Protein AF-0000000074319508 (afdb_homodimer)

InterPro domains:
  IPR001375 Peptidase S9, prolyl oligopeptidase, catalytic domain [PF00326] (443-646)
  IPR011042 Six-bladed beta-propeller, TolB-like [G3DSA:2.120.10.30] (11-171)
  IPR011042 Six-bladed beta-propeller, TolB-like [G3DSA:2.120.10.30] (172-341)
  IPR029058 Alpha/Beta hydrolase fold [G3DSA:3.40.50.1820] (372-657)
  IPR029058 Alpha/Beta hydrolase fold [SSF53474] (371-654)

Organism: NCBI:txid2715131

Structure (mmCIF, N/CA/C/O backbone):
data_AF-0000000074319508-model_v1
#
loop_
_entity.id
_entity.type
_entity.pdbx_description
1 polymer 'S9 family peptidase'
#
loop_
_atom_site.group_PDB
_atom_site.id
_atom_site.type_symbol
_atom_site.label_atom_id
_atom_site.label_alt_id
_atom_site.label_comp_id
_atom_site.label_asym_id
_atom_site.label_entity_id
_atom_site.label_seq_id
_atom_site.pdbx_PDB_ins_code
_atom_site.Cartn_x
_atom_site.Cartn_y
_atom_site.Cartn_z
_atom_site.occupancy
_atom_site.B_iso_or_equiv
_atom_site.auth_seq_id
_atom_site.auth_comp_id
_atom_site.auth_asym_id
_atom_site.auth_atom_id
_atom_site.pdbx_PDB_model_num
ATOM 1 N N . MET A 1 1 ? -81.562 -43.375 14.266 1 24.86 1 MET A N 1
ATOM 2 C CA . MET A 1 1 ? -80.25 -43.719 14.812 1 24.86 1 MET A CA 1
ATOM 3 C C . MET A 1 1 ? -79.25 -43.906 13.695 1 24.86 1 MET A C 1
ATOM 5 O O . MET A 1 1 ? -78.375 -44.75 13.789 1 24.86 1 MET A O 1
ATOM 9 N N . LYS A 1 2 ? -79.562 -43.312 12.508 1 29.33 2 LYS A N 1
ATOM 10 C CA . LYS A 1 2 ? -78.75 -43.344 11.289 1 29.33 2 LYS A CA 1
ATOM 11 C C . LYS A 1 2 ? -77.312 -42.906 11.547 1 29.33 2 LYS A C 1
ATOM 13 O O . LYS A 1 2 ? -77.062 -41.719 11.797 1 29.33 2 LYS A O 1
ATOM 18 N N . ARG A 1 3 ? -76.5 -43.781 12.211 1 30.91 3 ARG A N 1
ATOM 19 C CA . ARG A 1 3 ? -75.125 -43.531 12.555 1 30.91 3 ARG A CA 1
ATOM 20 C C . ARG A 1 3 ? -74.25 -43.344 11.305 1 30.91 3 ARG A C 1
ATOM 22 O O . ARG A 1 3 ? -74.188 -44.281 10.492 1 30.91 3 ARG A O 1
ATOM 29 N N . THR A 1 4 ? -74.25 -42.188 10.711 1 33.28 4 THR A N 1
ATOM 30 C CA . THR A 1 4 ? -73.375 -41.781 9.586 1 33.28 4 THR A CA 1
ATOM 31 C C . THR A 1 4 ? -71.938 -42.031 9.922 1 33.28 4 THR A C 1
ATOM 33 O O . THR A 1 4 ? -71.438 -41.562 10.961 1 33.28 4 THR A O 1
ATOM 36 N N . ILE A 1 5 ? -71.375 -43.125 9.5 1 36.78 5 ILE A N 1
ATOM 37 C CA . ILE A 1 5 ? -69.938 -43.469 9.523 1 36.78 5 ILE A CA 1
ATOM 38 C C . ILE A 1 5 ? -69.125 -42.375 8.828 1 36.78 5 ILE A C 1
ATOM 40 O O . ILE A 1 5 ? -69.375 -42.094 7.648 1 36.78 5 ILE A O 1
ATOM 44 N N . LEU A 1 6 ? -68.75 -41.375 9.562 1 38.81 6 LEU A N 1
ATOM 45 C CA . LEU A 1 6 ? -67.75 -40.344 9.141 1 38.81 6 LEU A CA 1
ATOM 46 C C . LEU A 1 6 ? -66.438 -41 8.703 1 38.81 6 LEU A C 1
ATOM 48 O O . LEU A 1 6 ? -65.812 -41.656 9.5 1 38.81 6 LEU A O 1
ATOM 52 N N . LEU A 1 7 ? -66.312 -41.438 7.496 1 38.47 7 LEU A N 1
ATOM 53 C CA . LEU A 1 7 ? -65.062 -41.844 6.875 1 38.47 7 LEU A CA 1
ATOM 54 C C . LEU A 1 7 ? -64.062 -40.719 7.031 1 38.47 7 LEU A C 1
ATOM 56 O O . LEU A 1 7 ? -64.25 -39.594 6.531 1 38.47 7 LEU A O 1
ATOM 60 N N . SER A 1 8 ? -63.312 -40.75 8.133 1 38.72 8 SER A N 1
ATOM 61 C CA . SER A 1 8 ? -62.156 -39.875 8.312 1 38.72 8 SER A CA 1
ATOM 62 C C . SER A 1 8 ? -61.094 -40.125 7.227 1 38.72 8 SER A C 1
ATOM 64 O O . SER A 1 8 ? -60.594 -41.25 7.082 1 38.72 8 SER A O 1
ATOM 66 N N . LEU A 1 9 ? -61.188 -39.5 6.145 1 40.69 9 LEU A N 1
ATOM 67 C CA . LEU A 1 9 ? -60.094 -39.438 5.18 1 40.69 9 LEU A CA 1
ATOM 68 C C . LEU A 1 9 ? -58.812 -38.969 5.848 1 40.69 9 LEU A C 1
ATOM 70 O O . LEU A 1 9 ? -58.719 -37.844 6.328 1 40.69 9 LEU A O 1
ATOM 74 N N . LEU A 1 10 ? -58.031 -39.906 6.391 1 40.28 10 LEU A N 1
ATOM 75 C CA . LEU A 1 10 ? -56.656 -39.625 6.789 1 40.28 10 LEU A CA 1
ATOM 76 C C . LEU A 1 10 ? -55.844 -39.156 5.602 1 40.28 10 LEU A C 1
ATOM 78 O O . LEU A 1 10 ? -55.625 -39.906 4.645 1 40.28 10 LEU A O 1
ATOM 82 N N . ILE A 1 11 ? -55.812 -37.875 5.312 1 41.25 11 ILE A N 1
ATOM 83 C CA . ILE A 1 11 ? -54.844 -37.281 4.402 1 41.25 11 ILE A CA 1
ATOM 84 C C . ILE A 1 11 ? -53.438 -37.531 4.914 1 41.25 11 ILE A C 1
ATOM 86 O O . ILE A 1 11 ? -53.031 -37.062 5.992 1 41.25 11 ILE A O 1
ATOM 90 N N . ILE A 1 12 ? -52.844 -38.625 4.543 1 40.22 12 ILE A N 1
ATOM 91 C CA . ILE A 1 12 ? -51.406 -38.844 4.715 1 40.22 12 ILE A CA 1
ATOM 92 C C . ILE A 1 12 ? -50.625 -37.719 4.031 1 40.22 12 ILE A C 1
ATOM 94 O O . ILE A 1 12 ? -50.656 -37.562 2.807 1 40.22 12 ILE A O 1
ATOM 98 N N . TYR A 1 13 ? -50.406 -36.625 4.73 1 40.94 13 TYR A N 1
ATOM 99 C CA . TYR A 1 13 ? -49.375 -35.656 4.309 1 40.94 13 TYR A CA 1
ATOM 100 C C . TYR A 1 13 ? -48.031 -36.344 4.16 1 40.94 13 TYR A C 1
ATOM 102 O O . TYR A 1 13 ? -47.406 -36.75 5.152 1 40.94 13 TYR A O 1
ATOM 110 N N . SER A 1 14 ? -47.781 -36.938 3.076 1 38.03 14 SER A N 1
ATOM 111 C CA . SER A 1 14 ? -46.406 -37.281 2.76 1 38.03 14 SER A CA 1
ATOM 112 C C . SER A 1 14 ? -45.5 -36.031 2.848 1 38.03 14 SER A C 1
ATOM 114 O O . SER A 1 14 ? -45.594 -35.125 2.021 1 38.03 14 SER A O 1
ATOM 116 N N . THR A 1 15 ? -45.156 -35.719 4.023 1 38.28 15 THR A N 1
ATOM 117 C CA . THR A 1 15 ? -44.031 -34.781 4.102 1 38.28 15 THR A CA 1
ATOM 118 C C . THR A 1 15 ? -42.875 -35.281 3.271 1 38.28 15 THR A C 1
ATOM 120 O O . THR A 1 15 ? -42.281 -36.312 3.594 1 38.28 15 THR A O 1
ATOM 123 N N . PHE A 1 16 ? -42.875 -35.062 2.025 1 37.5 16 PHE A N 1
ATOM 124 C CA . PHE A 1 16 ? -41.594 -35.156 1.332 1 37.5 16 PHE A CA 1
ATOM 125 C C . PHE A 1 16 ? -40.5 -34.406 2.117 1 37.5 16 PHE A C 1
ATOM 127 O O . PHE A 1 16 ? -40.531 -33.188 2.199 1 37.5 16 PHE A O 1
ATOM 134 N N . SER A 1 17 ? -40.094 -35.031 3.125 1 38.38 17 SER A N 1
ATOM 135 C CA . SER A 1 17 ? -38.812 -34.5 3.635 1 38.38 17 SER A CA 1
ATOM 136 C C . SER A 1 17 ? -37.812 -34.281 2.506 1 38.38 17 SER A C 1
ATOM 138 O O . SER A 1 17 ? -37.344 -35.25 1.886 1 38.38 17 SER A O 1
ATOM 140 N N . VAL A 1 18 ? -37.875 -33.25 1.829 1 40.84 18 VAL A N 1
ATOM 141 C CA . VAL A 1 18 ? -36.719 -32.906 1.007 1 40.84 18 VAL A CA 1
ATOM 142 C C . VAL A 1 18 ? -35.438 -33.156 1.787 1 40.84 18 VAL A C 1
ATOM 144 O O . VAL A 1 18 ? -35.156 -32.5 2.795 1 40.84 18 VAL A O 1
ATOM 147 N N . VAL A 1 19 ? -35.062 -34.281 1.985 1 43.19 19 VAL A N 1
ATOM 148 C CA . VAL A 1 19 ? -33.75 -34.562 2.521 1 43.19 19 VAL A CA 1
ATOM 149 C C . VAL A 1 19 ? -32.75 -33.562 1.938 1 43.19 19 VAL A C 1
ATOM 151 O O . VAL A 1 19 ? -32.562 -33.5 0.72 1 43.19 19 VAL A O 1
ATOM 154 N N . ALA A 1 20 ? -32.531 -32.594 2.619 1 55.59 20 ALA A N 1
ATOM 155 C CA . ALA A 1 20 ? -31.469 -31.672 2.213 1 55.59 20 ALA A CA 1
ATOM 156 C C . ALA A 1 20 ? -30.25 -32.406 1.702 1 55.59 20 ALA A C 1
ATOM 158 O O . ALA A 1 20 ? -29.656 -33.219 2.42 1 55.59 20 ALA A O 1
ATOM 159 N N . GLN A 1 21 ? -30 -32.562 0.349 1 75 21 GLN A N 1
ATOM 160 C CA . GLN A 1 21 ? -28.828 -33.219 -0.229 1 75 21 GLN A CA 1
ATOM 161 C C . GLN A 1 21 ? -27.547 -32.781 0.459 1 75 21 GLN A C 1
ATOM 163 O O . GLN A 1 21 ? -27.406 -31.594 0.794 1 75 21 GLN A O 1
ATOM 168 N N . ASN A 1 22 ? -26.797 -33.781 0.958 1 92.94 22 ASN A N 1
ATOM 169 C CA . ASN A 1 22 ? -25.484 -33.5 1.536 1 92.94 22 ASN A CA 1
ATOM 170 C C . ASN A 1 22 ? -24.5 -33 0.485 1 92.94 22 ASN A C 1
ATOM 172 O O . ASN A 1 22 ? -23.922 -33.781 -0.267 1 92.94 22 ASN A O 1
ATOM 176 N N . THR A 1 23 ? -24.438 -31.656 0.333 1 97.38 23 THR A N 1
ATOM 177 C CA . THR A 1 23 ? -23.594 -31.031 -0.681 1 97.38 23 THR A CA 1
ATOM 178 C C . THR A 1 23 ? -22.359 -30.422 -0.048 1 97.38 23 THR A C 1
ATOM 180 O O . THR A 1 23 ? -22.25 -30.344 1.178 1 97.38 23 THR A O 1
ATOM 183 N N . MET A 1 24 ? -21.422 -30.078 -0.838 1 97.25 24 MET A N 1
ATOM 184 C CA . MET A 1 24 ? -20.156 -29.516 -0.365 1 97.25 24 MET A CA 1
ATOM 185 C C . MET A 1 24 ? -20.375 -28.109 0.192 1 97.25 24 MET A C 1
ATOM 187 O O . MET A 1 24 ? -21.125 -27.312 -0.378 1 97.25 24 MET A O 1
ATOM 191 N N . THR A 1 25 ? -19.688 -27.734 1.295 1 96.56 25 THR A N 1
ATOM 192 C CA . THR A 1 25 ? -19.797 -26.438 1.957 1 96.56 25 THR A CA 1
ATOM 193 C C . THR A 1 25 ? -18.438 -25.734 1.993 1 96.56 25 THR A C 1
ATOM 195 O O . THR A 1 25 ? -17.422 -26.344 1.699 1 96.56 25 THR A O 1
ATOM 198 N N . PRO A 1 26 ? -18.438 -24.406 2.305 1 96.19 26 PRO A N 1
ATOM 199 C CA . PRO A 1 26 ? -17.172 -23.719 2.473 1 96.19 26 PRO A CA 1
ATOM 200 C C . PRO A 1 26 ? -16.281 -24.359 3.535 1 96.19 26 PRO A C 1
ATOM 202 O O . PRO A 1 26 ? -15.055 -24.359 3.396 1 96.19 26 PRO A O 1
ATOM 205 N N . GLU A 1 27 ? -16.828 -24.844 4.578 1 95.62 27 GLU A N 1
ATOM 206 C CA . GLU A 1 27 ? -16.078 -25.531 5.613 1 95.62 27 GLU A CA 1
ATOM 207 C C . GLU A 1 27 ? -15.375 -26.781 5.051 1 95.62 27 GLU A C 1
ATOM 209 O O . GLU A 1 27 ? -14.242 -27.078 5.426 1 95.62 27 GLU A O 1
ATOM 214 N N . ASP A 1 28 ? -16.125 -27.516 4.211 1 97.38 28 ASP A N 1
ATOM 215 C CA . ASP A 1 28 ? -15.539 -28.688 3.555 1 97.38 28 ASP A CA 1
ATOM 216 C C . ASP A 1 28 ? -14.305 -28.297 2.742 1 97.38 28 ASP A C 1
ATOM 218 O O . ASP A 1 28 ? -13.297 -29 2.764 1 97.38 28 ASP A O 1
ATOM 222 N N . VAL A 1 29 ? -14.367 -27.156 2.018 1 97.81 29 VAL A N 1
ATOM 223 C CA . VAL A 1 29 ? -13.242 -26.672 1.229 1 97.81 29 VAL A CA 1
ATOM 224 C C . VAL A 1 29 ? -12.047 -26.391 2.145 1 97.81 29 VAL A C 1
ATOM 226 O O . VAL A 1 29 ? -10.922 -26.781 1.838 1 97.81 29 VAL A O 1
ATOM 229 N N . ALA A 1 30 ? -12.289 -25.781 3.283 1 96.81 30 ALA A N 1
ATOM 230 C CA . ALA A 1 30 ? -11.242 -25.422 4.234 1 96.81 30 ALA A CA 1
ATOM 231 C C . ALA A 1 30 ? -10.555 -26.672 4.793 1 96.81 30 ALA A C 1
ATOM 233 O O . ALA A 1 30 ? -9.383 -26.625 5.164 1 96.81 30 ALA A O 1
ATOM 234 N N . ASN A 1 31 ? -11.266 -27.812 4.77 1 95.69 31 ASN A N 1
ATOM 235 C CA . ASN A 1 31 ? -10.766 -29.031 5.391 1 95.69 31 ASN A CA 1
ATOM 236 C C . ASN A 1 31 ? -10.188 -30 4.355 1 95.69 31 ASN A C 1
ATOM 238 O O . ASN A 1 31 ? -9.68 -31.062 4.703 1 95.69 31 ASN A O 1
ATOM 242 N N . THR A 1 32 ? -10.25 -29.672 3.152 1 97.94 32 THR A N 1
ATOM 243 C CA . THR A 1 32 ? -9.828 -30.547 2.074 1 97.94 32 THR A CA 1
ATOM 244 C C . THR A 1 32 ? -8.32 -30.766 2.104 1 97.94 32 THR A C 1
ATOM 246 O O . THR A 1 32 ? -7.562 -29.812 2.314 1 97.94 32 THR A O 1
ATOM 249 N N . ARG A 1 33 ? -7.883 -32.031 1.883 1 98.25 33 ARG A N 1
ATOM 250 C CA . ARG A 1 33 ? -6.48 -32.406 1.773 1 98.25 33 ARG A CA 1
ATOM 251 C C . ARG A 1 33 ? -6.105 -32.719 0.327 1 98.25 33 ARG A C 1
ATOM 253 O O . ARG A 1 33 ? -6.953 -33.156 -0.456 1 98.25 33 ARG A O 1
ATOM 260 N N . TYR A 1 34 ? -4.84 -32.531 -0.02 1 98.5 34 TYR A N 1
ATOM 261 C CA . TYR A 1 34 ? -4.359 -32.75 -1.379 1 98.5 34 TYR A CA 1
ATOM 262 C C . TYR A 1 34 ? -3.051 -33.531 -1.375 1 98.5 34 TYR A C 1
ATOM 264 O O . TYR A 1 34 ? -2.15 -33.219 -0.583 1 98.5 34 TYR A O 1
ATOM 272 N N . VAL A 1 35 ? -2.971 -34.5 -2.219 1 98.62 35 VAL A N 1
ATOM 273 C CA . VAL A 1 35 ? -1.689 -35.156 -2.457 1 98.62 35 VAL A CA 1
ATOM 274 C C . VAL A 1 35 ? -0.845 -34.312 -3.41 1 98.62 35 VAL A C 1
ATOM 276 O O . VAL A 1 35 ? -1.361 -33.75 -4.387 1 98.62 35 VAL A O 1
ATOM 279 N N . SER A 1 36 ? 0.411 -34.219 -3.086 1 97.88 36 SER A N 1
ATOM 280 C CA . SER A 1 36 ? 1.312 -33.406 -3.895 1 97.88 36 SER A CA 1
ATOM 281 C C . SER A 1 36 ? 2.656 -34.094 -4.09 1 97.88 36 SER A C 1
ATOM 283 O O . SER A 1 36 ? 3.199 -34.688 -3.156 1 97.88 36 SER A O 1
ATOM 285 N N . GLY A 1 37 ? 3.131 -34 -5.34 1 96.88 37 GLY A N 1
ATOM 286 C CA . GLY A 1 37 ? 4.441 -34.562 -5.66 1 96.88 37 GLY A CA 1
ATOM 287 C C . GLY A 1 37 ? 4.496 -36.062 -5.559 1 96.88 37 GLY A C 1
ATOM 288 O O . GLY A 1 37 ? 3.723 -36.688 -4.82 1 96.88 37 GLY A O 1
ATOM 289 N N . VAL A 1 38 ? 5.398 -36.656 -6.32 1 98.06 38 VAL A N 1
ATOM 290 C CA . VAL A 1 38 ? 5.645 -38.094 -6.234 1 98.06 38 VAL A CA 1
ATOM 291 C C . VAL A 1 38 ? 7.059 -38.406 -6.715 1 98.06 38 VAL A C 1
ATOM 293 O O . VAL A 1 38 ? 7.52 -37.844 -7.715 1 98.06 38 VAL A O 1
ATOM 296 N N . GLU A 1 39 ? 7.766 -39.219 -5.941 1 97.44 39 GLU A N 1
ATOM 297 C CA . GLU A 1 39 ? 9.094 -39.719 -6.281 1 97.44 39 GLU A CA 1
ATOM 298 C C . GLU A 1 39 ? 9.188 -41.219 -6.062 1 97.44 39 GLU A C 1
ATOM 300 O O . GLU A 1 39 ? 8.922 -41.719 -4.961 1 97.44 39 GLU A O 1
ATOM 305 N N . MET A 1 40 ? 9.539 -41.906 -7.117 1 97.19 40 MET A N 1
ATOM 306 C CA . MET A 1 40 ? 9.734 -43.375 -7.012 1 97.19 40 MET A CA 1
ATOM 307 C C . MET A 1 40 ? 11.156 -43.688 -6.562 1 97.19 40 MET A C 1
ATOM 309 O O . MET A 1 40 ? 12.117 -43.062 -7.02 1 97.19 40 MET A O 1
ATOM 313 N N . SER A 1 41 ? 11.234 -44.688 -5.617 1 96.75 41 SER A N 1
ATOM 314 C CA . SER A 1 41 ? 12.555 -45.125 -5.168 1 96.75 41 SER A CA 1
ATOM 315 C C . SER A 1 41 ? 13.336 -45.781 -6.297 1 96.75 41 SER A C 1
ATOM 317 O O . SER A 1 41 ? 12.742 -46.375 -7.207 1 96.75 41 SER A O 1
ATOM 319 N N . PRO A 1 42 ? 14.672 -45.719 -6.199 1 93.81 42 PRO A N 1
ATOM 320 C CA . PRO A 1 42 ? 15.484 -46.281 -7.266 1 93.81 42 PRO A CA 1
ATOM 321 C C . PRO A 1 42 ? 15.195 -47.781 -7.492 1 93.81 42 PRO A C 1
ATOM 323 O O . PRO A 1 42 ? 15.32 -48.281 -8.617 1 93.81 42 PRO A O 1
ATOM 326 N N . ASP A 1 43 ? 14.781 -48.5 -6.5 1 94.31 43 ASP A N 1
ATOM 327 C CA . ASP A 1 43 ? 14.516 -49.938 -6.629 1 94.31 43 ASP A CA 1
ATOM 328 C C . ASP A 1 43 ? 13.055 -50.188 -6.992 1 94.31 43 ASP A C 1
ATOM 330 O O . ASP A 1 43 ? 12.633 -51.344 -7.121 1 94.31 43 ASP A O 1
ATOM 334 N N . GLY A 1 44 ? 12.266 -49.125 -7.102 1 94.88 44 GLY A N 1
ATOM 335 C CA . GLY A 1 44 ? 10.883 -49.219 -7.547 1 94.88 44 GLY A CA 1
ATOM 336 C C . GLY A 1 44 ? 9.945 -49.719 -6.469 1 94.88 44 GLY A C 1
ATOM 337 O O . GLY A 1 44 ? 8.789 -50.062 -6.746 1 94.88 44 GLY A O 1
ATOM 338 N N . LYS A 1 45 ? 10.375 -49.719 -5.215 1 95.75 45 LYS A N 1
ATOM 339 C CA . LYS A 1 45 ? 9.602 -50.344 -4.156 1 95.75 45 LYS A CA 1
ATOM 340 C C . LYS A 1 45 ? 8.727 -49.344 -3.424 1 95.75 45 LYS A C 1
ATOM 342 O O . LYS A 1 45 ? 7.73 -49.719 -2.795 1 95.75 45 LYS A O 1
ATOM 347 N N . PHE A 1 46 ? 9.18 -48.094 -3.484 1 96.94 46 PHE A N 1
ATOM 348 C CA . PHE A 1 46 ? 8.484 -47.094 -2.691 1 96.94 46 PHE A CA 1
ATOM 349 C C . PHE A 1 46 ? 8.133 -45.875 -3.545 1 96.94 46 PHE A C 1
ATOM 351 O O . PHE A 1 46 ? 8.859 -45.531 -4.484 1 96.94 46 PHE A O 1
ATOM 358 N N . LEU A 1 47 ? 7.039 -45.25 -3.248 1 98.25 47 LEU A N 1
ATOM 359 C CA . LEU A 1 47 ? 6.668 -43.906 -3.736 1 98.25 47 LEU A CA 1
ATOM 360 C C . LEU A 1 47 ? 6.625 -42.906 -2.594 1 98.25 47 LEU A C 1
ATOM 362 O O . LEU A 1 47 ? 5.863 -43.062 -1.639 1 98.25 47 LEU A O 1
ATOM 366 N N . ALA A 1 48 ? 7.488 -41.875 -2.611 1 98.44 48 ALA A N 1
ATOM 367 C CA . ALA A 1 48 ? 7.406 -40.781 -1.668 1 98.44 48 ALA A CA 1
ATOM 368 C C . ALA A 1 48 ? 6.457 -39.688 -2.176 1 98.44 48 ALA A C 1
ATOM 370 O O . ALA A 1 48 ? 6.523 -39.312 -3.342 1 98.44 48 ALA A O 1
ATOM 371 N N . TYR A 1 49 ? 5.512 -39.219 -1.417 1 98.44 49 TYR A N 1
ATOM 372 C CA . TYR A 1 49 ? 4.562 -38.156 -1.758 1 98.44 49 TYR A CA 1
ATOM 373 C C . TYR A 1 49 ? 4.227 -37.312 -0.537 1 98.44 49 TYR A C 1
ATOM 375 O O . TYR A 1 49 ? 4.602 -37.656 0.587 1 98.44 49 TYR A O 1
ATOM 383 N N . ARG A 1 50 ? 3.664 -36.188 -0.732 1 98.62 50 ARG A N 1
ATOM 384 C CA . ARG A 1 50 ? 3.283 -35.312 0.362 1 98.62 50 ARG A CA 1
ATOM 385 C C . ARG A 1 50 ? 1.771 -35.125 0.414 1 98.62 50 ARG A C 1
ATOM 387 O O . ARG A 1 50 ? 1.086 -35.281 -0.6 1 98.62 50 ARG A O 1
ATOM 394 N N . ILE A 1 51 ? 1.26 -34.812 1.545 1 98.5 51 ILE A N 1
ATOM 395 C CA . ILE A 1 51 ? -0.126 -34.406 1.735 1 98.5 51 ILE A CA 1
ATOM 396 C C . ILE A 1 51 ? -0.171 -32.969 2.25 1 98.5 51 ILE A C 1
ATOM 398 O O . ILE A 1 51 ? 0.464 -32.656 3.256 1 98.5 51 ILE A O 1
ATOM 402 N N . ILE A 1 52 ? -0.906 -32.156 1.569 1 98.38 52 ILE A N 1
ATOM 403 C CA . ILE A 1 52 ? -1.089 -30.734 1.907 1 98.38 52 ILE A CA 1
ATOM 404 C C . ILE A 1 52 ? -2.438 -30.547 2.594 1 98.38 52 ILE A C 1
ATOM 406 O O . ILE A 1 52 ? -3.459 -31.047 2.129 1 98.38 52 ILE A O 1
ATOM 410 N N . SER A 1 53 ? -2.436 -29.812 3.67 1 97.31 53 SER A N 1
ATOM 411 C CA . SER A 1 53 ? -3.666 -29.469 4.375 1 97.31 53 SER A CA 1
ATOM 412 C C . SER A 1 53 ? -3.549 -28.109 5.062 1 97.31 53 SER A C 1
ATOM 414 O O . SER A 1 53 ? -2.443 -27.625 5.312 1 97.31 53 SER A O 1
ATOM 416 N N . TYR A 1 54 ? -4.66 -27.5 5.312 1 96.56 54 TYR A N 1
ATOM 417 C CA . TYR A 1 54 ? -4.684 -26.203 5.988 1 96.56 54 TYR A CA 1
ATOM 418 C C . TYR A 1 54 ? -5.145 -26.359 7.434 1 96.56 54 TYR A C 1
ATOM 420 O O . TYR A 1 54 ? -5.988 -27.203 7.738 1 96.56 54 TYR A O 1
ATOM 428 N N . PRO A 1 55 ? -4.652 -25.469 8.352 1 96.75 55 PRO A N 1
ATOM 429 C CA . PRO A 1 55 ? -5.203 -25.453 9.711 1 96.75 55 PRO A CA 1
ATOM 430 C C . PRO A 1 55 ? -6.664 -25 9.75 1 96.75 55 PRO A C 1
ATOM 432 O O . PRO A 1 55 ? -7.145 -24.359 8.812 1 96.75 55 PRO A O 1
ATOM 435 N N . ASP A 1 56 ? -7.32 -25.375 10.844 1 96.62 56 ASP A N 1
ATOM 436 C CA . ASP A 1 56 ? -8.695 -24.938 11.062 1 96.62 56 ASP A CA 1
ATOM 437 C C . ASP A 1 56 ? -8.797 -23.422 11.023 1 96.62 56 ASP A C 1
ATOM 439 O O . ASP A 1 56 ? -8.234 -22.734 11.875 1 96.62 56 ASP A O 1
ATOM 443 N N . PRO A 1 57 ? -9.508 -22.953 10.023 1 96.56 57 PRO A N 1
ATOM 444 C CA . PRO A 1 57 ? -9.555 -21.5 9.844 1 96.56 57 PRO A CA 1
ATOM 445 C C . PRO A 1 57 ? -10.227 -20.781 11.023 1 96.56 57 PRO A C 1
ATOM 447 O O . PRO A 1 57 ? -10.133 -19.562 11.141 1 96.56 57 PRO A O 1
ATOM 450 N N . THR A 1 58 ? -11.008 -21.453 11.883 1 94.94 58 THR A N 1
ATOM 451 C CA . THR A 1 58 ? -11.68 -20.844 13.023 1 94.94 58 THR A CA 1
ATOM 452 C C . THR A 1 58 ? -10.75 -20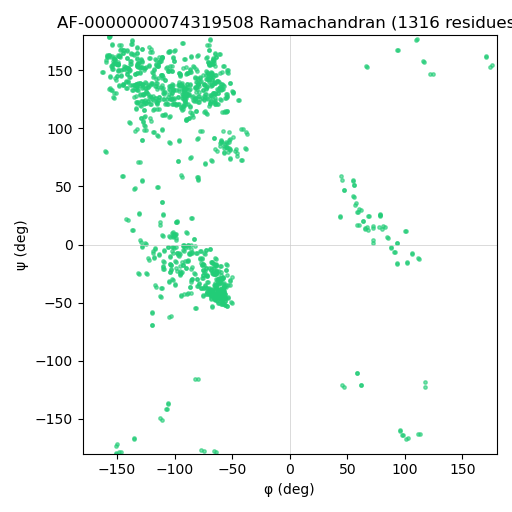.781 14.234 1 94.94 58 THR A C 1
ATOM 454 O O . THR A 1 58 ? -11.078 -20.141 15.234 1 94.94 58 THR A O 1
ATOM 457 N N . ILE A 1 59 ? -9.57 -21.391 14.109 1 95.69 59 ILE A N 1
ATOM 458 C CA . ILE A 1 59 ? -8.672 -21.469 15.25 1 95.69 59 ILE A CA 1
ATOM 459 C C . ILE A 1 59 ? -7.426 -20.625 14.984 1 95.69 59 ILE A C 1
ATOM 461 O O . ILE A 1 59 ? -6.969 -19.875 15.852 1 95.69 59 ILE A O 1
ATOM 465 N N . GLU A 1 60 ? -6.855 -20.703 13.812 1 96.19 60 GLU A N 1
ATOM 466 C CA . GLU A 1 60 ? -5.625 -19.984 13.508 1 96.19 60 GLU A CA 1
ATOM 467 C C . GLU A 1 60 ? -5.574 -19.578 12.039 1 96.19 60 GLU A C 1
ATOM 469 O O . GLU A 1 60 ? -6.156 -20.234 11.188 1 96.19 60 GLU A O 1
ATOM 474 N N . ASN A 1 61 ? -4.902 -18.453 11.734 1 97.69 61 ASN A N 1
ATOM 475 C CA . ASN A 1 61 ? -4.652 -17.938 10.391 1 97.69 61 ASN A CA 1
ATOM 476 C C . ASN A 1 61 ? -3.211 -18.188 9.953 1 97.69 61 ASN A C 1
ATOM 478 O O . ASN A 1 61 ? -2.363 -17.297 10.055 1 97.69 61 ASN A O 1
ATOM 482 N N . ARG A 1 62 ? -2.961 -19.406 9.344 1 97.25 62 ARG A N 1
ATOM 483 C CA . ARG A 1 62 ? -1.611 -19.812 8.969 1 97.25 62 ARG A CA 1
ATOM 484 C C . ARG A 1 62 ? -1.6 -20.469 7.59 1 97.25 62 ARG A C 1
ATOM 486 O O . ARG A 1 62 ? -2.646 -20.859 7.074 1 97.25 62 ARG A O 1
ATOM 493 N N . PRO A 1 63 ? -0.385 -20.594 7 1 97.31 63 PRO A N 1
ATOM 494 C CA . PRO A 1 63 ? -0.274 -21.312 5.73 1 97.31 63 PRO A CA 1
ATOM 495 C C . PRO A 1 63 ? -0.517 -22.812 5.875 1 97.31 63 PRO A C 1
ATOM 497 O O . PRO A 1 63 ? -0.666 -23.312 6.992 1 97.31 63 PRO A O 1
ATOM 500 N N . ALA A 1 64 ? -0.5 -23.5 4.746 1 97.69 64 ALA A N 1
ATOM 501 C CA . ALA A 1 64 ? -0.768 -24.938 4.703 1 97.69 64 ALA A CA 1
ATOM 502 C C . ALA A 1 64 ? 0.375 -25.719 5.332 1 97.69 64 ALA A C 1
ATOM 504 O O . ALA A 1 64 ? 1.521 -25.266 5.348 1 97.69 64 ALA A O 1
ATOM 505 N N . HIS A 1 65 ? 0.058 -26.938 5.805 1 97.31 65 HIS A N 1
ATOM 506 C CA . HIS A 1 65 ? 1.03 -27.938 6.195 1 97.31 65 HIS A CA 1
ATOM 507 C C . HIS A 1 65 ? 1.417 -28.828 5.012 1 97.31 65 HIS A C 1
ATOM 509 O O . HIS A 1 65 ? 0.596 -29.078 4.125 1 97.31 65 HIS A O 1
ATOM 515 N N . SER A 1 66 ? 2.613 -29.281 4.98 1 98.06 66 SER A N 1
ATOM 516 C CA . SER A 1 66 ? 3.129 -30.234 4.004 1 98.06 66 SER A CA 1
ATOM 517 C C . SER A 1 66 ? 3.824 -31.406 4.691 1 98.06 66 SER A C 1
ATOM 519 O O . SER A 1 66 ? 4.957 -31.281 5.16 1 98.06 66 SER A O 1
ATOM 521 N N . HIS A 1 67 ? 3.223 -32.594 4.66 1 98.06 67 HIS A N 1
ATOM 522 C CA . HIS A 1 67 ? 3.729 -33.75 5.387 1 98.06 67 HIS A CA 1
ATOM 523 C C . HIS A 1 67 ? 4.16 -34.875 4.43 1 98.06 67 HIS A C 1
ATOM 525 O O . HIS A 1 67 ? 3.531 -35.062 3.389 1 98.06 67 HIS A O 1
ATOM 531 N N . LEU A 1 68 ? 5.207 -35.531 4.773 1 98.25 68 LEU A N 1
ATOM 532 C CA . LEU A 1 68 ? 5.809 -36.562 3.932 1 98.25 68 LEU A CA 1
ATOM 533 C C . LEU A 1 68 ? 5.242 -37.938 4.262 1 98.25 68 LEU A C 1
ATOM 535 O O . LEU A 1 68 ? 5.188 -38.344 5.43 1 98.25 68 LEU A O 1
ATOM 539 N N . TYR A 1 69 ? 4.863 -38.688 3.227 1 98.12 69 TYR A N 1
ATOM 540 C CA . TYR A 1 69 ? 4.402 -40.062 3.316 1 98.12 69 TYR A CA 1
ATOM 541 C C . TYR A 1 69 ? 5.172 -40.969 2.348 1 98.12 69 TYR A C 1
ATOM 543 O O . TYR A 1 69 ? 5.75 -40.469 1.374 1 98.12 69 TYR A O 1
ATOM 551 N N . LEU A 1 70 ? 5.188 -42.281 2.65 1 97.25 70 LEU A N 1
ATOM 552 C CA . LEU A 1 70 ? 5.746 -43.312 1.778 1 97.25 70 LEU A CA 1
ATOM 553 C C . LEU A 1 70 ? 4.703 -44.375 1.467 1 97.25 70 LEU A C 1
ATOM 555 O O . LEU A 1 70 ? 3.965 -44.812 2.355 1 97.25 70 LEU A O 1
ATOM 559 N N . TYR A 1 71 ? 4.547 -44.688 0.225 1 97.81 71 TYR A N 1
ATOM 560 C CA . TYR A 1 71 ? 3.738 -45.844 -0.17 1 97.81 71 TYR A CA 1
ATOM 561 C C . TYR A 1 71 ? 4.621 -47.031 -0.522 1 97.81 71 TYR A C 1
ATOM 563 O O . TYR A 1 71 ? 5.469 -46.969 -1.413 1 97.81 71 TYR A O 1
ATOM 571 N N . ASP A 1 72 ? 4.43 -48.156 0.196 1 96.62 72 ASP A N 1
ATOM 572 C CA . ASP A 1 72 ? 5.102 -49.406 -0.093 1 96.62 72 ASP A CA 1
ATOM 573 C C . ASP A 1 72 ? 4.348 -50.188 -1.161 1 96.62 72 ASP A C 1
ATOM 575 O O . ASP A 1 72 ? 3.295 -50.781 -0.887 1 96.62 72 ASP A O 1
ATOM 579 N N . ILE A 1 73 ? 4.902 -50.312 -2.318 1 95.94 73 ILE A N 1
ATOM 580 C CA . ILE A 1 73 ? 4.215 -50.875 -3.471 1 95.94 73 ILE A CA 1
ATOM 581 C C . ILE A 1 73 ? 3.941 -52.344 -3.227 1 95.94 73 ILE A C 1
ATOM 583 O O . ILE A 1 73 ? 2.832 -52.844 -3.463 1 95.94 73 ILE A O 1
ATOM 587 N N . ASP A 1 74 ? 4.887 -53.062 -2.723 1 93.75 74 ASP A N 1
ATOM 588 C CA . ASP A 1 74 ? 4.773 -54.531 -2.533 1 93.75 74 ASP A CA 1
ATOM 589 C C . ASP A 1 74 ? 3.74 -54.844 -1.457 1 93.75 74 ASP A C 1
ATOM 591 O O . ASP A 1 74 ? 2.957 -55.781 -1.61 1 93.75 74 ASP A O 1
ATOM 595 N N . ASN A 1 75 ? 3.76 -54.062 -0.465 1 94.94 75 ASN A N 1
ATOM 596 C CA . ASN A 1 75 ? 2.879 -54.344 0.664 1 94.94 75 ASN A CA 1
ATOM 597 C C . ASN A 1 75 ? 1.592 -53.531 0.589 1 94.94 75 ASN A C 1
ATOM 599 O O . ASN A 1 75 ? 0.686 -53.719 1.404 1 94.94 75 ASN A O 1
ATOM 603 N N . GLN A 1 76 ? 1.583 -52.625 -0.316 1 95.31 76 GLN A N 1
ATOM 604 C CA . GLN A 1 76 ? 0.414 -51.781 -0.539 1 95.31 76 GLN A CA 1
ATOM 605 C C . GLN A 1 76 ? 0.007 -51.062 0.74 1 95.31 76 GLN A C 1
ATOM 607 O O . GLN A 1 76 ? -1.155 -51.125 1.148 1 95.31 76 GLN A O 1
ATOM 612 N N . LYS A 1 77 ? 0.989 -50.406 1.369 1 95 77 LYS A N 1
ATOM 613 C CA . LYS A 1 77 ? 0.771 -49.719 2.637 1 95 77 LYS A CA 1
ATOM 614 C C . LYS A 1 77 ? 1.263 -48.281 2.566 1 95 77 LYS A C 1
ATOM 616 O O . LYS A 1 77 ? 2.328 -48 2.01 1 95 77 LYS A O 1
ATOM 621 N N . HIS A 1 78 ? 0.436 -47.438 3.129 1 96.12 78 HIS A N 1
ATOM 622 C CA . HIS A 1 78 ? 0.836 -46.062 3.328 1 96.12 78 HIS A CA 1
ATOM 623 C C . HIS A 1 78 ? 1.527 -45.875 4.676 1 96.12 78 HIS A C 1
ATOM 625 O O . HIS A 1 78 ? 1.035 -46.344 5.699 1 96.12 78 HIS A O 1
ATOM 631 N N . ILE A 1 79 ? 2.623 -45.156 4.738 1 95.94 79 ILE A N 1
ATOM 632 C CA . ILE A 1 79 ? 3.389 -44.938 5.961 1 95.94 79 ILE A CA 1
ATOM 633 C C . ILE A 1 79 ? 3.598 -43.438 6.184 1 95.94 79 ILE A C 1
ATOM 635 O O . ILE A 1 79 ? 4.25 -42.781 5.379 1 95.94 79 ILE A O 1
ATOM 639 N N . PRO A 1 80 ? 3.027 -42.906 7.289 1 95.62 80 PRO A N 1
ATOM 640 C CA . PRO A 1 80 ? 3.443 -41.562 7.633 1 95.62 80 PRO A CA 1
ATOM 641 C C . PRO A 1 80 ? 4.922 -41.469 8.008 1 95.62 80 PRO A C 1
ATOM 643 O O . PRO A 1 80 ? 5.391 -42.219 8.867 1 95.62 80 PRO A O 1
ATOM 646 N N . PHE A 1 81 ? 5.625 -40.625 7.336 1 95.56 81 PHE A N 1
ATOM 647 C CA . PHE A 1 81 ? 7.062 -40.531 7.559 1 95.56 81 PHE A CA 1
ATOM 648 C C . PHE A 1 81 ? 7.414 -39.312 8.391 1 95.56 81 PHE A C 1
ATOM 650 O O . PHE A 1 81 ? 7.992 -39.438 9.469 1 95.56 81 PHE A O 1
ATOM 657 N N . VAL A 1 82 ? 7.133 -38.094 7.93 1 96.25 82 VAL A N 1
ATOM 658 C CA . VAL A 1 82 ? 7.344 -36.844 8.648 1 96.25 82 VAL A CA 1
ATOM 659 C C . VAL A 1 82 ? 6.051 -36.031 8.68 1 96.25 82 VAL A C 1
ATOM 661 O O . VAL A 1 82 ? 5.652 -35.438 7.668 1 96.25 82 VAL A O 1
ATOM 664 N N . THR A 1 83 ? 5.406 -35.906 9.891 1 95.19 83 THR A N 1
ATOM 665 C CA . THR A 1 83 ? 4.094 -35.281 9.961 1 95.19 83 THR A CA 1
ATOM 666 C C . THR A 1 83 ? 4.07 -34.188 11.047 1 95.19 83 THR A C 1
ATOM 668 O O . THR A 1 83 ? 3.031 -33.562 11.289 1 95.19 83 THR A O 1
ATOM 671 N N . GLN A 1 84 ? 5.254 -33.969 11.695 1 93.88 84 GLN A N 1
ATOM 672 C CA . GLN A 1 84 ? 5.297 -33.031 12.812 1 93.88 84 GLN A CA 1
ATOM 673 C C . GLN A 1 84 ? 5.703 -31.625 12.344 1 93.88 84 GLN A C 1
ATOM 675 O O . GLN A 1 84 ? 5.52 -30.641 13.07 1 93.88 84 GLN A O 1
ATOM 680 N N . TYR A 1 85 ? 6.348 -31.516 11.289 1 95.38 85 TYR A N 1
ATOM 681 C CA . TYR A 1 85 ? 6.746 -30.25 10.68 1 95.38 85 TYR A CA 1
ATOM 682 C C . TYR A 1 85 ? 6.695 -30.328 9.164 1 95.38 85 TYR A C 1
ATOM 684 O O . TYR A 1 85 ? 6.492 -31.406 8.594 1 95.38 85 TYR A O 1
ATOM 692 N N . ASP A 1 86 ? 6.777 -29.219 8.547 1 96.56 86 ASP A N 1
ATOM 693 C CA . ASP A 1 86 ? 6.641 -29.141 7.094 1 96.56 86 ASP A CA 1
ATOM 694 C C . ASP A 1 86 ? 7.926 -29.578 6.398 1 96.56 86 ASP A C 1
ATOM 696 O O . ASP A 1 86 ? 9.023 -29.312 6.883 1 96.56 86 ASP A O 1
ATOM 700 N N . VAL A 1 87 ? 7.777 -30.25 5.238 1 97.56 87 VAL A N 1
ATOM 701 C CA . VAL A 1 87 ? 8.93 -30.703 4.469 1 97.56 87 VAL A CA 1
ATOM 702 C C . VAL A 1 87 ? 8.82 -30.203 3.027 1 97.56 87 VAL A C 1
ATOM 704 O O . VAL A 1 87 ? 7.715 -29.984 2.525 1 97.56 87 VAL A O 1
ATOM 707 N N . SER A 1 88 ? 9.914 -30.031 2.414 1 97.06 88 SER A N 1
ATOM 708 C CA . SER A 1 88 ? 9.984 -29.688 0.996 1 97.06 88 SER A CA 1
ATOM 709 C C . SER A 1 88 ? 11.227 -30.297 0.349 1 97.06 88 SER A C 1
ATOM 711 O O . SER A 1 88 ? 12.086 -30.859 1.038 1 97.06 88 SER A O 1
ATOM 713 N N . ASN A 1 89 ? 11.273 -30.281 -0.959 1 97 89 ASN A N 1
ATOM 714 C CA . ASN A 1 89 ? 12.406 -30.766 -1.738 1 97 89 ASN A CA 1
ATOM 715 C C . ASN A 1 89 ? 12.758 -32.219 -1.369 1 97 89 ASN A C 1
ATOM 717 O O . ASN A 1 89 ? 13.906 -32.5 -1.038 1 97 89 ASN A O 1
ATOM 721 N N . VAL A 1 90 ? 11.836 -33.125 -1.437 1 97.56 90 VAL A N 1
ATOM 722 C CA . VAL A 1 90 ? 11.969 -34.531 -1.067 1 97.56 90 VAL A CA 1
ATOM 723 C C . VAL A 1 90 ? 12.68 -35.281 -2.182 1 97.56 90 VAL A C 1
ATOM 725 O O . VAL A 1 90 ? 12.266 -35.25 -3.342 1 97.56 90 VAL A O 1
ATOM 728 N N . THR A 1 91 ? 13.727 -36 -1.851 1 97.06 91 THR A N 1
ATOM 729 C CA . THR A 1 91 ? 14.43 -36.812 -2.836 1 97.06 91 THR A CA 1
ATOM 730 C C . THR A 1 91 ? 15.102 -38.031 -2.168 1 97.06 91 THR A C 1
ATOM 732 O O . THR A 1 91 ? 15.328 -38 -0.957 1 97.06 91 THR A O 1
ATOM 735 N N . TYR A 1 92 ? 15.367 -39.094 -2.908 1 97.75 92 TYR A N 1
ATOM 736 C CA . TYR A 1 92 ? 16.141 -40.219 -2.412 1 97.75 92 TYR A CA 1
ATOM 737 C C . TYR A 1 92 ? 17.641 -39.938 -2.49 1 97.75 92 TYR A C 1
ATOM 739 O O . TYR A 1 92 ? 18.109 -39.375 -3.471 1 97.75 92 TYR A O 1
ATOM 747 N N . ARG A 1 93 ? 18.375 -40.344 -1.467 1 98 93 ARG A N 1
ATOM 748 C CA . ARG A 1 93 ? 19.828 -40.188 -1.489 1 98 93 ARG A CA 1
ATOM 749 C C . ARG A 1 93 ? 20.484 -41.344 -2.275 1 98 93 ARG A C 1
ATOM 751 O O . ARG A 1 93 ? 20.297 -42.5 -1.95 1 98 93 ARG A O 1
ATOM 758 N N . PRO A 1 94 ? 21.328 -41.031 -3.328 1 97.06 94 PRO A N 1
ATOM 759 C CA . PRO A 1 94 ? 21.969 -42.094 -4.102 1 97.06 94 PRO A CA 1
ATOM 760 C C . PRO A 1 94 ? 22.844 -43 -3.236 1 97.06 94 PRO A C 1
ATOM 762 O O . PRO A 1 94 ? 23.562 -42.5 -2.359 1 97.06 94 PRO A O 1
ATOM 765 N N . ASN A 1 95 ? 22.688 -44.281 -3.436 1 95.12 95 ASN A N 1
ATOM 766 C CA . ASN A 1 95 ? 23.484 -45.344 -2.805 1 95.12 95 ASN A CA 1
ATOM 767 C C . ASN A 1 95 ? 23.219 -45.406 -1.304 1 95.12 95 ASN A C 1
ATOM 769 O O . ASN A 1 95 ? 24.047 -45.938 -0.552 1 95.12 95 ASN A O 1
ATOM 773 N N . HIS A 1 96 ? 22.219 -44.812 -0.886 1 95.75 96 HIS A N 1
ATOM 774 C CA . HIS A 1 96 ? 21.75 -44.906 0.49 1 95.75 96 HIS A CA 1
ATOM 775 C C . HIS A 1 96 ? 20.281 -45.344 0.538 1 95.75 96 HIS A C 1
ATOM 777 O O . HIS A 1 96 ? 19.531 -45.094 -0.413 1 95.75 96 HIS A O 1
ATOM 783 N N . SER A 1 97 ? 19.891 -45.969 1.543 1 95.94 97 SER A N 1
ATOM 784 C CA . SER A 1 97 ? 18.5 -46.344 1.729 1 95.94 97 SER A CA 1
ATOM 785 C C . SER A 1 97 ? 17.75 -45.312 2.564 1 95.94 97 SER A C 1
ATOM 787 O O . SER A 1 97 ? 17.188 -45.656 3.607 1 95.94 97 SER A O 1
ATOM 789 N N . SER A 1 98 ? 17.734 -44.094 2.051 1 97.25 98 SER A N 1
ATOM 790 C CA . SER A 1 98 ? 17.141 -43.031 2.824 1 97.25 98 SER A CA 1
ATOM 791 C C . SER A 1 98 ? 16.516 -41.969 1.911 1 97.25 98 SER A C 1
ATOM 793 O O . SER A 1 98 ? 16.75 -41.969 0.701 1 97.25 98 SER A O 1
ATOM 795 N N . ILE A 1 99 ? 15.648 -41.125 2.463 1 97.56 99 ILE A N 1
ATOM 796 C CA . ILE A 1 99 ? 15.047 -39.969 1.862 1 97.56 99 ILE A CA 1
ATOM 797 C C . ILE A 1 99 ? 15.578 -38.688 2.551 1 97.56 99 ILE A C 1
ATOM 799 O O . ILE A 1 99 ? 15.758 -38.688 3.771 1 97.56 99 ILE A O 1
ATOM 803 N N . THR A 1 100 ? 15.906 -37.719 1.796 1 98.31 100 THR A N 1
ATOM 804 C CA . THR A 1 100 ? 16.297 -36.406 2.342 1 98.31 100 THR A CA 1
ATOM 805 C C . THR A 1 100 ? 15.281 -35.344 1.947 1 98.31 100 THR A C 1
ATOM 807 O O . THR A 1 100 ? 14.555 -35.5 0.963 1 98.31 100 THR A O 1
ATOM 810 N N . PHE A 1 101 ? 15.18 -34.312 2.744 1 98.44 101 PHE A N 1
ATOM 811 C CA . PHE A 1 101 ? 14.234 -33.219 2.531 1 98.44 101 PHE A CA 1
ATOM 812 C C . PHE A 1 101 ? 14.703 -31.953 3.242 1 98.44 101 PHE A C 1
ATOM 814 O O . PHE A 1 101 ? 15.641 -31.984 4.047 1 98.44 101 PHE A O 1
ATOM 821 N N . ILE A 1 102 ? 14.18 -30.844 2.891 1 98.38 102 ILE A N 1
ATOM 822 C CA . ILE A 1 102 ? 14.406 -29.578 3.572 1 98.38 102 ILE A CA 1
ATOM 823 C C . ILE A 1 102 ? 13.336 -29.359 4.637 1 98.38 102 ILE A C 1
ATOM 825 O O . ILE A 1 102 ? 12.156 -29.609 4.395 1 98.38 102 ILE A O 1
ATOM 829 N N . ALA A 1 103 ? 13.703 -28.938 5.797 1 98.12 103 ALA A N 1
ATOM 830 C CA . ALA A 1 103 ? 12.789 -28.625 6.887 1 98.12 103 ALA A CA 1
ATOM 831 C C . ALA A 1 103 ? 13.398 -27.594 7.832 1 98.12 103 ALA A C 1
ATOM 833 O O . ALA A 1 103 ? 14.609 -27.344 7.805 1 98.12 103 ALA A O 1
ATOM 834 N N . LYS A 1 104 ? 12.617 -26.922 8.555 1 97.19 104 LYS A N 1
ATOM 835 C CA . LYS A 1 104 ? 13.008 -26.047 9.664 1 97.19 104 LYS A CA 1
ATOM 836 C C . LYS A 1 104 ? 12.273 -26.422 10.945 1 97.19 104 LYS A C 1
ATOM 838 O O . LYS A 1 104 ? 11.102 -26.062 11.117 1 97.19 104 LYS A O 1
ATOM 843 N N . ARG A 1 105 ? 12.883 -27.078 11.805 1 95.06 105 ARG A N 1
ATOM 844 C CA . ARG A 1 105 ? 12.312 -27.422 13.102 1 95.06 105 ARG A CA 1
ATOM 845 C C . ARG A 1 105 ? 12.391 -26.25 14.07 1 95.06 105 ARG A C 1
ATOM 847 O O . ARG A 1 105 ? 13.07 -25.25 13.789 1 95.06 105 ARG A O 1
ATOM 854 N N . GLU A 1 106 ? 11.68 -26.25 15.117 1 90.38 106 GLU A N 1
ATOM 855 C CA . GLU A 1 106 ? 11.57 -25.156 16.078 1 90.38 106 GLU A CA 1
ATOM 856 C C . GLU A 1 106 ? 12.953 -24.719 16.578 1 90.38 106 GLU A C 1
ATOM 858 O O . GLU A 1 106 ? 13.203 -23.531 16.766 1 90.38 106 GLU A O 1
ATOM 863 N N . GLU A 1 107 ? 13.875 -25.625 16.719 1 90.06 107 GLU A N 1
ATOM 864 C CA . GLU A 1 107 ? 15.195 -25.328 17.266 1 90.06 107 GLU A CA 1
ATOM 865 C C . GLU A 1 107 ? 16.156 -24.859 16.172 1 90.06 107 GLU A C 1
ATOM 867 O O . GLU A 1 107 ? 17.281 -24.438 16.469 1 90.06 107 GLU A O 1
ATOM 872 N N . ASP A 1 108 ? 15.742 -24.938 14.945 1 93.06 108 ASP A N 1
ATOM 873 C CA . ASP A 1 108 ? 16.625 -24.578 13.828 1 93.06 108 ASP A CA 1
ATOM 874 C C . ASP A 1 108 ? 16.672 -23.062 13.625 1 93.06 108 ASP A C 1
ATOM 876 O O . ASP A 1 108 ? 15.641 -22.391 13.734 1 93.06 108 ASP A O 1
ATOM 880 N N . LYS A 1 109 ? 17.844 -22.562 13.438 1 92.94 109 LYS A N 1
ATOM 881 C CA . LYS A 1 109 ? 17.969 -21.172 13.039 1 92.94 109 LYS A CA 1
ATOM 882 C C . LYS A 1 109 ? 17.484 -20.953 11.602 1 92.94 109 LYS A C 1
ATOM 884 O O . LYS A 1 109 ? 16.828 -19.969 11.305 1 92.94 109 LYS A O 1
ATOM 889 N N . ASN A 1 110 ? 17.844 -21.922 10.711 1 94.56 110 ASN A N 1
ATOM 890 C CA . ASN A 1 110 ? 17.516 -21.875 9.289 1 94.56 110 ASN A CA 1
ATOM 891 C C . ASN A 1 110 ? 17.016 -23.219 8.781 1 94.56 110 ASN A C 1
ATOM 893 O O . ASN A 1 110 ? 17.203 -24.25 9.43 1 94.56 110 ASN A O 1
ATOM 897 N N . SER A 1 111 ? 16.344 -23.188 7.559 1 97 111 SER A N 1
ATOM 898 C CA . SER A 1 111 ? 16 -24.422 6.871 1 97 111 SER A CA 1
ATOM 899 C C . SER A 1 111 ? 17.25 -25.234 6.543 1 97 111 SER A C 1
ATOM 901 O O . SER A 1 111 ? 18.25 -24.688 6.066 1 97 111 SER A O 1
ATOM 903 N N . SER A 1 112 ? 17.172 -26.469 6.824 1 97.62 112 SER A N 1
ATOM 904 C CA . SER A 1 112 ? 18.312 -27.375 6.695 1 97.62 112 SER A CA 1
ATOM 905 C C . SER A 1 112 ? 17.906 -28.656 5.969 1 97.62 112 SER A C 1
ATOM 907 O O . SER A 1 112 ? 16.734 -28.859 5.664 1 97.62 112 SER A O 1
ATOM 909 N N . ILE A 1 113 ? 18.891 -29.438 5.609 1 98.31 113 ILE A N 1
ATOM 910 C CA . ILE A 1 113 ? 18.641 -30.719 4.953 1 98.31 113 ILE A CA 1
ATOM 911 C C . ILE A 1 113 ? 18.578 -31.828 5.996 1 98.31 113 ILE A C 1
ATOM 913 O O . ILE A 1 113 ? 19.5 -31.984 6.805 1 98.31 113 ILE A O 1
ATOM 917 N N . TYR A 1 114 ? 17.547 -32.594 6.02 1 98.44 114 TYR A N 1
ATOM 918 C CA . TYR A 1 114 ? 17.344 -33.719 6.922 1 98.44 114 TYR A CA 1
ATOM 919 C C . TYR A 1 114 ? 17.328 -35.031 6.152 1 98.44 114 TYR A C 1
ATOM 921 O O . TYR A 1 114 ? 17.141 -35.031 4.934 1 98.44 114 TYR A O 1
ATOM 929 N N . GLU A 1 115 ? 17.609 -36.094 6.809 1 98.12 115 GLU A N 1
ATOM 930 C CA . GLU A 1 115 ? 17.609 -37.469 6.266 1 98.12 115 GLU A CA 1
ATOM 931 C C . GLU A 1 115 ? 16.828 -38.406 7.16 1 98.12 115 GLU A C 1
ATOM 933 O O . GLU A 1 115 ? 16.938 -38.344 8.383 1 98.12 115 GLU A O 1
ATOM 938 N N . ILE A 1 116 ? 16.047 -39.219 6.562 1 97.62 116 ILE A N 1
ATOM 939 C CA . ILE A 1 116 ? 15.344 -40.281 7.273 1 97.62 116 ILE A CA 1
ATOM 940 C C . ILE A 1 116 ? 15.516 -41.625 6.531 1 97.62 116 ILE A C 1
ATOM 942 O O . ILE A 1 116 ? 15.438 -41.656 5.301 1 97.62 116 ILE A O 1
ATOM 946 N N . SER A 1 117 ? 15.727 -42.656 7.27 1 96.31 117 SER A N 1
ATOM 947 C CA . SER A 1 117 ? 15.891 -44 6.699 1 96.31 117 SER A CA 1
ATOM 948 C C . SER A 1 117 ? 14.594 -44.5 6.078 1 96.31 117 SER A C 1
ATOM 950 O O . SER A 1 117 ? 13.508 -44.219 6.598 1 96.31 117 SER A O 1
ATOM 952 N N . LEU A 1 118 ? 14.695 -45.312 4.977 1 95.19 118 LEU A N 1
ATOM 953 C CA . LEU A 1 118 ? 13.516 -45.906 4.352 1 95.19 118 LEU A CA 1
ATOM 954 C C . LEU A 1 118 ? 12.875 -46.938 5.273 1 95.19 118 LEU A C 1
ATOM 956 O O . LEU A 1 118 ? 11.727 -47.344 5.066 1 95.19 118 LEU A O 1
ATOM 960 N N . SER A 1 119 ? 13.586 -47.344 6.277 1 90.19 119 SER A N 1
ATOM 961 C CA . SER A 1 119 ? 13.055 -48.281 7.273 1 90.19 119 SER A CA 1
ATOM 962 C C . SER A 1 119 ? 12.359 -47.531 8.406 1 90.19 119 SER A C 1
ATOM 964 O O . SER A 1 119 ? 11.836 -48.156 9.336 1 90.19 119 SER A O 1
ATOM 966 N N . GLY A 1 120 ? 12.367 -46.281 8.297 1 87.88 120 GLY A N 1
ATOM 967 C CA . GLY A 1 120 ? 11.688 -45.469 9.281 1 87.88 120 GLY A CA 1
ATOM 968 C C . GLY A 1 120 ? 12.625 -44.906 10.336 1 87.88 120 GLY A C 1
ATOM 969 O O . GLY A 1 120 ? 13.797 -44.656 10.062 1 87.88 120 GLY A O 1
ATOM 970 N N . GLY A 1 121 ? 12.023 -44.438 11.461 1 90.38 121 GLY A N 1
ATOM 971 C CA . GLY A 1 121 ? 12.773 -43.781 12.539 1 90.38 121 GLY A CA 1
ATOM 972 C C . GLY A 1 121 ? 12.672 -42.281 12.523 1 90.38 121 GLY A C 1
ATOM 973 O O . GLY A 1 121 ? 11.797 -41.719 11.875 1 90.38 121 GLY A O 1
ATOM 974 N N . GLU A 1 122 ? 13.555 -41.688 13.312 1 93.19 122 GLU A N 1
ATOM 975 C CA . GLU A 1 122 ? 13.562 -40.219 13.414 1 93.19 122 GLU A CA 1
ATOM 976 C C . GLU A 1 122 ? 14.484 -39.594 12.375 1 93.19 122 GLU A C 1
ATOM 978 O O . GLU A 1 122 ? 15.578 -40.125 12.109 1 93.19 122 GLU A O 1
ATOM 983 N N . ALA A 1 123 ? 14 -38.562 11.711 1 96 123 ALA A N 1
ATOM 984 C CA . ALA A 1 123 ? 14.852 -37.844 10.773 1 96 123 ALA A CA 1
ATOM 985 C C . ALA A 1 123 ? 16 -37.156 11.492 1 96 123 ALA A C 1
ATOM 987 O O . ALA A 1 123 ? 15.82 -36.625 12.578 1 96 123 ALA A O 1
ATOM 988 N N . LEU A 1 124 ? 17.141 -37.188 10.953 1 96.06 124 LEU A N 1
ATOM 989 C CA . LEU A 1 124 ? 18.312 -36.5 11.484 1 96.06 124 LEU A CA 1
ATOM 990 C C . LEU A 1 124 ? 18.734 -35.344 10.586 1 96.06 124 LEU A C 1
ATOM 992 O O . LEU A 1 124 ? 18.656 -35.469 9.359 1 96.06 124 LEU A O 1
ATOM 996 N N . LYS A 1 125 ? 19.266 -34.219 11.242 1 96.06 125 LYS A N 1
ATOM 997 C CA . LYS A 1 125 ? 19.828 -33.125 10.461 1 96.06 125 LYS A CA 1
ATOM 998 C C . LYS A 1 125 ? 21.125 -33.562 9.773 1 96.06 125 LYS A C 1
ATOM 1000 O O . LYS A 1 125 ? 22.078 -33.938 10.438 1 96.06 125 LYS A O 1
ATOM 1005 N N . LEU A 1 126 ? 21.094 -33.469 8.531 1 96.94 126 LEU A N 1
ATOM 1006 C CA . LEU A 1 126 ? 22.234 -33.938 7.734 1 96.94 126 LEU A CA 1
ATOM 1007 C C . LEU A 1 126 ? 23.219 -32.781 7.496 1 96.94 126 LEU A C 1
ATOM 1009 O O . LEU A 1 126 ? 24.438 -32.969 7.535 1 96.94 126 LEU A O 1
ATOM 1013 N N . PHE A 1 127 ? 22.672 -31.594 7.184 1 97.25 127 PHE A N 1
ATOM 1014 C CA . PHE A 1 127 ? 23.516 -30.453 6.852 1 97.25 127 PHE A CA 1
ATOM 1015 C C . PHE A 1 127 ? 22.766 -29.141 7.105 1 97.25 127 PHE A C 1
ATOM 1017 O O . PHE A 1 127 ? 21.594 -29.016 6.785 1 97.25 127 PHE A O 1
ATOM 1024 N N . GLU A 1 128 ? 23.391 -28.234 7.707 1 95.94 128 GLU A N 1
ATOM 1025 C CA . GLU A 1 128 ? 22.922 -26.875 7.93 1 95.94 128 GLU A CA 1
ATOM 1026 C C . GLU A 1 128 ? 23.922 -25.859 7.395 1 95.94 128 GLU A C 1
ATOM 1028 O O . GLU A 1 128 ? 25.141 -26.047 7.508 1 95.94 128 GLU A O 1
ATOM 1033 N N . HIS A 1 129 ? 23.469 -24.844 6.785 1 95.69 129 HIS A N 1
ATOM 1034 C CA . HIS A 1 129 ? 24.281 -23.75 6.262 1 95.69 129 HIS A CA 1
ATOM 1035 C C . HIS A 1 129 ? 24 -22.453 7.016 1 95.69 129 HIS A C 1
ATOM 1037 O O . HIS A 1 129 ? 23.031 -22.375 7.766 1 95.69 129 HIS A O 1
ATOM 1043 N N . GLU A 1 130 ? 24.922 -21.531 6.895 1 93.19 130 GLU A N 1
ATOM 1044 C CA . GLU A 1 130 ? 24.781 -20.234 7.562 1 93.19 130 GLU A CA 1
ATOM 1045 C C . GLU A 1 130 ? 23.484 -19.531 7.156 1 93.19 130 GLU A C 1
ATOM 1047 O O . GLU A 1 130 ? 22.891 -18.812 7.953 1 93.19 130 GLU A O 1
ATOM 1052 N N . GLU A 1 131 ? 23.125 -19.719 5.934 1 95 131 GLU A N 1
ATOM 1053 C CA . GLU A 1 131 ? 21.844 -19.219 5.43 1 95 131 GLU A CA 1
ATOM 1054 C C . GLU A 1 131 ? 20.891 -20.375 5.121 1 95 131 GLU A C 1
ATOM 1056 O O . GLU A 1 131 ? 21.312 -21.516 4.973 1 95 131 GLU A O 1
ATOM 1061 N N . ALA A 1 132 ? 19.656 -20 5.07 1 96.31 132 ALA A N 1
ATOM 1062 C CA . ALA A 1 132 ? 18.625 -21.016 4.805 1 96.31 132 ALA A CA 1
ATOM 1063 C C . ALA A 1 132 ? 18.844 -21.656 3.439 1 96.31 132 ALA A C 1
ATOM 1065 O O . ALA A 1 132 ? 19.062 -20.969 2.443 1 96.31 132 ALA A O 1
ATOM 1066 N N . ILE A 1 133 ? 18.75 -22.922 3.379 1 97.56 133 ILE A N 1
ATOM 1067 C CA . ILE A 1 133 ? 18.828 -23.688 2.133 1 97.56 133 ILE A CA 1
ATOM 1068 C C . ILE A 1 133 ? 17.453 -23.734 1.471 1 97.56 133 ILE A C 1
ATOM 1070 O O . ILE A 1 133 ? 16.469 -24.125 2.098 1 97.56 133 ILE A O 1
ATOM 1074 N N . SER A 1 134 ? 17.438 -23.359 0.261 1 96.81 134 SER A N 1
ATOM 1075 C CA . SER A 1 134 ? 16.156 -23.266 -0.403 1 96.81 134 SER A CA 1
ATOM 1076 C C . SER A 1 134 ? 15.914 -24.469 -1.313 1 96.81 134 SER A C 1
ATOM 1078 O O . SER A 1 134 ? 14.766 -24.844 -1.583 1 96.81 134 SER A O 1
ATOM 1080 N N . SER A 1 135 ? 16.891 -25.062 -1.88 1 97.5 135 SER A N 1
ATOM 1081 C CA . SER A 1 135 ? 16.828 -26.234 -2.746 1 97.5 135 SER A CA 1
ATOM 1082 C C . SER A 1 135 ? 18.172 -26.953 -2.797 1 97.5 135 SER A C 1
ATOM 1084 O O . SER A 1 135 ? 19.203 -26.391 -2.418 1 97.5 135 SER A O 1
ATOM 1086 N N . TYR A 1 136 ? 18.141 -28.188 -3.209 1 98.31 136 TYR A N 1
ATOM 1087 C CA . TYR A 1 136 ? 19.391 -28.922 -3.314 1 98.31 136 TYR A CA 1
ATOM 1088 C C . TYR A 1 136 ? 19.25 -30.109 -4.273 1 98.31 136 TYR A C 1
ATOM 1090 O O . TYR A 1 136 ? 18.125 -30.469 -4.668 1 98.31 136 TYR A O 1
ATOM 1098 N N . ASP A 1 137 ? 20.344 -30.625 -4.719 1 98.19 137 ASP A N 1
ATOM 1099 C CA . ASP A 1 137 ? 20.469 -31.828 -5.527 1 98.19 137 ASP A CA 1
ATOM 1100 C C . ASP A 1 137 ? 21.672 -32.688 -5.09 1 98.19 137 ASP A C 1
ATOM 1102 O O . ASP A 1 137 ? 22.656 -32.125 -4.594 1 98.19 137 ASP A O 1
ATOM 1106 N N . TRP A 1 138 ? 21.625 -34 -5.273 1 98.06 138 TRP A N 1
ATOM 1107 C CA . TRP A 1 138 ? 22.672 -34.906 -4.816 1 98.06 138 TRP A CA 1
ATOM 1108 C C . TRP A 1 138 ? 23.656 -35.219 -5.941 1 98.06 138 TRP A C 1
ATOM 1110 O O . TRP A 1 138 ? 23.25 -35.469 -7.078 1 98.06 138 TRP A O 1
ATOM 1120 N N . HIS A 1 139 ? 24.906 -35.25 -5.547 1 98.12 139 HIS A N 1
ATOM 1121 C CA . HIS A 1 139 ? 25.891 -35.906 -6.398 1 98.12 139 HIS A CA 1
ATOM 1122 C C . HIS A 1 139 ? 25.547 -37.375 -6.598 1 98.12 139 HIS A C 1
ATOM 1124 O O . HIS A 1 139 ? 25.047 -38.031 -5.68 1 98.12 139 HIS A O 1
ATOM 1130 N N . PRO A 1 140 ? 25.891 -37.938 -7.797 1 96.31 140 PRO A N 1
ATOM 1131 C CA . PRO A 1 140 ? 25.516 -39.312 -8.07 1 96.31 140 PRO A CA 1
ATOM 1132 C C . PRO A 1 140 ? 26.109 -40.312 -7.062 1 96.31 140 PRO A C 1
ATOM 1134 O O . PRO A 1 140 ? 25.578 -41.406 -6.887 1 96.31 140 PRO A O 1
ATOM 1137 N N . ASP A 1 141 ? 27.109 -39.969 -6.34 1 95.62 141 ASP A N 1
ATOM 1138 C CA . ASP A 1 141 ? 27.734 -40.875 -5.398 1 95.62 141 ASP A CA 1
ATOM 1139 C C . ASP A 1 141 ? 27.062 -40.812 -4.031 1 95.62 141 ASP A C 1
ATOM 1141 O O . ASP A 1 141 ? 27.359 -41.625 -3.148 1 95.62 141 ASP A O 1
ATOM 1145 N N . GLY A 1 142 ? 26.219 -39.781 -3.816 1 97.38 142 GLY A N 1
ATOM 1146 C CA . GLY A 1 142 ? 25.469 -39.656 -2.58 1 97.38 142 GLY A CA 1
ATOM 1147 C C . GLY A 1 142 ? 26.266 -39.062 -1.445 1 97.38 142 GLY A C 1
ATOM 1148 O O . GLY A 1 142 ? 25.844 -39.094 -0.289 1 97.38 142 GLY A O 1
ATOM 1149 N N . ASN A 1 143 ? 27.391 -38.438 -1.777 1 96.62 143 ASN A N 1
ATOM 1150 C CA . ASN A 1 143 ? 28.266 -37.938 -0.716 1 96.62 143 ASN A CA 1
ATOM 1151 C C . ASN A 1 143 ? 28.406 -36.438 -0.769 1 96.62 143 ASN A C 1
ATOM 1153 O O . ASN A 1 143 ? 28.938 -35.812 0.159 1 96.62 143 ASN A O 1
ATOM 1157 N N . SER A 1 144 ? 27.938 -35.844 -1.828 1 97.62 144 SER A N 1
ATOM 1158 C CA . SER A 1 144 ? 27.969 -34.406 -1.973 1 97.62 144 SER A CA 1
ATOM 1159 C C . SER A 1 144 ? 26.609 -33.844 -2.359 1 97.62 144 SER A C 1
ATOM 1161 O O . SER A 1 144 ? 25.812 -34.531 -2.986 1 97.62 144 SER A O 1
ATOM 1163 N N . ILE A 1 145 ? 26.438 -32.594 -1.954 1 98.19 145 ILE A N 1
ATOM 1164 C CA . ILE A 1 145 ? 25.188 -31.891 -2.225 1 98.19 145 ILE A CA 1
ATOM 1165 C C . ILE A 1 145 ? 25.469 -30.562 -2.924 1 98.19 145 ILE A C 1
ATOM 1167 O O . ILE A 1 145 ? 26.375 -29.828 -2.523 1 98.19 145 ILE A O 1
ATOM 1171 N N . ALA A 1 146 ? 24.812 -30.297 -4.02 1 98.5 146 ALA A N 1
ATOM 1172 C CA . ALA A 1 146 ? 24.688 -28.938 -4.547 1 98.5 146 ALA A CA 1
ATOM 1173 C C . ALA A 1 146 ? 23.438 -28.25 -4.016 1 98.5 146 ALA A C 1
ATOM 1175 O O . ALA A 1 146 ? 22.344 -28.844 -4.016 1 98.5 146 ALA A O 1
ATOM 1176 N N . PHE A 1 147 ? 23.578 -27.047 -3.447 1 98.38 147 PHE A N 1
ATOM 1177 C CA . PHE A 1 147 ? 22.406 -26.422 -2.84 1 98.38 147 PHE A CA 1
ATOM 1178 C C . PHE A 1 147 ? 22.406 -24.922 -3.105 1 98.38 147 PHE A C 1
ATOM 1180 O O . PHE A 1 147 ? 23.406 -24.359 -3.527 1 98.38 147 PHE A O 1
ATOM 1187 N N . ILE A 1 148 ? 21.297 -24.344 -2.979 1 98.25 148 ILE A N 1
ATOM 1188 C CA . ILE A 1 148 ? 21.062 -22.906 -3.154 1 98.25 148 ILE A CA 1
ATOM 1189 C C . ILE A 1 148 ? 20.781 -22.266 -1.801 1 98.25 148 ILE A C 1
ATOM 1191 O O . ILE A 1 148 ? 19.984 -22.766 -1.016 1 98.25 148 ILE A O 1
ATOM 1195 N N . ALA A 1 149 ? 21.391 -21.203 -1.46 1 97.5 149 ALA A N 1
ATOM 1196 C CA . ALA A 1 149 ? 21.172 -20.406 -0.257 1 97.5 149 ALA A CA 1
ATOM 1197 C C . ALA A 1 149 ? 21.453 -18.938 -0.523 1 97.5 149 ALA A C 1
ATOM 1199 O O . ALA A 1 149 ? 22.078 -18.578 -1.526 1 97.5 149 ALA A O 1
ATOM 1200 N N . LYS A 1 150 ? 20.938 -18.156 0.38 1 94.88 150 LYS A N 1
ATOM 1201 C CA . LYS A 1 150 ? 21.156 -16.719 0.262 1 94.88 150 LYS A CA 1
ATOM 1202 C C . LYS A 1 150 ? 22.641 -16.391 0.275 1 94.88 150 LYS A C 1
ATOM 1204 O O . LYS A 1 150 ? 23.406 -16.984 1.044 1 94.88 150 LYS A O 1
ATOM 1209 N N . THR A 1 151 ? 23 -15.461 -0.613 1 91.81 151 THR A N 1
ATOM 1210 C CA . THR A 1 151 ? 24.375 -14.977 -0.618 1 91.81 151 THR A CA 1
ATOM 1211 C C . THR A 1 151 ? 24.656 -14.156 0.636 1 91.81 151 THR A C 1
ATOM 1213 O O . THR A 1 151 ? 23.938 -13.211 0.948 1 91.81 151 THR A O 1
ATOM 1216 N N . PRO A 1 152 ? 25.625 -14.602 1.356 1 81.56 152 PRO A N 1
ATOM 1217 C CA . PRO A 1 152 ? 25.953 -13.805 2.541 1 81.56 152 PRO A CA 1
ATOM 1218 C C . PRO A 1 152 ? 26.328 -12.367 2.201 1 81.56 152 PRO A C 1
ATOM 1220 O O . PRO A 1 152 ? 27.047 -12.117 1.232 1 81.56 152 PRO A O 1
ATOM 1223 N N . GLN A 1 153 ? 25.484 -11.43 2.65 1 73.88 153 GLN A N 1
ATOM 1224 C CA . GLN A 1 153 ? 25.812 -10.023 2.42 1 73.88 153 GLN A CA 1
ATOM 1225 C C . GLN A 1 153 ? 26.578 -9.43 3.605 1 73.88 153 GLN A C 1
ATOM 1227 O O . GLN A 1 153 ? 26.344 -9.82 4.754 1 73.88 153 GLN A O 1
ATOM 1232 N N . GLU A 1 154 ? 27.703 -8.789 3.34 1 63.28 154 GLU A N 1
ATOM 1233 C CA . GLU A 1 154 ? 28.344 -8.047 4.422 1 63.28 154 GLU A CA 1
ATOM 1234 C C . GLU A 1 154 ? 27.406 -7.008 5.016 1 63.28 154 GLU A C 1
ATOM 1236 O O . GLU A 1 154 ? 26.797 -6.223 4.281 1 63.28 154 GLU A O 1
ATOM 1241 N N . SER A 1 155 ? 26.547 -7.34 5.801 1 57.19 155 SER A N 1
ATOM 1242 C CA . SER A 1 155 ? 25.547 -6.465 6.383 1 57.19 155 SER A CA 1
ATOM 1243 C C . SER A 1 155 ? 26.109 -5.09 6.703 1 57.19 155 SER A C 1
ATOM 1245 O O . SER A 1 155 ? 27.078 -4.977 7.457 1 57.19 155 SER A O 1
ATOM 1247 N N . GLU A 1 156 ? 26.203 -4.215 5.824 1 59.5 156 GLU A N 1
ATOM 1248 C CA . GLU A 1 156 ? 26.422 -2.902 6.418 1 59.5 156 GLU A CA 1
ATOM 1249 C C . GLU A 1 156 ? 25.203 -2.432 7.195 1 59.5 156 GLU A C 1
ATOM 1251 O O . GLU A 1 156 ? 24.219 -1.984 6.605 1 59.5 156 GLU A O 1
ATOM 1256 N N . ASP A 1 157 ? 24.969 -3.082 8.375 1 61.12 157 ASP A N 1
ATOM 1257 C CA . ASP A 1 157 ? 23.844 -2.756 9.242 1 61.12 157 ASP A CA 1
ATOM 1258 C C . ASP A 1 157 ? 23.828 -1.272 9.602 1 61.12 157 ASP A C 1
ATOM 1260 O O . ASP A 1 157 ? 24.859 -0.715 9.977 1 61.12 157 ASP A O 1
ATOM 1264 N N . SER A 1 158 ? 22.828 -0.654 9.148 1 71.38 158 SER A N 1
ATOM 1265 C CA . SER A 1 158 ? 22.656 0.695 9.672 1 71.38 158 SER A CA 1
ATOM 1266 C C . SER A 1 158 ? 22.734 0.706 11.195 1 71.38 158 SER A C 1
ATOM 1268 O O . SER A 1 158 ? 22.25 -0.224 11.852 1 71.38 158 SER A O 1
ATOM 1270 N N . GLU A 1 159 ? 23.516 1.621 11.719 1 81 159 GLU A N 1
ATOM 1271 C CA . GLU A 1 159 ? 23.641 1.81 13.164 1 81 159 GLU A CA 1
ATOM 1272 C C . GLU A 1 159 ? 22.391 2.469 13.742 1 81 159 GLU A C 1
ATOM 1274 O O . GLU A 1 159 ? 22.219 2.529 14.961 1 81 159 GLU A O 1
ATOM 1279 N N . LEU A 1 160 ? 21.469 2.834 12.844 1 90.19 160 LEU A N 1
ATOM 1280 C CA . LEU A 1 160 ? 20.281 3.518 13.328 1 90.19 160 LEU A CA 1
ATOM 1281 C C . LEU A 1 160 ? 19.219 2.516 13.75 1 90.19 160 LEU A C 1
ATOM 1283 O O . LEU A 1 160 ? 19.156 1.407 13.211 1 90.19 160 LEU A O 1
ATOM 1287 N N . PRO A 1 161 ? 18.391 2.795 14.727 1 93.5 161 PRO A N 1
ATOM 1288 C CA . PRO A 1 161 ? 17.359 1.898 15.258 1 93.5 161 PRO A CA 1
ATOM 1289 C C . PRO A 1 161 ? 16.219 1.668 14.266 1 93.5 161 PRO A C 1
ATOM 1291 O O . PRO A 1 161 ? 15.305 0.896 14.547 1 93.5 161 PRO A O 1
ATOM 1294 N N . TYR A 1 162 ? 16.172 2.244 13.195 1 93.38 162 TYR A N 1
ATOM 1295 C CA . TYR A 1 162 ? 15.203 2.146 12.117 1 93.38 162 TYR A CA 1
ATOM 1296 C C . TYR A 1 162 ? 15.875 2.291 10.758 1 93.38 162 TYR A C 1
ATOM 1298 O O . TYR A 1 162 ? 16.781 3.107 10.594 1 93.38 162 TYR A O 1
ATOM 1306 N N . THR A 1 163 ? 15.453 1.461 9.852 1 91.31 163 THR A N 1
ATOM 1307 C CA . THR A 1 163 ? 15.992 1.532 8.5 1 91.31 163 THR A CA 1
ATOM 1308 C C . THR A 1 163 ? 14.867 1.615 7.469 1 91.31 163 THR A C 1
ATOM 1310 O O . THR A 1 163 ? 13.938 0.807 7.492 1 91.31 163 THR A O 1
ATOM 1313 N N . PRO A 1 164 ? 14.953 2.57 6.586 1 95.19 164 PRO A N 1
ATOM 1314 C CA . PRO A 1 164 ? 13.992 2.631 5.484 1 95.19 164 PRO A CA 1
ATOM 1315 C C . PRO A 1 164 ? 14.188 1.51 4.465 1 95.19 164 PRO A C 1
ATOM 1317 O O . PRO A 1 164 ? 15.148 0.744 4.562 1 95.19 164 PRO A O 1
ATOM 1320 N N . GLU A 1 165 ? 13.266 1.304 3.594 1 94.94 165 GLU A N 1
ATOM 1321 C CA . GLU A 1 165 ? 13.359 0.376 2.471 1 94.94 165 GLU A CA 1
ATOM 1322 C C . GLU A 1 165 ? 13.836 1.086 1.206 1 94.94 165 GLU A C 1
ATOM 1324 O O . GLU A 1 165 ? 13.188 2.027 0.738 1 94.94 165 GLU A O 1
ATOM 1329 N N . ILE A 1 166 ? 14.945 0.683 0.69 1 96.25 166 ILE A N 1
ATOM 1330 C CA . ILE A 1 166 ? 15.414 1.193 -0.592 1 96.25 166 ILE A CA 1
ATOM 1331 C C . ILE A 1 166 ? 14.891 0.314 -1.724 1 96.25 166 ILE A C 1
ATOM 1333 O O . ILE A 1 166 ? 15.336 -0.823 -1.893 1 96.25 166 ILE A O 1
ATOM 1337 N N . TYR A 1 167 ? 13.938 0.831 -2.453 1 96.31 167 TYR A N 1
ATOM 1338 C CA . TYR A 1 167 ? 13.164 0.073 -3.428 1 96.31 167 TYR A CA 1
ATOM 1339 C C . TYR A 1 167 ? 14.047 -0.409 -4.574 1 96.31 167 TYR A C 1
ATOM 1341 O O . TYR A 1 167 ? 14.711 0.393 -5.23 1 96.31 167 TYR A O 1
ATOM 1349 N N . GLU A 1 168 ? 14.133 -1.689 -4.844 1 94.75 168 GLU A N 1
ATOM 1350 C CA . GLU A 1 168 ? 14.758 -2.416 -5.945 1 94.75 168 GLU A CA 1
ATOM 1351 C C . GLU A 1 168 ? 16.266 -2.252 -5.922 1 94.75 168 GLU A C 1
ATOM 1353 O O . GLU A 1 168 ? 16.938 -2.432 -6.945 1 94.75 168 GLU A O 1
ATOM 1358 N N . GLU A 1 169 ? 16.75 -1.717 -4.699 1 90.06 169 GLU A N 1
ATOM 1359 C CA . GLU A 1 169 ? 18.188 -1.653 -4.52 1 90.06 169 GLU A CA 1
ATOM 1360 C C . GLU A 1 169 ? 18.641 -2.531 -3.355 1 90.06 169 GLU A C 1
ATOM 1362 O O . GLU A 1 169 ? 17.812 -2.973 -2.549 1 90.06 169 GLU A O 1
ATOM 1367 N N . ASN A 1 170 ? 19.953 -2.986 -3.223 1 81.31 170 ASN A N 1
ATOM 1368 C CA . ASN A 1 170 ? 20.531 -3.875 -2.219 1 81.31 170 ASN A CA 1
ATOM 1369 C C . ASN A 1 170 ? 19.766 -5.195 -2.141 1 81.31 170 ASN A C 1
ATOM 1371 O O . ASN A 1 170 ? 19.406 -5.645 -1.052 1 81.31 170 ASN A O 1
ATOM 1375 N N . LEU A 1 171 ? 19.438 -5.656 -3.227 1 88.44 171 LEU A N 1
ATOM 1376 C CA . LEU A 1 171 ? 18.672 -6.898 -3.363 1 88.44 171 LEU A CA 1
ATOM 1377 C C . LEU A 1 171 ? 19.469 -8.078 -2.811 1 88.44 171 LEU A C 1
ATOM 1379 O O . LEU A 1 171 ? 20.688 -8.141 -2.977 1 88.44 171 LEU A O 1
ATOM 1383 N N . ASN A 1 172 ? 18.688 -8.914 -2.154 1 88.69 172 ASN A N 1
ATOM 1384 C CA . ASN A 1 172 ? 19.281 -10.195 -1.767 1 88.69 172 ASN A CA 1
ATOM 1385 C C . ASN A 1 172 ? 19.312 -11.172 -2.939 1 88.69 172 ASN A C 1
ATOM 1387 O O . ASN A 1 172 ? 18.391 -11.203 -3.756 1 88.69 172 ASN A O 1
ATOM 1391 N N . SER A 1 173 ? 20.438 -11.852 -3.023 1 93.88 173 SER A N 1
ATOM 1392 C CA . SER A 1 173 ? 20.562 -12.859 -4.074 1 93.88 173 SER A CA 1
ATOM 1393 C C . SER A 1 173 ? 20.859 -14.234 -3.488 1 93.88 173 SER A C 1
ATOM 1395 O O . SER A 1 173 ? 21.375 -14.344 -2.371 1 93.88 173 SER A O 1
ATOM 1397 N N . ASN A 1 174 ? 20.469 -15.219 -4.25 1 97.12 174 ASN A N 1
ATOM 1398 C CA . ASN A 1 174 ? 20.844 -16.594 -3.953 1 97.12 174 ASN A CA 1
ATOM 1399 C C . ASN A 1 174 ? 22.094 -17.016 -4.742 1 97.12 174 ASN A C 1
ATOM 1401 O O . ASN A 1 174 ? 22.266 -16.578 -5.883 1 97.12 174 ASN A O 1
ATOM 1405 N N . SER A 1 175 ? 22.859 -17.812 -4.102 1 97.19 175 SER A N 1
ATOM 1406 C CA . SER A 1 175 ? 24.031 -18.406 -4.75 1 97.19 175 SER A CA 1
ATOM 1407 C C . SER A 1 175 ? 23.969 -19.922 -4.73 1 97.19 175 SER A C 1
ATOM 1409 O O . SER A 1 175 ? 23.188 -20.516 -3.975 1 97.19 175 SER A O 1
ATOM 1411 N N . ALA A 1 176 ? 24.734 -20.516 -5.617 1 98.06 176 ALA A N 1
ATOM 1412 C CA . ALA A 1 176 ? 24.875 -21.969 -5.668 1 98.06 176 ALA A CA 1
ATOM 1413 C C . ALA A 1 176 ? 26.109 -22.422 -4.891 1 98.06 176 ALA A C 1
ATOM 1415 O O . ALA A 1 176 ? 27.188 -21.828 -5.004 1 98.06 176 ALA A O 1
ATOM 1416 N N . TYR A 1 177 ? 25.938 -23.484 -4.145 1 98 177 TYR A N 1
ATOM 1417 C CA . TYR A 1 177 ? 27.016 -24.047 -3.326 1 98 177 TYR A CA 1
ATOM 1418 C C . TYR A 1 177 ? 27.109 -25.547 -3.523 1 98 177 TYR A C 1
ATOM 1420 O O . TYR A 1 177 ? 26.141 -26.203 -3.926 1 98 177 TYR A O 1
ATOM 1428 N N . VAL A 1 178 ? 28.312 -26.062 -3.287 1 98.12 178 VAL A N 1
ATOM 1429 C CA . VAL A 1 178 ? 28.531 -27.5 -3.195 1 98.12 178 VAL A CA 1
ATOM 1430 C C . VAL A 1 178 ? 29.203 -27.828 -1.867 1 98.12 178 VAL A C 1
ATOM 1432 O O . VAL A 1 178 ? 30.109 -27.125 -1.424 1 98.12 178 VAL A O 1
ATOM 1435 N N . VAL A 1 179 ? 28.703 -28.844 -1.231 1 98 179 VAL A N 1
ATOM 1436 C CA . VAL A 1 179 ? 29.344 -29.297 0.003 1 98 179 VAL A CA 1
ATOM 1437 C C . VAL A 1 179 ? 29.625 -30.797 -0.084 1 98 179 VAL A C 1
ATOM 1439 O O . VAL A 1 179 ? 28.812 -31.547 -0.613 1 98 179 VAL A O 1
ATOM 1442 N N . ASN A 1 180 ? 30.781 -31.125 0.324 1 96.44 180 ASN A N 1
ATOM 1443 C CA . ASN A 1 180 ? 31.109 -32.531 0.568 1 96.44 180 ASN A CA 1
ATOM 1444 C C . ASN A 1 180 ? 30.812 -32.938 2.01 1 96.44 180 ASN A C 1
ATOM 1446 O O . ASN A 1 180 ? 31.375 -32.344 2.945 1 96.44 180 ASN A O 1
ATOM 1450 N N . LEU A 1 181 ? 30.016 -33.906 2.23 1 96.88 181 LEU A N 1
ATOM 1451 C CA . LEU A 1 181 ? 29.516 -34.25 3.564 1 96.88 181 LEU A CA 1
ATOM 1452 C C . LEU A 1 181 ? 30.609 -34.938 4.387 1 96.88 181 LEU A C 1
ATOM 1454 O O . LEU A 1 181 ? 30.5 -35.031 5.613 1 96.88 181 LEU A O 1
ATOM 1458 N N . GLY A 1 182 ? 31.625 -35.438 3.783 1 95.19 182 GLY A N 1
ATOM 1459 C CA . GLY A 1 182 ? 32.75 -35.969 4.5 1 95.19 182 GLY A CA 1
ATOM 1460 C C . GLY A 1 182 ? 33.656 -34.938 5.082 1 95.19 182 GLY A C 1
ATOM 1461 O O . GLY A 1 182 ? 34.031 -34.969 6.262 1 95.19 182 GLY A O 1
ATOM 1462 N N . THR A 1 183 ? 33.969 -33.906 4.312 1 95.19 183 THR A N 1
ATOM 1463 C CA . THR A 1 183 ? 34.875 -32.875 4.727 1 95.19 183 THR A CA 1
ATOM 1464 C C . THR A 1 183 ? 34.125 -31.641 5.242 1 95.19 183 THR A C 1
ATOM 1466 O O . THR A 1 183 ? 34.688 -30.797 5.934 1 95.19 183 THR A O 1
ATOM 1469 N N . MET A 1 184 ? 32.906 -31.562 4.844 1 94.88 184 MET A N 1
ATOM 1470 C CA . MET A 1 184 ? 32.031 -30.438 5.164 1 94.88 184 MET A CA 1
ATOM 1471 C C . MET A 1 184 ? 32.562 -29.141 4.547 1 94.88 184 MET A C 1
ATOM 1473 O O . MET A 1 184 ? 32.25 -28.047 5.012 1 94.88 184 MET A O 1
ATOM 1477 N N . ALA A 1 185 ? 33.406 -29.297 3.549 1 94.19 185 ALA A N 1
ATOM 1478 C CA . ALA A 1 185 ? 33.906 -28.141 2.801 1 94.19 185 ALA A CA 1
ATOM 1479 C C . ALA A 1 185 ? 32.812 -27.594 1.862 1 94.19 185 ALA A C 1
ATOM 1481 O O . ALA A 1 185 ? 32.219 -28.359 1.084 1 94.19 185 ALA A O 1
ATOM 1482 N N . VAL A 1 186 ? 32.5 -26.344 1.997 1 96.31 186 VAL A N 1
ATOM 1483 C CA . VAL A 1 186 ? 31.5 -25.703 1.164 1 96.31 186 VAL A CA 1
ATOM 1484 C C . VAL A 1 186 ? 32.188 -24.781 0.144 1 96.31 186 VAL A C 1
ATOM 1486 O O . VAL A 1 186 ? 33.031 -23.969 0.499 1 96.31 186 VAL A O 1
ATOM 1489 N N . GLU A 1 187 ? 31.875 -24.969 -1.089 1 96.69 187 GLU A N 1
ATOM 1490 C CA . GLU A 1 187 ? 32.344 -24.109 -2.17 1 96.69 187 GLU A CA 1
ATOM 1491 C C . GLU A 1 187 ? 31.203 -23.391 -2.855 1 96.69 187 GLU A C 1
ATOM 1493 O O . GLU A 1 187 ? 30.141 -23.984 -3.072 1 96.69 187 GLU A O 1
ATOM 1498 N N . ARG A 1 188 ? 31.391 -22.172 -3.166 1 96 188 ARG A N 1
ATOM 1499 C CA . ARG A 1 188 ? 30.391 -21.359 -3.848 1 96 188 ARG A CA 1
ATOM 1500 C C . ARG A 1 188 ? 30.719 -21.203 -5.328 1 96 188 ARG A C 1
ATOM 1502 O O . ARG A 1 188 ? 31.891 -21 -5.695 1 96 188 ARG A O 1
ATOM 1509 N N . ALA A 1 189 ? 29.688 -21.344 -6.148 1 95.81 189 ALA A N 1
ATOM 1510 C CA . ALA A 1 189 ? 29.891 -21.125 -7.578 1 95.81 189 ALA A CA 1
ATOM 1511 C C . ALA A 1 189 ? 30.141 -19.656 -7.875 1 95.81 189 ALA A C 1
ATOM 1513 O O . ALA A 1 189 ? 29.531 -18.781 -7.27 1 95.81 189 ALA A O 1
ATOM 1514 N N . ASP A 1 190 ? 31.031 -19.391 -8.812 1 90.88 190 ASP A N 1
ATOM 1515 C CA . ASP A 1 190 ? 31.281 -18.031 -9.297 1 90.88 190 ASP A CA 1
ATOM 1516 C C . ASP A 1 190 ? 30.312 -17.672 -10.43 1 90.88 190 ASP A C 1
ATOM 1518 O O . ASP A 1 190 ? 30.656 -17.797 -11.609 1 90.88 190 ASP A O 1
ATOM 1522 N N . LEU A 1 191 ? 29.156 -17.422 -10.156 1 91.75 191 LEU A N 1
ATOM 1523 C CA . LEU A 1 191 ? 28.078 -17.109 -11.078 1 91.75 191 LEU A CA 1
ATOM 1524 C C . LEU A 1 191 ? 27.406 -15.789 -10.688 1 91.75 191 LEU A C 1
ATOM 1526 O O . LEU A 1 191 ? 27.109 -15.57 -9.516 1 91.75 191 LEU A O 1
ATOM 1530 N N . PRO A 1 192 ? 27.375 -14.859 -11.633 1 88.56 192 PRO A N 1
ATOM 1531 C CA . PRO A 1 192 ? 26.656 -13.625 -11.328 1 88.56 192 PRO A CA 1
ATOM 1532 C C . PRO A 1 192 ? 25.141 -13.828 -11.258 1 88.56 192 PRO A C 1
ATOM 1534 O O . PRO A 1 192 ? 24.609 -14.781 -11.844 1 88.56 192 PRO A O 1
ATOM 1537 N N . GLY A 1 193 ? 24.484 -12.977 -10.531 1 94.44 193 GLY A N 1
ATOM 1538 C CA . GLY A 1 193 ? 23.031 -12.93 -10.531 1 94.44 193 GLY A CA 1
ATOM 1539 C C . GLY A 1 193 ? 22.406 -13.727 -9.398 1 94.44 193 GLY A C 1
ATOM 1540 O O . GLY A 1 193 ? 23.031 -13.922 -8.352 1 94.44 193 GLY A O 1
ATOM 1541 N N . HIS A 1 194 ? 21.094 -14.102 -9.539 1 97.38 194 HIS A N 1
ATOM 1542 C CA . HIS A 1 194 ? 20.266 -14.805 -8.562 1 97.38 194 HIS A CA 1
ATOM 1543 C C . HIS A 1 194 ? 20 -16.234 -9.008 1 97.38 194 HIS A C 1
ATOM 1545 O O . HIS A 1 194 ? 19.234 -16.469 -9.953 1 97.38 194 HIS A O 1
ATOM 1551 N N . VAL A 1 195 ? 20.562 -17.172 -8.273 1 98 195 VAL A N 1
ATOM 1552 C CA . VAL A 1 195 ? 20.422 -18.578 -8.625 1 98 195 VAL A CA 1
ATOM 1553 C C . VAL A 1 195 ? 19.016 -19.062 -8.289 1 98 195 VAL A C 1
ATOM 1555 O O . VAL A 1 195 ? 18.484 -18.766 -7.207 1 98 195 VAL A O 1
ATOM 1558 N N . THR A 1 196 ? 18.453 -19.891 -9.258 1 96.69 196 THR A N 1
ATOM 1559 C CA . THR A 1 196 ? 17.047 -20.266 -9.078 1 96.69 196 THR A CA 1
ATOM 1560 C C . THR A 1 196 ? 16.906 -21.797 -9.086 1 96.69 196 THR A C 1
ATOM 1562 O O . THR A 1 196 ? 15.914 -22.328 -8.594 1 96.69 196 THR A O 1
ATOM 1565 N N . HIS A 1 197 ? 17.797 -22.5 -9.695 1 97.12 197 HIS A N 1
ATOM 1566 C CA . HIS A 1 197 ? 17.734 -23.953 -9.773 1 97.12 197 HIS A CA 1
ATOM 1567 C C . HIS A 1 197 ? 19.141 -24.562 -9.953 1 97.12 197 HIS A C 1
ATOM 1569 O O . HIS A 1 197 ? 20.031 -23.906 -10.5 1 97.12 197 HIS A O 1
ATOM 1575 N N . ILE A 1 198 ? 19.359 -25.797 -9.461 1 97.88 198 ILE A N 1
ATOM 1576 C CA . ILE A 1 198 ? 20.656 -26.438 -9.531 1 97.88 198 ILE A CA 1
ATOM 1577 C C . ILE A 1 198 ? 20.469 -27.953 -9.664 1 97.88 198 ILE A C 1
ATOM 1579 O O . ILE A 1 198 ? 19.625 -28.547 -8.992 1 97.88 198 ILE A O 1
ATOM 1583 N N . GLU A 1 199 ? 21.266 -28.594 -10.57 1 97.62 199 GLU A N 1
ATOM 1584 C CA . GLU A 1 199 ? 21.234 -30.031 -10.75 1 97.62 199 GLU A CA 1
ATOM 1585 C C . GLU A 1 199 ? 22.625 -30.578 -11.07 1 97.62 199 GLU A C 1
ATOM 1587 O O . GLU A 1 199 ? 23.359 -30 -11.875 1 97.62 199 GLU A O 1
ATOM 1592 N N . TRP A 1 200 ? 23.016 -31.719 -10.469 1 98 200 TRP A N 1
ATOM 1593 C CA . TRP A 1 200 ? 24.219 -32.438 -10.836 1 98 200 TRP A CA 1
ATOM 1594 C C . TRP A 1 200 ? 24.031 -33.188 -12.164 1 98 200 TRP A C 1
ATOM 1596 O O . TRP A 1 200 ? 22.969 -33.75 -12.414 1 98 200 TRP A O 1
ATOM 1606 N N . GLY A 1 201 ? 25.062 -33.125 -12.984 1 97 201 GLY A N 1
ATOM 1607 C CA . GLY A 1 201 ? 25.094 -34 -14.141 1 97 201 GLY A CA 1
ATOM 1608 C C . GLY A 1 201 ? 25.375 -35.438 -13.773 1 97 201 GLY A C 1
ATOM 1609 O O . GLY A 1 201 ? 25.828 -35.719 -12.672 1 97 201 GLY A O 1
ATOM 1610 N N . PRO A 1 202 ? 25.047 -36.438 -14.656 1 95.25 202 PRO A N 1
ATOM 1611 C CA . PRO A 1 202 ? 25.172 -37.844 -14.344 1 95.25 202 PRO A CA 1
ATOM 1612 C C . PRO A 1 202 ? 26.594 -38.25 -13.984 1 95.25 202 PRO A C 1
ATOM 1614 O O . PRO A 1 202 ? 26.797 -39.219 -13.211 1 95.25 202 PRO A O 1
ATOM 1617 N N . GLY A 1 203 ? 27.656 -37.656 -14.453 1 92.81 203 GLY A N 1
ATOM 1618 C CA . GLY A 1 203 ? 29.031 -38 -14.117 1 92.81 203 GLY A CA 1
ATOM 1619 C C . GLY A 1 203 ? 29.547 -37.281 -12.883 1 92.81 203 GLY A C 1
ATOM 1620 O O . GLY A 1 203 ? 30.609 -37.625 -12.359 1 92.81 203 GLY A O 1
ATOM 1621 N N . GLY A 1 204 ? 28.812 -36.406 -12.414 1 96.56 204 GLY A N 1
ATOM 1622 C CA . GLY A 1 204 ? 29.156 -35.656 -11.211 1 96.56 204 GLY A CA 1
ATOM 1623 C C . GLY A 1 204 ? 30.266 -34.656 -11.438 1 96.56 204 GLY A C 1
ATOM 1624 O O . GLY A 1 204 ? 30.859 -34.156 -10.477 1 96.56 204 GLY A O 1
ATOM 1625 N N . THR A 1 205 ? 30.5 -34.406 -12.656 1 96.19 205 THR A N 1
ATOM 1626 C CA . THR A 1 205 ? 31.625 -33.531 -12.953 1 96.19 205 THR A CA 1
ATOM 1627 C C . THR A 1 205 ? 31.125 -32.125 -13.328 1 96.19 205 THR A C 1
ATOM 1629 O O . THR A 1 205 ? 31.906 -31.172 -13.375 1 96.19 205 THR A O 1
ATOM 1632 N N . HIS A 1 206 ? 29.875 -32.031 -13.664 1 97.06 206 HIS A N 1
ATOM 1633 C CA . HIS A 1 206 ? 29.281 -30.75 -14.047 1 97.06 206 HIS A CA 1
ATOM 1634 C C . HIS A 1 206 ? 27.969 -30.5 -13.32 1 97.06 206 HIS A C 1
ATOM 1636 O O . HIS A 1 206 ? 27.328 -31.453 -12.844 1 97.06 206 HIS A O 1
ATOM 1642 N N . LEU A 1 207 ? 27.625 -29.234 -13.211 1 97.88 207 LEU A N 1
ATOM 1643 C CA . LEU A 1 207 ? 26.344 -28.781 -12.703 1 97.88 207 LEU A CA 1
ATOM 1644 C C . LEU A 1 207 ? 25.609 -27.953 -13.742 1 97.88 207 LEU A C 1
ATOM 1646 O O . LEU A 1 207 ? 26.234 -27.188 -14.492 1 97.88 207 LEU A O 1
ATOM 1650 N N . ALA A 1 208 ? 24.328 -28.125 -13.875 1 97.31 208 ALA A N 1
ATOM 1651 C CA . ALA A 1 208 ? 23.469 -27.156 -14.539 1 97.31 208 ALA A CA 1
ATOM 1652 C C . ALA A 1 208 ? 22.812 -26.219 -13.516 1 97.31 208 ALA A C 1
ATOM 1654 O O . ALA A 1 208 ? 22.156 -26.688 -12.586 1 97.31 208 ALA A O 1
ATOM 1655 N N . ILE A 1 209 ? 23.047 -24.938 -13.633 1 97.75 209 ILE A N 1
ATOM 1656 C CA . ILE A 1 209 ? 22.547 -23.922 -12.703 1 97.75 209 ILE A CA 1
ATOM 1657 C C . ILE A 1 209 ? 21.797 -22.844 -13.469 1 97.75 209 ILE A C 1
ATOM 1659 O O . ILE A 1 209 ? 22.344 -22.25 -14.406 1 97.75 209 ILE A O 1
ATOM 1663 N N . SER A 1 210 ? 20.547 -22.656 -13.133 1 97 210 SER A N 1
ATOM 1664 C CA . SER A 1 210 ? 19.859 -21.5 -13.703 1 97 210 SER A CA 1
ATOM 1665 C C . SER A 1 210 ? 20.016 -20.266 -12.82 1 97 210 SER A C 1
ATOM 1667 O O . SER A 1 210 ? 20.094 -20.375 -11.594 1 97 210 SER A O 1
ATOM 1669 N N . SER A 1 211 ? 20.078 -19.141 -13.414 1 96.5 211 SER A N 1
ATOM 1670 C CA . SER A 1 211 ? 20.203 -17.875 -12.703 1 96.5 211 SER A CA 1
ATOM 1671 C C . SER A 1 211 ? 19.547 -16.734 -13.477 1 96.5 211 SER A C 1
ATOM 1673 O O . SER A 1 211 ? 19.453 -16.781 -14.703 1 96.5 211 SER A O 1
ATOM 1675 N N . ALA A 1 212 ? 18.938 -15.766 -12.797 1 96.69 212 ALA A N 1
ATOM 1676 C CA . ALA A 1 212 ? 18.453 -14.492 -13.312 1 96.69 212 ALA A CA 1
ATOM 1677 C C . ALA A 1 212 ? 19.406 -13.359 -12.969 1 96.69 212 ALA A C 1
ATOM 1679 O O . ALA A 1 212 ? 20.219 -13.477 -12.047 1 96.69 212 ALA A O 1
ATOM 1680 N N . PRO A 1 213 ? 19.312 -12.211 -13.688 1 96 213 PRO A N 1
ATOM 1681 C CA . PRO A 1 213 ? 20.219 -11.102 -13.398 1 96 213 PRO A CA 1
ATOM 1682 C C . PRO A 1 213 ? 20.094 -10.586 -11.961 1 96 213 PRO A C 1
ATOM 1684 O O . PRO A 1 213 ? 21.094 -10.211 -11.344 1 96 213 PRO A O 1
ATOM 1687 N N . THR A 1 214 ? 18.953 -10.492 -11.469 1 96.56 214 THR A N 1
ATOM 1688 C CA . THR A 1 214 ? 18.656 -10.086 -10.102 1 96.56 214 THR A CA 1
ATOM 1689 C C . THR A 1 214 ? 17.578 -10.969 -9.492 1 96.56 214 THR A C 1
ATOM 1691 O O . THR A 1 214 ? 17.031 -11.844 -10.172 1 96.56 214 THR A O 1
ATOM 1694 N N . SER A 1 215 ? 17.312 -10.719 -8.195 1 96.5 215 SER A N 1
ATOM 1695 C CA . SER A 1 215 ? 16.266 -11.469 -7.504 1 96.5 215 SER A CA 1
ATOM 1696 C C . SER A 1 215 ? 14.883 -10.859 -7.758 1 96.5 215 SER A C 1
ATOM 1698 O O . SER A 1 215 ? 13.883 -11.336 -7.219 1 96.5 215 SER A O 1
ATOM 1700 N N . LEU A 1 216 ? 14.773 -9.82 -8.617 1 96.69 216 LEU A N 1
ATOM 1701 C CA . LEU A 1 216 ? 13.484 -9.227 -8.938 1 96.69 216 LEU A CA 1
ATOM 1702 C C . LEU A 1 216 ? 12.617 -10.203 -9.727 1 96.69 216 LEU A C 1
ATOM 1704 O O . LEU A 1 216 ? 13.109 -10.93 -10.586 1 96.69 216 LEU A O 1
ATOM 1708 N N . ILE A 1 217 ? 11.352 -10.18 -9.5 1 96 217 ILE A N 1
ATOM 1709 C CA . ILE A 1 217 ? 10.406 -11.156 -10.039 1 96 217 ILE A CA 1
ATOM 1710 C C . ILE A 1 217 ? 10.398 -11.078 -11.562 1 96 217 ILE A C 1
ATOM 1712 O O . ILE A 1 217 ? 10.383 -12.109 -12.234 1 96 217 ILE A O 1
ATOM 1716 N N . ASP A 1 218 ? 10.422 -9.914 -12.016 1 96.06 218 ASP A N 1
ATOM 1717 C CA . ASP A 1 218 ? 10.359 -9.758 -13.461 1 96.06 218 ASP A CA 1
ATOM 1718 C C . ASP A 1 218 ? 11.586 -10.375 -14.133 1 96.06 218 ASP A C 1
ATOM 1720 O O . ASP A 1 218 ? 11.469 -10.969 -15.211 1 96.06 218 ASP A O 1
ATOM 1724 N N . ASN A 1 219 ? 12.75 -10.242 -13.547 1 96.25 219 ASN A N 1
ATOM 1725 C CA . ASN A 1 219 ? 13.953 -10.891 -14.055 1 96.25 219 ASN A CA 1
ATOM 1726 C C . ASN A 1 219 ? 13.844 -12.414 -13.992 1 96.25 219 ASN A C 1
ATOM 1728 O O . ASN A 1 219 ? 14.32 -13.109 -14.891 1 96.25 219 ASN A O 1
ATOM 1732 N N . TYR A 1 220 ? 13.25 -12.883 -13.008 1 95.31 220 TYR A N 1
ATOM 1733 C CA . TYR A 1 220 ? 12.992 -14.32 -12.891 1 95.31 220 TYR A CA 1
ATOM 1734 C C . TYR A 1 220 ? 12.133 -14.812 -14.047 1 95.31 220 TYR A C 1
ATOM 1736 O O . TYR A 1 220 ? 12.43 -15.844 -14.648 1 95.31 220 TYR A O 1
ATOM 1744 N N . TYR A 1 221 ? 11.18 -14.07 -14.414 1 94.94 221 TYR A N 1
ATOM 1745 C CA . TYR A 1 221 ? 10.234 -14.516 -15.438 1 94.94 221 TYR A CA 1
ATOM 1746 C C . TYR A 1 221 ? 10.844 -14.414 -16.828 1 94.94 221 TYR A C 1
ATOM 1748 O O . TYR A 1 221 ? 10.633 -15.289 -17.672 1 94.94 221 TYR A O 1
ATOM 1756 N N . THR A 1 222 ? 11.617 -13.375 -17.047 1 95.25 222 THR A N 1
ATOM 1757 C CA . THR A 1 222 ? 11.867 -13.047 -18.453 1 95.25 222 THR A CA 1
ATOM 1758 C C . THR A 1 222 ? 13.352 -13.195 -18.781 1 95.25 222 THR A C 1
ATOM 1760 O O . THR A 1 222 ? 13.734 -13.125 -19.953 1 95.25 222 THR A O 1
ATOM 1763 N N . SER A 1 223 ? 14.227 -13.523 -17.75 1 95.44 223 SER A N 1
ATOM 1764 C CA . SER A 1 223 ? 15.641 -13.359 -18.062 1 95.44 223 SER A CA 1
ATOM 1765 C C . SER A 1 223 ? 16.469 -14.484 -17.469 1 95.44 223 SER A C 1
ATOM 1767 O O . SER A 1 223 ? 17.688 -14.344 -17.281 1 95.44 223 SER A O 1
ATOM 1769 N N . GLN A 1 224 ? 15.945 -15.578 -17.156 1 95.56 224 GLN A N 1
ATOM 1770 C CA . GLN A 1 224 ? 16.719 -16.688 -16.625 1 95.56 224 GLN A CA 1
ATOM 1771 C C . GLN A 1 224 ? 17.594 -17.312 -17.719 1 95.56 224 GLN A C 1
ATOM 1773 O O . GLN A 1 224 ? 17.203 -17.328 -18.891 1 95.56 224 GLN A O 1
ATOM 1778 N N . LYS A 1 225 ? 18.734 -17.828 -17.328 1 94 225 LYS A N 1
ATOM 1779 C CA . LYS A 1 225 ? 19.625 -18.625 -18.172 1 94 225 LYS A CA 1
ATOM 1780 C C . LYS A 1 225 ? 20.094 -19.891 -17.469 1 94 225 LYS A C 1
ATOM 1782 O O . LYS A 1 225 ? 20 -20 -16.25 1 94 225 LYS A O 1
ATOM 1787 N N . VAL A 1 226 ? 20.531 -20.828 -18.297 1 96 226 VAL A N 1
ATOM 1788 C CA . VAL A 1 226 ? 21.094 -22.062 -17.75 1 96 226 VAL A CA 1
ATOM 1789 C C . VAL A 1 226 ? 22.609 -22.078 -17.953 1 96 226 VAL A C 1
ATOM 1791 O O . VAL A 1 226 ? 23.094 -21.984 -19.078 1 96 226 VAL A O 1
ATOM 1794 N N . ASN A 1 227 ? 23.375 -22.188 -16.891 1 96.62 227 ASN A N 1
ATOM 1795 C CA . ASN A 1 227 ? 24.828 -22.266 -16.891 1 96.62 227 ASN A CA 1
ATOM 1796 C C . ASN A 1 227 ? 25.297 -23.688 -16.625 1 96.62 227 ASN A C 1
ATOM 1798 O O . ASN A 1 227 ? 24.859 -24.328 -15.664 1 96.62 227 ASN A O 1
ATOM 1802 N N . ILE A 1 228 ? 26.156 -24.094 -17.484 1 96.75 228 ILE A N 1
ATOM 1803 C CA . ILE A 1 228 ? 26.844 -25.359 -17.203 1 96.75 228 ILE A CA 1
ATOM 1804 C C . ILE A 1 228 ? 28.156 -25.062 -16.469 1 96.75 228 ILE A C 1
ATOM 1806 O O . ILE A 1 228 ? 29.031 -24.406 -17.016 1 96.75 228 ILE A O 1
ATOM 1810 N N . VAL A 1 229 ? 28.25 -25.578 -15.289 1 97.44 229 VAL A N 1
ATOM 1811 C CA . VAL A 1 229 ? 29.344 -25.234 -14.391 1 97.44 229 VAL A CA 1
ATOM 1812 C C . VAL A 1 229 ? 30.219 -26.469 -14.141 1 97.44 229 VAL A C 1
ATOM 1814 O O . VAL A 1 229 ? 29.719 -27.562 -13.906 1 97.44 229 VAL A O 1
ATOM 1817 N N . ASP A 1 230 ? 31.516 -26.25 -14.203 1 96.44 230 ASP A N 1
ATOM 1818 C CA . ASP A 1 230 ? 32.438 -27.297 -13.805 1 96.44 230 ASP A CA 1
ATOM 1819 C C . ASP A 1 230 ? 32.438 -27.5 -12.289 1 96.44 230 ASP A C 1
ATOM 1821 O O . ASP A 1 230 ? 32.688 -26.562 -11.531 1 96.44 230 ASP A O 1
ATOM 1825 N N . ALA A 1 231 ? 32.219 -28.688 -11.867 1 95.81 231 ALA A N 1
ATOM 1826 C CA . ALA A 1 231 ? 32.031 -28.953 -10.445 1 95.81 231 ALA A CA 1
ATOM 1827 C C . ALA A 1 231 ? 33.344 -28.828 -9.68 1 95.81 231 ALA A C 1
ATOM 1829 O O . ALA A 1 231 ? 33.344 -28.578 -8.477 1 95.81 231 ALA A O 1
ATOM 1830 N N . SER A 1 232 ? 34.438 -29.031 -10.312 1 93.69 232 SER A N 1
ATOM 1831 C CA . SER A 1 232 ? 35.75 -29 -9.648 1 93.69 232 SER A CA 1
ATOM 1832 C C . SER A 1 232 ? 36.219 -27.562 -9.461 1 93.69 232 SER A C 1
ATOM 1834 O O . SER A 1 232 ? 36.812 -27.234 -8.43 1 93.69 232 SER A O 1
ATOM 1836 N N . THR A 1 233 ? 35.906 -26.719 -10.438 1 95.19 233 THR A N 1
ATOM 1837 C CA . THR A 1 233 ? 36.406 -25.359 -10.375 1 95.19 233 THR A CA 1
ATOM 1838 C C . THR A 1 233 ? 35.312 -24.391 -9.961 1 95.19 233 THR A C 1
ATOM 1840 O O . THR A 1 233 ? 35.594 -23.25 -9.594 1 95.19 233 THR A O 1
ATOM 1843 N N . MET A 1 234 ? 34.125 -24.891 -10.086 1 96.38 234 MET A N 1
ATOM 1844 C CA . MET A 1 234 ? 32.938 -24.094 -9.773 1 96.38 234 MET A CA 1
ATOM 1845 C C . MET A 1 234 ? 32.875 -22.844 -10.664 1 96.38 234 MET A C 1
ATOM 1847 O O . MET A 1 234 ? 32.438 -21.781 -10.227 1 96.38 234 MET A O 1
ATOM 1851 N N . THR A 1 235 ? 33.406 -22.953 -11.883 1 96.12 235 THR A N 1
ATOM 1852 C CA . THR A 1 235 ? 33.344 -21.906 -12.883 1 96.12 235 THR A CA 1
ATOM 1853 C C . THR A 1 235 ? 32.438 -22.312 -14.055 1 96.12 235 THR A C 1
ATOM 1855 O O . THR A 1 235 ? 32.281 -23.5 -14.328 1 96.12 235 THR A O 1
ATOM 1858 N N . VAL A 1 236 ? 31.938 -21.344 -14.773 1 95.5 236 VAL A N 1
ATOM 1859 C CA . VAL A 1 236 ? 31.047 -21.578 -15.891 1 95.5 236 VAL A CA 1
ATOM 1860 C C . VAL A 1 236 ? 31.828 -22.109 -17.094 1 95.5 236 VAL A C 1
ATOM 1862 O O . VAL A 1 236 ? 32.812 -21.5 -17.5 1 95.5 236 VAL A O 1
ATOM 1865 N N . ASN A 1 237 ? 31.391 -23.172 -17.609 1 94.38 237 ASN A N 1
ATOM 1866 C CA . ASN A 1 237 ? 31.984 -23.766 -18.797 1 94.38 237 ASN A CA 1
ATOM 1867 C C . ASN A 1 237 ? 31.266 -23.328 -20.062 1 94.38 237 ASN A C 1
ATOM 1869 O O . ASN A 1 237 ? 31.891 -23.094 -21.094 1 94.38 237 ASN A O 1
ATOM 1873 N N . SER A 1 238 ? 29.969 -23.359 -19.969 1 94 238 SER A N 1
ATOM 1874 C CA . SER A 1 238 ? 29.156 -22.969 -21.109 1 94 238 SER A CA 1
ATOM 1875 C C . SER A 1 238 ? 27.812 -22.422 -20.672 1 94 238 SER A C 1
ATOM 1877 O O . SER A 1 238 ? 27.406 -22.594 -19.516 1 94 238 SER A O 1
ATOM 1879 N N . LEU A 1 239 ? 27.219 -21.656 -21.594 1 93.69 239 LEU A N 1
ATOM 1880 C CA . LEU A 1 239 ? 25.938 -21.016 -21.375 1 93.69 239 LEU A CA 1
ATOM 1881 C C . LEU A 1 239 ? 24.922 -21.453 -22.422 1 93.69 239 LEU A C 1
ATOM 1883 O O . LEU A 1 239 ? 25.219 -21.438 -23.609 1 93.69 239 LEU A O 1
ATOM 1887 N N . ILE A 1 240 ? 23.781 -21.906 -21.922 1 92.56 240 ILE A N 1
ATOM 1888 C CA . ILE A 1 240 ? 22.656 -22.141 -22.812 1 92.56 240 ILE A CA 1
ATOM 1889 C C . ILE A 1 240 ? 21.812 -20.875 -22.922 1 92.56 240 ILE A C 1
ATOM 1891 O O . ILE A 1 240 ? 21.125 -20.5 -21.984 1 92.56 240 ILE A O 1
ATOM 1895 N N . ASP A 1 241 ? 21.875 -20.25 -24.031 1 86.75 241 ASP A N 1
ATOM 1896 C CA . ASP A 1 241 ? 21.234 -18.953 -24.234 1 86.75 241 ASP A CA 1
ATOM 1897 C C . ASP A 1 241 ? 19.859 -19.109 -24.891 1 86.75 241 ASP A C 1
ATOM 1899 O O . ASP A 1 241 ? 19.766 -19.094 -26.125 1 86.75 241 ASP A O 1
ATOM 1903 N N . HIS A 1 242 ? 18.875 -19.266 -24.047 1 88.81 242 HIS A N 1
ATOM 1904 C CA . HIS A 1 242 ? 17.5 -19.266 -24.516 1 88.81 242 HIS A CA 1
ATOM 1905 C C . HIS A 1 242 ? 16.812 -17.938 -24.234 1 88.81 242 HIS A C 1
ATOM 1907 O O . HIS A 1 242 ? 17.203 -17.203 -23.328 1 88.81 242 HIS A O 1
ATOM 1913 N N . THR A 1 243 ? 16 -17.266 -25.062 1 86.44 243 THR A N 1
ATOM 1914 C CA . THR A 1 243 ? 15.398 -15.945 -24.891 1 86.44 243 THR A CA 1
ATOM 1915 C C . THR A 1 243 ? 13.953 -16.062 -24.406 1 86.44 243 THR A C 1
ATOM 1917 O O . THR A 1 243 ? 13.219 -15.078 -24.391 1 86.44 243 THR A O 1
ATOM 1920 N N . ALA A 1 244 ? 13.625 -17.219 -23.844 1 93.38 244 ALA A N 1
ATOM 1921 C CA . ALA A 1 244 ? 12.242 -17.484 -23.438 1 93.38 244 ALA A CA 1
ATOM 1922 C C . ALA A 1 244 ? 12.148 -17.766 -21.938 1 93.38 244 ALA A C 1
ATOM 1924 O O . ALA A 1 244 ? 13.164 -17.797 -21.25 1 93.38 244 ALA A O 1
ATOM 1925 N N . LYS A 1 245 ? 10.914 -17.781 -21.453 1 96.75 245 LYS A N 1
ATOM 1926 C CA . LYS A 1 245 ? 10.695 -18.234 -20.078 1 96.75 245 LYS A CA 1
ATOM 1927 C C . LYS A 1 245 ? 11.289 -19.625 -19.859 1 96.75 245 LYS A C 1
ATOM 1929 O O . LYS A 1 245 ? 11.359 -20.438 -20.797 1 96.75 245 LYS A O 1
ATOM 1934 N N . LEU A 1 246 ? 11.695 -19.859 -18.656 1 97.19 246 LEU A N 1
ATOM 1935 C CA . LEU A 1 246 ? 12.367 -21.109 -18.344 1 97.19 246 LEU A CA 1
ATOM 1936 C C . LEU A 1 246 ? 11.594 -21.906 -17.297 1 97.19 246 LEU A C 1
ATOM 1938 O O . LEU A 1 246 ? 11.156 -21.359 -16.281 1 97.19 246 LEU A O 1
ATOM 1942 N N . GLY A 1 247 ? 11.305 -23.203 -17.609 1 96.19 247 GLY A N 1
ATOM 1943 C CA . GLY A 1 247 ? 10.742 -24.141 -16.656 1 96.19 247 GLY A CA 1
ATOM 1944 C C . GLY A 1 247 ? 11.742 -25.188 -16.188 1 96.19 247 GLY A C 1
ATOM 1945 O O . GLY A 1 247 ? 12.914 -24.875 -16 1 96.19 247 GLY A O 1
ATOM 1946 N N . ASP A 1 248 ? 11.336 -26.344 -16.031 1 94.5 248 ASP A N 1
ATOM 1947 C CA . ASP A 1 248 ? 12.164 -27.438 -15.523 1 94.5 248 ASP A CA 1
ATOM 1948 C C . ASP A 1 248 ? 13.203 -27.859 -16.562 1 94.5 248 ASP A C 1
ATOM 1950 O O . ASP A 1 248 ? 12.953 -27.797 -17.766 1 94.5 248 ASP A O 1
ATOM 1954 N N . PHE A 1 249 ? 14.352 -28.297 -16.062 1 96.12 249 PHE A N 1
ATOM 1955 C CA . PHE A 1 249 ? 15.344 -28.875 -16.953 1 96.12 249 PHE A CA 1
ATOM 1956 C C . PHE A 1 249 ? 15.992 -30.094 -16.328 1 96.12 249 PHE A C 1
ATOM 1958 O O . PHE A 1 249 ? 15.992 -30.234 -15.102 1 96.12 249 PHE A O 1
ATOM 1965 N N . THR A 1 250 ? 16.5 -30.984 -17.125 1 96 250 THR A N 1
ATOM 1966 C CA . THR A 1 250 ? 17.156 -32.188 -16.641 1 96 250 THR A CA 1
ATOM 1967 C C . THR A 1 250 ? 18.234 -32.625 -17.641 1 96 250 THR A C 1
ATOM 1969 O O . THR A 1 250 ? 18.141 -32.375 -18.828 1 96 250 THR A O 1
ATOM 1972 N N . TRP A 1 251 ? 19.234 -33.375 -17.109 1 97 251 TRP A N 1
ATOM 1973 C CA . TRP A 1 251 ? 20.344 -33.906 -17.906 1 97 251 TRP A CA 1
ATOM 1974 C C . TRP A 1 251 ? 19.938 -35.188 -18.609 1 97 251 TRP A C 1
ATOM 1976 O O . TRP A 1 251 ? 19.234 -36.031 -18.016 1 97 251 TRP A O 1
ATOM 1986 N N . SER A 1 252 ? 20.5 -35.312 -19.844 1 96.94 252 SER A N 1
ATOM 1987 C CA . SER A 1 252 ? 20.453 -36.656 -20.422 1 96.94 252 SER A CA 1
ATOM 1988 C C . SER A 1 252 ? 21.312 -37.625 -19.641 1 96.94 252 SER A C 1
ATOM 1990 O O . SER A 1 252 ? 22.25 -37.219 -18.953 1 96.94 252 SER A O 1
ATOM 1992 N N . PRO A 1 253 ? 20.984 -38.906 -19.734 1 95.75 253 PRO A N 1
ATOM 1993 C CA . PRO A 1 253 ? 21.75 -39.906 -18.969 1 95.75 253 PRO A CA 1
ATOM 1994 C C . PRO A 1 253 ? 23.234 -39.875 -19.312 1 95.75 253 PRO A C 1
ATOM 1996 O O . PRO A 1 253 ? 24.078 -40.188 -18.453 1 95.75 253 PRO A O 1
ATOM 1999 N N . GLU A 1 254 ? 23.609 -39.5 -20.484 1 95.19 254 GLU A N 1
ATOM 2000 C CA . GLU A 1 254 ? 25.016 -39.469 -20.906 1 95.19 254 GLU A CA 1
ATOM 2001 C C . GLU A 1 254 ? 25.656 -38.125 -20.578 1 95.19 254 GLU A C 1
ATOM 2003 O O . GLU A 1 254 ? 26.875 -37.969 -20.656 1 95.19 254 GLU A O 1
ATOM 2008 N N . GLY A 1 255 ? 24.859 -37.188 -20.281 1 95.75 255 GLY A N 1
ATOM 2009 C CA . GLY A 1 255 ? 25.359 -35.906 -19.828 1 95.75 255 GLY A CA 1
ATOM 2010 C C . GLY A 1 255 ? 25.703 -34.969 -20.984 1 95.75 255 GLY A C 1
ATOM 2011 O O . GLY A 1 255 ? 26.188 -33.844 -20.766 1 95.75 255 GLY A O 1
ATOM 2012 N N . ASP A 1 256 ? 25.422 -35.344 -22.188 1 94.62 256 ASP A N 1
ATOM 2013 C CA . ASP A 1 256 ? 25.828 -34.562 -23.344 1 94.62 256 ASP A CA 1
ATOM 2014 C C . ASP A 1 256 ? 24.719 -33.594 -23.766 1 94.62 256 ASP A C 1
ATOM 2016 O O . ASP A 1 256 ? 24.953 -32.656 -24.547 1 94.62 256 ASP A O 1
ATOM 2020 N N . GLN A 1 257 ? 23.5 -33.844 -23.297 1 95.5 257 GLN A N 1
ATOM 2021 C CA . GLN A 1 257 ? 22.375 -32.969 -23.609 1 95.5 257 GLN A CA 1
ATOM 2022 C C . GLN A 1 257 ? 21.594 -32.594 -22.359 1 95.5 257 GLN A C 1
ATOM 2024 O O . GLN A 1 257 ? 21.672 -33.281 -21.344 1 95.5 257 GLN A O 1
ATOM 2029 N N . ILE A 1 258 ? 20.906 -31.469 -22.453 1 96 258 ILE A N 1
ATOM 2030 C CA . ILE A 1 258 ? 19.938 -31.016 -21.453 1 96 258 ILE A CA 1
ATOM 2031 C C . ILE A 1 258 ? 18.578 -30.812 -22.125 1 96 258 ILE A C 1
ATOM 2033 O O . ILE A 1 258 ? 18.484 -30.156 -23.156 1 96 258 ILE A O 1
ATOM 2037 N N . ALA A 1 259 ? 17.578 -31.469 -21.625 1 97.19 259 ALA A N 1
ATOM 2038 C CA . ALA A 1 259 ? 16.203 -31.156 -22 1 97.19 259 ALA A CA 1
ATOM 2039 C C . ALA A 1 259 ? 15.547 -30.234 -20.984 1 97.19 259 ALA A C 1
ATOM 2041 O O . ALA A 1 259 ? 15.766 -30.375 -19.766 1 97.19 259 ALA A O 1
ATOM 2042 N N . PHE A 1 260 ? 14.836 -29.281 -21.469 1 96.62 260 PHE A N 1
ATOM 2043 C CA . PHE A 1 260 ? 14.133 -28.391 -20.562 1 96.62 260 PHE A CA 1
ATOM 2044 C C . PHE A 1 260 ? 12.844 -27.875 -21.188 1 96.62 260 PHE A C 1
ATOM 2046 O O . PHE A 1 260 ? 12.656 -27.969 -22.406 1 96.62 260 PHE A O 1
ATOM 2053 N N . ILE A 1 261 ? 11.945 -27.516 -20.359 1 97.56 261 ILE A N 1
ATOM 2054 C CA . ILE A 1 261 ? 10.711 -26.844 -20.75 1 97.56 261 ILE A CA 1
ATOM 2055 C C . ILE A 1 261 ? 10.93 -25.328 -20.75 1 97.56 261 ILE A C 1
ATOM 2057 O O . ILE A 1 261 ? 11.461 -24.766 -19.797 1 97.56 261 ILE A O 1
ATOM 2061 N N . ALA A 1 262 ? 10.555 -24.656 -21.844 1 97.31 262 ALA A N 1
ATOM 2062 C CA . ALA A 1 262 ? 10.758 -23.219 -21.984 1 97.31 262 ALA A CA 1
ATOM 2063 C C . ALA A 1 262 ? 9.742 -22.625 -22.953 1 97.31 262 ALA A C 1
ATOM 2065 O O . ALA A 1 262 ? 8.891 -23.328 -23.484 1 97.31 262 ALA A O 1
ATOM 2066 N N . GLY A 1 263 ? 9.758 -21.375 -23.016 1 96.81 263 GLY A N 1
ATOM 2067 C CA . GLY A 1 263 ? 9.016 -20.734 -24.094 1 96.81 263 GLY A CA 1
ATOM 2068 C C . GLY A 1 263 ? 9.633 -20.969 -25.453 1 96.81 263 GLY A C 1
ATOM 2069 O O . GLY A 1 263 ? 10.844 -21.188 -25.562 1 96.81 263 GLY A O 1
ATOM 2070 N N . GLY A 1 264 ? 8.797 -20.891 -26.438 1 96 264 GLY A N 1
ATOM 2071 C CA . GLY A 1 264 ? 9.289 -21.031 -27.797 1 96 264 GLY A CA 1
ATOM 2072 C C . GLY A 1 264 ? 10.016 -19.812 -28.312 1 96 264 GLY A C 1
ATOM 2073 O O . GLY A 1 264 ? 10.844 -19.906 -29.219 1 96 264 GLY A O 1
ATOM 2074 N N . ASN A 1 265 ? 9.656 -18.672 -27.812 1 95.12 265 ASN A N 1
ATOM 2075 C CA . ASN A 1 265 ? 10.297 -17.391 -28.047 1 95.12 265 ASN A CA 1
ATOM 2076 C C . ASN A 1 265 ? 10.008 -16.391 -26.922 1 95.12 265 ASN A C 1
ATOM 2078 O O . ASN A 1 265 ? 9.305 -16.734 -25.969 1 95.12 265 ASN A O 1
ATOM 2082 N N . LYS A 1 266 ? 10.547 -15.211 -27.031 1 95.75 266 LYS A N 1
ATOM 2083 C CA . LYS A 1 266 ? 10.484 -14.258 -25.922 1 95.75 266 LYS A CA 1
ATOM 2084 C C . LYS A 1 266 ? 9.039 -13.828 -25.656 1 95.75 266 LYS A C 1
ATOM 2086 O O . LYS A 1 266 ? 8.75 -13.266 -24.594 1 95.75 266 LYS A O 1
ATOM 2091 N N . HIS A 1 267 ? 8.133 -14.07 -26.609 1 97.31 267 HIS A N 1
ATOM 2092 C CA . HIS A 1 267 ? 6.754 -13.625 -26.469 1 97.31 267 HIS A CA 1
ATOM 2093 C C . HIS A 1 267 ? 5.84 -14.773 -26.062 1 97.31 267 HIS A C 1
ATOM 2095 O O . HIS A 1 267 ? 4.645 -14.57 -25.828 1 97.31 267 HIS A O 1
ATOM 2101 N N . ASP A 1 268 ? 6.418 -16.031 -26.016 1 96.94 268 ASP A N 1
ATOM 2102 C CA . ASP A 1 268 ? 5.641 -17.125 -25.453 1 96.94 268 ASP A CA 1
ATOM 2103 C C . ASP A 1 268 ? 5.34 -16.875 -23.984 1 96.94 268 ASP A C 1
ATOM 2105 O O . ASP A 1 268 ? 6.254 -16.688 -23.172 1 96.94 268 ASP A O 1
ATOM 2109 N N . PRO A 1 269 ? 4.031 -16.828 -23.625 1 96.44 269 PRO A N 1
ATOM 2110 C CA . PRO A 1 269 ? 3.678 -16.422 -22.266 1 96.44 269 PRO A CA 1
ATOM 2111 C C . PRO A 1 269 ? 3.969 -17.484 -21.219 1 96.44 269 PRO A C 1
ATOM 2113 O O . PRO A 1 269 ? 3.896 -17.219 -20.016 1 96.44 269 PRO A O 1
ATOM 2116 N N . ILE A 1 270 ? 4.352 -18.719 -21.625 1 96.06 270 ILE A N 1
ATOM 2117 C CA . ILE A 1 270 ? 4.633 -19.781 -20.656 1 96.06 270 ILE A CA 1
ATOM 2118 C C . ILE A 1 270 ? 5.883 -20.547 -21.078 1 96.06 270 ILE A C 1
ATOM 2120 O O . ILE A 1 270 ? 6.281 -20.516 -22.234 1 96.06 270 ILE A O 1
ATOM 2124 N N . ALA A 1 271 ? 6.469 -21.172 -20.094 1 96.75 271 ALA A N 1
ATOM 2125 C CA . ALA A 1 271 ? 7.363 -22.297 -20.375 1 96.75 271 ALA A CA 1
ATOM 2126 C C . ALA A 1 271 ? 6.57 -23.578 -20.625 1 96.75 271 ALA A C 1
ATOM 2128 O O . ALA A 1 271 ? 6.266 -24.312 -19.688 1 96.75 271 ALA A O 1
ATOM 2129 N N . GLY A 1 272 ? 6.242 -23.812 -21.891 1 97.38 272 GLY A N 1
ATOM 2130 C CA . GLY A 1 272 ? 5.391 -24.938 -22.219 1 97.38 272 GLY A CA 1
ATOM 2131 C C . GLY A 1 272 ? 5.867 -25.719 -23.438 1 97.38 272 GLY A C 1
ATOM 2132 O O . GLY A 1 272 ? 5.125 -26.531 -24 1 97.38 272 GLY A O 1
ATOM 2133 N N . ARG A 1 273 ? 7.125 -25.406 -23.859 1 97.75 273 ARG A N 1
ATOM 2134 C CA . ARG A 1 273 ? 7.703 -26.094 -25 1 97.75 273 ARG A CA 1
ATOM 2135 C C . ARG A 1 273 ? 8.859 -27 -24.578 1 97.75 273 ARG A C 1
ATOM 2137 O O . ARG A 1 273 ? 9.594 -26.672 -23.641 1 97.75 273 ARG A O 1
ATOM 2144 N N . MET A 1 274 ? 8.969 -28.094 -25.281 1 97.81 274 MET A N 1
ATOM 2145 C CA . MET A 1 274 ? 10.125 -28.953 -25.062 1 97.81 274 MET A CA 1
ATOM 2146 C C . MET A 1 274 ? 11.344 -28.438 -25.812 1 97.81 274 MET A C 1
ATOM 2148 O O . MET A 1 274 ? 11.273 -28.219 -27.031 1 97.81 274 MET A O 1
ATOM 2152 N N . VAL A 1 275 ? 12.391 -28.266 -25.094 1 97.5 275 VAL A N 1
ATOM 2153 C CA . VAL A 1 275 ? 13.602 -27.719 -25.703 1 97.5 275 VAL A CA 1
ATOM 2154 C C . VAL A 1 275 ? 14.789 -28.641 -25.406 1 97.5 275 VAL A C 1
ATOM 2156 O O . VAL A 1 275 ? 14.891 -29.188 -24.312 1 97.5 275 VAL A O 1
ATOM 2159 N N . LEU A 1 276 ? 15.602 -28.844 -26.375 1 96.56 276 LEU A N 1
ATOM 2160 C CA . LEU A 1 276 ? 16.812 -29.641 -26.25 1 96.56 276 LEU A CA 1
ATOM 2161 C C . LEU A 1 276 ? 18.047 -28.797 -26.562 1 96.56 276 LEU A C 1
ATOM 2163 O O . LEU A 1 276 ? 18.047 -28.016 -27.516 1 96.56 276 LEU A O 1
ATOM 2167 N N . SER A 1 277 ? 19.078 -28.984 -25.766 1 96 277 SER A N 1
ATOM 2168 C CA . SER A 1 277 ? 20.344 -28.297 -26.016 1 96 277 SER A CA 1
ATOM 2169 C C . SER A 1 277 ? 21.531 -29.188 -25.703 1 96 277 SER A C 1
ATOM 2171 O O . SER A 1 277 ? 21.453 -30.047 -24.828 1 96 277 SER A O 1
ATOM 2173 N N . ASP A 1 278 ? 22.594 -28.891 -26.406 1 94.88 278 ASP A N 1
ATOM 2174 C CA . ASP A 1 278 ? 23.875 -29.5 -26.047 1 94.88 278 ASP A CA 1
ATOM 2175 C C . ASP A 1 278 ? 24.453 -28.844 -24.797 1 94.88 278 ASP A C 1
ATOM 2177 O O . ASP A 1 278 ? 24.297 -27.641 -24.578 1 94.88 278 ASP A O 1
ATOM 2181 N N . THR A 1 279 ? 25.141 -29.688 -23.984 1 94.56 279 THR A N 1
ATOM 2182 C CA . THR A 1 279 ? 25.688 -29.172 -22.734 1 94.56 279 THR A CA 1
ATOM 2183 C C . THR A 1 279 ? 26.938 -28.328 -22.984 1 94.56 279 THR A C 1
ATOM 2185 O O . THR A 1 279 ? 27.391 -27.609 -22.094 1 94.56 279 THR A O 1
ATOM 2188 N N . GLU A 1 280 ? 27.5 -28.453 -24.109 1 90.81 280 GLU A N 1
ATOM 2189 C CA . GLU A 1 280 ? 28.688 -27.656 -24.453 1 90.81 280 GLU A CA 1
ATOM 2190 C C . GLU A 1 280 ? 28.312 -26.234 -24.828 1 90.81 280 GLU A C 1
ATOM 2192 O O . GLU A 1 280 ? 29.172 -25.375 -25.031 1 90.81 280 GLU A O 1
ATOM 2197 N N . GLY A 1 281 ? 27.047 -26 -24.891 1 83.19 281 GLY A N 1
ATOM 2198 C CA . GLY A 1 281 ? 26.594 -24.641 -25.141 1 83.19 281 GLY A CA 1
ATOM 2199 C C . GLY A 1 281 ? 25.984 -24.469 -26.516 1 83.19 281 GLY A C 1
ATOM 2200 O O . GLY A 1 281 ? 25.781 -25.438 -27.25 1 83.19 281 GLY A O 1
ATOM 2201 N N . GLY A 1 282 ? 25.469 -23.266 -26.781 1 79.69 282 GLY A N 1
ATOM 2202 C CA . GLY A 1 282 ? 24.891 -22.906 -28.062 1 79.69 282 GLY A CA 1
ATOM 2203 C C . GLY A 1 282 ? 23.391 -22.656 -28 1 79.69 282 GLY A C 1
ATOM 2204 O O . GLY A 1 282 ? 22.859 -22.359 -26.922 1 79.69 282 GLY A O 1
ATOM 2205 N N . THR A 1 283 ? 22.75 -22.672 -29.219 1 85.25 283 THR A N 1
ATOM 2206 C CA . THR A 1 283 ? 21.328 -22.328 -29.328 1 85.25 283 THR A CA 1
ATOM 2207 C C . THR A 1 283 ? 20.469 -23.594 -29.203 1 85.25 283 THR A C 1
ATOM 2209 O O . THR A 1 283 ? 20.594 -24.516 -30 1 85.25 283 THR A O 1
ATOM 2212 N N . PRO A 1 284 ? 19.625 -23.594 -28.234 1 94.25 284 PRO A N 1
ATOM 2213 C CA . PRO A 1 284 ? 18.75 -24.75 -28.047 1 94.25 284 PRO A CA 1
ATOM 2214 C C . PRO A 1 284 ? 17.734 -24.906 -29.172 1 94.25 284 PRO A C 1
ATOM 2216 O O . PRO A 1 284 ? 17.5 -23.953 -29.938 1 94.25 284 PRO A O 1
ATOM 2219 N N . THR A 1 285 ? 17.25 -26.016 -29.344 1 94.88 285 THR A N 1
ATOM 2220 C CA . THR A 1 285 ? 16.234 -26.312 -30.359 1 94.88 285 THR A CA 1
ATOM 2221 C C . THR A 1 285 ? 14.891 -26.609 -29.719 1 94.88 285 THR A C 1
ATOM 2223 O O . THR A 1 285 ? 14.797 -27.453 -28.812 1 94.88 285 THR A O 1
ATOM 2226 N N . VAL A 1 286 ? 13.852 -25.953 -30.219 1 96.19 286 VAL A N 1
ATOM 2227 C CA . VAL A 1 286 ? 12.484 -26.25 -29.781 1 96.19 286 VAL A CA 1
ATOM 2228 C C . VAL A 1 286 ? 11.977 -27.5 -30.5 1 96.19 286 VAL A C 1
ATOM 2230 O O . VAL A 1 286 ? 11.922 -27.531 -31.734 1 96.19 286 VAL A O 1
ATOM 2233 N N . MET A 1 287 ? 11.609 -28.438 -29.703 1 96.75 287 MET A N 1
ATOM 2234 C CA . MET A 1 287 ? 11.109 -29.688 -30.266 1 96.75 287 MET A CA 1
ATOM 2235 C C . MET A 1 287 ? 9.609 -29.609 -30.547 1 96.75 287 MET A C 1
ATOM 2237 O O . MET A 1 287 ? 8.891 -28.875 -29.859 1 96.75 287 MET A O 1
ATOM 2241 N N . LEU A 1 288 ? 9.156 -30.375 -31.578 1 95.88 288 LEU A N 1
ATOM 2242 C CA . LEU A 1 288 ? 7.742 -30.453 -31.906 1 95.88 288 LEU A CA 1
ATOM 2243 C C . LEU A 1 288 ? 7.098 -29.078 -31.922 1 95.88 288 LEU A C 1
ATOM 2245 O O . LEU A 1 288 ? 6.098 -28.844 -31.234 1 95.88 288 LEU A O 1
ATOM 2249 N N . LYS A 1 289 ? 7.543 -28.203 -32.625 1 93.06 289 LYS A N 1
ATOM 2250 C CA . LYS A 1 289 ? 7.141 -26.797 -32.688 1 93.06 289 LYS A CA 1
ATOM 2251 C C . LYS A 1 289 ? 5.629 -26.656 -32.844 1 93.06 289 LYS A C 1
ATOM 2253 O O . LYS A 1 289 ? 5.027 -25.703 -32.344 1 93.06 289 LYS A O 1
ATOM 2258 N N . GLU A 1 290 ? 5.012 -27.641 -33.438 1 93.38 290 GLU A N 1
ATOM 2259 C CA . GLU A 1 290 ? 3.588 -27.531 -33.75 1 93.38 290 GLU A CA 1
ATOM 2260 C C . GLU A 1 290 ? 2.752 -28.328 -32.75 1 93.38 290 GLU A C 1
ATOM 2262 O O . GLU A 1 290 ? 1.563 -28.562 -32.969 1 93.38 290 GLU A O 1
ATOM 2267 N N . PHE A 1 291 ? 3.377 -28.781 -31.703 1 96.06 291 PHE A N 1
ATOM 2268 C CA . PHE A 1 291 ? 2.637 -29.516 -30.688 1 96.06 291 PHE A CA 1
ATOM 2269 C C . PHE A 1 291 ? 1.45 -28.703 -30.188 1 96.06 291 PHE A C 1
ATOM 2271 O O . PHE A 1 291 ? 1.608 -27.547 -29.781 1 96.06 291 PHE A O 1
ATOM 2278 N N . GLY A 1 292 ? 0.231 -29.266 -30.203 1 96.38 292 GLY A N 1
ATOM 2279 C CA . GLY A 1 292 ? -1.005 -28.578 -29.844 1 96.38 292 GLY A CA 1
ATOM 2280 C C . GLY A 1 292 ? -1.296 -28.594 -28.359 1 96.38 292 GLY A C 1
ATOM 2281 O O . GLY A 1 292 ? -2.455 -28.5 -27.953 1 96.38 292 GLY A O 1
ATOM 2282 N N . GLY A 1 293 ? -0.312 -28.766 -27.562 1 97.38 293 GLY A N 1
ATOM 2283 C CA . GLY A 1 293 ? -0.436 -28.766 -26.109 1 97.38 293 GLY A CA 1
ATOM 2284 C C . GLY A 1 293 ? 0.641 -27.969 -25.406 1 97.38 293 GLY A C 1
ATOM 2285 O O . GLY A 1 293 ? 1.233 -27.062 -26 1 97.38 293 GLY A O 1
ATOM 2286 N N . ALA A 1 294 ? 0.776 -28.125 -24.156 1 97.75 294 ALA A N 1
ATOM 2287 C CA . ALA A 1 294 ? 1.808 -27.516 -23.312 1 97.75 294 ALA A CA 1
ATOM 2288 C C . ALA A 1 294 ? 2.504 -28.578 -22.469 1 97.75 294 ALA A C 1
ATOM 2290 O O . ALA A 1 294 ? 1.854 -29.297 -21.703 1 97.75 294 ALA A O 1
ATOM 2291 N N . PHE A 1 295 ? 3.838 -28.672 -22.594 1 98.12 295 PHE A N 1
ATOM 2292 C CA . PHE A 1 295 ? 4.598 -29.562 -21.75 1 98.12 295 PHE A CA 1
ATOM 2293 C C . PHE A 1 295 ? 4.672 -29.031 -20.312 1 98.12 295 PHE A C 1
ATOM 2295 O O . PHE A 1 295 ? 4.859 -27.828 -20.109 1 98.12 295 PHE A O 1
ATOM 2302 N N . GLU A 1 296 ? 4.469 -29.906 -19.375 1 97.31 296 GLU A N 1
ATOM 2303 C CA . GLU A 1 296 ? 4.402 -29.484 -17.984 1 97.31 296 GLU A CA 1
ATOM 2304 C C . GLU A 1 296 ? 5.602 -29.984 -17.188 1 97.31 296 GLU A C 1
ATOM 2306 O O . GLU A 1 296 ? 6.047 -29.328 -16.25 1 97.31 296 GLU A O 1
ATOM 2311 N N . SER A 1 297 ? 6.047 -31.109 -17.438 1 97.44 297 SER A N 1
ATOM 2312 C CA . SER A 1 297 ? 7.184 -31.734 -16.766 1 97.44 297 SER A CA 1
ATOM 2313 C C . SER A 1 297 ? 7.852 -32.781 -17.641 1 97.44 297 SER A C 1
ATOM 2315 O O . SER A 1 297 ? 7.289 -33.188 -18.656 1 97.44 297 SER A O 1
ATOM 2317 N N . LEU A 1 298 ? 9.086 -33.125 -17.297 1 97.94 298 LEU A N 1
ATOM 2318 C CA . LEU A 1 298 ? 9.836 -34.094 -18.109 1 97.94 298 LEU A CA 1
ATOM 2319 C C . LEU A 1 298 ? 10.797 -34.906 -17.266 1 97.94 298 LEU A C 1
ATOM 2321 O O . LEU A 1 298 ? 11.188 -34.469 -16.172 1 97.94 298 LEU A O 1
ATOM 2325 N N . LYS A 1 299 ? 11.109 -36.094 -17.766 1 96.81 299 LYS A N 1
ATOM 2326 C CA . LYS A 1 299 ? 12.125 -36.969 -17.188 1 96.81 299 LYS A CA 1
ATOM 2327 C C . LYS A 1 299 ? 12.75 -37.844 -18.266 1 96.81 299 LYS A C 1
ATOM 2329 O O . LYS A 1 299 ? 12.031 -38.5 -19.047 1 96.81 299 LYS A O 1
ATOM 2334 N N . TRP A 1 300 ? 14.102 -37.906 -18.328 1 96.75 300 TRP A N 1
ATOM 2335 C CA . TRP A 1 300 ? 14.766 -38.844 -19.25 1 96.75 300 TRP A CA 1
ATOM 2336 C C . TRP A 1 300 ? 14.562 -40.281 -18.828 1 96.75 300 TRP A C 1
ATOM 2338 O O . TRP A 1 300 ? 14.742 -40.625 -17.656 1 96.75 300 TRP A O 1
ATOM 2348 N N . THR A 1 301 ? 14.125 -41.094 -19.719 1 94.38 301 THR A N 1
ATOM 2349 C CA . THR A 1 301 ? 13.961 -42.5 -19.438 1 94.38 301 THR A CA 1
ATOM 2350 C C . THR A 1 301 ? 15.141 -43.312 -19.984 1 94.38 301 THR A C 1
ATOM 2352 O O . THR A 1 301 ? 15.508 -44.344 -19.438 1 94.38 301 THR A O 1
ATOM 2355 N N . ASP A 1 302 ? 15.672 -42.906 -21.078 1 94.19 302 ASP A N 1
ATOM 2356 C CA . ASP A 1 302 ? 16.938 -43.406 -21.609 1 94.19 302 ASP A CA 1
ATOM 2357 C C . ASP A 1 302 ? 17.641 -42.312 -22.422 1 94.19 302 ASP A C 1
ATOM 2359 O O . ASP A 1 302 ? 17.25 -41.125 -22.375 1 94.19 302 ASP A O 1
ATOM 2363 N N . ASP A 1 303 ? 18.703 -42.656 -23.094 1 93.62 303 ASP A N 1
ATOM 2364 C CA . ASP A 1 303 ? 19.562 -41.656 -23.719 1 93.62 303 ASP A CA 1
ATOM 2365 C C . ASP A 1 303 ? 18.844 -40.938 -24.875 1 93.62 303 ASP A C 1
ATOM 2367 O O . ASP A 1 303 ? 19.25 -39.875 -25.297 1 93.62 303 ASP A O 1
ATOM 2371 N N . ASN A 1 304 ? 17.797 -41.531 -25.297 1 95.81 304 ASN A N 1
ATOM 2372 C CA . ASN A 1 304 ? 17.156 -40.969 -26.5 1 95.81 304 ASN A CA 1
ATOM 2373 C C . ASN A 1 304 ? 15.68 -40.656 -26.266 1 95.81 304 ASN A C 1
ATOM 2375 O O . ASN A 1 304 ? 14.984 -40.219 -27.172 1 95.81 304 ASN A O 1
ATOM 2379 N N . THR A 1 305 ? 15.289 -40.906 -25.078 1 97.25 305 THR A N 1
ATOM 2380 C CA . THR A 1 305 ? 13.852 -40.812 -24.844 1 97.25 305 THR A CA 1
ATOM 2381 C C . THR A 1 305 ? 13.555 -40 -23.594 1 97.25 305 THR A C 1
ATOM 2383 O O . THR A 1 305 ? 14.156 -40.25 -22.531 1 97.25 305 THR A O 1
ATOM 2386 N N . ILE A 1 306 ? 12.625 -39.094 -23.719 1 97.88 306 ILE A N 1
ATOM 2387 C CA . ILE A 1 306 ? 12.117 -38.281 -22.625 1 97.88 306 ILE A CA 1
ATOM 2388 C C . ILE A 1 306 ? 10.648 -38.594 -22.359 1 97.88 306 ILE A C 1
ATOM 2390 O O . ILE A 1 306 ? 9.828 -38.594 -23.281 1 97.88 306 ILE A O 1
ATOM 2394 N N . THR A 1 307 ? 10.32 -39.031 -21.156 1 97.88 307 THR A N 1
ATOM 2395 C CA . THR A 1 307 ? 8.922 -39.094 -20.75 1 97.88 307 THR A CA 1
ATOM 2396 C C . THR A 1 307 ? 8.43 -37.719 -20.281 1 97.88 307 THR A C 1
ATOM 2398 O O . THR A 1 307 ? 9.148 -37 -19.609 1 97.88 307 THR A O 1
ATOM 2401 N N . PHE A 1 308 ? 7.246 -37.344 -20.734 1 98.19 308 PHE A N 1
ATOM 2402 C CA . PHE A 1 308 ? 6.746 -36 -20.422 1 98.19 308 PHE A CA 1
ATOM 2403 C C . PHE A 1 308 ? 5.309 -36.062 -19.906 1 98.19 308 PHE A C 1
ATOM 2405 O O . PHE A 1 308 ? 4.617 -37.062 -20.125 1 98.19 308 PHE A O 1
ATOM 2412 N N . LEU A 1 309 ? 4.938 -35.125 -19.125 1 98.19 309 LEU A N 1
ATOM 2413 C CA . LEU A 1 309 ? 3.557 -34.75 -18.844 1 98.19 309 LEU A CA 1
ATOM 2414 C C . LEU A 1 309 ? 3.164 -33.5 -19.656 1 98.19 309 LEU A C 1
ATOM 2416 O O . LEU A 1 309 ? 3.932 -32.531 -19.75 1 98.19 309 LEU A O 1
ATOM 2420 N N . ALA A 1 310 ? 2.021 -33.5 -20.297 1 98.25 310 ALA A N 1
ATOM 2421 C CA . ALA A 1 310 ? 1.543 -32.375 -21.078 1 98.25 310 ALA A CA 1
ATOM 2422 C C . ALA A 1 310 ? 0.041 -32.188 -20.891 1 98.25 310 ALA A C 1
ATOM 2424 O O . ALA A 1 310 ? -0.676 -33.125 -20.531 1 98.25 310 ALA A O 1
ATOM 2425 N N . SER A 1 311 ? -0.345 -30.953 -21.047 1 97.81 311 SER A N 1
ATOM 2426 C CA . SER A 1 311 ? -1.757 -30.625 -21.203 1 97.81 311 SER A CA 1
ATOM 2427 C C . SER A 1 311 ? -2.133 -30.484 -22.672 1 97.81 311 SER A C 1
ATOM 2429 O O . SER A 1 311 ? -1.4 -29.859 -23.453 1 97.81 311 SER A O 1
ATOM 2431 N N . GLU A 1 312 ? -3.166 -31.047 -23.062 1 97.38 312 GLU A N 1
ATOM 2432 C CA . GLU A 1 312 ? -3.775 -30.906 -24.391 1 97.38 312 GLU A CA 1
ATOM 2433 C C . GLU A 1 312 ? -5.246 -30.516 -24.281 1 97.38 312 GLU A C 1
ATOM 2435 O O . GLU A 1 312 ? -6.125 -31.391 -24.234 1 97.38 312 GLU A O 1
ATOM 2440 N N . GLY A 1 313 ? -5.473 -29.219 -24.438 1 96.5 313 GLY A N 1
ATOM 2441 C CA . GLY A 1 313 ? -6.781 -28.734 -24.047 1 96.5 313 GLY A CA 1
ATOM 2442 C C . GLY A 1 313 ? -7.078 -28.938 -22.578 1 96.5 313 GLY A C 1
ATOM 2443 O O . GLY A 1 313 ? -6.297 -28.516 -21.719 1 96.5 313 GLY A O 1
ATOM 2444 N N . VAL A 1 314 ? -8.148 -29.672 -22.312 1 96.88 314 VAL A N 1
ATOM 2445 C CA . VAL A 1 314 ? -8.539 -29.891 -20.922 1 96.88 314 VAL A CA 1
ATOM 2446 C C . VAL A 1 314 ? -8.039 -31.266 -20.469 1 96.88 314 VAL A C 1
ATOM 2448 O O . VAL A 1 314 ? -8.328 -31.703 -19.344 1 96.88 314 VAL A O 1
ATOM 2451 N N . ALA A 1 315 ? -7.266 -31.969 -21.328 1 95.94 315 ALA A N 1
ATOM 2452 C CA . ALA A 1 315 ? -6.793 -33.312 -21.062 1 95.94 315 ALA A CA 1
ATOM 2453 C C . ALA A 1 315 ? -5.336 -33.312 -20.594 1 95.94 315 ALA A C 1
ATOM 2455 O O . ALA A 1 315 ? -4.605 -32.344 -20.859 1 95.94 315 ALA A O 1
ATOM 2456 N N . SER A 1 316 ? -4.973 -34.375 -19.906 1 97.19 316 SER A N 1
ATOM 2457 C CA . SER A 1 316 ? -3.582 -34.625 -19.531 1 97.19 316 SER A CA 1
ATOM 2458 C C . SER A 1 316 ? -3.02 -35.812 -20.312 1 97.19 316 SER A C 1
ATOM 2460 O O . SER A 1 316 ? -3.729 -36.781 -20.547 1 97.19 316 SER A O 1
ATOM 2462 N N . THR A 1 317 ? -1.779 -35.656 -20.625 1 97 317 THR A N 1
ATOM 2463 C CA . THR A 1 317 ? -1.115 -36.719 -21.375 1 97 317 THR A CA 1
ATOM 2464 C C . THR A 1 317 ? 0.261 -37 -20.781 1 97 317 THR A C 1
ATOM 2466 O O . THR A 1 317 ? 1.047 -36.094 -20.547 1 97 317 THR A O 1
ATOM 2469 N N . ILE A 1 318 ? 0.48 -38.25 -20.484 1 97.5 318 ILE A N 1
ATOM 2470 C CA . ILE A 1 318 ? 1.832 -38.75 -20.266 1 97.5 318 ILE A CA 1
ATOM 2471 C C . ILE A 1 318 ? 2.324 -39.469 -21.516 1 97.5 318 ILE A C 1
ATOM 2473 O O . ILE A 1 318 ? 1.614 -40.312 -22.078 1 97.5 318 ILE A O 1
ATOM 2477 N N . GLY A 1 319 ? 3.439 -39.062 -22.016 1 97.25 319 GLY A N 1
ATOM 2478 C CA . GLY A 1 319 ? 3.99 -39.656 -23.219 1 97.25 319 GLY A CA 1
ATOM 2479 C C . GLY A 1 319 ? 5.508 -39.688 -23.234 1 97.25 319 GLY A C 1
ATOM 2480 O O . GLY A 1 319 ? 6.148 -39.312 -22.25 1 97.25 319 GLY A O 1
ATOM 2481 N N . THR A 1 320 ? 6.023 -40.188 -24.312 1 97.62 320 THR A N 1
ATOM 2482 C CA . THR A 1 320 ? 7.461 -40.156 -24.562 1 97.62 320 THR A CA 1
ATOM 2483 C C . THR A 1 320 ? 7.777 -39.375 -25.828 1 97.62 320 THR A C 1
ATOM 2485 O O . THR A 1 320 ? 6.945 -39.312 -26.734 1 97.62 320 THR A O 1
ATOM 2488 N N . LEU A 1 321 ? 8.859 -38.781 -25.797 1 98.06 321 LEU A N 1
ATOM 2489 C CA . LEU A 1 321 ? 9.414 -38.031 -26.922 1 98.06 321 LEU A CA 1
ATOM 2490 C C . LEU A 1 321 ? 10.883 -38.375 -27.125 1 98.06 321 LEU A C 1
ATOM 2492 O O . LEU A 1 321 ? 11.695 -38.219 -26.219 1 98.06 321 LEU A O 1
ATOM 2496 N N . THR A 1 322 ? 11.195 -38.844 -28.328 1 97.81 322 THR A N 1
ATOM 2497 C CA . THR A 1 322 ? 12.594 -39.156 -28.609 1 97.81 322 THR A CA 1
ATOM 2498 C C . THR A 1 322 ? 13.336 -37.906 -29.078 1 97.81 322 THR A C 1
ATOM 2500 O O . THR A 1 322 ? 12.719 -36.938 -29.531 1 97.81 322 THR A O 1
ATOM 2503 N N . THR A 1 323 ? 14.641 -37.906 -29.031 1 95.94 323 THR A N 1
ATOM 2504 C CA . THR A 1 323 ? 15.461 -36.781 -29.484 1 95.94 323 THR A CA 1
ATOM 2505 C C . THR A 1 323 ? 15.297 -36.562 -30.984 1 95.94 323 THR A C 1
ATOM 2507 O O . THR A 1 323 ? 15.688 -35.531 -31.516 1 95.94 323 THR A O 1
ATOM 2510 N N . LYS A 1 324 ? 14.68 -37.5 -31.719 1 95 324 LYS A N 1
ATOM 2511 C CA . LYS A 1 324 ? 14.383 -37.375 -33.125 1 95 324 LYS A CA 1
ATOM 2512 C C . LYS A 1 324 ? 12.922 -36.969 -33.375 1 95 324 LYS A C 1
ATOM 2514 O O . LYS A 1 324 ? 12.367 -37.219 -34.438 1 95 324 LYS A O 1
ATOM 2519 N N . GLU A 1 325 ? 12.258 -36.625 -32.281 1 95.69 325 GLU A N 1
ATOM 2520 C CA . GLU A 1 325 ? 10.953 -35.969 -32.281 1 95.69 325 GLU A CA 1
ATOM 2521 C C . GLU A 1 325 ? 9.836 -36.969 -32.562 1 95.69 325 GLU A C 1
ATOM 2523 O O . GLU A 1 325 ? 8.828 -36.625 -33.188 1 95.69 325 GLU A O 1
ATOM 2528 N N . LYS A 1 326 ? 10.125 -38.156 -32.25 1 96.94 326 LYS A N 1
ATOM 2529 C CA . LYS A 1 326 ? 9.031 -39.125 -32.25 1 96.94 326 LYS A CA 1
ATOM 2530 C C . LYS A 1 326 ? 8.289 -39.156 -30.922 1 96.94 326 LYS A C 1
ATOM 2532 O O . LYS A 1 326 ? 8.883 -39.469 -29.891 1 96.94 326 LYS A O 1
ATOM 2537 N N . MET A 1 327 ? 7.078 -38.844 -31 1 97.12 327 MET A N 1
ATOM 2538 C CA . MET A 1 327 ? 6.254 -38.781 -29.797 1 97.12 327 MET A CA 1
ATOM 2539 C C . MET A 1 327 ? 5.336 -40 -29.719 1 97.12 327 MET A C 1
ATOM 2541 O O . MET A 1 327 ? 4.793 -40.438 -30.734 1 97.12 327 MET A O 1
ATOM 2545 N N . LYS A 1 328 ? 5.203 -40.594 -28.609 1 96.38 328 LYS A N 1
ATOM 2546 C CA . LYS A 1 328 ? 4.262 -41.656 -28.297 1 96.38 328 LYS A CA 1
ATOM 2547 C C . LYS A 1 328 ? 3.49 -41.344 -27.016 1 96.38 328 LYS A C 1
ATOM 2549 O O . LYS A 1 328 ? 4.086 -41.031 -25.984 1 96.38 328 LYS A O 1
ATOM 2554 N N . LYS A 1 329 ? 2.16 -41.438 -27.078 1 95.44 329 LYS A N 1
ATOM 2555 C CA . LYS A 1 329 ? 1.341 -41.281 -25.875 1 95.44 329 LYS A CA 1
ATOM 2556 C C . LYS A 1 329 ? 1.245 -42.562 -25.094 1 95.44 329 LYS A C 1
ATOM 2558 O O . LYS A 1 329 ? 0.865 -43.625 -25.641 1 95.44 329 LYS A O 1
ATOM 2563 N N . LEU A 1 330 ? 1.623 -42.531 -23.859 1 95 330 LEU A N 1
ATOM 2564 C CA . LEU A 1 330 ? 1.501 -43.656 -22.969 1 95 330 LEU A CA 1
ATOM 2565 C C . LEU A 1 330 ? 0.126 -43.719 -22.312 1 95 330 LEU A C 1
ATOM 2567 O O . LEU A 1 330 ? -0.444 -44.781 -22.125 1 95 330 LEU A O 1
ATOM 2571 N N . PHE A 1 331 ? -0.346 -42.594 -21.922 1 95.88 331 PHE A N 1
ATOM 2572 C CA . PHE A 1 331 ? -1.633 -42.438 -21.25 1 95.88 331 PHE A CA 1
ATOM 2573 C C . PHE A 1 331 ? -2.188 -41.031 -21.5 1 95.88 331 PHE A C 1
ATOM 2575 O O . PHE A 1 331 ? -1.47 -40.031 -21.344 1 95.88 331 PHE A O 1
ATOM 2582 N N . SER A 1 332 ? -3.34 -40.969 -21.953 1 95.12 332 SER A N 1
ATOM 2583 C CA . SER A 1 332 ? -4.027 -39.688 -22.188 1 95.12 332 SER A CA 1
ATOM 2584 C C . SER A 1 332 ? -5.477 -39.75 -21.719 1 95.12 332 SER A C 1
ATOM 2586 O O . SER A 1 332 ? -6.176 -40.75 -21.984 1 95.12 332 SER A O 1
ATOM 2588 N N . THR A 1 333 ? -5.883 -38.75 -21 1 94.25 333 THR A N 1
ATOM 2589 C CA . THR A 1 333 ? -7.242 -38.781 -20.469 1 94.25 333 THR A CA 1
ATOM 2590 C C . THR A 1 333 ? -7.777 -37.344 -20.297 1 94.25 333 THR A C 1
ATOM 2592 O O . THR A 1 333 ? -7.035 -36.438 -19.922 1 94.25 333 THR A O 1
ATOM 2595 N N . ALA A 1 334 ? -9.062 -37.188 -20.578 1 92.19 334 ALA A N 1
ATOM 2596 C CA . ALA A 1 334 ? -9.758 -35.906 -20.344 1 92.19 334 ALA A CA 1
ATOM 2597 C C . ALA A 1 334 ? -10.562 -35.969 -19.047 1 92.19 334 ALA A C 1
ATOM 2599 O O . ALA A 1 334 ? -11.297 -35.031 -18.719 1 92.19 334 ALA A O 1
ATOM 2600 N N . GLU A 1 335 ? -10.344 -37.062 -18.312 1 92.75 335 GLU A N 1
ATOM 2601 C CA . GLU A 1 335 ? -11.164 -37.25 -17.125 1 92.75 335 GLU A CA 1
ATOM 2602 C C . GLU A 1 335 ? -10.359 -37.062 -15.852 1 92.75 335 GLU A C 1
ATOM 2604 O O . GLU A 1 335 ? -10.891 -37.188 -14.742 1 92.75 335 GLU A O 1
ATOM 2609 N N . MET A 1 336 ? -9.109 -36.875 -16.031 1 95 336 MET A N 1
ATOM 2610 C CA . MET A 1 336 ? -8.234 -36.562 -14.898 1 95 336 MET A CA 1
ATOM 2611 C C . MET A 1 336 ? -7.305 -35.406 -15.234 1 95 336 MET A C 1
ATOM 2613 O O . MET A 1 336 ? -6.992 -35.156 -16.406 1 95 336 MET A O 1
ATOM 2617 N N . SER A 1 337 ? -7.008 -34.656 -14.289 1 97.69 337 SER A N 1
ATOM 2618 C CA . SER A 1 337 ? -5.945 -33.656 -14.383 1 97.69 337 SER A CA 1
ATOM 2619 C C . SER A 1 337 ? -4.691 -34.125 -13.641 1 97.69 337 SER A C 1
ATOM 2621 O O . SER A 1 337 ? -4.672 -34.156 -12.414 1 97.69 337 SER A O 1
ATOM 2623 N N . ILE A 1 338 ? -3.633 -34.438 -14.352 1 98.19 338 ILE A N 1
ATOM 2624 C CA . ILE A 1 338 ? -2.387 -34.938 -13.773 1 98.19 338 ILE A CA 1
ATOM 2625 C C . ILE A 1 338 ? -1.456 -33.75 -13.477 1 98.19 338 ILE A C 1
ATOM 2627 O O . ILE A 1 338 ? -1.209 -32.938 -14.344 1 98.19 338 ILE A O 1
ATOM 2631 N N . SER A 1 339 ? -1.014 -33.719 -12.234 1 97.5 339 SER A N 1
ATOM 2632 C CA . SER A 1 339 ? -0.211 -32.562 -11.844 1 97.5 339 SER A CA 1
ATOM 2633 C C . SER A 1 339 ? 1.248 -32.969 -11.625 1 97.5 339 SER A C 1
ATOM 2635 O O . SER A 1 339 ? 2.125 -32.094 -11.578 1 97.5 339 SER A O 1
ATOM 2637 N N . ALA A 1 340 ? 1.56 -34.156 -11.43 1 98 340 ALA A N 1
ATOM 2638 C CA . ALA A 1 340 ? 2.922 -34.656 -11.234 1 98 340 ALA A CA 1
ATOM 2639 C C . ALA A 1 340 ? 3.047 -36.125 -11.648 1 98 340 ALA A C 1
ATOM 2641 O O . ALA A 1 340 ? 2.062 -36.844 -11.633 1 98 340 ALA A O 1
ATOM 2642 N N . PHE A 1 341 ? 4.23 -36.5 -12.008 1 97.94 341 PHE A N 1
ATOM 2643 C CA . PHE A 1 341 ? 4.457 -37.906 -12.312 1 97.94 341 PHE A CA 1
ATOM 2644 C C . PHE A 1 341 ? 5.902 -38.312 -12.031 1 97.94 341 PHE A C 1
ATOM 2646 O O . PHE A 1 341 ? 6.762 -37.438 -11.867 1 97.94 341 PHE A O 1
ATOM 2653 N N . ASP A 1 342 ? 6.141 -39.531 -11.898 1 97.75 342 ASP A N 1
ATOM 2654 C CA . ASP A 1 342 ? 7.445 -40.188 -11.922 1 97.75 342 ASP A CA 1
ATOM 2655 C C . ASP A 1 342 ? 7.375 -41.5 -12.672 1 97.75 342 ASP A C 1
ATOM 2657 O O . ASP A 1 342 ? 6.312 -42.125 -12.758 1 97.75 342 ASP A O 1
ATOM 2661 N N . VAL A 1 343 ? 8.484 -41.875 -13.297 1 97 343 VAL A N 1
ATOM 2662 C CA . VAL A 1 343 ? 8.469 -43.062 -14.141 1 97 343 VAL A CA 1
ATOM 2663 C C . VAL A 1 343 ? 9.703 -43.906 -13.852 1 97 343 VAL A C 1
ATOM 2665 O O . VAL A 1 343 ? 10.789 -43.375 -13.602 1 97 343 VAL A O 1
ATOM 2668 N N . GLY A 1 344 ? 9.508 -45.25 -13.758 1 95.25 344 GLY A N 1
ATOM 2669 C CA . GLY A 1 344 ? 10.555 -46.219 -13.531 1 95.25 344 GLY A CA 1
ATOM 2670 C C . GLY A 1 344 ? 10.023 -47.625 -13.359 1 95.25 344 GLY A C 1
ATOM 2671 O O . GLY A 1 344 ? 8.867 -47.812 -13 1 95.25 344 GLY A O 1
ATOM 2672 N N . HIS A 1 345 ? 10.891 -48.594 -13.68 1 95.5 345 HIS A N 1
ATOM 2673 C CA . HIS A 1 345 ? 10.57 -50 -13.461 1 95.5 345 HIS A CA 1
ATOM 2674 C C . HIS A 1 345 ? 9.281 -50.406 -14.172 1 95.5 345 HIS A C 1
ATOM 2676 O O . HIS A 1 345 ? 8.414 -51.031 -13.586 1 95.5 345 HIS A O 1
ATOM 2682 N N . ASP A 1 346 ? 9.078 -49.812 -15.297 1 94.31 346 ASP A N 1
ATOM 2683 C CA . ASP A 1 346 ? 7.961 -50.094 -16.188 1 94.31 346 ASP A CA 1
ATOM 2684 C C . ASP A 1 346 ? 6.641 -49.625 -15.578 1 94.31 346 ASP A C 1
ATOM 2686 O O . ASP A 1 346 ? 5.594 -50.25 -15.82 1 94.31 346 ASP A O 1
ATOM 2690 N N . LYS A 1 347 ? 6.738 -48.656 -14.688 1 96.31 347 LYS A N 1
ATOM 2691 C CA . LYS A 1 347 ? 5.559 -48.062 -14.062 1 96.31 347 LYS A CA 1
ATOM 2692 C C . LYS A 1 347 ? 5.594 -46.531 -14.141 1 96.31 347 LYS A C 1
ATOM 2694 O O . LYS A 1 347 ? 6.668 -45.938 -14.281 1 96.31 347 LYS A O 1
ATOM 2699 N N . VAL A 1 348 ? 4.457 -45.969 -14.148 1 97.12 348 VAL A N 1
ATOM 2700 C CA . VAL A 1 348 ? 4.285 -44.531 -14.008 1 97.12 348 VAL A CA 1
ATOM 2701 C C . VAL A 1 348 ? 3.477 -44.25 -12.742 1 97.12 348 VAL A C 1
ATOM 2703 O O . VAL A 1 348 ? 2.359 -44.75 -12.586 1 97.12 348 VAL A O 1
ATOM 2706 N N . ALA A 1 349 ? 4.07 -43.594 -11.812 1 98.12 349 ALA A N 1
ATOM 2707 C CA . ALA A 1 349 ? 3.346 -43 -10.688 1 98.12 349 ALA A CA 1
ATOM 2708 C C . ALA A 1 349 ? 2.891 -41.562 -11.016 1 98.12 349 ALA A C 1
ATOM 2710 O O . ALA A 1 349 ? 3.619 -40.812 -11.656 1 98.12 349 ALA A O 1
ATOM 2711 N N . MET A 1 350 ? 1.699 -41.188 -10.656 1 98 350 MET A N 1
ATOM 2712 C CA . MET A 1 350 ? 1.21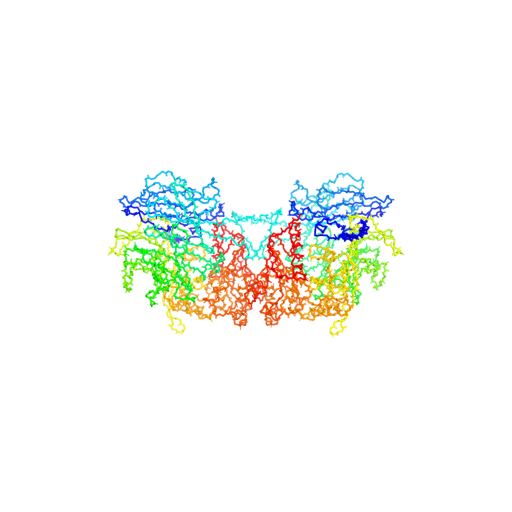7 -39.844 -10.977 1 98 350 MET A CA 1
ATOM 2713 C C . MET A 1 350 ? 0.331 -39.312 -9.859 1 98 350 MET A C 1
ATOM 2715 O O . MET A 1 350 ? -0.214 -40.094 -9.07 1 98 350 MET A O 1
ATOM 2719 N N . VAL A 1 351 ? 0.274 -38.062 -9.656 1 98.62 351 VAL A N 1
ATOM 2720 C CA . VAL A 1 351 ? -0.684 -37.344 -8.828 1 98.62 351 VAL A CA 1
ATOM 2721 C C . VAL A 1 351 ? -1.739 -36.688 -9.719 1 98.62 351 VAL A C 1
ATOM 2723 O O . VAL A 1 351 ? -1.405 -35.938 -10.641 1 98.62 351 VAL A O 1
ATOM 2726 N N . ALA A 1 352 ? -3.002 -36.969 -9.469 1 98.5 352 ALA A N 1
ATOM 2727 C CA . ALA A 1 352 ? -4.055 -36.469 -10.359 1 98.5 352 ALA A CA 1
ATOM 2728 C C . ALA A 1 352 ? -5.348 -36.219 -9.586 1 98.5 352 ALA A C 1
ATOM 2730 O O . ALA A 1 352 ? -5.609 -36.875 -8.57 1 98.5 352 ALA A O 1
ATOM 2731 N N . SER A 1 353 ? -6.078 -35.312 -10.031 1 98.38 353 SER A N 1
ATOM 2732 C CA . SER A 1 353 ? -7.438 -35.062 -9.562 1 98.38 353 SER A CA 1
ATOM 2733 C C . SER A 1 353 ? -8.469 -35.406 -10.633 1 98.38 353 SER A C 1
ATOM 2735 O O . SER A 1 353 ? -8.109 -35.594 -11.797 1 98.38 353 SER A O 1
ATOM 2737 N N . THR A 1 354 ? -9.703 -35.594 -10.289 1 97.69 354 THR A N 1
ATOM 2738 C CA . THR A 1 354 ? -10.836 -35.812 -11.172 1 97.69 354 THR A CA 1
ATOM 2739 C C . THR A 1 354 ? -11.977 -34.844 -10.852 1 97.69 354 THR A C 1
ATOM 2741 O O . THR A 1 354 ? -11.922 -34.125 -9.859 1 97.69 354 THR A O 1
ATOM 2744 N N . PRO A 1 355 ? -12.953 -34.781 -11.727 1 97.38 355 PRO A N 1
ATOM 2745 C CA . PRO A 1 355 ? -14.125 -33.938 -11.406 1 97.38 355 PRO A CA 1
ATOM 2746 C C . PRO A 1 355 ? -14.758 -34.312 -10.062 1 97.38 355 PRO A C 1
ATOM 2748 O O . PRO A 1 355 ? -15.461 -33.5 -9.469 1 97.38 355 PRO A O 1
ATOM 2751 N N . SER A 1 356 ? -14.438 -35.5 -9.531 1 96.38 356 SER A N 1
ATOM 2752 C CA . SER A 1 356 ? -15.164 -36 -8.367 1 96.38 356 SER A CA 1
ATOM 2753 C C . SER A 1 356 ? -14.289 -35.969 -7.121 1 96.38 356 SER A C 1
ATOM 2755 O O . SER A 1 356 ? -14.781 -36.188 -6.008 1 96.38 356 SER A O 1
ATOM 2757 N N . HIS A 1 357 ? -13.008 -35.812 -7.227 1 96.56 357 HIS A N 1
ATOM 2758 C CA . HIS A 1 357 ? -12.188 -35.781 -6.027 1 96.56 357 HIS A CA 1
ATOM 2759 C C . HIS A 1 357 ? -10.898 -35 -6.262 1 96.56 357 HIS A C 1
ATOM 2761 O O . HIS A 1 357 ? -10.406 -34.938 -7.391 1 96.56 357 HIS A O 1
ATOM 2767 N N . PRO A 1 358 ? -10.273 -34.375 -5.18 1 98.06 358 PRO A N 1
ATOM 2768 C CA . PRO A 1 358 ? -8.984 -33.688 -5.273 1 98.06 358 PRO A CA 1
ATOM 2769 C C . PRO A 1 358 ? -7.832 -34.625 -5.621 1 98.06 358 PRO A C 1
ATOM 2771 O O . PRO A 1 358 ? -8.055 -35.844 -5.816 1 98.06 358 PRO A O 1
ATOM 2774 N N . SER A 1 359 ? -6.633 -34.062 -5.684 1 98.5 359 SER A N 1
ATOM 2775 C CA . SER A 1 359 ? -5.477 -34.844 -6.152 1 98.5 359 SER A CA 1
ATOM 2776 C C . SER A 1 359 ? -5.18 -36 -5.234 1 98.5 359 SER A C 1
ATOM 2778 O O . SER A 1 359 ? -5.18 -35.875 -4.012 1 98.5 359 SER A O 1
ATOM 2780 N N . GLU A 1 360 ? -4.969 -37.125 -5.781 1 98.62 360 GLU A N 1
ATOM 2781 C CA . GLU A 1 360 ? -4.609 -38.406 -5.148 1 98.62 360 GLU A CA 1
ATOM 2782 C C . GLU A 1 360 ? -3.447 -39.062 -5.871 1 98.62 360 GLU A C 1
ATOM 2784 O O . GLU A 1 360 ? -3.094 -38.688 -6.988 1 98.62 360 GLU A O 1
ATOM 2789 N N . LEU A 1 361 ? -2.877 -40 -5.215 1 98.75 361 LEU A N 1
ATOM 2790 C CA . LEU A 1 361 ? -1.755 -40.75 -5.766 1 98.75 361 LEU A CA 1
ATOM 2791 C C . LEU A 1 361 ? -2.248 -41.938 -6.605 1 98.75 361 LEU A C 1
ATOM 2793 O O . LEU A 1 361 ? -3.166 -42.656 -6.195 1 98.75 361 LEU A O 1
ATOM 2797 N N . TYR A 1 362 ? -1.672 -42.125 -7.816 1 98.19 362 TYR A N 1
ATOM 2798 C CA . TYR A 1 362 ? -1.977 -43.25 -8.719 1 98.19 362 TYR A CA 1
ATOM 2799 C C . TYR A 1 362 ? -0.7 -43.938 -9.188 1 98.19 362 TYR A C 1
ATOM 2801 O O . TYR A 1 362 ? 0.381 -43.344 -9.156 1 98.19 362 TYR A O 1
ATOM 2809 N N . ILE A 1 363 ? -0.867 -45.156 -9.633 1 97.88 363 ILE A N 1
ATOM 2810 C CA . ILE A 1 363 ? 0.22 -45.906 -10.273 1 97.88 363 ILE A CA 1
ATOM 2811 C C . ILE A 1 363 ? -0.331 -46.719 -11.43 1 97.88 363 ILE A C 1
ATOM 2813 O O . ILE A 1 363 ? -1.497 -47.125 -11.414 1 97.88 363 ILE A O 1
ATOM 2817 N N . MET A 1 364 ? 0.45 -46.875 -12.453 1 96.62 364 MET A N 1
ATOM 2818 C CA . MET A 1 364 ? 0.06 -47.688 -13.602 1 96.62 364 MET A CA 1
ATOM 2819 C C . MET A 1 364 ? 1.274 -48.375 -14.219 1 96.62 364 MET A C 1
ATOM 2821 O O . MET A 1 364 ? 2.377 -47.812 -14.211 1 96.62 364 MET A O 1
ATOM 2825 N N . ASP A 1 365 ? 1.044 -49.562 -14.711 1 95.69 365 ASP A N 1
ATOM 2826 C CA . ASP A 1 365 ? 2.072 -50.188 -15.523 1 95.69 365 ASP A CA 1
ATOM 2827 C C . ASP A 1 365 ? 2.115 -49.594 -16.922 1 95.69 365 ASP A C 1
ATOM 2829 O O . ASP A 1 365 ? 1.072 -49.312 -17.516 1 95.69 365 ASP A O 1
ATOM 2833 N N . ILE A 1 366 ? 3.258 -49.438 -17.391 1 93.56 366 ILE A N 1
ATOM 2834 C CA . ILE A 1 366 ? 3.383 -48.969 -18.766 1 93.56 366 ILE A CA 1
ATOM 2835 C C . ILE A 1 366 ? 2.75 -50 -19.719 1 93.56 366 ILE A C 1
ATOM 2837 O O . ILE A 1 366 ? 3.059 -51.188 -19.672 1 93.56 366 ILE A O 1
ATOM 2841 N N . GLY A 1 367 ? 1.941 -49.531 -20.562 1 86.38 367 GLY A N 1
ATOM 2842 C CA . GLY A 1 367 ? 1.2 -50.406 -21.469 1 86.38 367 GLY A CA 1
ATOM 2843 C C . GLY A 1 367 ? -0.238 -50.625 -21.031 1 86.38 367 GLY A C 1
ATOM 2844 O O . GLY A 1 367 ? -1.086 -51 -21.844 1 86.38 367 GLY A O 1
ATOM 2845 N N . ASP A 1 368 ? -0.473 -50.281 -19.75 1 84.62 368 ASP A N 1
ATOM 2846 C CA . ASP A 1 368 ? -1.838 -50.344 -19.234 1 84.62 368 ASP A CA 1
ATOM 2847 C C . ASP A 1 368 ? -2.562 -49 -19.438 1 84.62 368 ASP A C 1
ATOM 2849 O O . ASP A 1 368 ? -1.925 -47.969 -19.656 1 84.62 368 ASP A O 1
ATOM 2853 N N . ASP A 1 369 ? -3.879 -49.188 -19.531 1 84.38 369 ASP A N 1
ATOM 2854 C CA . ASP A 1 369 ? -4.645 -47.969 -19.734 1 84.38 369 ASP A CA 1
ATOM 2855 C C . ASP A 1 369 ? -5.516 -47.656 -18.516 1 84.38 369 ASP A C 1
ATOM 2857 O O . ASP A 1 369 ? -6.395 -46.781 -18.578 1 84.38 369 ASP A O 1
ATOM 2861 N N . ASP A 1 370 ? -5.195 -48.281 -17.453 1 90.19 370 ASP A N 1
ATOM 2862 C CA . ASP A 1 370 ? -6.035 -48.062 -16.281 1 90.19 370 ASP A CA 1
ATOM 2863 C C . ASP A 1 370 ? -5.184 -47.781 -15.047 1 90.19 370 ASP A C 1
ATOM 2865 O O . ASP A 1 370 ? -4.754 -48.719 -14.352 1 90.19 370 ASP A O 1
ATOM 2869 N N . PRO A 1 371 ? -5.02 -46.531 -14.672 1 95.75 371 PRO A N 1
ATOM 2870 C CA . PRO A 1 371 ? -4.262 -46.219 -13.453 1 95.75 371 PRO A CA 1
ATOM 2871 C C . PRO A 1 371 ? -4.969 -46.656 -12.18 1 95.75 371 PRO A C 1
ATOM 2873 O O . PRO A 1 371 ? -6.195 -46.562 -12.086 1 95.75 371 PRO A O 1
ATOM 2876 N N . LEU A 1 372 ? -4.246 -47.25 -11.242 1 96.81 372 LEU A N 1
ATOM 2877 C CA . LEU A 1 372 ? -4.746 -47.656 -9.93 1 96.81 372 LEU A CA 1
ATOM 2878 C C . LEU A 1 372 ? -4.621 -46.531 -8.922 1 96.81 372 LEU A C 1
ATOM 2880 O O . LEU A 1 372 ? -3.52 -46 -8.688 1 96.81 372 LEU A O 1
ATOM 2884 N N . ARG A 1 373 ? -5.746 -46.125 -8.344 1 97.62 373 ARG A N 1
ATOM 2885 C CA . ARG A 1 373 ? -5.711 -45.125 -7.289 1 97.62 373 ARG A CA 1
ATOM 2886 C C . ARG A 1 373 ? -5.16 -45.719 -5.992 1 97.62 373 ARG A C 1
ATOM 2888 O O . ARG A 1 373 ? -5.652 -46.719 -5.504 1 97.62 373 ARG A O 1
ATOM 2895 N N . LEU A 1 374 ? -4.18 -45.062 -5.363 1 98.25 374 LEU A N 1
ATOM 2896 C CA . LEU A 1 374 ? -3.49 -45.625 -4.199 1 98.25 374 LEU A CA 1
ATOM 2897 C C . LEU A 1 374 ? -3.951 -44.938 -2.918 1 98.25 374 LEU A C 1
ATOM 2899 O O . LEU A 1 374 ? -3.875 -45.5 -1.834 1 98.25 374 LEU A O 1
ATOM 2903 N N . THR A 1 375 ? -4.312 -43.656 -2.996 1 98 375 THR A N 1
ATOM 2904 C CA . THR A 1 375 ? -4.68 -42.938 -1.79 1 98 375 THR A CA 1
ATOM 2905 C C . THR A 1 375 ? -6.129 -42.469 -1.861 1 98 375 THR A C 1
ATOM 2907 O O . THR A 1 375 ? -6.664 -42.25 -2.951 1 98 375 THR A O 1
ATOM 2910 N N . ILE A 1 376 ? -6.797 -42.344 -0.716 1 97.25 376 ILE A N 1
ATOM 2911 C CA . ILE A 1 376 ? -8.086 -41.688 -0.477 1 97.25 376 ILE A CA 1
ATOM 2912 C C . ILE A 1 376 ? -7.961 -40.688 0.675 1 97.25 376 ILE A C 1
ATOM 2914 O O . ILE A 1 376 ? -8.18 -41.062 1.836 1 97.25 376 ILE A O 1
ATOM 2918 N N . SER A 1 377 ? -7.637 -39.5 0.35 1 97.38 377 SER A N 1
ATOM 2919 C CA . SER A 1 377 ? -7.281 -38.531 1.363 1 97.38 377 SER A CA 1
ATOM 2920 C C . SER A 1 377 ? -8.523 -37.844 1.925 1 97.38 377 SER A C 1
ATOM 2922 O O . SER A 1 377 ? -8.469 -37.219 2.996 1 97.38 377 SER A O 1
ATOM 2924 N N . ASN A 1 378 ? -9.617 -37.875 1.188 1 98.25 378 ASN A N 1
ATOM 2925 C CA . ASN A 1 378 ? -10.875 -37.25 1.583 1 98.25 378 ASN A CA 1
ATOM 2926 C C . ASN A 1 378 ? -12.055 -38.188 1.454 1 98.25 378 ASN A C 1
ATOM 2928 O O . ASN A 1 378 ? -12.961 -37.969 0.654 1 98.25 378 ASN A O 1
ATOM 2932 N N . PRO A 1 379 ? -12.188 -39.188 2.281 1 97.5 379 PRO A N 1
ATOM 2933 C CA . PRO A 1 379 ? -13.25 -40.188 2.133 1 97.5 379 PRO A CA 1
ATOM 2934 C C . PRO A 1 379 ? -14.648 -39.594 2.309 1 97.5 379 PRO A C 1
ATOM 2936 O O . PRO A 1 379 ? -15.617 -40.125 1.769 1 97.5 379 PRO A O 1
ATOM 2939 N N . TRP A 1 380 ? -14.734 -38.531 3.018 1 96.81 380 TRP A N 1
ATOM 2940 C CA . TRP A 1 380 ? -16.016 -37.875 3.303 1 96.81 380 TRP A CA 1
ATOM 2941 C C . TRP A 1 380 ? -16.656 -37.344 2.021 1 96.81 380 TRP A C 1
ATOM 2943 O O . TRP A 1 380 ? -17.859 -37.125 1.978 1 96.81 380 TRP A O 1
ATOM 2953 N N . ILE A 1 381 ? -15.938 -37.188 0.929 1 97.62 381 ILE A N 1
ATOM 2954 C CA . ILE A 1 381 ? -16.469 -36.625 -0.312 1 97.62 381 ILE A CA 1
ATOM 2955 C C . ILE A 1 381 ? -17.406 -37.625 -0.977 1 97.62 381 ILE A C 1
ATOM 2957 O O . ILE A 1 381 ? -18.344 -37.25 -1.674 1 97.62 381 ILE A O 1
ATOM 2961 N N . ASP A 1 382 ? -17.219 -38.906 -0.744 1 95.75 382 ASP A N 1
ATOM 2962 C CA . ASP A 1 382 ? -18.047 -39.969 -1.323 1 95.75 382 ASP A CA 1
ATOM 2963 C C . ASP A 1 382 ? -19.5 -39.844 -0.826 1 95.75 382 ASP A C 1
ATOM 2965 O O . ASP A 1 382 ? -20.422 -40.344 -1.461 1 95.75 382 ASP A O 1
ATOM 2969 N N . ASP A 1 383 ? -19.688 -39.219 0.271 1 95.94 383 ASP A N 1
ATOM 2970 C CA . ASP A 1 383 ? -21 -39.094 0.866 1 95.94 383 ASP A CA 1
ATOM 2971 C C . ASP A 1 383 ? -21.719 -37.844 0.32 1 95.94 383 ASP A C 1
ATOM 2973 O O . ASP A 1 383 ? -22.906 -37.656 0.602 1 95.94 383 ASP A O 1
ATOM 2977 N N . LEU A 1 384 ? -21.031 -37.094 -0.53 1 97.31 384 LEU A N 1
ATOM 2978 C CA . LEU A 1 384 ? -21.609 -35.844 -1.037 1 97.31 384 LEU A CA 1
ATOM 2979 C C . LEU A 1 384 ? -22.297 -36.062 -2.377 1 97.31 384 LEU A C 1
ATOM 2981 O O . LEU A 1 384 ? -21.922 -36.969 -3.135 1 97.31 384 LEU A O 1
ATOM 2985 N N . THR A 1 385 ? -23.359 -35.344 -2.602 1 97.56 385 THR A N 1
ATOM 2986 C CA . THR A 1 385 ? -23.906 -35.188 -3.945 1 97.56 385 THR A CA 1
ATOM 2987 C C . THR A 1 385 ? -23.203 -34.062 -4.699 1 97.56 385 THR A C 1
ATOM 2989 O O . THR A 1 385 ? -23.328 -32.906 -4.324 1 97.56 385 THR A O 1
ATOM 2992 N N . LEU A 1 386 ? -22.469 -34.438 -5.746 1 98.06 386 LEU A N 1
ATOM 2993 C CA . LEU A 1 386 ? -21.719 -33.469 -6.535 1 98.06 386 LEU A CA 1
ATOM 2994 C C . LEU A 1 386 ? -22.453 -33.156 -7.844 1 98.06 386 LEU A C 1
ATOM 2996 O O . LEU A 1 386 ? -23.203 -34 -8.352 1 98.06 386 LEU A O 1
ATOM 3000 N N . GLY A 1 387 ? -22.297 -31.938 -8.336 1 98.19 387 GLY A N 1
ATOM 3001 C CA . GLY A 1 387 ? -22.766 -31.609 -9.672 1 98.19 387 GLY A CA 1
ATOM 3002 C C . GLY A 1 387 ? -22 -32.312 -10.766 1 98.19 387 GLY A C 1
ATOM 3003 O O . GLY A 1 387 ? -20.781 -32.531 -10.656 1 98.19 387 GLY A O 1
ATOM 3004 N N . LYS A 1 388 ? -22.734 -32.594 -11.805 1 97.88 388 LYS A N 1
ATOM 3005 C CA . LYS A 1 388 ? -22.078 -33.219 -12.961 1 97.88 388 LYS A CA 1
ATOM 3006 C C . LYS A 1 388 ? -21.125 -32.219 -13.633 1 97.88 388 LYS A C 1
ATOM 3008 O O . LYS A 1 388 ? -21.5 -31.078 -13.906 1 97.88 388 LYS A O 1
ATOM 3013 N N . GLN A 1 389 ? -19.922 -32.625 -13.812 1 98.12 389 GLN A N 1
ATOM 3014 C CA . GLN A 1 389 ? -18.922 -31.828 -14.508 1 98.12 389 GLN A CA 1
ATOM 3015 C C . GLN A 1 389 ? -18.703 -32.312 -15.938 1 98.12 389 GLN A C 1
ATOM 3017 O O . GLN A 1 389 ? -18.547 -33.531 -16.156 1 98.12 389 GLN A O 1
ATOM 3022 N N . GLU A 1 390 ? -18.734 -31.453 -16.938 1 97.25 390 GLU A N 1
ATOM 3023 C CA . GLU A 1 390 ? -18.531 -31.875 -18.312 1 97.25 390 GLU A CA 1
ATOM 3024 C C . GLU A 1 390 ? -17.734 -30.828 -19.094 1 97.25 390 GLU A C 1
ATOM 3026 O O . GLU A 1 390 ? -17.766 -29.641 -18.75 1 97.25 390 GLU A O 1
ATOM 3031 N N . VAL A 1 391 ? -17.016 -31.266 -20.125 1 97.81 391 VAL A N 1
ATOM 3032 C CA . VAL A 1 391 ? -16.312 -30.391 -21.047 1 97.81 391 VAL A CA 1
ATOM 3033 C C . VAL A 1 391 ? -17.281 -29.844 -22.094 1 97.81 391 VAL A C 1
ATOM 3035 O O . VAL A 1 391 ? -18.094 -30.578 -22.641 1 97.81 391 VAL A O 1
ATOM 3038 N N . VAL A 1 392 ? -17.25 -28.562 -22.312 1 97.94 392 VAL A N 1
ATOM 3039 C CA . VAL A 1 392 ? -18.078 -27.938 -23.344 1 97.94 392 VAL A CA 1
ATOM 3040 C C . VAL A 1 392 ? -17.188 -27.281 -24.391 1 97.94 392 VAL A C 1
ATOM 3042 O O . VAL A 1 392 ? -16.094 -26.797 -24.062 1 97.94 392 VAL A O 1
ATOM 3045 N N . THR A 1 393 ? -17.562 -27.297 -25.609 1 98.12 393 THR A N 1
ATOM 3046 C CA . THR A 1 393 ? -16.891 -26.641 -26.719 1 98.12 393 THR A CA 1
ATOM 3047 C C . THR A 1 393 ? -17.859 -25.703 -27.453 1 98.12 393 THR A C 1
ATOM 3049 O O . THR A 1 393 ? -19 -26.078 -27.734 1 98.12 393 THR A O 1
ATOM 3052 N N . TYR A 1 394 ? -17.453 -24.516 -27.703 1 98.44 394 TYR A N 1
ATOM 3053 C CA . TYR A 1 394 ? -18.25 -23.531 -28.422 1 98.44 394 TYR A CA 1
ATOM 3054 C C . TYR A 1 394 ? -17.391 -22.703 -29.359 1 98.44 394 TYR A C 1
ATOM 3056 O O . TYR A 1 394 ? -16.172 -22.781 -29.328 1 98.44 394 TYR A O 1
ATOM 3064 N N . LYS A 1 395 ? -18 -21.984 -30.25 1 98.12 395 LYS A N 1
ATOM 3065 C CA . LYS A 1 395 ? -17.297 -21.141 -31.219 1 98.12 395 LYS A CA 1
ATOM 3066 C C . LYS A 1 395 ? -17.406 -19.656 -30.828 1 98.12 395 LYS A C 1
ATOM 3068 O O . LYS A 1 395 ? -18.469 -19.188 -30.453 1 98.12 395 LYS A O 1
ATOM 3073 N N . ALA A 1 396 ? -16.281 -19.031 -30.906 1 98 396 ALA A N 1
ATOM 3074 C CA . ALA A 1 396 ? -16.281 -17.578 -30.766 1 98 396 ALA A CA 1
ATOM 3075 C C . ALA A 1 396 ? -16.891 -16.906 -32 1 98 396 ALA A C 1
ATOM 3077 O O . ALA A 1 396 ? -17.141 -17.578 -33 1 98 396 ALA A O 1
ATOM 3078 N N . ASP A 1 397 ? -17.109 -15.594 -31.922 1 96.56 397 ASP A N 1
ATOM 3079 C CA . ASP A 1 397 ? -17.734 -14.852 -33 1 96.56 397 ASP A CA 1
ATOM 3080 C C . ASP A 1 397 ? -16.922 -14.961 -34.312 1 96.56 397 ASP A C 1
ATOM 3082 O O . ASP A 1 397 ? -17.484 -14.953 -35.406 1 96.56 397 ASP A O 1
ATOM 3086 N N . ASP A 1 398 ? -15.633 -15.094 -34.156 1 97.06 398 ASP A N 1
ATOM 3087 C CA . ASP A 1 398 ? -14.766 -15.125 -35.312 1 97.06 398 ASP A CA 1
ATOM 3088 C C . ASP A 1 398 ? -14.523 -16.562 -35.781 1 97.06 398 ASP A C 1
ATOM 3090 O O . ASP A 1 398 ? -13.68 -16.812 -36.656 1 97.06 398 AS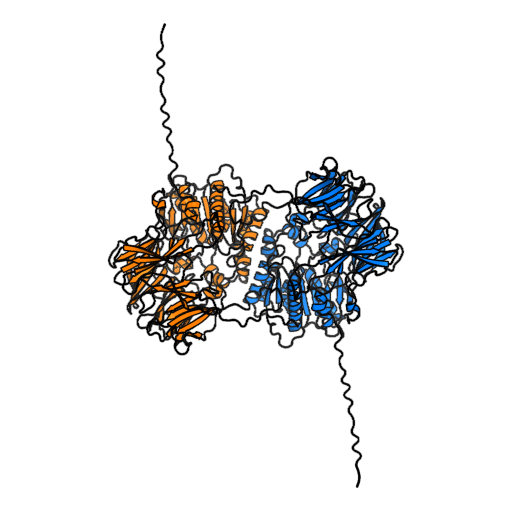P A O 1
ATOM 3094 N N . GLY A 1 399 ? -15.07 -17.484 -35.094 1 97.62 399 GLY A N 1
ATOM 3095 C CA . GLY A 1 399 ? -15 -18.859 -35.531 1 97.62 399 GLY A CA 1
ATOM 3096 C C . GLY A 1 399 ? -14.039 -19.703 -34.719 1 97.62 399 GLY A C 1
ATOM 3097 O O . GLY A 1 399 ? -14.031 -20.938 -34.812 1 97.62 399 GLY A O 1
ATOM 3098 N N . MET A 1 400 ? -13.305 -19.156 -33.875 1 97.38 400 MET A N 1
ATOM 3099 C CA . MET A 1 400 ? -12.352 -19.906 -33.062 1 97.38 400 MET A CA 1
ATOM 3100 C C . MET A 1 400 ? -13.078 -20.844 -32.094 1 97.38 400 MET A C 1
ATOM 3102 O O . MET A 1 400 ? -14.039 -20.438 -31.438 1 97.38 400 MET A O 1
ATOM 3106 N N . GLU A 1 401 ? -12.648 -22.062 -32.094 1 97.75 401 GLU A N 1
ATOM 3107 C CA . GLU A 1 401 ? -13.211 -23.031 -31.141 1 97.75 401 GLU A CA 1
ATOM 3108 C C . GLU A 1 401 ? -12.625 -22.828 -29.75 1 97.75 401 GLU A C 1
ATOM 3110 O O . GLU A 1 401 ? -11.406 -22.781 -29.578 1 97.75 401 GLU A O 1
ATOM 3115 N N . ILE A 1 402 ? -13.484 -22.641 -28.781 1 98.19 402 ILE A N 1
ATOM 3116 C CA . ILE A 1 402 ? -13.094 -22.453 -27.391 1 98.19 402 ILE A CA 1
ATOM 3117 C C . ILE A 1 402 ? -13.617 -23.594 -26.547 1 98.19 402 ILE A C 1
ATOM 3119 O O . ILE A 1 402 ? -14.742 -24.062 -26.75 1 98.19 402 ILE A O 1
ATOM 3123 N N . GLN A 1 403 ? -12.797 -24.094 -25.672 1 97.12 403 GLN A N 1
ATOM 3124 C CA . GLN A 1 403 ? -13.211 -25.109 -24.719 1 97.12 403 GLN A CA 1
ATOM 3125 C C . GLN A 1 403 ? -13.445 -24.531 -23.328 1 97.12 403 GLN A C 1
ATOM 3127 O O . GLN A 1 403 ? -12.945 -23.438 -23.016 1 97.12 403 GLN A O 1
ATOM 3132 N N . GLY A 1 404 ? -14.273 -25.156 -22.562 1 97.56 404 GLY A N 1
ATOM 3133 C CA . GLY A 1 404 ? -14.492 -24.844 -21.156 1 97.56 404 GLY A CA 1
ATOM 3134 C C . GLY A 1 404 ? -15.062 -26.016 -20.375 1 97.56 404 GLY A C 1
ATOM 3135 O O . GLY A 1 404 ? -15.188 -27.125 -20.906 1 97.56 404 GLY A O 1
ATOM 3136 N N . ILE A 1 405 ? -15.234 -25.781 -19.172 1 98.56 405 ILE A N 1
ATOM 3137 C CA . ILE A 1 405 ? -15.812 -26.797 -18.297 1 98.56 405 ILE A CA 1
ATOM 3138 C C . ILE A 1 405 ? -17.062 -26.234 -17.609 1 98.56 405 ILE A C 1
ATOM 3140 O O . ILE A 1 405 ? -17.078 -25.094 -17.172 1 98.56 405 ILE A O 1
ATOM 3144 N N . LEU A 1 406 ? -18.078 -27 -17.578 1 98.75 406 LEU A N 1
ATOM 3145 C CA . LEU A 1 406 ? -19.344 -26.656 -16.938 1 98.75 406 LEU A CA 1
ATOM 3146 C C . LEU A 1 406 ? -19.672 -27.641 -15.82 1 98.75 406 LEU A C 1
ATOM 3148 O O . LEU A 1 406 ? -19.641 -28.859 -16.031 1 98.75 406 LEU A O 1
ATOM 3152 N N . ILE A 1 407 ? -19.906 -27.172 -14.641 1 98.75 407 ILE A N 1
ATOM 3153 C CA . ILE A 1 407 ? -20.453 -27.969 -13.555 1 98.75 407 ILE A CA 1
ATOM 3154 C C . ILE A 1 407 ? -21.938 -27.703 -13.414 1 98.75 407 ILE A C 1
ATOM 3156 O O . ILE A 1 407 ? -22.359 -26.562 -13.203 1 98.75 407 ILE A O 1
ATOM 3160 N N . HIS A 1 408 ? -22.719 -28.719 -13.531 1 98.44 408 HIS A N 1
ATOM 3161 C CA . HIS A 1 408 ? -24.172 -28.609 -13.383 1 98.44 408 HIS A CA 1
ATOM 3162 C C . HIS A 1 408 ? -24.562 -28.391 -11.93 1 98.44 408 HIS A C 1
ATOM 3164 O O . HIS A 1 408 ? -23.938 -28.953 -11.023 1 98.44 408 HIS A O 1
ATOM 3170 N N . PRO A 1 409 ? -25.609 -27.531 -11.734 1 97.94 409 PRO A N 1
ATOM 3171 C CA . PRO A 1 409 ? -26.109 -27.453 -10.359 1 97.94 409 PRO A CA 1
ATOM 3172 C C . PRO A 1 409 ? -26.719 -28.781 -9.891 1 97.94 409 PRO A C 1
ATOM 3174 O O . PRO A 1 409 ? -27.312 -29.5 -10.688 1 97.94 409 PRO A O 1
ATOM 3177 N N . VAL A 1 410 ? -26.484 -28.953 -8.547 1 96.25 410 VAL A N 1
ATOM 3178 C CA . VAL A 1 410 ? -27.234 -30.047 -7.957 1 96.25 410 VAL A CA 1
ATOM 3179 C C . VAL A 1 410 ? -28.734 -29.75 -8.016 1 96.25 410 VAL A C 1
ATOM 3181 O O . VAL A 1 410 ? -29.156 -28.656 -7.625 1 96.25 410 VAL A O 1
ATOM 3184 N N . GLY A 1 411 ? -29.547 -30.547 -8.641 1 92.12 411 GLY A N 1
ATOM 3185 C CA . GLY A 1 411 ? -30.984 -30.328 -8.742 1 92.12 411 GLY A CA 1
ATOM 3186 C C . GLY A 1 411 ? -31.438 -30 -10.156 1 92.12 411 GLY A C 1
ATOM 3187 O O . GLY A 1 411 ? -32.625 -29.828 -10.406 1 92.12 411 GLY A O 1
ATOM 3188 N N . GLY A 1 412 ? -30.516 -29.734 -11.023 1 93.69 412 GLY A N 1
ATOM 3189 C CA . GLY A 1 412 ? -30.875 -29.531 -12.422 1 93.69 412 GLY A CA 1
ATOM 3190 C C . GLY A 1 412 ? -30.453 -28.172 -12.961 1 93.69 412 GLY A C 1
ATOM 3191 O O . GLY A 1 412 ? -30.469 -27.172 -12.242 1 93.69 412 GLY A O 1
ATOM 3192 N N . ILE A 1 413 ? -30.094 -28.141 -14.242 1 95.5 413 ILE A N 1
ATOM 3193 C CA . ILE A 1 413 ? -29.453 -26.984 -14.844 1 95.5 413 ILE A CA 1
ATOM 3194 C C . ILE A 1 413 ? -30.5 -26.062 -15.469 1 95.5 413 ILE A C 1
ATOM 3196 O O . ILE A 1 413 ? -30.234 -24.891 -15.734 1 95.5 413 ILE A O 1
ATOM 3200 N N . GLU A 1 414 ? -31.766 -26.5 -15.75 1 93.62 414 GLU A N 1
ATOM 3201 C CA . GLU A 1 414 ? -32.781 -25.688 -16.438 1 93.62 414 GLU A CA 1
ATOM 3202 C C . GLU A 1 414 ? -33.094 -24.422 -15.641 1 93.62 414 GLU A C 1
ATOM 3204 O O . GLU A 1 414 ? -33.469 -24.5 -14.461 1 93.62 414 GLU A O 1
ATOM 3209 N N . ASN A 1 415 ? -32.969 -23.281 -16.25 1 95.69 415 ASN A N 1
ATOM 3210 C CA . ASN A 1 415 ? -33.219 -21.938 -15.695 1 95.69 415 ASN A CA 1
ATOM 3211 C C . ASN A 1 415 ? -32.344 -21.672 -14.477 1 95.69 415 ASN A C 1
ATOM 3213 O O . ASN A 1 415 ? -32.75 -20.938 -13.57 1 95.69 415 ASN A O 1
ATOM 3217 N N . ALA A 1 416 ? -31.203 -22.297 -14.43 1 97.12 416 ALA A N 1
ATOM 3218 C CA . ALA A 1 416 ? -30.312 -22.141 -13.273 1 97.12 416 ALA A CA 1
ATOM 3219 C C . ALA A 1 416 ? -29.516 -20.844 -13.359 1 97.12 416 ALA A C 1
ATOM 3221 O O . ALA A 1 416 ? -29.156 -20.391 -14.453 1 97.12 416 ALA A O 1
ATOM 3222 N N . PRO A 1 417 ? -29.312 -20.172 -12.172 1 98 417 PRO A N 1
ATOM 3223 C CA . PRO A 1 417 ? -28.266 -19.156 -12.156 1 98 417 PRO A CA 1
ATOM 3224 C C . PRO A 1 417 ? -26.875 -19.734 -12.391 1 98 417 PRO A C 1
ATOM 3226 O O . PRO A 1 417 ? -26.672 -20.938 -12.227 1 98 417 PRO A O 1
ATOM 3229 N N . MET A 1 418 ? -25.922 -18.891 -12.773 1 98.62 418 MET A N 1
ATOM 3230 C CA . MET A 1 418 ? -24.594 -19.406 -13.109 1 98.62 418 MET A CA 1
ATOM 3231 C C . MET A 1 418 ? -23.5 -18.453 -12.625 1 98.62 418 MET A C 1
ATOM 3233 O O . MET A 1 418 ? -23.688 -17.234 -12.625 1 98.62 418 MET A O 1
ATOM 3237 N N . ILE A 1 419 ? -22.5 -19 -12.133 1 98.88 419 ILE A N 1
ATOM 3238 C CA . ILE A 1 419 ? -21.281 -18.266 -11.828 1 98.88 419 ILE A CA 1
ATOM 3239 C C . ILE A 1 419 ? -20.203 -18.594 -12.859 1 98.88 419 ILE A C 1
ATOM 3241 O O . ILE A 1 419 ? -19.875 -19.766 -13.078 1 98.88 419 ILE A O 1
ATOM 3245 N N . THR A 1 420 ? -19.719 -17.609 -13.539 1 98.88 420 THR A N 1
ATOM 3246 C CA . THR A 1 420 ? -18.609 -17.75 -14.477 1 98.88 420 THR A CA 1
ATOM 3247 C C . THR A 1 420 ? -17.266 -17.5 -13.773 1 98.88 420 THR A C 1
ATOM 3249 O O . THR A 1 420 ? -17.078 -16.438 -13.172 1 98.88 420 THR A O 1
ATOM 3252 N N . VAL A 1 421 ? -16.375 -18.453 -13.852 1 98.88 421 VAL A N 1
ATOM 3253 C CA . VAL A 1 421 ? -15.078 -18.359 -13.195 1 98.88 421 VAL A CA 1
ATOM 3254 C C . VAL A 1 421 ? -13.977 -18.188 -14.242 1 98.88 421 VAL A C 1
ATOM 3256 O O . VAL A 1 421 ? -13.633 -19.156 -14.938 1 98.88 421 VAL A O 1
ATOM 3259 N N . VAL A 1 422 ? -13.375 -17.016 -14.266 1 98.75 422 VAL A N 1
ATOM 3260 C CA . VAL A 1 422 ? -12.367 -16.703 -15.273 1 98.75 422 VAL A CA 1
ATOM 3261 C C . VAL A 1 422 ? -10.969 -16.875 -14.68 1 98.75 422 VAL A C 1
ATOM 3263 O O . VAL A 1 422 ? -10.648 -16.266 -13.664 1 98.75 422 VAL A O 1
ATOM 3266 N N . HIS A 1 423 ? -10.188 -17.75 -15.273 1 97.94 423 HIS A N 1
ATOM 3267 C CA . HIS A 1 423 ? -8.852 -17.984 -14.742 1 97.94 423 HIS A CA 1
ATOM 3268 C C . HIS A 1 423 ? -7.941 -16.781 -15.016 1 97.94 423 HIS A C 1
ATOM 3270 O O . HIS A 1 423 ? -8.227 -15.969 -15.898 1 97.94 423 HIS A O 1
ATOM 3276 N N . GLY A 1 424 ? -6.898 -16.703 -14.18 1 95.12 424 GLY A N 1
ATOM 3277 C CA . GLY A 1 424 ? -5.898 -15.664 -14.391 1 95.12 424 GLY A CA 1
ATOM 3278 C C . GLY A 1 424 ? -4.953 -15.977 -15.531 1 95.12 424 GLY A C 1
ATOM 3279 O O . GLY A 1 424 ? -5.027 -17.047 -16.141 1 95.12 424 GLY A O 1
ATOM 3280 N N . GLY A 1 425 ? -3.959 -15.102 -15.742 1 82.75 425 GLY A N 1
ATOM 3281 C CA . GLY A 1 425 ? -3.016 -15.266 -16.844 1 82.75 425 GLY A CA 1
ATOM 3282 C C . GLY A 1 425 ? -3.061 -14.125 -17.844 1 82.75 425 GLY A C 1
ATOM 3283 O O . GLY A 1 425 ? -2.871 -12.969 -17.484 1 82.75 425 GLY A O 1
ATOM 3284 N N . PRO A 1 426 ? -3.391 -14.398 -19.031 1 84.25 426 PRO A N 1
ATOM 3285 C CA . PRO A 1 426 ? -4.262 -15.422 -19.625 1 84.25 426 PRO A CA 1
ATOM 3286 C C . PRO A 1 426 ? -3.566 -16.766 -19.797 1 84.25 426 PRO A C 1
ATOM 3288 O O . PRO A 1 426 ? -4.191 -17.734 -20.219 1 84.25 426 PRO A O 1
ATOM 3291 N N . GLU A 1 427 ? -2.232 -16.75 -19.375 1 89.62 427 GLU A N 1
ATOM 3292 C CA . GLU A 1 427 ? -1.422 -17.938 -19.672 1 89.62 427 GLU A CA 1
ATOM 3293 C C . GLU A 1 427 ? -1.687 -19.047 -18.672 1 89.62 427 GLU A C 1
ATOM 3295 O O . GLU A 1 427 ? -0.759 -19.547 -18.031 1 89.62 427 GLU A O 1
ATOM 3300 N N . ALA A 1 428 ? -2.908 -19.469 -18.562 1 94.88 428 ALA A N 1
ATOM 3301 C CA . ALA A 1 428 ? -3.412 -20.562 -17.734 1 94.88 428 ALA A CA 1
ATOM 3302 C C . ALA A 1 428 ? -4.59 -21.266 -18.422 1 94.88 428 ALA A C 1
ATOM 3304 O O . ALA A 1 428 ? -4.977 -20.891 -19.531 1 94.88 428 ALA A O 1
ATOM 3305 N N . HIS A 1 429 ? -5.023 -22.312 -17.922 1 96.94 429 HIS A N 1
ATOM 3306 C CA . HIS A 1 429 ? -6.266 -22.938 -18.344 1 96.94 429 HIS A CA 1
ATOM 3307 C C . HIS A 1 429 ? -6.793 -23.891 -17.266 1 96.94 429 HIS A C 1
ATOM 3309 O O . HIS A 1 429 ? -6.051 -24.281 -16.359 1 96.94 429 HIS A O 1
ATOM 3315 N N . TYR A 1 430 ? -8.062 -24.188 -17.312 1 97.12 430 TYR A N 1
ATOM 3316 C CA . TYR A 1 430 ? -8.68 -25.203 -16.453 1 97.12 430 TYR A CA 1
ATOM 3317 C C . TYR A 1 430 ? -8.641 -26.578 -17.125 1 97.12 430 TYR A C 1
ATOM 3319 O O . TYR A 1 430 ? -9.023 -26.719 -18.281 1 97.12 430 TYR A O 1
ATOM 3327 N N . ASP A 1 431 ? -8.125 -27.531 -16.391 1 96.62 431 ASP A N 1
ATOM 3328 C CA . ASP A 1 431 ? -8.258 -28.922 -16.781 1 96.62 431 ASP A CA 1
ATOM 3329 C C . ASP A 1 431 ? -9.516 -29.547 -16.172 1 96.62 431 ASP A C 1
ATOM 3331 O O . ASP A 1 431 ? -10.086 -29.016 -15.227 1 96.62 431 ASP A O 1
ATOM 3335 N N . ASN A 1 432 ? -9.93 -30.641 -16.812 1 97.62 432 ASN A N 1
ATOM 3336 C CA . ASN A 1 432 ? -11.133 -31.312 -16.328 1 97.62 432 ASN A CA 1
ATOM 3337 C C . ASN A 1 432 ? -10.844 -32.188 -15.102 1 97.62 432 ASN A C 1
ATOM 3339 O O . ASN A 1 432 ? -11.156 -33.375 -15.086 1 97.62 432 ASN A O 1
ATOM 3343 N N . GLY A 1 433 ? -10.297 -31.594 -14.086 1 98.06 433 GLY A N 1
ATOM 3344 C CA . GLY A 1 433 ? -10.078 -32.188 -12.773 1 98.06 433 GLY A CA 1
ATOM 3345 C C . GLY A 1 433 ? -10.93 -31.547 -11.688 1 98.06 433 GLY A C 1
ATOM 3346 O O . GLY A 1 433 ? -12.086 -31.203 -11.922 1 98.06 433 GLY A O 1
ATOM 3347 N N . TRP A 1 434 ? -10.414 -31.531 -10.477 1 98.19 434 TRP A N 1
ATOM 3348 C CA . TRP A 1 434 ? -11.102 -30.938 -9.336 1 98.19 434 TRP A CA 1
ATOM 3349 C C . TRP A 1 434 ? -11.086 -29.422 -9.422 1 98.19 434 TRP A C 1
ATOM 3351 O O . TRP A 1 434 ? -10.023 -28.797 -9.359 1 98.19 434 TRP A O 1
ATOM 3361 N N . LEU A 1 435 ? -12.195 -28.797 -9.609 1 98.06 435 LEU A N 1
ATOM 3362 C CA . LEU A 1 435 ? -12.305 -27.359 -9.805 1 98.06 435 LEU A CA 1
ATOM 3363 C C . LEU A 1 435 ? -13.07 -26.703 -8.656 1 98.06 435 LEU A C 1
ATOM 3365 O O . LEU A 1 435 ? -14.016 -25.953 -8.891 1 98.06 435 LEU A O 1
ATOM 3369 N N . THR A 1 436 ? -12.68 -27.016 -7.406 1 98.19 436 THR A N 1
ATOM 3370 C CA . THR A 1 436 ? -13.25 -26.422 -6.203 1 98.19 436 THR A CA 1
ATOM 3371 C C . THR A 1 436 ? -12.156 -26 -5.23 1 98.19 436 THR A C 1
ATOM 3373 O O . THR A 1 436 ? -11.344 -26.828 -4.809 1 98.19 436 THR A O 1
ATOM 3376 N N . ALA A 1 437 ? -12.062 -24.75 -4.953 1 97.5 437 ALA A N 1
ATOM 3377 C CA . ALA A 1 437 ? -11.109 -24.141 -4.02 1 97.5 437 ALA A CA 1
ATOM 3378 C C . ALA A 1 437 ? -11.672 -22.875 -3.396 1 97.5 437 ALA A C 1
ATOM 3380 O O . ALA A 1 437 ? -12.828 -22.516 -3.643 1 97.5 437 ALA A O 1
ATOM 3381 N N . TYR A 1 438 ? -10.906 -22.188 -2.504 1 97.06 438 TYR A N 1
ATOM 3382 C CA . TYR A 1 438 ? -11.438 -21.047 -1.778 1 97.06 438 TYR A CA 1
ATOM 3383 C C . TYR A 1 438 ? -11.867 -19.938 -2.74 1 97.06 438 TYR A C 1
ATOM 3385 O O . TYR A 1 438 ? -12.836 -19.219 -2.48 1 97.06 438 TYR A O 1
ATOM 3393 N N . SER A 1 439 ? -11.133 -19.828 -3.895 1 97.44 439 SER A N 1
ATOM 3394 C CA . SER A 1 439 ? -11.43 -18.734 -4.82 1 97.44 439 SER A CA 1
ATOM 3395 C C . SER A 1 439 ? -12.172 -19.234 -6.051 1 97.44 439 SER A C 1
ATOM 3397 O O . SER A 1 439 ? -12.516 -18.453 -6.938 1 97.44 439 SER A O 1
ATOM 3399 N N . ILE A 1 440 ? -12.398 -20.516 -6.145 1 96.81 440 ILE A N 1
ATOM 3400 C CA . ILE A 1 440 ? -13.156 -21.125 -7.227 1 96.81 440 ILE A CA 1
ATOM 3401 C C . ILE A 1 440 ? -14.352 -21.891 -6.652 1 96.81 440 ILE A C 1
ATOM 3403 O O . ILE A 1 440 ? -14.188 -22.969 -6.082 1 96.81 440 ILE A O 1
ATOM 3407 N N . PRO A 1 441 ? -15.531 -21.406 -6.832 1 97.81 441 PRO A N 1
ATOM 3408 C CA . PRO A 1 441 ? -16.688 -21.891 -6.078 1 97.81 441 PRO A CA 1
ATOM 3409 C C . PRO A 1 441 ? -17.016 -23.344 -6.375 1 97.81 441 PRO A C 1
ATOM 3411 O O . PRO A 1 441 ? -17.5 -24.078 -5.492 1 97.81 441 PRO A O 1
ATOM 3414 N N . GLY A 1 442 ? -16.859 -23.828 -7.68 1 98.25 442 GLY A N 1
ATOM 3415 C CA . GLY A 1 442 ? -16.938 -25.234 -8.094 1 98.25 442 GLY A CA 1
ATOM 3416 C C . GLY A 1 442 ? -18.141 -25.953 -7.512 1 98.25 442 GLY A C 1
ATOM 3417 O O . GLY A 1 442 ? -19.281 -25.484 -7.656 1 98.25 442 GLY A O 1
ATOM 3418 N N . GLN A 1 443 ? -17.875 -27.031 -6.781 1 98.5 443 GLN A N 1
ATOM 3419 C CA . GLN A 1 443 ? -18.891 -27.938 -6.273 1 98.5 443 GLN A CA 1
ATOM 3420 C C . GLN A 1 443 ? -19.656 -27.312 -5.113 1 98.5 443 GLN A C 1
ATOM 3422 O O . GLN A 1 443 ? -20.781 -27.719 -4.82 1 98.5 443 GLN A O 1
ATOM 3427 N N . VAL A 1 444 ? -19.062 -26.328 -4.43 1 98.38 444 VAL A N 1
ATOM 3428 C CA . VAL A 1 444 ? -19.797 -25.625 -3.377 1 98.38 444 VAL A CA 1
ATOM 3429 C C . VAL A 1 444 ? -20.969 -24.859 -3.988 1 98.38 444 VAL A C 1
ATOM 3431 O O . VAL A 1 444 ? -22.094 -24.953 -3.518 1 98.38 444 VAL A O 1
ATOM 3434 N N . ALA A 1 445 ? -20.656 -24.141 -5.039 1 98.5 445 ALA A N 1
ATOM 3435 C CA . ALA A 1 445 ? -21.703 -23.391 -5.73 1 98.5 445 ALA A CA 1
ATOM 3436 C C . ALA A 1 445 ? -22.719 -24.328 -6.379 1 98.5 445 ALA A C 1
ATOM 3438 O O . ALA A 1 445 ? -23.922 -24.062 -6.336 1 98.5 445 ALA A O 1
ATOM 3439 N N . ALA A 1 446 ? -22.188 -25.391 -7.004 1 98.38 446 ALA A N 1
ATOM 3440 C CA . ALA A 1 446 ? -23.094 -26.359 -7.602 1 98.38 446 ALA A CA 1
ATOM 3441 C C . ALA A 1 446 ? -24.062 -26.922 -6.566 1 98.38 446 ALA A C 1
ATOM 3443 O O . ALA A 1 446 ? -25.234 -27.109 -6.852 1 98.38 446 ALA A O 1
ATOM 3444 N N . GLY A 1 447 ? -23.531 -27.172 -5.387 1 97.62 447 GLY A N 1
ATOM 3445 C CA . GLY A 1 447 ? -24.359 -27.672 -4.293 1 97.62 447 GLY A CA 1
ATOM 3446 C C . GLY A 1 447 ? -25.422 -26.688 -3.869 1 97.62 447 GLY A C 1
ATOM 3447 O O . GLY A 1 447 ? -26.469 -27.078 -3.346 1 97.62 447 GLY A O 1
ATOM 3448 N N . LYS A 1 448 ? -25.234 -25.422 -4.121 1 95.94 448 LYS A N 1
ATOM 3449 C CA . LYS A 1 448 ? -26.188 -24.375 -3.773 1 95.94 448 LYS A CA 1
ATOM 3450 C C . LYS A 1 448 ? -27.141 -24.094 -4.926 1 95.94 448 LYS A C 1
ATOM 3452 O O . LYS A 1 448 ? -27.969 -23.188 -4.84 1 95.94 448 LYS A O 1
ATOM 3457 N N . GLY A 1 449 ? -26.953 -24.812 -6.031 1 96.69 449 GLY A N 1
ATOM 3458 C CA . GLY A 1 449 ? -27.906 -24.703 -7.133 1 96.69 449 GLY A CA 1
ATOM 3459 C C . GLY A 1 449 ? -27.422 -23.812 -8.258 1 96.69 449 GLY A C 1
ATOM 3460 O O . GLY A 1 449 ? -28.188 -23.438 -9.141 1 96.69 449 GLY A O 1
ATOM 3461 N N . PHE A 1 450 ? -26.156 -23.438 -8.25 1 98.38 450 PHE A N 1
ATOM 3462 C CA . PHE A 1 450 ? -25.578 -22.641 -9.328 1 98.38 450 PHE A CA 1
ATOM 3463 C C . PHE A 1 450 ? -24.922 -23.531 -10.367 1 98.38 450 PHE A C 1
ATOM 3465 O O . PHE A 1 450 ? -24.266 -24.516 -10.016 1 98.38 450 PHE A O 1
ATOM 3472 N N . ALA A 1 451 ? -25.109 -23.281 -11.633 1 98.62 451 ALA A N 1
ATOM 3473 C CA . ALA A 1 451 ? -24.141 -23.75 -12.617 1 98.62 451 ALA A CA 1
ATOM 3474 C C . ALA A 1 451 ? -22.812 -23 -12.492 1 98.62 451 ALA A C 1
ATOM 3476 O O . ALA A 1 451 ? -22.797 -21.828 -12.094 1 98.62 451 ALA A O 1
ATOM 3477 N N . VAL A 1 452 ? -21.766 -23.656 -12.711 1 98.88 452 VAL A N 1
ATOM 3478 C CA . VAL A 1 452 ? -20.453 -23.016 -12.664 1 98.88 452 VAL A CA 1
ATOM 3479 C C . VAL A 1 452 ? -19.719 -23.25 -13.977 1 98.88 452 VAL A C 1
ATOM 3481 O O . VAL A 1 452 ? -19.5 -24.391 -14.383 1 98.88 452 VAL A O 1
ATOM 3484 N N . PHE A 1 453 ? -19.344 -22.172 -14.656 1 98.81 453 PHE A N 1
ATOM 3485 C CA . PHE A 1 453 ? -18.719 -22.234 -15.969 1 98.81 453 PHE A CA 1
ATOM 3486 C C . PHE A 1 453 ? -17.266 -21.734 -15.914 1 98.81 453 PHE A C 1
ATOM 3488 O O . PHE A 1 453 ? -17 -20.656 -15.383 1 98.81 453 PHE A O 1
ATOM 3495 N N . TYR A 1 454 ? -16.328 -22.547 -16.406 1 98.81 454 TYR A N 1
ATOM 3496 C CA . TYR A 1 454 ? -14.906 -22.25 -16.484 1 98.81 454 TYR A CA 1
ATOM 3497 C C . TYR A 1 454 ? -14.445 -22.141 -17.938 1 98.81 454 TYR A C 1
ATOM 3499 O O . TYR A 1 454 ? -14.031 -23.141 -18.547 1 98.81 454 TYR A O 1
ATOM 3507 N N . PRO A 1 455 ? -14.438 -20.938 -18.484 1 98.56 455 PRO A N 1
ATOM 3508 C CA . PRO A 1 455 ? -14.016 -20.781 -19.875 1 98.56 455 PRO A CA 1
ATOM 3509 C C . PRO A 1 455 ? -12.492 -20.766 -20.031 1 98.56 455 PRO A C 1
ATOM 3511 O O . PRO A 1 455 ? -11.797 -20.125 -19.25 1 98.56 455 PRO A O 1
ATOM 3514 N N . ASN A 1 456 ? -11.906 -21.484 -20.969 1 98.25 456 ASN A N 1
ATOM 3515 C CA . ASN A 1 456 ? -10.523 -21.359 -21.422 1 98.25 456 ASN A CA 1
ATOM 3516 C C . ASN A 1 456 ? -10.414 -20.5 -22.672 1 98.25 456 ASN A C 1
ATOM 3518 O O . ASN A 1 456 ? -10.117 -21 -23.75 1 98.25 456 ASN A O 1
ATOM 3522 N N . TYR A 1 457 ? -10.625 -19.219 -22.453 1 98.19 457 TYR A N 1
ATOM 3523 C CA . TYR A 1 457 ? -10.68 -18.234 -23.516 1 98.19 457 TYR A CA 1
ATOM 3524 C C . TYR A 1 457 ? -9.352 -18.156 -24.266 1 98.19 457 TYR A C 1
ATOM 3526 O O . TYR A 1 457 ? -8.367 -18.781 -23.844 1 98.19 457 TYR A O 1
ATOM 3534 N N . ARG A 1 458 ? -9.367 -17.531 -25.469 1 98.06 458 ARG A N 1
ATOM 3535 C CA . ARG A 1 458 ? -8.133 -17.453 -26.25 1 98.06 458 ARG A CA 1
ATOM 3536 C C . ARG A 1 458 ? -7 -16.859 -25.422 1 98.06 458 ARG A C 1
ATOM 3538 O O . ARG A 1 458 ? -7.223 -15.945 -24.609 1 98.06 458 ARG A O 1
ATOM 3545 N N . GLY A 1 459 ? -5.781 -17.297 -25.672 1 97.25 459 GLY A N 1
ATOM 3546 C CA . GLY A 1 459 ? -4.641 -16.922 -24.859 1 97.25 459 GLY A CA 1
ATOM 3547 C C . GLY A 1 459 ? -4.348 -17.906 -23.75 1 97.25 459 GLY A C 1
ATOM 3548 O O . GLY A 1 459 ? -3.266 -17.891 -23.156 1 97.25 459 GLY A O 1
ATOM 3549 N N . SER A 1 460 ? -5.344 -18.781 -23.453 1 97.94 460 SER A N 1
ATOM 3550 C CA . SER A 1 460 ? -5.129 -19.844 -22.469 1 97.94 460 SER A CA 1
ATOM 3551 C C . SER A 1 460 ? -4.082 -20.844 -22.938 1 97.94 460 SER A C 1
ATOM 3553 O O . SER A 1 460 ? -3.762 -20.891 -24.125 1 97.94 460 SER A O 1
ATOM 3555 N N . THR A 1 461 ? -3.598 -21.625 -22.047 1 96.88 461 THR A N 1
ATOM 3556 C CA . THR A 1 461 ? -2.562 -22.594 -22.344 1 96.88 461 THR A CA 1
ATOM 3557 C C . THR A 1 461 ? -3.182 -23.953 -22.688 1 96.88 461 THR A C 1
ATOM 3559 O O . THR A 1 461 ? -4.402 -24.109 -22.656 1 96.88 461 THR A O 1
ATOM 3562 N N . GLY A 1 462 ? -2.396 -24.906 -23.109 1 96.88 462 GLY A N 1
ATOM 3563 C CA . GLY A 1 462 ? -2.818 -26.266 -23.359 1 96.88 462 GLY A CA 1
ATOM 3564 C C . GLY A 1 462 ? -3.232 -26.516 -24.797 1 96.88 462 GLY A C 1
ATOM 3565 O O . GLY A 1 462 ? -3.598 -27.625 -25.172 1 96.88 462 GLY A O 1
ATOM 3566 N N . ARG A 1 463 ? -3.137 -25.5 -25.609 1 97.19 463 ARG A N 1
ATOM 3567 C CA . ARG A 1 463 ? -3.564 -25.672 -26.984 1 97.19 463 ARG A CA 1
ATOM 3568 C C . ARG A 1 463 ? -2.502 -25.156 -27.953 1 97.19 463 ARG A C 1
ATOM 3570 O O . ARG A 1 463 ? -2.826 -24.656 -29.031 1 97.19 463 ARG A O 1
ATOM 3577 N N . GLY A 1 464 ? -1.257 -25.188 -27.5 1 96.69 464 GLY A N 1
ATOM 3578 C CA . GLY A 1 464 ? -0.141 -24.828 -28.359 1 96.69 464 GLY A CA 1
ATOM 3579 C C . GLY A 1 464 ? 0.25 -23.359 -28.25 1 96.69 464 GLY A C 1
ATOM 3580 O O . GLY A 1 464 ? -0.475 -22.562 -27.641 1 96.69 464 GLY A O 1
ATOM 3581 N N . MET A 1 465 ? 1.395 -23.047 -28.797 1 96.44 465 MET A N 1
ATOM 3582 C CA . MET A 1 465 ? 2.006 -21.734 -28.672 1 96.44 465 MET A CA 1
ATOM 3583 C C . MET A 1 465 ? 1.17 -20.672 -29.391 1 96.44 465 MET A C 1
ATOM 3585 O O . MET A 1 465 ? 0.948 -19.594 -28.844 1 96.44 465 MET A O 1
ATOM 3589 N N . GLU A 1 466 ? 0.684 -20.984 -30.578 1 96.31 466 GLU A N 1
ATOM 3590 C CA . GLU A 1 466 ? -0.099 -20.031 -31.344 1 96.31 466 GLU A CA 1
ATOM 3591 C C . GLU A 1 466 ? -1.369 -19.625 -30.609 1 96.31 466 GLU A C 1
ATOM 3593 O O . GLU A 1 466 ? -1.723 -18.438 -30.562 1 96.31 466 GLU A O 1
ATOM 3598 N N . TYR A 1 467 ? -2.045 -20.609 -30.062 1 96.88 467 TYR A N 1
ATOM 3599 C CA . TYR A 1 467 ? -3.246 -20.328 -29.281 1 96.88 467 TYR A CA 1
ATOM 3600 C C . TYR A 1 467 ? -2.916 -19.5 -28.047 1 96.88 467 TYR A C 1
ATOM 3602 O O . TYR A 1 467 ? -3.611 -18.531 -27.734 1 96.88 467 TYR A O 1
ATOM 3610 N N . ALA A 1 468 ? -1.817 -19.844 -27.406 1 96.81 468 ALA A N 1
ATOM 3611 C CA . ALA A 1 468 ? -1.412 -19.172 -26.172 1 96.81 468 ALA A CA 1
ATOM 3612 C C . ALA A 1 468 ? -1.064 -17.719 -26.438 1 96.81 468 ALA A C 1
ATOM 3614 O O . ALA A 1 468 ? -1.198 -16.875 -25.547 1 96.81 468 ALA A O 1
ATOM 3615 N N . MET A 1 469 ? -0.667 -17.344 -27.625 1 97.19 469 MET A N 1
ATOM 3616 C CA . MET A 1 469 ? -0.251 -15.984 -27.953 1 97.19 469 MET A CA 1
ATOM 3617 C C . MET A 1 469 ? -1.367 -15.234 -28.672 1 97.19 469 MET A C 1
ATOM 3619 O O . MET A 1 469 ? -1.186 -14.078 -29.078 1 97.19 469 MET A O 1
ATOM 3623 N N . SER A 1 470 ? -2.502 -15.852 -28.734 1 96.69 470 SER A N 1
ATOM 3624 C CA . SER A 1 470 ? -3.537 -15.375 -29.656 1 96.69 470 SER A CA 1
ATOM 3625 C C . SER A 1 470 ? -4.227 -14.133 -29.109 1 96.69 470 SER A C 1
ATOM 3627 O O . SER A 1 470 ? -4.93 -13.438 -29.844 1 96.69 470 SER A O 1
ATOM 3629 N N . SER A 1 471 ? -4.109 -13.812 -27.875 1 96.69 471 SER A N 1
ATOM 3630 C CA . SER A 1 471 ? -4.766 -12.641 -27.297 1 96.69 471 SER A CA 1
ATOM 3631 C C . SER A 1 471 ? -3.811 -11.453 -27.219 1 96.69 471 SER A C 1
ATOM 3633 O O . SER A 1 471 ? -4.215 -10.352 -26.844 1 96.69 471 SER A O 1
ATOM 3635 N N . GLN A 1 472 ? -2.52 -11.602 -27.516 1 97.44 472 GLN A N 1
ATOM 3636 C CA . GLN A 1 472 ? -1.503 -10.586 -27.281 1 97.44 472 GLN A CA 1
ATOM 3637 C C . GLN A 1 472 ? -1.728 -9.375 -28.188 1 97.44 472 GLN A C 1
ATOM 3639 O O . GLN A 1 472 ? -2.174 -9.523 -29.328 1 97.44 472 GLN A O 1
ATOM 3644 N N . GLY A 1 473 ? -1.479 -8.164 -27.641 1 96.88 473 GLY A N 1
ATOM 3645 C CA . GLY A 1 473 ? -1.607 -6.922 -28.375 1 96.88 473 GLY A CA 1
ATOM 3646 C C . GLY A 1 473 ? -3.004 -6.332 -28.328 1 96.88 473 GLY A C 1
ATOM 3647 O O . GLY A 1 473 ? -3.24 -5.23 -28.828 1 96.88 473 GLY A O 1
ATOM 3648 N N . ASP A 1 474 ? -3.896 -7.078 -27.656 1 95.44 474 ASP A N 1
ATOM 3649 C CA . ASP A 1 474 ? -5.281 -6.629 -27.578 1 95.44 474 ASP A CA 1
ATOM 3650 C C . ASP A 1 474 ? -5.906 -7.02 -26.234 1 95.44 474 ASP A C 1
ATOM 3652 O O . ASP A 1 474 ? -6.953 -7.672 -26.203 1 95.44 474 ASP A O 1
ATOM 3656 N N . PRO A 1 475 ? -5.273 -6.531 -25.172 1 95.38 475 PRO A N 1
ATOM 3657 C CA . PRO A 1 475 ? -5.844 -6.891 -23.875 1 95.38 475 PRO A CA 1
ATOM 3658 C C . PRO A 1 475 ? -7.297 -6.453 -23.719 1 95.38 475 PRO A C 1
ATOM 3660 O O . PRO A 1 475 ? -7.66 -5.352 -24.141 1 95.38 475 PRO A O 1
ATOM 3663 N N . ALA A 1 476 ? -8.156 -7.383 -23.125 1 96.75 476 ALA A N 1
ATOM 3664 C CA . ALA A 1 476 ? -9.578 -7.191 -22.828 1 96.75 476 ALA A CA 1
ATOM 3665 C C . ALA A 1 476 ? -10.406 -7.203 -24.109 1 96.75 476 ALA A C 1
ATOM 3667 O O . ALA A 1 476 ? -11.625 -7.043 -24.078 1 96.75 476 ALA A O 1
ATOM 3668 N N . GLY A 1 477 ? -9.773 -7.414 -25.297 1 96.94 477 GLY A N 1
ATOM 3669 C CA . GLY A 1 477 ? -10.484 -7.461 -26.562 1 96.94 477 GLY A CA 1
ATOM 3670 C C . GLY A 1 477 ? -11.172 -8.789 -26.812 1 96.94 477 GLY A C 1
ATOM 3671 O O . GLY A 1 477 ? -12 -9.227 -26.016 1 96.94 477 GLY A O 1
ATOM 3672 N N . LYS A 1 478 ? -10.734 -9.461 -27.812 1 97.12 478 LYS A N 1
ATOM 3673 C CA . LYS A 1 478 ? -11.383 -10.703 -28.234 1 97.12 478 LYS A CA 1
ATOM 3674 C C . LYS A 1 478 ? -11.289 -11.766 -27.141 1 97.12 478 LYS A C 1
ATOM 3676 O O . LYS A 1 478 ? -12.156 -12.641 -27.047 1 97.12 478 LYS A O 1
ATOM 3681 N N . GLU A 1 479 ? -10.242 -11.711 -26.375 1 97.69 479 GLU A N 1
ATOM 3682 C CA . GLU A 1 479 ? -10.094 -12.703 -25.312 1 97.69 479 GLU A CA 1
ATOM 3683 C C . GLU A 1 479 ? -11.273 -12.664 -24.344 1 97.69 479 GLU A C 1
ATOM 3685 O O . GLU A 1 479 ? -11.812 -13.711 -23.969 1 97.69 479 GLU A O 1
ATOM 3690 N N . PHE A 1 480 ? -11.742 -11.469 -23.984 1 98.12 480 PHE A N 1
ATOM 3691 C CA . PHE A 1 480 ? -12.867 -11.383 -23.062 1 98.12 480 PHE A CA 1
ATOM 3692 C C . PHE A 1 480 ? -14.188 -11.539 -23.797 1 98.12 480 PHE A C 1
ATOM 3694 O O . PHE A 1 480 ? -15.18 -11.992 -23.219 1 98.12 480 PHE A O 1
ATOM 3701 N N . ASP A 1 481 ? -14.227 -11.219 -25.141 1 98.38 481 ASP A N 1
ATOM 3702 C CA . ASP A 1 481 ? -15.406 -11.516 -25.953 1 98.38 481 ASP A CA 1
ATOM 3703 C C . ASP A 1 481 ? -15.664 -13.016 -26.016 1 98.38 481 ASP A C 1
ATOM 3705 O O . ASP A 1 481 ? -16.812 -13.445 -26.094 1 98.38 481 ASP A O 1
ATOM 3709 N N . ASP A 1 482 ? -14.547 -13.805 -25.984 1 98.56 482 ASP A N 1
ATOM 3710 C CA . ASP A 1 482 ? -14.68 -15.258 -25.984 1 98.56 482 ASP A CA 1
ATOM 3711 C C . ASP A 1 482 ? -15.539 -15.719 -24.812 1 98.56 482 ASP A C 1
ATOM 3713 O O . ASP A 1 482 ? -16.266 -16.703 -24.922 1 98.56 482 ASP A O 1
ATOM 3717 N N . ILE A 1 483 ? -15.43 -15.078 -23.672 1 98.69 483 ILE A N 1
ATOM 3718 C CA . ILE A 1 483 ? -16.188 -15.43 -22.484 1 98.69 483 ILE A CA 1
ATOM 3719 C C . ILE A 1 483 ? -17.672 -15.148 -22.703 1 98.69 483 ILE A C 1
ATOM 3721 O O . ILE A 1 483 ? -18.516 -15.977 -22.375 1 98.69 483 ILE A O 1
ATOM 3725 N N . ILE A 1 484 ? -18.016 -14 -23.297 1 98.69 484 ILE A N 1
ATOM 3726 C CA . ILE A 1 484 ? -19.391 -13.617 -23.609 1 98.69 484 ILE A CA 1
ATOM 3727 C C . ILE A 1 484 ? -20 -14.617 -24.578 1 98.69 484 ILE A C 1
ATOM 3729 O O . ILE A 1 484 ? -21.141 -15.039 -24.422 1 98.69 484 ILE A O 1
ATOM 3733 N N . ASP A 1 485 ? -19.203 -15 -25.594 1 98.69 485 ASP A N 1
ATOM 3734 C CA . ASP A 1 485 ? -19.672 -16.016 -26.531 1 98.69 485 ASP A CA 1
ATOM 3735 C C . ASP A 1 485 ? -20.016 -17.312 -25.812 1 98.69 485 ASP A C 1
ATOM 3737 O O . ASP A 1 485 ? -20.984 -18 -26.172 1 98.69 485 ASP A O 1
ATOM 3741 N N . GLY A 1 486 ? -19.203 -17.672 -24.844 1 98.75 486 GLY A N 1
ATOM 3742 C CA . GLY A 1 486 ? -19.469 -18.859 -24.031 1 98.75 486 GLY A CA 1
ATOM 3743 C C . GLY A 1 486 ? -20.766 -18.75 -23.25 1 98.75 486 GLY A C 1
ATOM 3744 O O . GLY A 1 486 ? -21.531 -19.719 -23.156 1 98.75 486 GLY A O 1
ATOM 3745 N N . LEU A 1 487 ? -21.062 -17.594 -22.688 1 98.56 487 LEU A N 1
ATOM 3746 C CA . LEU A 1 487 ? -22.328 -17.359 -21.984 1 98.56 487 LEU A CA 1
ATOM 3747 C C . LEU A 1 487 ? -23.516 -17.578 -22.906 1 98.56 487 LEU A C 1
ATOM 3749 O O . LEU A 1 487 ? -24.469 -18.281 -22.547 1 98.56 487 LEU A O 1
ATOM 3753 N N . ASP A 1 488 ? -23.453 -16.969 -24.094 1 98.5 488 ASP A N 1
ATOM 3754 C CA . ASP A 1 488 ? -24.547 -17.078 -25.047 1 98.5 488 ASP A CA 1
ATOM 3755 C C . ASP A 1 488 ? -24.781 -18.531 -25.453 1 98.5 488 ASP A C 1
ATOM 3757 O O . ASP A 1 488 ? -25.922 -18.984 -25.562 1 98.5 488 ASP A O 1
ATOM 3761 N N . TYR A 1 489 ? -23.703 -19.25 -25.656 1 98.56 489 TYR A N 1
ATOM 3762 C CA . TYR A 1 489 ? -23.797 -20.656 -25.984 1 98.56 489 TYR A CA 1
ATOM 3763 C C . TYR A 1 489 ? -24.531 -21.422 -24.891 1 98.56 489 TYR A C 1
ATOM 3765 O O . TYR A 1 489 ? -25.406 -22.25 -25.172 1 98.56 489 TYR A O 1
ATOM 3773 N N . LEU A 1 490 ? -24.188 -21.188 -23.625 1 98.56 490 LEU A N 1
ATOM 3774 C CA . LEU A 1 490 ? -24.781 -21.906 -22.5 1 98.56 490 LEU A CA 1
ATOM 3775 C C . LEU A 1 490 ? -26.234 -21.5 -22.297 1 98.56 490 LEU A C 1
ATOM 3777 O O . LEU A 1 490 ? -27.078 -22.328 -21.922 1 98.56 490 LEU A O 1
ATOM 3781 N N . ILE A 1 491 ? -26.562 -20.203 -22.484 1 98.31 491 ILE A N 1
ATOM 3782 C CA . ILE A 1 491 ? -27.938 -19.734 -22.406 1 98.31 491 ILE A CA 1
ATOM 3783 C C . ILE A 1 491 ? -28.781 -20.453 -23.453 1 98.31 491 ILE A C 1
ATOM 3785 O O . ILE A 1 491 ? -29.859 -20.984 -23.141 1 98.31 491 ILE A O 1
ATOM 3789 N N . ASP A 1 492 ? -28.281 -20.641 -24.656 1 98 492 ASP A N 1
ATOM 3790 C CA . ASP A 1 492 ? -29.031 -21.188 -25.781 1 98 492 ASP A CA 1
ATOM 3791 C C . ASP A 1 492 ? -29.141 -22.703 -25.688 1 98 492 ASP A C 1
ATOM 3793 O O . ASP A 1 492 ? -30.172 -23.281 -26.062 1 98 492 ASP A O 1
ATOM 3797 N N . ASN A 1 493 ? -28.125 -23.359 -25.156 1 97.88 493 ASN A N 1
ATOM 3798 C CA . ASN A 1 493 ? -28.047 -24.812 -25.297 1 97.88 493 ASN A CA 1
ATOM 3799 C C . ASN A 1 493 ? -28.297 -25.516 -23.984 1 97.88 493 ASN A C 1
ATOM 3801 O O . ASN A 1 493 ? -28.609 -26.719 -23.969 1 97.88 493 ASN A O 1
ATOM 3805 N N . TYR A 1 494 ? -28.125 -24.812 -22.812 1 97.75 494 TYR A N 1
ATOM 3806 C CA . TYR A 1 494 ? -28.266 -25.484 -21.516 1 97.75 494 TYR A CA 1
ATOM 3807 C C . TYR A 1 494 ? -29.406 -24.859 -20.703 1 97.75 494 TYR A C 1
ATOM 3809 O O . TYR A 1 494 ? -29.719 -25.328 -19.609 1 97.75 494 TYR A O 1
ATOM 3817 N N . GLY A 1 495 ? -29.969 -23.75 -21.188 1 96.75 495 GLY A N 1
ATOM 3818 C CA . GLY A 1 495 ? -31.094 -23.125 -20.531 1 96.75 495 GLY A CA 1
ATOM 3819 C C . GLY A 1 495 ? -30.688 -22.297 -19.312 1 96.75 495 GLY A C 1
ATOM 3820 O O . GLY A 1 495 ? -31.469 -22.156 -18.359 1 96.75 495 GLY A O 1
ATOM 3821 N N . ILE A 1 496 ? -29.5 -21.812 -19.297 1 97.81 496 ILE A N 1
ATOM 3822 C CA . ILE A 1 496 ? -29.016 -20.953 -18.219 1 97.81 496 ILE A CA 1
ATOM 3823 C C . ILE A 1 496 ? -29.859 -19.672 -18.188 1 97.81 496 ILE A C 1
ATOM 3825 O O . ILE A 1 496 ? -30.203 -19.125 -19.234 1 97.81 496 ILE A O 1
ATOM 3829 N N . ASP A 1 497 ? -30.188 -19.172 -17.016 1 97.81 497 ASP A N 1
ATOM 3830 C CA . ASP A 1 497 ? -30.938 -17.938 -16.859 1 97.81 497 ASP A CA 1
ATOM 3831 C C . ASP A 1 497 ? -30.062 -16.719 -17.156 1 97.81 497 ASP A C 1
ATOM 3833 O O . ASP A 1 497 ? -29.156 -16.391 -16.391 1 97.81 497 ASP A O 1
ATOM 3837 N N . GLU A 1 498 ? -30.359 -16.016 -18.188 1 97.5 498 GLU A N 1
ATOM 3838 C CA . GLU A 1 498 ? -29.5 -14.93 -18.672 1 97.5 498 GLU A CA 1
ATOM 3839 C C . GLU A 1 498 ? -29.5 -13.758 -17.688 1 97.5 498 GLU A C 1
ATOM 3841 O O . GLU A 1 498 ? -28.578 -12.945 -17.703 1 97.5 498 GLU A O 1
ATOM 3846 N N . ASP A 1 499 ? -30.484 -13.648 -16.812 1 97 499 ASP A N 1
ATOM 3847 C CA . ASP A 1 499 ? -30.594 -12.508 -15.914 1 97 499 ASP A CA 1
ATOM 3848 C C . ASP A 1 499 ? -29.906 -12.781 -14.586 1 97 499 ASP A C 1
ATOM 3850 O O . ASP A 1 499 ? -29.797 -11.898 -13.734 1 97 499 ASP A O 1
ATOM 3854 N N . ARG A 1 500 ? -29.422 -13.969 -14.383 1 98.06 500 ARG A N 1
ATOM 3855 C CA . ARG A 1 500 ? -28.797 -14.359 -13.125 1 98.06 500 ARG A CA 1
ATOM 3856 C C . ARG A 1 500 ? -27.422 -14.977 -13.352 1 98.06 500 ARG A C 1
ATOM 3858 O O . ARG A 1 500 ? -27.125 -16.062 -12.844 1 98.06 500 ARG A O 1
ATOM 3865 N N . ILE A 1 501 ? -26.578 -14.266 -14.008 1 98.69 501 ILE A N 1
ATOM 3866 C CA . ILE A 1 501 ? -25.219 -14.688 -14.297 1 98.69 501 ILE A CA 1
ATOM 3867 C C . ILE A 1 501 ? -24.234 -13.844 -13.492 1 98.69 501 ILE A C 1
ATOM 3869 O O . ILE A 1 501 ? -24.328 -12.609 -13.484 1 98.69 501 ILE A O 1
ATOM 3873 N N . GLY A 1 502 ? -23.391 -14.5 -12.742 1 98.75 502 GLY A N 1
ATOM 3874 C CA . GLY A 1 502 ? -22.297 -13.852 -12.039 1 98.75 502 GLY A CA 1
ATOM 3875 C C . GLY A 1 502 ? -20.953 -14.109 -12.68 1 98.75 502 GLY A C 1
ATOM 3876 O O . GLY A 1 502 ? -20.812 -14.984 -13.531 1 98.75 502 GLY A O 1
ATOM 3877 N N . VAL A 1 503 ? -19.953 -13.336 -12.289 1 98.94 503 VAL A N 1
ATOM 3878 C CA . VAL A 1 503 ? -18.594 -13.508 -12.797 1 98.94 503 VAL A CA 1
ATOM 3879 C C . VAL A 1 503 ? -17.594 -13.312 -11.672 1 98.94 503 VAL A C 1
ATOM 3881 O O . VAL A 1 503 ? -17.781 -12.453 -10.805 1 98.94 503 VAL A O 1
ATOM 3884 N N . THR A 1 504 ? -16.562 -14.109 -11.648 1 98.88 504 THR A N 1
ATOM 3885 C CA . THR A 1 504 ? -15.461 -13.969 -10.703 1 98.88 504 THR A CA 1
ATOM 3886 C C . THR A 1 504 ? -14.148 -14.43 -11.328 1 98.88 504 THR A C 1
ATOM 3888 O O . THR A 1 504 ? -14.156 -15.094 -12.359 1 98.88 504 THR A O 1
ATOM 3891 N N . GLY A 1 505 ? -13.062 -14.023 -10.727 1 98.56 505 GLY A N 1
ATOM 3892 C CA . GLY A 1 505 ? -11.719 -14.398 -11.125 1 98.56 505 GLY A CA 1
ATOM 3893 C C . GLY A 1 505 ? -10.641 -13.609 -10.414 1 98.56 505 GLY A C 1
ATOM 3894 O O . GLY A 1 505 ? -10.914 -12.555 -9.844 1 98.56 505 GLY A O 1
ATOM 3895 N N . GLY A 1 506 ? -9.438 -14.133 -10.445 1 98.25 506 GLY A N 1
ATOM 3896 C CA . GLY A 1 506 ? -8.297 -13.484 -9.82 1 98.25 506 GLY A CA 1
ATOM 3897 C C . GLY A 1 506 ? -7.242 -13.039 -10.812 1 98.25 506 GLY A C 1
ATOM 3898 O O . GLY A 1 506 ? -7.109 -13.633 -11.883 1 98.25 506 GLY A O 1
ATOM 3899 N N . SER A 1 507 ? -6.445 -11.961 -10.406 1 98.25 507 SER A N 1
ATOM 3900 C CA . SER A 1 507 ? -5.363 -11.461 -11.242 1 98.25 507 SER A CA 1
ATOM 3901 C C . SER A 1 507 ? -5.883 -11.008 -12.609 1 98.25 507 SER A C 1
ATOM 3903 O O . SER A 1 507 ? -6.742 -10.133 -12.688 1 98.25 507 SER A O 1
ATOM 3905 N N . TYR A 1 508 ? -5.562 -11.719 -13.672 1 98.31 508 TYR A N 1
ATOM 3906 C CA . TYR A 1 508 ? -6.109 -11.414 -14.992 1 98.31 508 TYR A CA 1
ATOM 3907 C C . TYR A 1 508 ? -7.586 -11.781 -15.062 1 98.31 508 TYR A C 1
ATOM 3909 O O . TYR A 1 508 ? -8.359 -11.133 -15.773 1 98.31 508 TYR A O 1
ATOM 3917 N N . GLY A 1 509 ? -8 -12.828 -14.336 1 98.56 509 GLY A N 1
ATOM 3918 C CA . GLY A 1 509 ? -9.422 -13.102 -14.188 1 98.56 509 GLY A CA 1
ATOM 3919 C C . GLY A 1 509 ? -10.164 -12.008 -13.438 1 98.56 509 GLY A C 1
ATOM 3920 O O . GLY A 1 509 ? -11.352 -11.789 -13.664 1 98.56 509 GLY A O 1
ATOM 3921 N N . GLY A 1 510 ? -9.438 -11.383 -12.469 1 98.75 510 GLY A N 1
ATOM 3922 C CA . GLY A 1 510 ? -9.984 -10.195 -11.836 1 98.75 510 GLY A CA 1
ATOM 3923 C C . GLY A 1 510 ? -10.141 -9.031 -12.789 1 98.75 510 GLY A C 1
ATOM 3924 O O . GLY A 1 510 ? -11.117 -8.289 -12.711 1 98.75 510 GLY A O 1
ATOM 3925 N N . TYR A 1 511 ? -9.156 -8.852 -13.688 1 98.75 511 TYR A N 1
ATOM 3926 C CA . TYR A 1 511 ? -9.266 -7.887 -14.773 1 98.75 511 TYR A CA 1
ATOM 3927 C C . TYR A 1 511 ? -10.508 -8.148 -15.617 1 98.75 511 TYR A C 1
ATOM 3929 O O . TYR A 1 511 ? -11.289 -7.234 -15.891 1 98.75 511 TYR A O 1
ATOM 3937 N N . ALA A 1 512 ? -10.688 -9.414 -15.945 1 98.88 512 ALA A N 1
ATOM 3938 C CA . ALA A 1 512 ? -11.883 -9.805 -16.703 1 98.88 512 ALA A CA 1
ATOM 3939 C C . ALA A 1 512 ? -13.148 -9.484 -15.922 1 98.88 512 ALA A C 1
ATOM 3941 O O . ALA A 1 512 ? -14.117 -8.953 -16.484 1 98.88 512 ALA A O 1
ATOM 3942 N N . THR A 1 513 ? -13.164 -9.805 -14.664 1 98.88 513 THR A N 1
ATOM 3943 C CA . THR A 1 513 ? -14.32 -9.547 -13.82 1 98.88 513 THR A CA 1
ATOM 3944 C C . THR A 1 513 ? -14.641 -8.055 -13.789 1 98.88 513 THR A C 1
ATOM 3946 O O . THR A 1 513 ? -15.805 -7.66 -13.93 1 98.88 513 THR A O 1
ATOM 3949 N N . ALA A 1 514 ? -13.594 -7.266 -13.609 1 98.94 514 ALA A N 1
ATOM 3950 C CA . ALA A 1 514 ? -13.773 -5.816 -13.617 1 98.94 514 ALA A CA 1
ATOM 3951 C C . ALA A 1 514 ? -14.305 -5.332 -14.961 1 98.94 514 ALA A C 1
ATOM 3953 O O . ALA A 1 514 ? -15.227 -4.512 -15.016 1 98.94 514 ALA A O 1
ATOM 3954 N N . TRP A 1 515 ? -13.711 -5.844 -16.016 1 98.88 515 TRP A N 1
ATOM 3955 C CA . TRP A 1 515 ? -14.109 -5.484 -17.359 1 98.88 515 TRP A CA 1
ATOM 3956 C C . TRP A 1 515 ? -15.57 -5.848 -17.609 1 98.88 515 TRP A C 1
ATOM 3958 O O . TRP A 1 515 ? -16.344 -5.023 -18.109 1 98.88 515 TRP A O 1
ATOM 3968 N N . MET A 1 516 ? -15.938 -7.082 -17.203 1 98.88 516 MET A N 1
ATOM 3969 C CA . MET A 1 516 ? -17.312 -7.551 -17.391 1 98.88 516 MET A CA 1
ATOM 3970 C C . MET A 1 516 ? -18.281 -6.711 -16.562 1 98.88 516 MET A C 1
ATOM 3972 O O . MET A 1 516 ? -19.406 -6.441 -17.016 1 98.88 516 MET A O 1
ATOM 3976 N N . SER A 1 517 ? -17.891 -6.266 -15.398 1 98.81 517 SER A N 1
ATOM 3977 C CA . SER A 1 517 ? -18.75 -5.523 -14.484 1 98.81 517 SER A CA 1
ATOM 3978 C C . SER A 1 517 ? -18.891 -4.07 -14.922 1 98.81 517 SER A C 1
ATOM 3980 O O . SER A 1 517 ? -19.734 -3.34 -14.383 1 98.81 517 SER A O 1
ATOM 3982 N N . THR A 1 518 ? -18.094 -3.605 -15.852 1 98.75 518 THR A N 1
ATOM 3983 C CA . THR A 1 518 ? -18.141 -2.215 -16.281 1 98.75 518 THR A CA 1
ATOM 3984 C C . THR A 1 518 ? -18.469 -2.127 -17.781 1 98.75 518 THR A C 1
ATOM 3986 O O . THR A 1 518 ? -19.594 -1.756 -18.141 1 98.75 518 THR A O 1
ATOM 3989 N N . ARG A 1 519 ? -17.656 -2.725 -18.609 1 98.5 519 ARG A N 1
ATOM 3990 C CA . ARG A 1 519 ? -17.828 -2.627 -20.062 1 98.5 519 ARG A CA 1
ATOM 3991 C C . ARG A 1 519 ? -19.047 -3.439 -20.516 1 98.5 519 ARG A C 1
ATOM 3993 O O . ARG A 1 519 ? -19.781 -3.014 -21.406 1 98.5 519 ARG A O 1
ATOM 4000 N N . HIS A 1 520 ? -19.172 -4.625 -19.953 1 98.44 520 HIS A N 1
ATOM 4001 C CA . HIS A 1 520 ? -20.25 -5.531 -20.312 1 98.44 520 HIS A CA 1
ATOM 4002 C C . HIS A 1 520 ? -21.25 -5.684 -19.172 1 98.44 520 HIS A C 1
ATOM 4004 O O . HIS A 1 520 ? -21.781 -6.777 -18.938 1 98.44 520 HIS A O 1
ATOM 4010 N N . THR A 1 521 ? -21.484 -4.656 -18.484 1 98.44 521 THR A N 1
ATOM 4011 C CA . THR A 1 521 ? -22.219 -4.637 -17.219 1 98.44 521 THR A CA 1
ATOM 4012 C C . THR A 1 521 ? -23.625 -5.164 -17.406 1 98.44 521 THR A C 1
ATOM 4014 O O . THR A 1 521 ? -24.203 -5.738 -16.469 1 98.44 521 THR A O 1
ATOM 4017 N N . GLU A 1 522 ? -24.234 -5.129 -18.609 1 97.69 522 GLU A N 1
ATOM 4018 C CA . GLU A 1 522 ? -25.609 -5.543 -18.828 1 97.69 522 GLU A CA 1
ATOM 4019 C C . GLU A 1 522 ? -25.734 -7.066 -18.844 1 97.69 522 GLU A C 1
ATOM 4021 O O . GLU A 1 522 ? -26.844 -7.605 -18.734 1 97.69 522 GLU A O 1
ATOM 4026 N N . ARG A 1 523 ? -24.625 -7.754 -18.906 1 98.31 523 ARG A N 1
ATOM 4027 C CA . ARG A 1 523 ? -24.641 -9.203 -19.047 1 98.31 523 ARG A CA 1
ATOM 4028 C C . ARG A 1 523 ? -24.531 -9.898 -17.688 1 98.31 523 ARG A C 1
ATOM 4030 O O . ARG A 1 523 ? -24.688 -11.109 -17.594 1 98.31 523 ARG A O 1
ATOM 4037 N N . PHE A 1 524 ? -24.266 -9.117 -16.594 1 98.62 524 PHE A N 1
ATOM 4038 C CA . PHE A 1 524 ? -23.938 -9.773 -15.336 1 98.62 524 PHE A CA 1
ATOM 4039 C C . PHE A 1 524 ? -24.719 -9.156 -14.18 1 98.62 524 PHE A C 1
ATOM 4041 O O . PHE A 1 524 ? -24.766 -7.93 -14.047 1 98.62 524 PHE A O 1
ATOM 4048 N N . ALA A 1 525 ? -25.203 -10.023 -13.352 1 98 525 ALA A N 1
ATOM 4049 C CA . ALA A 1 525 ? -26.016 -9.594 -12.211 1 98 525 ALA A CA 1
ATOM 4050 C C . ALA A 1 525 ? -25.141 -9.328 -10.984 1 98 525 ALA A C 1
ATOM 4052 O O . ALA A 1 525 ? -25.562 -8.617 -10.062 1 98 525 ALA A O 1
ATOM 4053 N N . ALA A 1 526 ? -23.938 -9.891 -10.992 1 98.44 526 ALA A N 1
ATOM 4054 C CA . ALA A 1 526 ? -23.016 -9.695 -9.875 1 98.44 526 ALA A CA 1
ATOM 4055 C C . ALA A 1 526 ? -21.594 -10.062 -10.273 1 98.44 526 ALA A C 1
ATOM 4057 O O . ALA A 1 526 ? -21.375 -10.93 -11.125 1 98.44 526 ALA A O 1
ATOM 4058 N N . GLY A 1 527 ? -20.625 -9.391 -9.68 1 98.81 527 GLY A N 1
ATOM 4059 C CA . GLY A 1 527 ? -19.219 -9.711 -9.867 1 98.81 527 GLY A CA 1
ATOM 4060 C C . GLY A 1 527 ? -18.438 -9.789 -8.57 1 98.81 527 GLY A C 1
ATOM 4061 O O . GLY A 1 527 ? -18.75 -9.078 -7.613 1 98.81 527 GLY A O 1
ATOM 4062 N N . VAL A 1 528 ? -17.438 -10.641 -8.484 1 98.88 528 VAL A N 1
ATOM 4063 C CA . VAL A 1 528 ? -16.453 -10.727 -7.414 1 98.88 528 VAL A CA 1
ATOM 4064 C C . VAL A 1 528 ? -15.047 -10.688 -8.008 1 98.88 528 VAL A C 1
ATOM 4066 O O . VAL A 1 528 ? -14.586 -11.68 -8.586 1 98.88 528 VAL A O 1
ATOM 4069 N N . MET A 1 529 ? -14.383 -9.594 -7.859 1 98.81 529 MET A N 1
ATOM 4070 C CA . MET A 1 529 ? -13.047 -9.328 -8.398 1 98.81 529 MET A CA 1
ATOM 4071 C C . MET A 1 529 ? -11.977 -9.578 -7.344 1 98.81 529 MET A C 1
ATOM 4073 O O . MET A 1 529 ? -12.062 -9.062 -6.227 1 98.81 529 MET A O 1
ATOM 4077 N N . PHE A 1 530 ? -10.977 -10.406 -7.695 1 98.75 530 PHE A N 1
ATOM 4078 C CA . PHE A 1 530 ? -9.891 -10.703 -6.77 1 98.75 530 PHE A CA 1
ATOM 4079 C C . PHE A 1 530 ? -8.547 -10.312 -7.367 1 98.75 530 PHE A C 1
ATOM 4081 O O . PHE A 1 530 ? -8.172 -10.797 -8.438 1 98.75 530 PHE A O 1
ATOM 4088 N N . VAL A 1 531 ? -7.766 -9.375 -6.684 1 98.69 531 VAL A N 1
ATOM 4089 C CA . VAL A 1 531 ? -6.434 -8.922 -7.074 1 98.69 531 VAL A CA 1
ATOM 4090 C C . VAL A 1 531 ? -6.422 -8.578 -8.562 1 98.69 531 VAL A C 1
ATOM 4092 O O . VAL A 1 531 ? -5.516 -8.977 -9.289 1 98.69 531 VAL A O 1
ATOM 4095 N N . GLY A 1 532 ? -7.391 -7.84 -9.047 1 98.69 532 GLY A N 1
ATOM 4096 C CA . GLY A 1 532 ? -7.598 -7.594 -10.461 1 98.69 532 GLY A CA 1
ATOM 4097 C C . GLY A 1 532 ? -7.062 -6.246 -10.914 1 98.69 532 GLY A C 1
ATOM 4098 O O . GLY A 1 532 ? -6.762 -5.383 -10.094 1 98.69 532 GLY A O 1
ATOM 4099 N N . ILE A 1 533 ? -6.965 -6.031 -12.195 1 98.75 533 ILE A N 1
ATOM 4100 C CA . ILE A 1 533 ? -6.469 -4.82 -12.836 1 98.75 533 ILE A CA 1
ATOM 4101 C C . ILE A 1 533 ? -7.637 -3.895 -13.172 1 98.75 533 ILE A C 1
ATOM 4103 O O . ILE A 1 533 ? -8.68 -4.348 -13.641 1 98.75 533 ILE A O 1
ATOM 4107 N N . SER A 1 534 ? -7.453 -2.602 -12.938 1 98.69 534 SER A N 1
ATOM 4108 C CA . SER A 1 534 ? -8.539 -1.671 -13.227 1 98.69 534 SER A CA 1
ATOM 4109 C C . SER A 1 534 ? -8.047 -0.486 -14.047 1 98.69 534 SER A C 1
ATOM 4111 O O . SER A 1 534 ? -8.836 0.197 -14.703 1 98.69 534 SER A O 1
ATOM 4113 N N . ASN A 1 535 ? -6.793 -0.168 -13.953 1 98.69 535 ASN A N 1
ATOM 4114 C CA . ASN A 1 535 ? -6.133 0.924 -14.656 1 98.69 535 ASN A CA 1
ATOM 4115 C C . ASN A 1 535 ? -4.754 0.509 -15.164 1 98.69 535 ASN A C 1
ATOM 4117 O O . ASN A 1 535 ? -3.781 0.519 -14.406 1 98.69 535 ASN A O 1
ATOM 4121 N N . ASN A 1 536 ? -4.664 0.273 -16.484 1 98.25 536 ASN A N 1
ATOM 4122 C CA . ASN A 1 536 ? -3.457 -0.297 -17.078 1 98.25 536 ASN A CA 1
ATOM 4123 C C . ASN A 1 536 ? -2.277 0.666 -16.984 1 98.25 536 ASN A C 1
ATOM 4125 O O . ASN A 1 536 ? -1.122 0.238 -16.969 1 98.25 536 ASN A O 1
ATOM 4129 N N . LEU A 1 537 ? -2.535 1.993 -16.891 1 97.88 537 LEU A N 1
ATOM 4130 C CA . LEU A 1 537 ? -1.455 2.965 -16.781 1 97.88 537 LEU A CA 1
ATOM 4131 C C . LEU A 1 537 ? -0.741 2.82 -15.438 1 97.88 537 LEU A C 1
ATOM 4133 O O . LEU A 1 537 ? 0.481 2.66 -15.391 1 97.88 537 LEU A O 1
ATOM 4137 N N . SER A 1 538 ? -1.51 2.863 -14.352 1 98.44 538 SER A N 1
ATOM 4138 C CA . SER A 1 538 ? -0.89 2.75 -13.039 1 98.44 538 SER A CA 1
ATOM 4139 C C . SER A 1 538 ? -0.473 1.313 -12.742 1 98.44 538 SER A C 1
ATOM 4141 O O . SER A 1 538 ? 0.476 1.078 -11.992 1 98.44 538 SER A O 1
ATOM 4143 N N . LYS A 1 539 ? -1.128 0.254 -13.352 1 98.5 539 LYS A N 1
ATOM 4144 C CA . LYS A 1 539 ? -0.717 -1.138 -13.195 1 98.5 539 LYS A CA 1
ATOM 4145 C C . LYS A 1 539 ? 0.739 -1.332 -13.609 1 98.5 539 LYS A C 1
ATOM 4147 O O . LYS A 1 539 ? 1.538 -1.881 -12.852 1 98.5 539 LYS A O 1
ATOM 4152 N N . TRP A 1 540 ? 1.044 -0.868 -14.797 1 98 540 TRP A N 1
ATOM 4153 C CA . TRP A 1 540 ? 2.42 -0.996 -15.266 1 98 540 TRP A CA 1
ATOM 4154 C C . TRP A 1 540 ? 3.389 -0.315 -14.305 1 98 540 TRP A C 1
ATOM 4156 O O . TRP A 1 540 ? 4.426 -0.883 -13.953 1 98 540 TRP A O 1
ATOM 4166 N N . GLY A 1 541 ? 3.031 0.856 -13.828 1 97.94 541 GLY A N 1
ATOM 4167 C CA . GLY A 1 541 ? 3.926 1.683 -13.031 1 97.94 541 GLY A CA 1
ATOM 4168 C C . GLY A 1 541 ? 4.145 1.146 -11.633 1 97.94 541 GLY A C 1
ATOM 4169 O O . GLY A 1 541 ? 5.121 1.502 -10.977 1 97.94 541 GLY A O 1
ATOM 4170 N N . THR A 1 542 ? 3.264 0.318 -11.164 1 98.44 542 THR A N 1
ATOM 4171 C CA . THR A 1 542 ? 3.322 -0.098 -9.766 1 98.44 542 THR A CA 1
ATOM 4172 C C . THR A 1 542 ? 3.648 -1.584 -9.656 1 98.44 542 THR A C 1
ATOM 4174 O O . THR A 1 542 ? 3.957 -2.078 -8.57 1 98.44 542 THR A O 1
ATOM 4177 N N . SER A 1 543 ? 3.672 -2.338 -10.719 1 98.12 543 SER A N 1
ATOM 4178 C CA . SER A 1 543 ? 3.781 -3.793 -10.719 1 98.12 543 SER A CA 1
ATOM 4179 C C . SER A 1 543 ? 5.238 -4.238 -10.617 1 98.12 543 SER A C 1
ATOM 4181 O O . SER A 1 543 ? 6.137 -3.545 -11.102 1 98.12 543 SER A O 1
ATOM 4183 N N . ASP A 1 544 ? 5.422 -5.379 -10.094 1 97.5 544 ASP A N 1
ATOM 4184 C CA . ASP A 1 544 ? 6.766 -5.953 -10.078 1 97.5 544 ASP A CA 1
ATOM 4185 C C . ASP A 1 544 ? 7.023 -6.781 -11.328 1 97.5 544 ASP A C 1
ATOM 4187 O O . ASP A 1 544 ? 8.047 -7.465 -11.43 1 97.5 544 ASP A O 1
ATOM 4191 N N . ILE A 1 545 ? 6.047 -6.695 -12.422 1 97.25 545 ILE A N 1
ATOM 4192 C CA . ILE A 1 545 ? 6.289 -7.441 -13.656 1 97.25 545 ILE A CA 1
ATOM 4193 C C . ILE A 1 545 ? 6.008 -6.547 -14.859 1 97.25 545 ILE A C 1
ATOM 4195 O O . ILE A 1 545 ? 5.305 -6.953 -15.789 1 97.25 545 ILE A O 1
ATOM 4199 N N . PRO A 1 546 ? 6.473 -5.41 -14.891 1 96.81 546 PRO A N 1
ATOM 4200 C CA . PRO A 1 546 ? 6.188 -4.496 -16 1 96.81 546 PRO A CA 1
ATOM 4201 C C . PRO A 1 546 ? 6.688 -5.023 -17.344 1 96.81 546 PRO A C 1
ATOM 4203 O O . PRO A 1 546 ? 6.02 -4.855 -18.375 1 96.81 546 PRO A O 1
ATOM 4206 N N . GLU A 1 547 ? 7.883 -5.656 -17.391 1 96.38 547 GLU A N 1
ATOM 4207 C CA . GLU A 1 547 ? 8.438 -6.152 -18.656 1 96.38 547 GLU A CA 1
ATOM 4208 C C . GLU A 1 547 ? 7.633 -7.332 -19.188 1 96.38 547 GLU A C 1
ATOM 4210 O O . GLU A 1 547 ? 7.402 -7.438 -20.391 1 96.38 547 GLU A O 1
ATOM 4215 N N . GLU A 1 548 ? 7.234 -8.156 -18.297 1 96.31 548 GLU A N 1
ATOM 4216 C CA . GLU A 1 548 ? 6.395 -9.266 -18.734 1 96.31 548 GLU A CA 1
ATOM 4217 C C . GLU A 1 548 ? 5.109 -8.766 -19.391 1 96.31 548 GLU A C 1
ATOM 4219 O O . GLU A 1 548 ? 4.68 -9.297 -20.406 1 96.31 548 GLU A O 1
ATOM 4224 N N . MET A 1 549 ? 4.484 -7.754 -18.797 1 95.62 549 MET A N 1
ATOM 4225 C CA . MET A 1 549 ? 3.258 -7.191 -19.359 1 95.62 549 MET A CA 1
ATOM 4226 C C . MET A 1 549 ? 3.471 -6.734 -20.797 1 95.62 549 MET A C 1
ATOM 4228 O O . MET A 1 549 ? 2.631 -6.984 -21.656 1 95.62 549 MET A O 1
ATOM 4232 N N . PHE A 1 550 ? 4.598 -6.098 -21.016 1 96.31 550 PHE A N 1
ATOM 4233 C CA . PHE A 1 550 ? 4.945 -5.648 -22.359 1 96.31 550 PHE A CA 1
ATOM 4234 C C . PHE A 1 550 ? 5.211 -6.836 -23.281 1 96.31 550 PHE A C 1
ATOM 4236 O O . PHE A 1 550 ? 4.688 -6.895 -24.391 1 96.31 550 PHE A O 1
ATOM 4243 N N . LEU A 1 551 ? 5.941 -7.824 -22.797 1 96.75 551 LEU A N 1
ATOM 4244 C CA . LEU A 1 551 ? 6.441 -8.906 -23.641 1 96.75 551 LEU A CA 1
ATOM 4245 C C . LEU A 1 551 ? 5.316 -9.852 -24.031 1 96.75 551 LEU A C 1
ATOM 4247 O O . LEU A 1 551 ? 5.273 -10.344 -25.156 1 96.75 551 LEU A O 1
ATOM 4251 N N . VAL A 1 552 ? 4.348 -10.078 -23.094 1 96.19 552 VAL A N 1
ATOM 4252 C CA . VAL A 1 552 ? 3.504 -11.234 -23.375 1 96.19 552 VAL A CA 1
ATOM 4253 C C . VAL A 1 552 ? 2.033 -10.828 -23.312 1 96.19 552 VAL A C 1
ATOM 4255 O O . VAL A 1 552 ? 1.146 -11.656 -23.547 1 96.19 552 VAL A O 1
ATOM 4258 N N . HIS A 1 553 ? 1.67 -9.562 -23 1 95.5 553 HIS A N 1
ATOM 4259 C CA . HIS A 1 553 ? 0.274 -9.141 -22.953 1 95.5 553 HIS A CA 1
ATOM 4260 C C . HIS A 1 553 ? -0.004 -8.023 -23.953 1 95.5 553 HIS A C 1
ATOM 4262 O O . HIS A 1 553 ? -0.522 -8.273 -25.047 1 95.5 553 HIS A O 1
ATOM 4268 N N . SER A 1 554 ? 0.53 -6.84 -23.703 1 95.81 554 SER A N 1
ATOM 4269 C CA . SER A 1 554 ? 0.135 -5.656 -24.469 1 95.81 554 SER A CA 1
ATOM 4270 C C . SER A 1 554 ? 0.943 -5.535 -25.766 1 95.81 554 SER A C 1
ATOM 4272 O O . SER A 1 554 ? 0.458 -4.992 -26.75 1 95.81 554 SER A O 1
ATOM 4274 N N . ARG A 1 555 ? 2.193 -5.973 -25.781 1 97.12 555 ARG A N 1
ATOM 4275 C CA . ARG A 1 555 ? 3.119 -5.844 -26.906 1 97.12 555 ARG A CA 1
ATOM 4276 C C . ARG A 1 555 ? 3.344 -4.379 -27.266 1 97.12 555 ARG A C 1
ATOM 4278 O O . ARG A 1 555 ? 3.701 -4.062 -28.406 1 97.12 555 ARG A O 1
ATOM 4285 N N . LYS A 1 556 ? 2.967 -3.486 -26.297 1 96.38 556 LYS A N 1
ATOM 4286 C CA . LYS A 1 556 ? 3.146 -2.043 -26.406 1 96.38 556 LYS A CA 1
ATOM 4287 C C . LYS A 1 556 ? 3.604 -1.439 -25.078 1 96.38 556 LYS A C 1
ATOM 4289 O O . LYS A 1 556 ? 3.25 -1.939 -24.016 1 96.38 556 LYS A O 1
ATOM 4294 N N . ARG A 1 557 ? 4.469 -0.416 -25.266 1 97 557 ARG A N 1
ATOM 4295 C CA . ARG A 1 557 ? 4.816 0.348 -24.062 1 97 557 ARG A CA 1
ATOM 4296 C C . ARG A 1 557 ? 3.74 1.378 -23.734 1 97 557 ARG A C 1
ATOM 4298 O O . ARG A 1 557 ? 3.102 1.921 -24.641 1 97 557 ARG A O 1
ATOM 4305 N N . ILE A 1 558 ? 3.533 1.749 -22.453 1 95.38 558 ILE A N 1
ATOM 4306 C CA . ILE A 1 558 ? 2.438 2.598 -22 1 95.38 558 ILE A CA 1
ATOM 4307 C C . ILE A 1 558 ? 2.592 3.998 -22.594 1 95.38 558 ILE A C 1
ATOM 4309 O O . ILE A 1 558 ? 1.6 4.648 -22.922 1 95.38 558 ILE A O 1
ATOM 4313 N N . TRP A 1 559 ? 3.83 4.496 -22.75 1 95.5 559 TRP A N 1
ATOM 4314 C CA . TRP A 1 559 ? 4.078 5.863 -23.188 1 95.5 559 TRP A CA 1
ATOM 4315 C C . TRP A 1 559 ? 3.961 5.969 -24.703 1 95.5 559 TRP A C 1
ATOM 4317 O O . TRP A 1 559 ? 3.969 7.07 -25.266 1 95.5 559 TRP A O 1
ATOM 4327 N N . ASP A 1 560 ? 3.805 4.809 -25.375 1 94.62 560 ASP A N 1
ATOM 4328 C CA . ASP A 1 560 ? 3.633 4.832 -26.828 1 94.62 560 ASP A CA 1
ATOM 4329 C C . ASP A 1 560 ? 2.191 5.172 -27.203 1 94.62 560 ASP A C 1
ATOM 4331 O O . ASP A 1 560 ? 1.937 5.711 -28.281 1 94.62 560 ASP A O 1
ATOM 4335 N N . ASP A 1 561 ? 1.249 4.82 -26.375 1 96.06 561 ASP A N 1
ATOM 4336 C CA . ASP A 1 561 ? -0.17 5.02 -26.656 1 96.06 561 ASP A CA 1
ATOM 4337 C C . ASP A 1 561 ? -0.996 4.98 -25.375 1 96.06 561 ASP A C 1
ATOM 4339 O O . ASP A 1 561 ? -1.69 4 -25.094 1 96.06 561 ASP A O 1
ATOM 4343 N N . TYR A 1 562 ? -1.02 6.113 -24.609 1 96.62 562 TYR A N 1
ATOM 4344 C CA . TYR A 1 562 ? -1.729 6.176 -23.344 1 96.62 562 TYR A CA 1
ATOM 4345 C C . TYR A 1 562 ? -3.219 5.922 -23.531 1 96.62 562 TYR A C 1
ATOM 4347 O O . TYR A 1 562 ? -3.857 5.273 -22.703 1 96.62 562 TYR A O 1
ATOM 4355 N N . GLU A 1 563 ? -3.795 6.406 -24.562 1 96.25 563 GLU A N 1
ATOM 4356 C CA . GLU A 1 563 ? -5.227 6.273 -24.812 1 96.25 563 GLU A CA 1
ATOM 4357 C C . GLU A 1 563 ? -5.617 4.809 -25 1 96.25 563 GLU A C 1
ATOM 4359 O O . GLU A 1 563 ? -6.656 4.371 -24.5 1 96.25 563 GLU A O 1
ATOM 4364 N N . PHE A 1 564 ? -4.77 4.051 -25.766 1 97.06 564 PHE A N 1
ATOM 4365 C CA . PHE A 1 564 ? -5.004 2.623 -25.938 1 97.06 564 PHE A CA 1
ATOM 4366 C C . PHE A 1 564 ? -5.141 1.924 -24.594 1 97.06 564 PHE A C 1
ATOM 4368 O O . PHE A 1 564 ? -6.082 1.159 -24.375 1 97.06 564 PHE A O 1
ATOM 4375 N N . PHE A 1 565 ? -4.277 2.213 -23.688 1 97.62 565 PHE A N 1
ATOM 4376 C CA . PHE A 1 565 ? -4.262 1.566 -22.375 1 97.62 565 PHE A CA 1
ATOM 4377 C C . PHE A 1 565 ? -5.43 2.041 -21.531 1 97.62 565 PHE A C 1
ATOM 4379 O O . PHE A 1 565 ? -6.012 1.259 -20.766 1 97.62 565 PHE A O 1
ATOM 4386 N N . LEU A 1 566 ? -5.773 3.312 -21.641 1 97.5 566 LEU A N 1
ATOM 4387 C CA . LEU A 1 566 ? -6.914 3.842 -20.891 1 97.5 566 LEU A CA 1
ATOM 4388 C C . LEU A 1 566 ? -8.211 3.182 -21.344 1 97.5 566 LEU A C 1
ATOM 4390 O O . LEU A 1 566 ? -9.031 2.783 -20.516 1 97.5 566 LEU A O 1
ATOM 4394 N N . GLU A 1 567 ? -8.367 3.008 -22.625 1 97.5 567 GLU A N 1
ATOM 4395 C CA . GLU A 1 567 ? -9.578 2.414 -23.188 1 97.5 567 GLU A CA 1
ATOM 4396 C C . GLU A 1 567 ? -9.68 0.935 -22.828 1 97.5 567 GLU A C 1
ATOM 4398 O O . GLU A 1 567 ? -10.766 0.345 -22.922 1 97.5 567 GLU A O 1
ATOM 4403 N N . ARG A 1 568 ? -8.602 0.358 -22.516 1 98 568 ARG A N 1
ATOM 4404 C CA . ARG A 1 568 ? -8.57 -1.044 -22.109 1 98 568 ARG A CA 1
ATOM 4405 C C . ARG A 1 568 ? -8.539 -1.175 -20.594 1 98 568 ARG A C 1
ATOM 4407 O O . ARG A 1 568 ? -8.102 -2.201 -20.062 1 98 568 ARG A O 1
ATOM 4414 N N . SER A 1 569 ? -8.938 -0.128 -19.906 1 98.56 569 SER A N 1
ATOM 4415 C CA . SER A 1 569 ? -9.023 -0.111 -18.453 1 98.56 569 SER A CA 1
ATOM 4416 C C . SER A 1 569 ? -10.469 -0.079 -17.984 1 98.56 569 SER A C 1
ATOM 4418 O O . SER A 1 569 ? -11.258 0.757 -18.438 1 98.56 569 SER A O 1
ATOM 4420 N N . PRO A 1 570 ? -10.836 -0.902 -16.984 1 98.88 570 PRO A N 1
ATOM 4421 C CA . PRO A 1 570 ? -12.195 -0.899 -16.438 1 98.88 570 PRO A CA 1
ATOM 4422 C C . PRO A 1 570 ? -12.617 0.475 -15.914 1 98.88 570 PRO A C 1
ATOM 4424 O O . PRO A 1 570 ? -13.789 0.845 -16.031 1 98.88 570 PRO A O 1
ATOM 4427 N N . ILE A 1 571 ? -11.75 1.306 -15.375 1 98.69 571 ILE A N 1
ATOM 4428 C CA . ILE A 1 571 ? -12.109 2.596 -14.797 1 98.69 571 ILE A CA 1
ATOM 4429 C C . ILE A 1 571 ? -12.703 3.5 -15.875 1 98.69 571 ILE A C 1
ATOM 4431 O O . ILE A 1 571 ? -13.5 4.391 -15.578 1 98.69 571 ILE A O 1
ATOM 4435 N N . TYR A 1 572 ? -12.289 3.32 -17.125 1 98.31 572 TYR A N 1
ATOM 4436 C CA . TYR A 1 572 ? -12.758 4.129 -18.25 1 98.31 572 TYR A CA 1
ATOM 4437 C C . TYR A 1 572 ? -14.266 3.971 -18.438 1 98.31 572 TYR A C 1
ATOM 4439 O O . TYR A 1 572 ? -14.945 4.914 -18.844 1 98.31 572 TYR A O 1
ATOM 4447 N N . TYR A 1 573 ? -14.82 2.822 -18.078 1 98.5 573 TYR A N 1
ATOM 4448 C CA . TYR A 1 573 ? -16.219 2.486 -18.297 1 98.5 573 TYR A CA 1
ATOM 4449 C C . TYR A 1 573 ? -16.984 2.436 -16.984 1 98.5 573 TYR A C 1
ATOM 4451 O O . TYR A 1 573 ? -18.156 2.064 -16.953 1 98.5 573 TYR A O 1
ATOM 4459 N N . ALA A 1 574 ? -16.406 2.812 -15.922 1 98.56 574 ALA A N 1
ATOM 4460 C CA . ALA A 1 574 ? -16.969 2.633 -14.586 1 98.56 574 ALA A CA 1
ATOM 4461 C C . ALA A 1 574 ? -18.219 3.475 -14.406 1 98.56 574 ALA A C 1
ATOM 4463 O O . ALA A 1 574 ? -19.078 3.154 -13.578 1 98.56 574 ALA A O 1
ATOM 4464 N N . GLY A 1 575 ? -18.375 4.547 -15.148 1 98.31 575 GLY A N 1
ATOM 4465 C CA . GLY A 1 575 ? -19.531 5.426 -15.023 1 98.31 575 GLY A CA 1
ATOM 4466 C C . GLY A 1 575 ? -20.828 4.77 -15.43 1 98.31 575 GLY A C 1
ATOM 4467 O O . GLY A 1 575 ? -21.906 5.23 -15.055 1 98.31 575 GLY A O 1
ATOM 4468 N N . GLN A 1 576 ? -20.781 3.713 -16.203 1 98.44 576 GLN A N 1
ATOM 4469 C CA . GLN A 1 576 ? -21.984 3.021 -16.656 1 98.44 576 GLN A CA 1
ATOM 4470 C C . GLN A 1 576 ? -22.188 1.722 -15.883 1 98.44 576 GLN A C 1
ATOM 4472 O O . GLN A 1 576 ? -23.094 0.946 -16.188 1 98.44 576 GLN A O 1
ATOM 4477 N N . ALA A 1 577 ? -21.406 1.45 -14.875 1 98.69 577 ALA A N 1
ATOM 4478 C CA . ALA A 1 577 ? -21.422 0.167 -14.18 1 98.69 577 ALA A CA 1
ATOM 4479 C C . ALA A 1 577 ? -22.766 -0.056 -13.469 1 98.69 577 ALA A C 1
ATOM 4481 O O . ALA A 1 577 ? -23.203 0.78 -12.68 1 98.69 577 ALA A O 1
ATOM 4482 N N . GLU A 1 578 ? -23.344 -1.163 -13.688 1 98.25 578 GLU A N 1
ATOM 4483 C CA . GLU A 1 578 ? -24.594 -1.526 -13.047 1 98.25 578 GLU A CA 1
ATOM 4484 C C . GLU A 1 578 ? -24.453 -2.834 -12.266 1 98.25 578 GLU A C 1
ATOM 4486 O O . GLU A 1 578 ? -25.328 -3.186 -11.477 1 98.25 578 GLU A O 1
ATOM 4491 N N . THR A 1 579 ? -23.422 -3.572 -12.445 1 98.38 579 THR A N 1
ATOM 4492 C CA . THR A 1 579 ? -23.203 -4.863 -11.805 1 98.38 579 THR A CA 1
ATOM 4493 C C . THR A 1 579 ? -22.672 -4.676 -10.391 1 98.38 579 THR A C 1
ATOM 4495 O O . THR A 1 579 ? -21.562 -4.18 -10.195 1 98.38 579 THR A O 1
ATOM 4498 N N . PRO A 1 580 ? -23.5 -5.109 -9.336 1 98.5 580 PRO A N 1
ATOM 4499 C CA . PRO A 1 580 ? -22.906 -5.117 -7.996 1 98.5 580 PRO A CA 1
ATOM 4500 C C . PRO A 1 580 ? -21.547 -5.809 -7.957 1 98.5 580 PRO A C 1
ATOM 4502 O O . PRO A 1 580 ? -21.391 -6.906 -8.5 1 98.5 580 PRO A O 1
ATOM 4505 N N . LEU A 1 581 ? -20.547 -5.156 -7.355 1 98.88 581 LEU A N 1
ATOM 4506 C CA . LEU A 1 581 ? -19.188 -5.652 -7.453 1 98.88 581 LEU A CA 1
ATOM 4507 C C . LEU A 1 581 ? -18.531 -5.75 -6.078 1 98.88 581 LEU A C 1
ATOM 4509 O O . LEU A 1 581 ? -18.469 -4.754 -5.352 1 98.88 581 LEU A O 1
ATOM 4513 N N . LEU A 1 582 ? -18.125 -6.941 -5.664 1 98.81 582 LEU A N 1
ATOM 4514 C CA . LEU A 1 582 ? -17.25 -7.176 -4.52 1 98.81 582 LEU A CA 1
ATOM 4515 C C . LEU A 1 582 ? -15.789 -7.238 -4.945 1 98.81 582 LEU A C 1
ATOM 4517 O O . LEU A 1 582 ? -15.414 -8.086 -5.762 1 98.81 582 LEU A O 1
ATOM 4521 N N . ILE A 1 583 ? -14.992 -6.336 -4.484 1 98.94 583 ILE A N 1
ATOM 4522 C CA . ILE A 1 583 ? -13.57 -6.277 -4.785 1 98.94 583 ILE A CA 1
ATOM 4523 C C . ILE A 1 583 ? -12.766 -6.77 -3.582 1 98.94 583 ILE A C 1
ATOM 4525 O O . ILE A 1 583 ? -12.969 -6.297 -2.461 1 98.94 583 ILE A O 1
ATOM 4529 N N . MET A 1 584 ? -11.922 -7.73 -3.785 1 98.88 584 MET A N 1
ATOM 4530 C CA . MET A 1 584 ? -11.086 -8.266 -2.719 1 98.88 584 MET A CA 1
ATOM 4531 C C . MET A 1 584 ? -9.617 -8.328 -3.15 1 98.88 584 MET A C 1
ATOM 4533 O O . MET A 1 584 ? -9.32 -8.625 -4.309 1 98.88 584 MET A O 1
ATOM 4537 N N . ALA A 1 585 ? -8.688 -7.98 -2.279 1 98.69 585 ALA A N 1
ATOM 4538 C CA . ALA A 1 585 ? -7.273 -7.938 -2.648 1 98.69 585 ALA A CA 1
ATOM 4539 C C . ALA A 1 585 ? -6.379 -8.094 -1.421 1 98.69 585 ALA A C 1
ATOM 4541 O O . ALA A 1 585 ? -6.73 -7.645 -0.327 1 98.69 585 ALA A O 1
ATOM 4542 N N . GLY A 1 586 ? -5.203 -8.805 -1.604 1 98.62 586 GLY A N 1
ATOM 4543 C CA . GLY A 1 586 ? -4.172 -8.734 -0.581 1 98.62 586 GLY A CA 1
ATOM 4544 C C . GLY A 1 586 ? -3.574 -7.348 -0.43 1 98.62 586 GLY A C 1
ATOM 4545 O O . GLY A 1 586 ? -3.25 -6.691 -1.423 1 98.62 586 GLY A O 1
ATOM 4546 N N . LYS A 1 587 ? -3.34 -6.941 0.738 1 97.75 587 LYS A N 1
ATOM 4547 C CA . LYS A 1 587 ? -2.889 -5.578 0.993 1 97.75 587 LYS A CA 1
ATOM 4548 C C . LYS A 1 587 ? -1.42 -5.406 0.62 1 97.75 587 LYS A C 1
ATOM 4550 O O . LYS A 1 587 ? -0.96 -4.285 0.389 1 97.75 587 LYS A O 1
ATOM 4555 N N . GLU A 1 588 ? -0.628 -6.484 0.558 1 97.31 588 GLU A N 1
ATOM 4556 C CA . GLU A 1 588 ? 0.798 -6.418 0.254 1 97.31 588 GLU A CA 1
ATOM 4557 C C . GLU A 1 588 ? 1.097 -6.996 -1.126 1 97.31 588 GLU A C 1
ATOM 4559 O O . GLU A 1 588 ? 2.207 -7.465 -1.382 1 97.31 588 GLU A O 1
ATOM 4564 N N . ASP A 1 589 ? 0.131 -6.973 -1.988 1 98.25 589 ASP A N 1
ATOM 4565 C CA . ASP A 1 589 ? 0.282 -7.488 -3.346 1 98.25 589 ASP A CA 1
ATOM 4566 C C . ASP A 1 589 ? 1.233 -6.617 -4.16 1 98.25 589 ASP A C 1
ATOM 4568 O O . ASP A 1 589 ? 0.977 -5.426 -4.363 1 98.25 589 ASP A O 1
ATOM 4572 N N . THR A 1 590 ? 2.299 -7.188 -4.719 1 97.44 590 THR A N 1
ATOM 4573 C CA . THR A 1 590 ? 3.254 -6.418 -5.508 1 97.44 590 THR A CA 1
ATOM 4574 C C . THR A 1 590 ? 3.057 -6.68 -7 1 97.44 590 THR A C 1
ATOM 4576 O O . THR A 1 590 ? 3.619 -5.973 -7.84 1 97.44 590 THR A O 1
ATOM 4579 N N . ARG A 1 591 ? 2.213 -7.707 -7.289 1 97.88 591 ARG A N 1
ATOM 4580 C CA . ARG A 1 591 ? 1.936 -8.062 -8.68 1 97.88 591 ARG A CA 1
ATOM 4581 C C . ARG A 1 591 ? 0.864 -7.152 -9.273 1 97.88 591 ARG A C 1
ATOM 4583 O O . ARG A 1 591 ? 1.05 -6.586 -10.352 1 97.88 591 ARG A O 1
ATOM 4590 N N . VAL A 1 592 ? -0.227 -7.09 -8.633 1 98.5 592 VAL A N 1
ATOM 4591 C CA . VAL A 1 592 ? -1.301 -6.133 -8.875 1 98.5 592 VAL A CA 1
ATOM 4592 C C . VAL A 1 592 ? -1.513 -5.273 -7.625 1 98.5 592 VAL A C 1
ATOM 4594 O O . VAL A 1 592 ? -2.234 -5.672 -6.707 1 98.5 592 VAL A O 1
ATOM 4597 N N . ASP A 1 593 ? -0.899 -4.109 -7.652 1 98.31 593 ASP A N 1
ATOM 4598 C CA . ASP A 1 593 ? -0.923 -3.193 -6.52 1 98.31 593 ASP A CA 1
ATOM 4599 C C . ASP A 1 593 ? -2.354 -2.938 -6.051 1 98.31 593 ASP A C 1
ATOM 4601 O O . ASP A 1 593 ? -3.256 -2.75 -6.867 1 98.31 593 ASP A O 1
ATOM 4605 N N . PRO A 1 594 ? -2.58 -2.895 -4.668 1 98.25 594 PRO A N 1
ATOM 4606 C CA . PRO A 1 594 ? -3.932 -2.629 -4.172 1 98.25 594 PRO A CA 1
ATOM 4607 C C . PRO A 1 594 ? -4.52 -1.329 -4.715 1 98.25 594 PRO A C 1
ATOM 4609 O O . PRO A 1 594 ? -5.738 -1.15 -4.719 1 98.25 594 PRO A O 1
ATOM 4612 N N . GLY A 1 595 ? -3.658 -0.425 -5.152 1 98.62 595 GLY A N 1
ATOM 4613 C CA . GLY A 1 595 ? -4.141 0.786 -5.797 1 98.62 595 GLY A CA 1
ATOM 4614 C C . GLY A 1 595 ? -5.117 0.514 -6.93 1 98.62 595 GLY A C 1
ATOM 4615 O O . GLY A 1 595 ? -6.008 1.32 -7.191 1 98.62 595 GLY A O 1
ATOM 4616 N N . GLN A 1 596 ? -4.945 -0.61 -7.609 1 98.81 596 GLN A N 1
ATOM 4617 C CA . GLN A 1 596 ? -5.879 -1 -8.656 1 98.81 596 GLN A CA 1
ATOM 4618 C C . GLN A 1 596 ? -7.285 -1.19 -8.102 1 98.81 596 GLN A C 1
ATOM 4620 O O . GLN A 1 596 ? -8.273 -0.812 -8.742 1 98.81 596 GLN A O 1
ATOM 4625 N N . SER A 1 597 ? -7.398 -1.752 -6.934 1 98.88 597 SER A N 1
ATOM 4626 C CA . SER A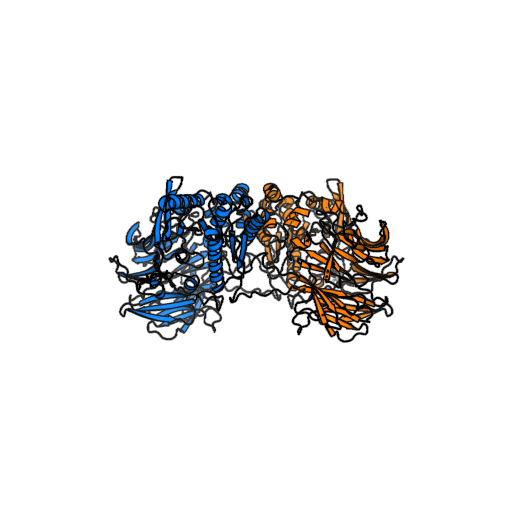 1 597 ? -8.68 -1.969 -6.27 1 98.88 597 SER A CA 1
ATOM 4627 C C . SER A 1 597 ? -9.273 -0.655 -5.77 1 98.88 597 SER A C 1
ATOM 4629 O O . SER A 1 597 ? -10.477 -0.412 -5.922 1 98.88 597 SER A O 1
ATOM 4631 N N . TYR A 1 598 ? -8.422 0.231 -5.211 1 98.75 598 TYR A N 1
ATOM 4632 C CA . TYR A 1 598 ? -8.883 1.538 -4.75 1 98.75 598 TYR A CA 1
ATOM 4633 C C . TYR A 1 598 ? -9.492 2.338 -5.895 1 98.75 598 TYR A C 1
ATOM 4635 O O . TYR A 1 598 ? -10.555 2.936 -5.742 1 98.75 598 TYR A O 1
ATOM 4643 N N . GLU A 1 599 ? -8.812 2.334 -6.988 1 98.81 599 GLU A N 1
ATOM 4644 C CA . GLU A 1 599 ? -9.25 3.148 -8.117 1 98.81 599 GLU A CA 1
ATOM 4645 C C . GLU A 1 599 ? -10.625 2.715 -8.617 1 98.81 599 GLU A C 1
ATOM 4647 O O . GLU A 1 599 ? -11.516 3.545 -8.789 1 98.81 599 GLU A O 1
ATOM 4652 N N . LEU A 1 600 ? -10.781 1.453 -8.844 1 98.94 600 LEU A N 1
ATOM 4653 C CA . LEU A 1 600 ? -12.07 0.999 -9.367 1 98.94 600 LEU A CA 1
ATOM 4654 C C . LEU A 1 600 ? -13.18 1.23 -8.352 1 98.94 600 LEU A C 1
ATOM 4656 O O . LEU A 1 600 ? -14.273 1.677 -8.711 1 98.94 600 LEU A O 1
ATOM 4660 N N . TYR A 1 601 ? -12.93 0.894 -7.086 1 98.81 601 TYR A N 1
ATOM 4661 C CA . TYR A 1 601 ? -13.883 1.152 -6.016 1 98.81 601 TYR A CA 1
ATOM 4662 C C . TYR A 1 601 ? -14.352 2.604 -6.043 1 98.81 601 TYR A C 1
ATOM 4664 O O . TYR A 1 601 ? -15.555 2.875 -6.031 1 98.81 601 TYR A O 1
ATOM 4672 N N . ARG A 1 602 ? -13.445 3.484 -6.102 1 98.38 602 ARG A N 1
ATOM 4673 C CA . ARG A 1 602 ? -13.758 4.906 -6.051 1 98.38 602 ARG A CA 1
ATOM 4674 C C . ARG A 1 602 ? -14.57 5.336 -7.27 1 98.38 602 ARG A C 1
ATOM 4676 O O . ARG A 1 602 ? -15.523 6.105 -7.148 1 98.38 602 ARG A O 1
ATOM 4683 N N . HIS A 1 603 ? -14.164 4.941 -8.438 1 98.69 603 HIS A N 1
ATOM 4684 C CA . HIS A 1 603 ? -14.875 5.289 -9.656 1 98.69 603 HIS A CA 1
ATOM 4685 C C . HIS A 1 603 ? -16.328 4.844 -9.594 1 98.69 603 HIS A C 1
ATOM 4687 O O . HIS A 1 603 ? -17.234 5.629 -9.875 1 98.69 603 HIS A O 1
ATOM 4693 N N . ILE A 1 604 ? -16.562 3.602 -9.203 1 98.75 604 ILE A N 1
ATOM 4694 C CA . ILE A 1 604 ? -17.922 3.086 -9.164 1 98.75 604 ILE A CA 1
ATOM 4695 C C . ILE A 1 604 ? -18.703 3.797 -8.07 1 98.75 604 ILE A C 1
ATOM 4697 O O . ILE A 1 604 ? -19.828 4.258 -8.305 1 98.75 604 ILE A O 1
ATOM 4701 N N . LYS A 1 605 ? -18.125 3.92 -6.887 1 97.62 605 LYS A N 1
ATOM 4702 C CA . LYS A 1 605 ? -18.781 4.531 -5.734 1 97.62 605 LYS A CA 1
ATOM 4703 C C . LYS A 1 605 ? -19.203 5.969 -6.039 1 97.62 605 LYS A C 1
ATOM 4705 O O . LYS A 1 605 ? -20.25 6.422 -5.59 1 97.62 605 LYS A O 1
ATOM 4710 N N . THR A 1 606 ? -18.406 6.652 -6.758 1 97 606 THR A N 1
ATOM 4711 C CA . THR A 1 606 ? -18.609 8.078 -6.988 1 97 606 THR A CA 1
ATOM 4712 C C . THR A 1 606 ? -19.531 8.305 -8.18 1 97 606 THR A C 1
ATOM 4714 O O . THR A 1 606 ? -20.375 9.203 -8.156 1 97 606 THR A O 1
ATOM 4717 N N . ARG A 1 607 ? -19.453 7.512 -9.18 1 97.81 607 ARG A N 1
ATOM 4718 C CA . ARG A 1 607 ? -20.078 7.836 -10.461 1 97.81 607 ARG A CA 1
ATOM 4719 C C . ARG A 1 607 ? -21.406 7.129 -10.617 1 97.81 607 ARG A C 1
ATOM 4721 O O . ARG A 1 607 ? -22.188 7.449 -11.523 1 97.81 607 ARG A O 1
ATOM 4728 N N . THR A 1 608 ? -21.641 6.137 -9.75 1 98.19 608 THR A N 1
ATOM 4729 C CA . THR A 1 608 ? -22.859 5.348 -9.891 1 98.19 608 THR A CA 1
ATOM 4730 C C . THR A 1 608 ? -23.5 5.086 -8.531 1 98.19 608 THR A C 1
ATOM 4732 O O . THR A 1 608 ? -22.938 5.449 -7.496 1 98.19 608 THR A O 1
ATOM 4735 N N . ASP A 1 609 ? -24.688 4.516 -8.57 1 97.06 609 ASP A N 1
ATOM 4736 C CA . ASP A 1 609 ? -25.359 4.047 -7.363 1 97.06 609 ASP A CA 1
ATOM 4737 C C . ASP A 1 609 ? -25.234 2.533 -7.215 1 97.06 609 ASP A C 1
ATOM 4739 O O . ASP A 1 609 ? -25.922 1.925 -6.395 1 97.06 609 ASP A O 1
ATOM 4743 N N . THR A 1 610 ? -24.391 1.931 -8.039 1 97.81 610 THR A N 1
ATOM 4744 C CA . THR A 1 610 ? -24.188 0.486 -8.047 1 97.81 610 THR A CA 1
ATOM 4745 C C . THR A 1 610 ? -23.547 0.027 -6.742 1 97.81 610 THR A C 1
ATOM 4747 O O . THR A 1 610 ? -22.562 0.618 -6.293 1 97.81 610 THR A O 1
ATOM 4750 N N . PRO A 1 611 ? -24.109 -1.049 -6.051 1 97.81 611 PRO A N 1
ATOM 4751 C CA . PRO A 1 611 ? -23.438 -1.576 -4.863 1 97.81 611 PRO A CA 1
ATOM 4752 C C . PRO A 1 611 ? -21.984 -1.996 -5.137 1 97.81 611 PRO A C 1
ATOM 4754 O O . PRO A 1 611 ? -21.719 -2.719 -6.102 1 97.81 611 PRO A O 1
ATOM 4757 N N . VAL A 1 612 ? -21.078 -1.497 -4.395 1 98.5 612 VAL A N 1
ATOM 4758 C CA . VAL A 1 612 ? -19.672 -1.852 -4.496 1 98.5 612 VAL A CA 1
ATOM 4759 C C . VAL A 1 612 ? -19.047 -1.928 -3.104 1 98.5 612 VAL A C 1
ATOM 4761 O O . VAL A 1 612 ? -19.359 -1.105 -2.236 1 98.5 612 VAL A O 1
ATOM 4764 N N . ARG A 1 613 ? -18.266 -2.949 -2.785 1 98.31 613 ARG A N 1
ATOM 4765 C CA . ARG A 1 613 ? -17.531 -3.133 -1.536 1 98.31 613 ARG A CA 1
ATOM 4766 C C . ARG A 1 613 ? -16.094 -3.551 -1.806 1 98.31 613 ARG A C 1
ATOM 4768 O O . ARG A 1 613 ? -15.828 -4.355 -2.705 1 98.31 613 ARG A O 1
ATOM 4775 N N . LEU A 1 614 ? -15.148 -3.012 -1.089 1 98.69 614 LEU A N 1
ATOM 4776 C CA . LEU A 1 614 ? -13.734 -3.371 -1.172 1 98.69 614 LEU A CA 1
ATOM 4777 C C . LEU A 1 614 ? -13.25 -3.979 0.14 1 98.69 614 LEU A C 1
ATOM 4779 O O . LEU A 1 614 ? -13.367 -3.355 1.198 1 98.69 614 LEU A O 1
ATOM 4783 N N . VAL A 1 615 ? -12.742 -5.176 0.086 1 98.19 615 VAL A N 1
ATOM 4784 C CA . VAL A 1 615 ? -12.188 -5.902 1.225 1 98.19 615 VAL A CA 1
ATOM 4785 C C . VAL A 1 615 ? -10.688 -6.105 1.025 1 98.19 615 VAL A C 1
ATOM 4787 O O . VAL A 1 615 ? -10.258 -6.664 0.015 1 98.19 615 VAL A O 1
ATOM 4790 N N . LEU A 1 616 ? -9.883 -5.68 1.949 1 98.19 616 LEU A N 1
ATOM 4791 C CA . LEU A 1 616 ? -8.43 -5.852 1.927 1 98.19 616 LEU A CA 1
ATOM 4792 C C . LEU A 1 616 ? -7.992 -6.883 2.963 1 98.19 616 LEU A C 1
ATOM 4794 O O . LEU A 1 616 ? -8.516 -6.91 4.078 1 98.19 616 LEU A O 1
ATOM 4798 N N . TYR A 1 617 ? -7.031 -7.684 2.617 1 98.44 617 TYR A N 1
ATOM 4799 C CA . TYR A 1 617 ? -6.492 -8.695 3.516 1 98.44 617 TYR A CA 1
ATOM 4800 C C . TYR A 1 617 ? -5.07 -8.352 3.938 1 98.44 617 TYR A C 1
ATOM 4802 O O . TYR A 1 617 ? -4.109 -8.695 3.24 1 98.44 617 TYR A O 1
ATOM 4810 N N . PRO A 1 618 ? -4.887 -7.766 5.137 1 97.31 618 PRO A N 1
ATOM 4811 C CA . PRO A 1 618 ? -3.539 -7.473 5.625 1 97.31 618 PRO A CA 1
ATOM 4812 C C . PRO A 1 618 ? -2.68 -8.727 5.777 1 97.31 618 PRO A C 1
ATOM 4814 O O . PRO A 1 618 ? -3.158 -9.75 6.266 1 97.31 618 PRO A O 1
ATOM 4817 N N . GLY A 1 619 ? -1.432 -8.648 5.324 1 97.06 619 GLY A N 1
ATOM 4818 C CA . GLY A 1 619 ? -0.505 -9.766 5.422 1 97.06 619 GLY A CA 1
ATOM 4819 C C . GLY A 1 619 ? -0.535 -10.672 4.211 1 97.06 619 GLY A C 1
ATOM 4820 O O . GLY A 1 619 ? 0.28 -11.594 4.098 1 97.06 619 GLY A O 1
ATOM 4821 N N . GLU A 1 620 ? -1.457 -10.422 3.299 1 98.5 620 GLU A N 1
ATOM 4822 C CA . GLU A 1 620 ? -1.585 -11.258 2.105 1 98.5 620 GLU A CA 1
ATOM 4823 C C . GLU A 1 620 ? -1.05 -10.531 0.872 1 98.5 620 GLU A C 1
ATOM 4825 O O . GLU A 1 620 ? -1.082 -9.305 0.802 1 98.5 620 GLU A O 1
ATOM 4830 N N . GLY A 1 621 ? -0.521 -11.234 -0.098 1 98.06 621 GLY A N 1
ATOM 4831 C CA . GLY A 1 621 ? 0.019 -10.719 -1.344 1 98.06 621 GLY A CA 1
ATOM 4832 C C . GLY A 1 621 ? -0.877 -10.977 -2.539 1 98.06 621 GLY A C 1
ATOM 4833 O O . GLY A 1 621 ? -2.082 -10.727 -2.486 1 98.06 621 GLY A O 1
ATOM 4834 N N . HIS A 1 622 ? -0.244 -11.391 -3.646 1 97.75 622 HIS A N 1
ATOM 4835 C CA . HIS A 1 622 ? -0.992 -11.719 -4.855 1 97.75 622 HIS A CA 1
ATOM 4836 C C . HIS A 1 622 ? -1.727 -13.047 -4.707 1 97.75 622 HIS A C 1
ATOM 4838 O O . HIS A 1 622 ? -1.387 -14.031 -5.371 1 97.75 622 HIS A O 1
ATOM 4844 N N . GLY A 1 623 ? -2.742 -13 -3.85 1 97 623 GLY A N 1
ATOM 4845 C CA . GLY A 1 623 ? -3.502 -14.148 -3.383 1 97 623 GLY A CA 1
ATOM 4846 C C . GLY A 1 623 ? -3.363 -14.391 -1.892 1 97 623 GLY A C 1
ATOM 4847 O O . GLY A 1 623 ? -2.389 -13.961 -1.274 1 97 623 GLY A O 1
ATOM 4848 N N . ASN A 1 624 ? -4.352 -15.125 -1.238 1 97.88 624 ASN A N 1
ATOM 4849 C CA . ASN A 1 624 ? -4.332 -15.414 0.192 1 97.88 624 ASN A CA 1
ATOM 4850 C C . ASN A 1 624 ? -3.639 -16.734 0.487 1 97.88 624 ASN A C 1
ATOM 4852 O O . ASN A 1 624 ? -3.961 -17.766 -0.121 1 97.88 624 ASN A O 1
ATOM 4856 N N . ARG A 1 625 ? -2.787 -16.703 1.363 1 97.81 625 ARG A N 1
ATOM 4857 C CA . ARG A 1 625 ? -2.045 -17.906 1.726 1 97.81 625 ARG A CA 1
ATOM 4858 C C . ARG A 1 625 ? -2.545 -18.484 3.047 1 97.81 625 ARG A C 1
ATOM 4860 O O . ARG A 1 625 ? -2.4 -19.688 3.305 1 97.81 625 ARG A O 1
ATOM 4867 N N . ASN A 1 626 ? -3.156 -17.672 3.877 1 98.5 626 ASN A N 1
ATOM 4868 C CA . ASN A 1 626 ? -3.455 -18.078 5.246 1 98.5 626 ASN A CA 1
ATOM 4869 C C . ASN A 1 626 ? -4.883 -18.609 5.379 1 98.5 626 ASN A C 1
ATOM 4871 O O . ASN A 1 626 ? -5.797 -18.094 4.73 1 98.5 626 ASN A O 1
ATOM 4875 N N . SER A 1 627 ? -5.074 -19.531 6.258 1 98.25 627 SER A N 1
ATOM 4876 C CA . SER A 1 627 ? -6.273 -20.359 6.355 1 98.25 627 SER A CA 1
ATOM 4877 C C . SER A 1 627 ? -7.516 -19.5 6.574 1 98.25 627 SER A C 1
ATOM 4879 O O . SER A 1 627 ? -8.508 -19.641 5.852 1 98.25 627 SER A O 1
ATOM 4881 N N . THR A 1 628 ? -7.516 -18.578 7.562 1 97.88 628 THR A N 1
ATOM 4882 C CA . THR A 1 628 ? -8.703 -17.797 7.879 1 97.88 628 THR A CA 1
ATOM 4883 C C . THR A 1 628 ? -9.008 -16.812 6.758 1 97.88 628 THR A C 1
ATOM 4885 O O . THR A 1 628 ? -10.18 -16.578 6.426 1 97.88 628 THR A O 1
ATOM 4888 N N . ALA A 1 629 ? -8 -16.156 6.207 1 98.38 629 ALA A N 1
ATOM 4889 C CA . ALA A 1 629 ? -8.195 -15.242 5.086 1 98.38 629 ALA A CA 1
ATOM 4890 C C . ALA A 1 629 ? -8.852 -15.945 3.904 1 98.38 629 ALA A C 1
ATOM 4892 O O . ALA A 1 629 ? -9.766 -15.406 3.275 1 98.38 629 ALA A O 1
ATOM 4893 N N . ARG A 1 630 ? -8.406 -17.188 3.627 1 98.31 630 ARG A N 1
ATOM 4894 C CA . ARG A 1 630 ? -8.984 -17.984 2.549 1 98.31 630 ARG A CA 1
ATOM 4895 C C . ARG A 1 630 ? -10.445 -18.312 2.834 1 98.31 630 ARG A C 1
ATOM 4897 O O . ARG A 1 630 ? -11.289 -18.219 1.944 1 98.31 630 ARG A O 1
ATOM 4904 N N . TYR A 1 631 ? -10.688 -18.688 4.02 1 97.56 631 TYR A N 1
ATOM 4905 C CA . TYR A 1 631 ? -12.039 -19.031 4.434 1 97.56 631 TYR A CA 1
ATOM 4906 C C . TYR A 1 631 ? -12.969 -17.828 4.344 1 97.56 631 TYR A C 1
ATOM 4908 O O . TYR A 1 631 ? -14.07 -17.922 3.791 1 97.56 631 TYR A O 1
ATOM 4916 N N . ASP A 1 632 ? -12.547 -16.688 4.891 1 97 632 ASP A N 1
ATOM 4917 C CA . ASP A 1 632 ? -13.312 -15.453 4.812 1 97 632 ASP A CA 1
ATOM 4918 C C . ASP A 1 632 ? -13.633 -15.094 3.363 1 97 632 ASP A C 1
ATOM 4920 O O . ASP A 1 632 ? -14.781 -14.797 3.033 1 97 632 ASP A O 1
ATOM 4924 N N . TYR A 1 633 ? -12.664 -15.18 2.527 1 97.88 633 TYR A N 1
ATOM 4925 C CA . TYR A 1 633 ? -12.844 -14.906 1.104 1 97.88 633 TYR A CA 1
ATOM 4926 C C . TYR A 1 633 ? -13.969 -15.75 0.521 1 97.88 633 TYR A C 1
ATOM 4928 O O . TYR A 1 633 ? -14.852 -15.227 -0.163 1 97.88 633 TYR A O 1
ATOM 4936 N N . ASN A 1 634 ? -13.852 -17.031 0.749 1 97.75 634 ASN A N 1
ATOM 4937 C CA . ASN A 1 634 ? -14.828 -17.969 0.213 1 97.75 634 ASN A CA 1
ATOM 4938 C C . ASN A 1 634 ? -16.25 -17.625 0.674 1 97.75 634 ASN A C 1
ATOM 4940 O O . ASN A 1 634 ? -17.172 -17.594 -0.135 1 97.75 634 ASN A O 1
ATOM 4944 N N . LEU A 1 635 ? -16.391 -17.312 1.93 1 96.75 635 LEU A N 1
ATOM 4945 C CA . LEU A 1 635 ? -17.703 -16.969 2.498 1 96.75 635 LEU A CA 1
ATOM 4946 C C . LEU A 1 635 ? -18.266 -15.711 1.857 1 96.75 635 LEU A C 1
ATOM 4948 O O . LEU A 1 635 ? -19.438 -15.672 1.488 1 96.75 635 LEU A O 1
ATOM 4952 N N . ARG A 1 636 ? -17.469 -14.75 1.667 1 97.06 636 ARG A N 1
ATOM 4953 C CA . ARG A 1 636 ? -17.938 -13.477 1.12 1 97.06 636 ARG A CA 1
ATOM 4954 C C . ARG A 1 636 ? -18.328 -13.625 -0.344 1 97.06 636 ARG A C 1
ATOM 4956 O O . ARG A 1 636 ? -19.344 -13.062 -0.776 1 97.06 636 ARG A O 1
ATOM 4963 N N . MET A 1 637 ? -17.516 -14.328 -1.046 1 98.19 637 MET A N 1
ATOM 4964 C CA . MET A 1 637 ? -17.828 -14.555 -2.455 1 98.19 637 MET A CA 1
ATOM 4965 C C . MET A 1 637 ? -19.188 -15.234 -2.613 1 98.19 637 MET A C 1
ATOM 4967 O O . MET A 1 637 ? -20.031 -14.75 -3.355 1 98.19 637 MET A O 1
ATOM 4971 N N . LEU A 1 638 ? -19.406 -16.328 -1.895 1 96.94 638 LEU A N 1
ATOM 4972 C CA . LEU A 1 638 ? -20.625 -17.109 -2.043 1 96.94 638 LEU A CA 1
ATOM 4973 C C . LEU A 1 638 ? -21.844 -16.328 -1.556 1 96.94 638 LEU A C 1
ATOM 4975 O O . LEU A 1 638 ? -22.906 -16.375 -2.172 1 96.94 638 LEU A O 1
ATOM 4979 N N . ARG A 1 639 ? -21.641 -15.602 -0.486 1 96.06 639 ARG A N 1
ATOM 4980 C CA . ARG A 1 639 ? -22.734 -14.773 0.023 1 96.06 639 ARG A CA 1
ATOM 4981 C C . ARG A 1 639 ? -23.125 -13.695 -0.983 1 96.06 639 ARG A C 1
ATOM 4983 O O . ARG A 1 639 ? -24.312 -13.391 -1.146 1 96.06 639 ARG A O 1
ATOM 4990 N N . TRP A 1 640 ? -22.125 -13.055 -1.612 1 97.5 640 TRP A N 1
ATOM 4991 C CA . TRP A 1 640 ? -22.375 -12.023 -2.619 1 97.5 640 TRP A CA 1
ATOM 4992 C C . TRP A 1 640 ? -23.188 -12.586 -3.777 1 97.5 640 TRP A C 1
ATOM 4994 O O . TRP A 1 640 ? -24.188 -11.992 -4.184 1 97.5 640 TRP A O 1
ATOM 5004 N N . PHE A 1 641 ? -22.812 -13.727 -4.293 1 97.88 641 PHE A N 1
ATOM 5005 C CA . PHE A 1 641 ? -23.516 -14.359 -5.398 1 97.88 641 PHE A CA 1
ATOM 5006 C C . PHE A 1 641 ? -24.906 -14.82 -4.965 1 97.88 641 PHE A C 1
ATOM 5008 O O . PHE A 1 641 ? -25.875 -14.68 -5.711 1 97.88 641 PHE A O 1
ATOM 5015 N N . ASP A 1 642 ? -25 -15.352 -3.75 1 95.62 642 ASP A N 1
ATOM 5016 C CA . ASP A 1 642 ? -26.297 -15.758 -3.242 1 95.62 642 ASP A CA 1
ATOM 5017 C C . ASP A 1 642 ? -27.266 -14.57 -3.195 1 95.62 642 ASP A C 1
ATOM 5019 O O . ASP A 1 642 ? -28.422 -14.695 -3.592 1 95.62 642 ASP A O 1
ATOM 5023 N N . THR A 1 643 ? -26.766 -13.469 -2.758 1 96.25 643 THR A N 1
ATOM 5024 C CA . THR A 1 643 ? -27.578 -12.266 -2.58 1 96.25 643 THR A CA 1
ATOM 5025 C C . THR A 1 643 ? -28.062 -11.742 -3.928 1 96.25 643 THR A C 1
ATOM 5027 O O . THR A 1 643 ? -29.25 -11.477 -4.105 1 96.25 643 THR A O 1
ATOM 5030 N N . TYR A 1 644 ? -27.234 -11.695 -4.965 1 97.31 644 TYR A N 1
ATOM 5031 C CA . TYR A 1 644 ? -27.562 -10.922 -6.156 1 97.31 644 TYR A CA 1
ATOM 5032 C C . TYR A 1 644 ? -28.031 -11.828 -7.285 1 97.31 644 TYR A C 1
ATOM 5034 O O . TYR A 1 644 ? -28.672 -11.375 -8.242 1 97.31 644 TYR A O 1
ATOM 5042 N N . LEU A 1 645 ? -27.672 -13.148 -7.207 1 97 645 LEU A N 1
ATOM 5043 C CA . LEU A 1 645 ? -28.094 -14.047 -8.266 1 97 645 LEU A CA 1
ATOM 5044 C C . LEU A 1 645 ? -29.391 -14.773 -7.875 1 97 645 LEU A C 1
ATOM 5046 O O . LEU A 1 645 ? -30.078 -15.32 -8.734 1 97 645 LEU A O 1
ATOM 5050 N N . ARG A 1 646 ? -29.625 -14.883 -6.605 1 89.69 646 ARG A N 1
ATOM 5051 C CA . ARG A 1 646 ? -30.812 -15.594 -6.16 1 89.69 646 ARG A CA 1
ATOM 5052 C C . ARG A 1 646 ? -31.766 -14.672 -5.395 1 89.69 646 ARG A C 1
ATOM 5054 O O . ARG A 1 646 ? -32.969 -14.93 -5.312 1 89.69 646 ARG A O 1
ATOM 5061 N N . GLY A 1 647 ? -31.094 -13.695 -4.625 1 72.94 647 GLY A N 1
ATOM 5062 C CA . GLY A 1 647 ? -31.859 -12.922 -3.658 1 72.94 647 GLY A CA 1
ATOM 5063 C C . GLY A 1 647 ? -32.844 -11.961 -4.305 1 72.94 647 GLY A C 1
ATOM 5064 O O . GLY A 1 647 ? -32.688 -11.586 -5.469 1 72.94 647 GLY A O 1
ATOM 5065 N N . SER A 1 648 ? -33.969 -11.781 -3.619 1 63.88 648 SER A N 1
ATOM 5066 C CA . SER A 1 648 ? -35.094 -10.961 -4.102 1 63.88 648 SER A CA 1
ATOM 5067 C C . SER A 1 648 ? -34.875 -9.484 -3.768 1 63.88 648 SER A C 1
ATOM 5069 O O . SER A 1 648 ? -35.344 -8.609 -4.496 1 63.88 648 SER A O 1
ATOM 5071 N N . ASP A 1 649 ? -34.125 -9.156 -2.617 1 67.31 649 ASP A N 1
ATOM 5072 C CA . ASP A 1 649 ? -34.156 -7.766 -2.176 1 67.31 649 ASP A CA 1
ATOM 5073 C C . ASP A 1 649 ? -32.875 -7.031 -2.625 1 67.31 649 ASP A C 1
ATOM 5075 O O . ASP A 1 649 ? -32.844 -5.797 -2.594 1 67.31 649 ASP A O 1
ATOM 5079 N N . ASN A 1 650 ? -31.938 -7.699 -3.252 1 75.62 650 ASN A N 1
ATOM 5080 C CA . ASN A 1 650 ? -30.703 -7.141 -3.807 1 75.62 650 ASN A CA 1
ATOM 5081 C C . ASN A 1 650 ? -30.047 -6.16 -2.84 1 75.62 650 ASN A C 1
ATOM 5083 O O . ASN A 1 650 ? -29.438 -5.172 -3.264 1 75.62 650 ASN A O 1
ATOM 5087 N N . LYS A 1 651 ? -30.359 -6.32 -1.439 1 87.38 651 LYS A N 1
ATOM 5088 C CA . LYS A 1 651 ? -29.656 -5.492 -0.459 1 87.38 651 LYS A CA 1
ATOM 5089 C C . LYS A 1 651 ? -28.234 -5.973 -0.256 1 87.38 651 LYS A C 1
ATOM 5091 O O . LYS A 1 651 ? -27.984 -7.176 -0.156 1 87.38 651 LYS A O 1
ATOM 5096 N N . MET A 1 652 ? -27.312 -5.074 -0.277 1 93.06 652 MET A N 1
ATOM 5097 C CA . MET A 1 652 ? -25.906 -5.426 -0.072 1 93.06 652 MET A CA 1
ATOM 5098 C C . MET A 1 652 ? -25.719 -6.188 1.233 1 93.06 652 MET A C 1
ATOM 5100 O O . MET A 1 652 ? -26.25 -5.785 2.275 1 93.06 652 MET A O 1
ATOM 5104 N N . PRO A 1 653 ? -25.078 -7.277 1.178 1 92.75 653 PRO A N 1
ATOM 5105 C CA . PRO A 1 653 ? -24.859 -8.062 2.395 1 92.75 653 PRO A CA 1
ATOM 5106 C C . PRO A 1 653 ? -24.141 -7.277 3.488 1 92.75 653 PRO A C 1
ATOM 5108 O O . PRO A 1 653 ? -23.328 -6.398 3.188 1 92.75 653 PRO A O 1
ATOM 5111 N N . GLU A 1 654 ? -24.406 -7.703 4.715 1 89.69 654 GLU A N 1
ATOM 5112 C CA . GLU A 1 654 ? -23.703 -7.086 5.84 1 89.69 654 GLU A CA 1
ATOM 5113 C C . GLU A 1 654 ? -22.203 -7.402 5.801 1 89.69 654 GLU A C 1
ATOM 5115 O O . GLU A 1 654 ? -21.797 -8.406 5.219 1 89.69 654 GLU A O 1
ATOM 5120 N N . VAL A 1 655 ? -21.469 -6.625 6.469 1 89.06 655 VAL A N 1
ATOM 5121 C CA . VAL A 1 655 ? -20.016 -6.781 6.484 1 89.06 655 VAL A CA 1
ATOM 5122 C C . VAL A 1 655 ? -19.625 -7.973 7.359 1 89.06 655 VAL A C 1
ATOM 5124 O O . VAL A 1 655 ? -18.656 -8.68 7.07 1 89.06 655 VAL A O 1
ATOM 5127 N N . THR A 1 656 ? -20.359 -8.125 8.43 1 86.56 656 THR A N 1
ATOM 5128 C CA . THR A 1 656 ? -20.078 -9.219 9.359 1 86.56 656 THR A CA 1
ATOM 5129 C C . THR A 1 656 ? -20.5 -10.555 8.766 1 86.56 656 THR A C 1
ATOM 5131 O O . THR A 1 656 ? -21.578 -10.664 8.172 1 86.56 656 THR A O 1
ATOM 5134 N N . LEU A 1 657 ? -19.594 -11.539 8.906 1 86.38 657 LEU A N 1
ATOM 5135 C CA . LEU A 1 657 ? -19.891 -12.867 8.383 1 86.38 657 LEU A CA 1
ATOM 5136 C C . LEU A 1 657 ? -20.547 -13.734 9.445 1 86.38 657 LEU A C 1
ATOM 5138 O O . LEU A 1 657 ? -20.203 -13.656 10.625 1 86.38 657 LEU A O 1
ATOM 5142 N N . GLU A 1 658 ? -21.625 -14.391 9.125 1 71.62 658 GLU A N 1
ATOM 5143 C CA . GLU A 1 658 ? -22.234 -15.391 10 1 71.62 658 GLU A CA 1
ATOM 5144 C C . GLU A 1 658 ? -21.438 -16.703 9.977 1 71.62 658 GLU A C 1
ATOM 5146 O O . GLU A 1 658 ? -21.219 -17.266 8.906 1 71.62 658 GLU A O 1
ATOM 5151 N N . THR A 1 659 ? -20.625 -16.891 10.906 1 66.75 659 THR A N 1
ATOM 5152 C CA . THR A 1 659 ? -19.938 -18.188 10.922 1 66.75 659 THR A CA 1
ATOM 5153 C C . THR A 1 659 ? -20.781 -19.203 11.688 1 66.75 659 THR A C 1
ATOM 5155 O O . THR A 1 659 ? -21.453 -18.875 12.664 1 66.75 659 THR A O 1
ATOM 5158 N N . LYS A 1 660 ? -21.312 -20.047 11.086 1 50.88 660 LYS A N 1
ATOM 5159 C CA . LYS A 1 660 ? -22.078 -21.094 11.758 1 50.88 660 LYS A CA 1
ATOM 5160 C C . LYS A 1 660 ? -21.203 -21.906 12.695 1 50.88 660 LYS A C 1
ATOM 5162 O O . LYS A 1 660 ? -20.078 -22.281 12.344 1 50.88 660 LYS A O 1
ATOM 5167 N N . MET B 1 1 ? 87.438 31.453 2.805 1 25.14 1 MET B N 1
ATOM 5168 C CA . MET B 1 1 ? 86.562 31.109 3.918 1 25.14 1 MET B CA 1
ATOM 5169 C C . MET B 1 1 ? 85.312 31.984 3.926 1 25.14 1 MET B C 1
ATOM 5171 O O . MET B 1 1 ? 85.188 32.875 4.781 1 25.14 1 MET B O 1
ATOM 5175 N N . LYS B 1 2 ? 84.875 32.438 2.715 1 29.38 2 LYS B N 1
ATOM 5176 C CA . LYS B 1 2 ? 83.75 33.25 2.375 1 29.38 2 LYS B CA 1
ATOM 5177 C C . LYS B 1 2 ? 82.438 32.688 2.969 1 29.38 2 LYS B C 1
ATOM 5179 O O . LYS B 1 2 ? 82 31.625 2.541 1 29.38 2 LYS B O 1
ATOM 5184 N N . ARG B 1 3 ? 82.25 32.844 4.297 1 29.41 3 ARG B N 1
ATOM 5185 C CA . ARG B 1 3 ? 81.125 32.344 5.039 1 29.41 3 ARG B CA 1
ATOM 5186 C C . ARG B 1 3 ? 79.812 33.031 4.598 1 29.41 3 ARG B C 1
ATOM 5188 O O . ARG B 1 3 ? 79.688 34.25 4.719 1 29.41 3 ARG B O 1
ATOM 5195 N N . THR B 1 4 ? 79.188 32.594 3.512 1 33.38 4 THR B N 1
ATOM 5196 C CA . THR B 1 4 ? 77.938 33.062 3 1 33.38 4 THR B CA 1
ATOM 5197 C C . THR B 1 4 ? 76.812 32.906 4.055 1 33.38 4 THR B C 1
ATOM 5199 O O . THR B 1 4 ? 76.688 31.812 4.625 1 33.38 4 THR B O 1
ATOM 5202 N N . ILE B 1 5 ? 76.5 33.938 4.758 1 37.25 5 ILE B N 1
ATOM 5203 C CA . ILE B 1 5 ? 75.375 34.062 5.656 1 37.25 5 ILE B CA 1
ATOM 5204 C C . ILE B 1 5 ? 74.062 33.719 4.91 1 37.25 5 ILE B C 1
ATOM 5206 O O . ILE B 1 5 ? 73.75 34.406 3.936 1 37.25 5 ILE B O 1
ATOM 5210 N N . LEU B 1 6 ? 73.75 32.469 4.805 1 39.12 6 LEU B N 1
ATOM 5211 C CA . LEU B 1 6 ? 72.438 32.031 4.301 1 39.12 6 LEU B CA 1
ATOM 5212 C C . LEU B 1 6 ? 71.312 32.625 5.141 1 39.12 6 LEU B C 1
ATOM 5214 O O . LEU B 1 6 ? 71.25 32.344 6.344 1 39.12 6 LEU B O 1
ATOM 5218 N N . LEU B 1 7 ? 70.875 33.812 4.867 1 38.94 7 LEU B N 1
ATOM 5219 C CA . LEU B 1 7 ? 69.625 34.344 5.387 1 38.94 7 LEU B CA 1
ATOM 5220 C C . LEU B 1 7 ? 68.5 33.375 5.176 1 38.94 7 LEU B C 1
ATOM 5222 O O . LEU B 1 7 ? 68.188 33.031 4.039 1 38.94 7 LEU B O 1
ATOM 5226 N N . SER B 1 8 ? 68.25 32.531 6.16 1 38.75 8 SER B N 1
ATOM 5227 C CA . SER B 1 8 ? 67.062 31.688 6.203 1 38.75 8 SER B CA 1
ATOM 5228 C C . SER B 1 8 ? 65.812 32.5 6.227 1 38.75 8 SER B C 1
ATOM 5230 O O . SER B 1 8 ? 65.562 33.312 7.137 1 38.75 8 SER B O 1
ATOM 5232 N N . LEU B 1 9 ? 6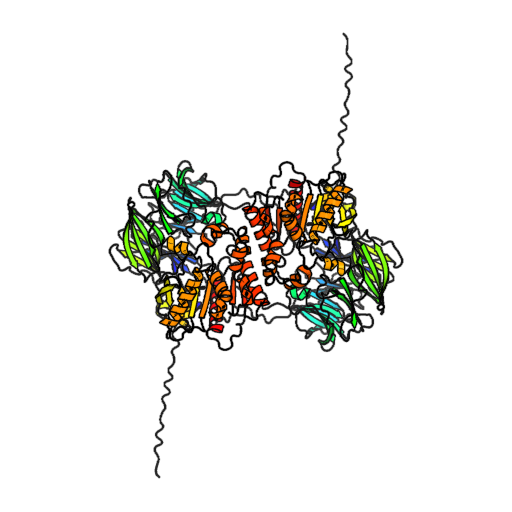5.312 32.906 5.129 1 40.97 9 LEU B N 1
ATOM 5233 C CA . LEU B 1 9 ? 63.938 33.438 5.051 1 40.97 9 LEU B CA 1
ATOM 5234 C C . LEU B 1 9 ? 62.938 32.469 5.676 1 40.97 9 LEU B C 1
ATOM 5236 O O . LEU B 1 9 ? 62.781 31.344 5.195 1 40.97 9 LEU B O 1
ATOM 5240 N N . LEU B 1 10 ? 62.688 32.625 6.965 1 40.16 10 LEU B N 1
ATOM 5241 C CA . LEU B 1 10 ? 61.562 31.953 7.617 1 40.16 10 LEU B CA 1
ATOM 5242 C C . LEU B 1 10 ? 60.25 32.375 6.957 1 40.16 10 LEU B C 1
ATOM 5244 O O . LEU B 1 10 ? 59.844 33.531 7.023 1 40.16 10 LEU B O 1
ATOM 5248 N N . ILE B 1 11 ? 59.812 31.703 5.93 1 41.69 11 ILE B N 1
ATOM 5249 C CA . ILE B 1 11 ? 58.438 31.828 5.418 1 41.69 11 ILE B CA 1
ATOM 5250 C C . ILE B 1 11 ? 57.469 31.438 6.504 1 41.69 11 ILE B C 1
ATOM 5252 O O . ILE B 1 11 ? 57.438 30.281 6.949 1 41.69 11 ILE B O 1
ATOM 5256 N N . ILE B 1 12 ? 57.031 32.375 7.316 1 40.03 12 ILE B N 1
ATOM 5257 C CA . ILE B 1 12 ? 55.875 32.188 8.18 1 40.03 12 ILE B CA 1
ATOM 5258 C C . ILE B 1 12 ? 54.656 31.781 7.332 1 40.03 12 ILE B C 1
ATOM 5260 O O . ILE B 1 12 ? 54.156 32.562 6.531 1 40.03 12 ILE B O 1
ATOM 5264 N N . TYR B 1 13 ? 54.469 30.5 7.086 1 41.16 13 TYR B N 1
ATOM 5265 C CA . TYR B 1 13 ? 53.188 30 6.613 1 41.16 13 TYR B CA 1
ATOM 5266 C C . TYR B 1 13 ? 52.062 30.359 7.578 1 41.16 13 TYR B C 1
ATOM 5268 O O . TYR B 1 13 ? 52.031 29.859 8.711 1 41.16 13 TYR B O 1
ATOM 5276 N N . SER B 1 14 ? 51.562 31.5 7.473 1 38.28 14 SER B N 1
ATOM 5277 C CA . SER B 1 14 ? 50.25 31.734 8.109 1 38.28 14 SER B CA 1
ATOM 5278 C C . SER B 1 14 ? 49.25 30.688 7.684 1 38.28 14 SER B C 1
ATOM 5280 O O . SER B 1 14 ? 48.812 30.688 6.531 1 38.28 14 SER B O 1
ATOM 5282 N N . THR B 1 15 ? 49.312 29.594 8.289 1 38.31 15 THR B N 1
ATOM 5283 C CA . THR B 1 15 ? 48.156 28.719 8.164 1 38.31 15 THR B CA 1
ATOM 5284 C C . THR B 1 15 ? 46.875 29.469 8.531 1 38.31 15 THR B C 1
ATOM 5286 O O . THR B 1 15 ? 46.688 29.844 9.688 1 38.31 15 THR B O 1
ATOM 5289 N N . PHE B 1 16 ? 46.312 30.188 7.645 1 37.56 16 PHE B N 1
ATOM 5290 C CA . PHE B 1 16 ? 44.906 30.531 7.84 1 37.56 16 PHE B CA 1
ATOM 5291 C C . PHE B 1 16 ? 44.125 29.297 8.242 1 37.56 16 PHE B C 1
ATOM 5293 O O . PHE B 1 16 ? 43.906 28.391 7.434 1 37.56 16 PHE B O 1
ATOM 5300 N N . SER B 1 17 ? 44.25 28.969 9.453 1 38.53 17 SER B N 1
ATOM 5301 C CA . SER B 1 17 ? 43.219 28.047 9.922 1 38.53 17 SER B CA 1
ATOM 5302 C C . SER B 1 17 ? 41.812 28.516 9.516 1 38.53 17 SER B C 1
ATOM 5304 O O . SER B 1 17 ? 41.344 29.547 10 1 38.53 17 SER B O 1
ATOM 5306 N N . VAL B 1 18 ? 41.406 28.297 8.375 1 40.81 18 VAL B N 1
ATOM 5307 C CA . VAL B 1 18 ? 40 28.438 8.125 1 40.81 18 VAL B CA 1
ATOM 5308 C C . VAL B 1 18 ? 39.188 27.844 9.289 1 40.81 18 VAL B C 1
ATOM 5310 O O . VAL B 1 18 ? 39.25 26.641 9.531 1 40.81 18 VAL B O 1
ATOM 5313 N N . VAL B 1 19 ? 39.156 28.438 10.336 1 43.38 19 VAL B N 1
ATOM 5314 C CA . VAL B 1 19 ? 38.25 28.016 11.391 1 43.38 19 VAL B CA 1
ATOM 5315 C C . VAL B 1 19 ? 36.938 27.562 10.766 1 43.38 19 VAL B C 1
ATOM 5317 O O . VAL B 1 19 ? 36.25 28.344 10.109 1 43.38 19 VAL B O 1
ATOM 5320 N N . ALA B 1 20 ? 36.812 26.391 10.594 1 55.5 20 ALA B N 1
ATOM 5321 C CA . ALA B 1 20 ? 35.531 25.844 10.148 1 55.5 20 ALA B CA 1
ATOM 5322 C C . ALA B 1 20 ? 34.375 26.5 10.875 1 55.5 20 ALA B C 1
ATOM 5324 O O . ALA B 1 20 ? 34.281 26.469 12.102 1 55.5 20 ALA B O 1
ATOM 5325 N N . GLN B 1 21 ? 33.625 27.516 10.305 1 75 21 GLN B N 1
ATOM 5326 C CA . GLN B 1 21 ? 32.438 28.156 10.898 1 75 21 GLN B CA 1
ATOM 5327 C C . GLN B 1 21 ? 31.5 27.109 11.508 1 75 21 GLN B C 1
ATOM 5329 O O . GLN B 1 21 ? 31.297 26.047 10.938 1 75 21 GLN B O 1
ATOM 5334 N N . ASN B 1 22 ? 31.219 27.328 12.828 1 93 22 ASN B N 1
ATOM 5335 C CA . ASN B 1 22 ? 30.234 26.484 13.508 1 93 22 ASN B CA 1
ATOM 5336 C C . ASN B 1 22 ? 28.828 26.688 12.938 1 93 22 ASN B C 1
ATOM 5338 O O . ASN B 1 22 ? 28.141 27.656 13.289 1 93 22 ASN B O 1
ATOM 5342 N N . THR B 1 23 ? 28.469 25.875 11.945 1 97.38 23 THR B N 1
ATOM 5343 C CA . THR B 1 23 ? 27.188 26 11.266 1 97.38 23 THR B CA 1
ATOM 5344 C C . THR B 1 23 ? 26.219 24.906 11.727 1 97.38 23 THR B C 1
ATOM 5346 O O . THR B 1 23 ? 26.625 23.969 12.43 1 97.38 23 THR B O 1
ATOM 5349 N N . MET B 1 24 ? 25 25.047 11.414 1 97.19 24 MET B N 1
ATOM 5350 C CA . MET B 1 24 ? 23.969 24.109 11.812 1 97.19 24 MET B CA 1
ATOM 5351 C C . MET B 1 24 ? 24.125 22.781 11.07 1 97.19 24 MET B C 1
ATOM 5353 O O . MET B 1 24 ? 24.422 22.766 9.875 1 97.19 24 MET B O 1
ATOM 5357 N N . THR B 1 25 ? 23.922 21.625 11.727 1 96.56 25 THR B N 1
ATOM 5358 C CA . THR B 1 25 ? 24.047 20.281 11.164 1 96.56 25 THR B CA 1
ATOM 5359 C C . THR B 1 25 ? 22.719 19.531 11.25 1 96.56 25 THR B C 1
ATOM 5361 O O . THR B 1 25 ? 21.797 19.969 11.938 1 96.56 25 THR B O 1
ATOM 5364 N N . PRO B 1 26 ? 22.609 18.406 10.508 1 96.25 26 PRO B N 1
ATOM 5365 C CA . PRO B 1 26 ? 21.406 17.578 10.641 1 96.25 26 PRO B CA 1
ATOM 5366 C C . PRO B 1 26 ? 21.172 17.109 12.078 1 96.25 26 PRO B C 1
ATOM 5368 O O . PRO B 1 26 ? 20.016 16.984 12.508 1 96.25 26 PRO B O 1
ATOM 5371 N N . GLU B 1 27 ? 22.172 16.812 12.805 1 95.62 27 GLU B N 1
ATOM 5372 C CA . GLU B 1 27 ? 22.062 16.438 14.211 1 95.62 27 GLU B CA 1
ATOM 5373 C C . GLU B 1 27 ? 21.438 17.547 15.039 1 95.62 27 GLU B C 1
ATOM 5375 O O . GLU B 1 27 ? 20.641 17.297 15.938 1 95.62 27 GLU B O 1
ATOM 5380 N N . ASP B 1 28 ? 21.891 18.797 14.758 1 97.31 28 ASP B N 1
ATOM 5381 C CA . ASP B 1 28 ? 21.312 19.938 15.438 1 97.31 28 ASP B CA 1
ATOM 5382 C C . ASP B 1 28 ? 19.812 20.016 15.195 1 97.31 28 ASP B C 1
ATOM 5384 O O . ASP B 1 28 ? 19.031 20.312 16.109 1 97.31 28 ASP B O 1
ATOM 5388 N N . VAL B 1 29 ? 19.359 19.766 13.953 1 97.75 29 VAL B N 1
ATOM 5389 C CA . VAL B 1 29 ? 17.938 19.766 13.609 1 97.75 29 VAL B CA 1
ATOM 5390 C C . VAL B 1 29 ? 17.203 18.719 14.438 1 97.75 29 VAL B C 1
ATOM 5392 O O . VAL B 1 29 ? 16.141 19 15 1 97.75 29 VAL B O 1
ATOM 5395 N N . ALA B 1 30 ? 17.766 17.547 14.57 1 96.75 30 ALA B N 1
ATOM 5396 C CA . ALA B 1 30 ? 17.156 16.438 15.305 1 96.75 30 ALA B CA 1
ATOM 5397 C C . ALA B 1 30 ? 17.016 16.781 16.781 1 96.75 30 ALA B C 1
ATOM 5399 O O . ALA B 1 30 ? 16.109 16.266 17.453 1 96.75 30 ALA B O 1
ATOM 5400 N N . ASN B 1 31 ? 17.828 17.719 17.281 1 95.56 31 ASN B N 1
ATOM 5401 C CA . ASN B 1 31 ? 17.859 18.031 18.703 1 95.56 31 ASN B CA 1
ATOM 5402 C C . ASN B 1 31 ? 17.094 19.312 19.016 1 95.56 31 ASN B C 1
ATOM 5404 O O . ASN B 1 31 ? 16.984 19.703 20.172 1 95.56 31 ASN B O 1
ATOM 5408 N N . THR B 1 32 ? 16.594 19.938 18.062 1 97.94 32 THR B N 1
ATOM 5409 C CA . THR B 1 32 ? 15.945 21.234 18.234 1 97.94 32 THR B CA 1
ATOM 5410 C C . THR B 1 32 ? 14.641 21.078 19.016 1 97.94 32 THR B C 1
ATOM 5412 O O . THR B 1 32 ? 13.875 20.141 18.781 1 97.94 32 THR B O 1
ATOM 5415 N N . ARG B 1 33 ? 14.398 22.031 19.953 1 98.25 33 ARG B N 1
ATOM 5416 C CA . ARG B 1 33 ? 13.172 22.109 20.734 1 98.25 33 ARG B CA 1
ATOM 5417 C C . ARG B 1 33 ? 12.297 23.281 20.266 1 98.25 33 ARG B C 1
ATOM 5419 O O . ARG B 1 33 ? 12.812 24.281 19.766 1 98.25 33 ARG B O 1
ATOM 5426 N N . TYR B 1 34 ? 10.992 23.141 20.438 1 98.5 34 TYR B N 1
ATOM 5427 C CA . TYR B 1 34 ? 10.039 24.156 20 1 98.5 34 TYR B CA 1
ATOM 5428 C C . TYR B 1 34 ? 9.016 24.453 21.094 1 98.5 34 TYR B C 1
ATOM 5430 O O . TYR B 1 34 ? 8.492 23.531 21.734 1 98.5 34 TYR B O 1
ATOM 5438 N N . VAL B 1 35 ? 8.781 25.703 21.328 1 98.62 35 VAL B N 1
ATOM 5439 C CA . VAL B 1 35 ? 7.66 26.094 22.172 1 98.62 35 VAL B CA 1
ATOM 5440 C C . VAL B 1 35 ? 6.355 26.031 21.391 1 98.62 35 VAL B C 1
ATOM 5442 O O . VAL B 1 35 ? 6.312 26.422 20.219 1 98.62 35 VAL B O 1
ATOM 5445 N N . SER B 1 36 ? 5.348 25.5 22.016 1 97.88 36 SER B N 1
ATOM 5446 C CA . SER B 1 36 ? 4.059 25.344 21.359 1 97.88 36 SER B CA 1
ATOM 5447 C C . SER B 1 36 ? 2.906 25.719 22.281 1 97.88 36 SER B C 1
ATOM 5449 O O . SER B 1 36 ? 2.92 25.359 23.469 1 97.88 36 SER B O 1
ATOM 5451 N N . GLY B 1 37 ? 1.948 26.438 21.703 1 96.81 37 GLY B N 1
ATOM 5452 C CA . GLY B 1 37 ? 0.749 26.797 22.438 1 96.81 37 GLY B CA 1
ATOM 5453 C C . GLY B 1 37 ? 1.017 27.766 23.578 1 96.81 37 GLY B C 1
ATOM 5454 O O . GLY B 1 37 ? 2.123 27.812 24.125 1 96.81 37 GLY B O 1
ATOM 5455 N N . VAL B 1 38 ? 0.01 28.547 23.922 1 98 38 VAL B N 1
ATOM 5456 C CA . VAL B 1 38 ? 0.09 29.438 25.078 1 98 38 VAL B CA 1
ATOM 5457 C C . VAL B 1 38 ? -1.314 29.719 25.609 1 98 38 VAL B C 1
ATOM 5459 O O . VAL B 1 38 ? -2.24 29.953 24.828 1 98 38 VAL B O 1
ATOM 5462 N N . GLU B 1 39 ? -1.477 29.609 26.906 1 97.44 39 GLU B N 1
ATOM 5463 C CA . GLU B 1 39 ? -2.709 29.953 27.625 1 97.44 39 GLU B CA 1
ATOM 5464 C C . GLU B 1 39 ? -2.422 30.828 28.844 1 97.44 39 GLU B C 1
ATOM 5466 O O . GLU B 1 39 ? -1.643 30.438 29.719 1 97.44 39 GLU B O 1
ATOM 5471 N N . MET B 1 40 ? -3.049 31.969 28.844 1 97.19 40 MET B N 1
ATOM 5472 C CA . MET B 1 40 ? -2.914 32.844 30 1 97.19 40 MET B CA 1
ATOM 5473 C C . MET B 1 40 ? -3.932 32.5 31.078 1 97.19 40 MET B C 1
ATOM 5475 O O . MET B 1 40 ? -5.094 32.219 30.781 1 97.19 40 MET B O 1
ATOM 5479 N N . SER B 1 41 ? -3.416 32.531 32.375 1 96.75 41 SER B N 1
ATOM 5480 C CA . SER B 1 41 ? -4.336 32.25 33.469 1 96.75 41 SER B CA 1
ATOM 5481 C C . SER B 1 41 ? -5.371 33.375 33.594 1 96.75 41 SER B C 1
ATOM 5483 O O . SER B 1 41 ? -5.113 34.531 33.219 1 96.75 41 SER B O 1
ATOM 5485 N N . PRO B 1 42 ? -6.539 33 34.188 1 93.81 42 PRO B N 1
ATOM 5486 C CA . PRO B 1 42 ? -7.602 34 34.312 1 93.81 42 PRO B CA 1
ATOM 5487 C C . PRO B 1 42 ? -7.164 35.25 35.094 1 93.81 42 PRO B C 1
ATOM 5489 O O . PRO B 1 42 ? -7.648 36.344 34.812 1 93.81 42 PRO B O 1
ATOM 5492 N N . ASP B 1 43 ? -6.25 35.125 36 1 94.25 43 ASP B N 1
ATOM 5493 C CA . ASP B 1 43 ? -5.805 36.25 36.812 1 94.25 43 ASP B CA 1
ATOM 5494 C C . ASP B 1 43 ? -4.609 36.969 36.156 1 94.25 43 ASP B C 1
ATOM 5496 O O . ASP B 1 43 ? -4.074 37.906 36.719 1 94.25 43 ASP B O 1
ATOM 5500 N N . GLY B 1 44 ? -4.145 36.438 35.031 1 94.88 44 GLY B N 1
ATOM 5501 C CA . GLY B 1 44 ? -3.084 37.094 34.281 1 94.88 44 GLY B CA 1
ATOM 5502 C C . GLY B 1 44 ? -1.705 36.844 34.844 1 94.88 44 GLY B C 1
ATOM 5503 O O . GLY B 1 44 ? -0.731 37.469 34.438 1 94.88 44 GLY B O 1
ATOM 5504 N N . LYS B 1 45 ? -1.566 35.875 35.75 1 95.75 45 LYS B N 1
ATOM 5505 C CA . LYS B 1 45 ? -0.317 35.719 36.5 1 95.75 45 LYS B CA 1
ATOM 5506 C C . LYS B 1 45 ? 0.58 34.688 35.844 1 95.75 45 LYS B C 1
ATOM 5508 O O . LYS B 1 45 ? 1.795 34.688 36.062 1 95.75 45 LYS B O 1
ATOM 5513 N N . PHE B 1 46 ? -0.079 33.781 35.125 1 96.94 46 PHE B N 1
ATOM 5514 C CA . PHE B 1 46 ? 0.685 32.656 34.594 1 96.94 46 PHE B CA 1
ATOM 5515 C C . PHE B 1 46 ? 0.418 32.469 33.094 1 96.94 46 PHE B C 1
ATOM 5517 O O . PHE B 1 46 ? -0.68 32.75 32.625 1 96.94 46 PHE B O 1
ATOM 5524 N N . LEU B 1 47 ? 1.401 32 32.375 1 98.25 47 LEU B N 1
ATOM 5525 C CA . LEU B 1 47 ? 1.284 31.5 31.016 1 98.25 47 LEU B CA 1
ATOM 5526 C C . LEU B 1 47 ? 1.607 30.016 30.969 1 98.25 47 LEU B C 1
ATOM 5528 O O . LEU B 1 47 ? 2.713 29.594 31.312 1 98.25 47 LEU B O 1
ATOM 5532 N N . ALA B 1 48 ? 0.646 29.172 30.594 1 98.44 48 ALA B N 1
ATOM 5533 C CA . ALA B 1 48 ? 0.904 27.75 30.344 1 98.44 48 ALA B CA 1
ATOM 5534 C C . ALA B 1 48 ? 1.342 27.531 28.891 1 98.44 48 ALA B C 1
ATOM 5536 O O . ALA B 1 48 ? 0.724 28.062 27.969 1 98.44 48 ALA B O 1
ATOM 5537 N N . TYR B 1 49 ? 2.41 26.859 28.609 1 98.44 49 TYR B N 1
ATOM 5538 C CA . TYR B 1 49 ? 2.924 26.531 27.281 1 98.44 49 TYR B CA 1
ATOM 5539 C C . TYR B 1 49 ? 3.574 25.156 27.266 1 98.44 49 TYR B C 1
ATOM 5541 O O . TYR B 1 49 ? 3.766 24.547 28.312 1 98.44 49 TYR B O 1
ATOM 5549 N N . ARG B 1 50 ? 3.791 24.625 26.125 1 98.62 50 ARG B N 1
ATOM 5550 C CA . ARG B 1 50 ? 4.422 23.312 25.984 1 98.62 50 ARG B CA 1
ATOM 5551 C C . ARG B 1 50 ? 5.754 23.422 25.266 1 98.62 50 ARG B C 1
ATOM 5553 O O . ARG B 1 50 ? 5.973 24.359 24.484 1 98.62 50 ARG B O 1
ATOM 5560 N N . ILE B 1 51 ? 6.621 22.516 25.5 1 98.5 51 ILE B N 1
ATOM 5561 C CA . ILE B 1 51 ? 7.859 22.359 24.75 1 98.5 51 ILE B CA 1
ATOM 5562 C C . ILE B 1 51 ? 7.844 21.016 24.016 1 98.5 51 ILE B C 1
ATOM 5564 O O . ILE B 1 51 ? 7.637 19.969 24.641 1 98.5 51 ILE B O 1
ATOM 5568 N N . ILE B 1 52 ? 8.062 21.047 22.734 1 98.31 52 ILE B N 1
ATOM 5569 C CA . ILE B 1 52 ? 8.109 19.875 21.875 1 98.31 52 ILE B CA 1
ATOM 5570 C C . ILE B 1 52 ? 9.555 19.5 21.578 1 98.31 52 ILE B C 1
ATOM 5572 O O . ILE B 1 52 ? 10.367 20.375 21.234 1 98.31 52 ILE B O 1
ATOM 5576 N N . SER B 1 53 ? 9.867 18.25 21.703 1 97.25 53 SER B N 1
ATOM 5577 C CA . SER B 1 53 ? 11.195 17.75 21.375 1 97.25 53 SER B CA 1
ATOM 5578 C C . SER B 1 53 ? 11.125 16.312 20.875 1 97.25 53 SER B C 1
ATOM 5580 O O . SER B 1 53 ? 10.164 15.594 21.156 1 97.25 53 SER B O 1
ATOM 5582 N N . TYR B 1 54 ? 12.094 15.922 20.109 1 96.62 54 TYR B N 1
ATOM 5583 C CA . TYR B 1 54 ? 12.164 14.555 19.594 1 96.62 54 TYR B CA 1
ATOM 5584 C C . TYR B 1 54 ? 13.203 13.734 20.344 1 96.62 54 TYR B C 1
ATOM 5586 O O . TYR B 1 54 ? 14.242 14.266 20.75 1 96.62 54 TYR B O 1
ATOM 5594 N N . PRO B 1 55 ? 12.977 12.398 20.453 1 96.75 55 PRO B N 1
ATOM 5595 C CA . PRO B 1 55 ? 14.023 11.539 21.016 1 96.75 55 PRO B CA 1
ATOM 5596 C C . PRO B 1 55 ? 15.266 11.469 20.125 1 96.75 55 PRO B C 1
ATOM 5598 O O . PRO B 1 55 ? 15.195 11.766 18.938 1 96.75 55 PRO B O 1
ATOM 5601 N N . ASP B 1 56 ? 16.375 11.086 20.766 1 96.62 56 ASP B N 1
ATOM 5602 C CA . ASP B 1 56 ? 17.609 10.875 20.016 1 96.62 56 ASP B CA 1
ATOM 5603 C C . ASP B 1 56 ? 17.406 9.867 18.891 1 96.62 56 ASP B C 1
ATOM 5605 O O . ASP B 1 56 ? 17.125 8.695 19.141 1 96.62 56 ASP B O 1
ATOM 5609 N N . PRO B 1 57 ? 17.531 10.359 17.672 1 96.56 57 PRO B N 1
ATOM 5610 C CA . PRO B 1 57 ? 17.234 9.484 16.547 1 96.56 57 PRO B CA 1
ATOM 5611 C C . PRO B 1 57 ? 18.188 8.297 16.453 1 96.56 57 PRO B C 1
ATOM 5613 O O . PRO B 1 57 ? 17.938 7.352 15.695 1 96.56 57 PRO B O 1
ATOM 5616 N N . THR B 1 58 ? 19.359 8.305 17.109 1 94.88 58 THR B N 1
ATOM 5617 C CA . THR B 1 58 ? 20.328 7.211 17.062 1 94.88 58 THR B CA 1
ATOM 5618 C C . THR B 1 58 ? 19.984 6.148 18.094 1 94.88 58 THR B C 1
ATOM 5620 O O . THR B 1 58 ? 20.578 5.062 18.094 1 94.88 58 THR B O 1
ATOM 5623 N N . ILE B 1 59 ? 19 6.438 18.953 1 95.69 59 ILE B N 1
ATOM 5624 C CA . ILE B 1 59 ? 18.688 5.527 20.047 1 95.69 59 ILE B CA 1
ATOM 5625 C C . ILE B 1 59 ? 17.312 4.906 19.812 1 95.69 59 ILE B C 1
ATOM 5627 O O . ILE B 1 59 ? 17.125 3.697 19.984 1 95.69 59 ILE B O 1
ATOM 5631 N N . GLU B 1 60 ? 16.328 5.688 19.438 1 96.19 60 GLU B N 1
ATOM 5632 C CA . GLU B 1 60 ? 14.977 5.176 19.266 1 96.19 60 GLU B CA 1
ATOM 5633 C C . GLU B 1 60 ? 14.25 5.906 18.141 1 96.19 60 GLU B C 1
ATOM 5635 O O . GLU B 1 60 ? 14.539 7.07 17.844 1 96.19 60 GLU B O 1
ATOM 5640 N N . ASN B 1 61 ? 13.305 5.23 17.453 1 97.69 61 ASN B N 1
ATOM 5641 C CA . ASN B 1 61 ? 12.438 5.77 16.406 1 97.69 61 ASN B CA 1
ATOM 5642 C C . ASN B 1 61 ? 11.016 5.984 16.938 1 97.69 61 ASN B C 1
ATOM 5644 O O . ASN B 1 61 ? 10.141 5.148 16.719 1 97.69 61 ASN B O 1
ATOM 5648 N N . ARG B 1 62 ? 10.766 7.203 17.516 1 97.19 62 ARG B N 1
ATOM 5649 C CA . ARG B 1 62 ? 9.484 7.508 18.156 1 97.19 62 ARG B CA 1
ATOM 5650 C C . ARG B 1 62 ? 9.023 8.922 17.797 1 97.19 62 ARG B C 1
ATOM 5652 O O . ARG B 1 62 ? 9.82 9.742 17.344 1 97.19 62 ARG B O 1
ATOM 5659 N N . PRO B 1 63 ? 7.719 9.203 18.047 1 97.31 63 PRO B N 1
ATOM 5660 C CA . PRO B 1 63 ? 7.23 10.562 17.859 1 97.31 63 PRO B CA 1
ATOM 5661 C C . PRO B 1 63 ? 7.785 11.547 18.891 1 97.31 63 PRO B C 1
ATOM 5663 O O . PRO B 1 63 ? 8.469 11.133 19.828 1 97.31 63 PRO B O 1
ATOM 5666 N N . ALA B 1 64 ? 7.438 12.805 18.719 1 97.75 64 ALA B N 1
ATOM 5667 C CA . ALA B 1 64 ? 7.922 13.875 19.578 1 97.75 64 ALA B CA 1
ATOM 5668 C C . ALA B 1 64 ? 7.309 13.773 20.969 1 97.75 64 ALA B C 1
ATOM 5670 O O . ALA B 1 64 ? 6.207 13.234 21.141 1 97.75 64 ALA B O 1
ATOM 5671 N N . HIS B 1 65 ? 8 14.328 21.953 1 97.31 65 HIS B N 1
ATOM 5672 C CA . HIS B 1 65 ? 7.484 14.578 23.297 1 97.31 65 HIS B CA 1
ATOM 5673 C C . HIS B 1 65 ? 6.809 15.938 23.375 1 97.31 65 HIS B C 1
ATOM 5675 O O . HIS B 1 65 ? 7.219 16.875 22.703 1 97.31 65 HIS B O 1
ATOM 5681 N N . SER B 1 66 ? 5.812 16.047 24.188 1 98.06 66 SER B N 1
ATOM 5682 C CA . SER B 1 66 ? 5.121 17.297 24.5 1 98.06 66 SER B CA 1
ATOM 5683 C C . SER B 1 66 ? 5.004 17.5 26 1 98.06 66 SER B C 1
ATOM 5685 O O . SER B 1 66 ? 4.168 16.875 26.656 1 98.06 66 SER B O 1
ATOM 5687 N N . HIS B 1 67 ? 5.758 18.453 26.578 1 98.06 67 HIS B N 1
ATOM 5688 C CA . HIS B 1 67 ? 5.824 18.656 28.016 1 98.06 67 HIS B CA 1
ATOM 5689 C C . HIS B 1 67 ? 5.242 20 28.406 1 98.06 67 HIS B C 1
ATOM 5691 O O . HIS B 1 67 ? 5.422 21 27.688 1 98.06 67 HIS B O 1
ATOM 5697 N N . LEU B 1 68 ? 4.574 20.047 29.516 1 98.31 68 LEU B N 1
ATOM 5698 C CA . LEU B 1 68 ? 3.877 21.234 29.984 1 98.31 68 LEU B CA 1
ATOM 5699 C C . LEU B 1 68 ? 4.77 22.047 30.906 1 98.31 68 LEU B C 1
ATOM 5701 O O . LEU B 1 68 ? 5.379 21.516 31.844 1 98.31 68 LEU B O 1
ATOM 5705 N N . TYR B 1 69 ? 4.82 23.359 30.672 1 98.12 69 TYR B N 1
ATOM 5706 C CA . TYR B 1 69 ? 5.523 24.328 31.5 1 98.12 69 TYR B CA 1
ATOM 5707 C C . TYR B 1 69 ? 4.602 25.484 31.875 1 98.12 69 TYR B C 1
ATOM 5709 O O . TYR B 1 69 ? 3.59 25.719 31.219 1 98.12 69 TYR B O 1
ATOM 5717 N N . LEU B 1 70 ? 4.949 26.172 32.969 1 97.25 70 LEU B N 1
ATOM 5718 C CA . LEU B 1 70 ? 4.281 27.391 33.438 1 97.25 70 LEU B CA 1
ATOM 5719 C C . LEU B 1 70 ? 5.277 28.531 33.562 1 97.25 70 LEU B C 1
ATOM 5721 O O . LEU B 1 70 ? 6.383 28.359 34.062 1 97.25 70 LEU B O 1
ATOM 5725 N N . TYR B 1 71 ? 4.969 29.672 33 1 97.75 71 TYR B N 1
ATOM 5726 C CA . TYR B 1 71 ? 5.738 30.891 33.25 1 97.75 71 TYR B CA 1
ATOM 5727 C C . TYR B 1 71 ? 5.023 31.797 34.219 1 97.75 71 TYR B C 1
ATOM 5729 O O . TYR B 1 71 ? 3.885 32.188 34 1 97.75 71 TYR B O 1
ATOM 5737 N N . ASP B 1 72 ? 5.691 32.094 35.344 1 96.62 72 ASP B N 1
ATOM 5738 C CA . ASP B 1 72 ? 5.207 33.031 36.344 1 96.62 72 ASP B CA 1
ATOM 5739 C C . ASP B 1 72 ? 5.578 34.469 35.938 1 96.62 72 ASP B C 1
ATOM 5741 O O . ASP B 1 72 ? 6.738 34.875 36.062 1 96.62 72 ASP B O 1
ATOM 5745 N N . ILE B 1 73 ? 4.625 35.25 35.562 1 95.88 73 ILE B N 1
ATOM 5746 C CA . ILE B 1 73 ? 4.863 36.594 35 1 95.88 73 ILE B CA 1
ATOM 5747 C C . ILE B 1 73 ? 5.484 37.5 36.062 1 95.88 73 ILE B C 1
ATOM 5749 O O . ILE B 1 73 ? 6.465 38.188 35.812 1 95.88 73 ILE B O 1
ATOM 5753 N N . ASP B 1 74 ? 4.984 37.469 37.25 1 93.69 74 ASP B N 1
ATOM 5754 C CA . ASP B 1 74 ? 5.43 38.375 38.312 1 93.69 74 ASP B CA 1
ATOM 5755 C C . ASP B 1 74 ? 6.859 38.031 38.75 1 93.69 74 ASP B C 1
ATOM 5757 O O . ASP B 1 74 ? 7.664 38.938 39 1 93.69 74 ASP B O 1
ATOM 5761 N N . ASN B 1 75 ? 7.105 36.781 38.812 1 94.88 75 ASN B N 1
ATOM 5762 C CA . ASN B 1 75 ? 8.406 36.344 39.281 1 94.88 75 ASN B CA 1
ATOM 5763 C C . ASN B 1 75 ? 9.375 36.062 38.156 1 94.88 75 ASN B C 1
ATOM 5765 O O . ASN B 1 75 ? 10.555 35.812 38.375 1 94.88 75 ASN B O 1
ATOM 5769 N N . GLN B 1 76 ? 8.844 36.062 36.969 1 95.12 76 GLN B N 1
ATOM 5770 C CA . GLN B 1 76 ? 9.641 35.844 35.781 1 95.12 76 GLN B CA 1
ATOM 5771 C C . GLN B 1 76 ? 10.398 34.531 35.875 1 95.12 76 GLN B C 1
ATOM 5773 O O . GLN B 1 76 ? 11.617 34.5 35.656 1 95.12 76 GLN B O 1
ATOM 5778 N N . LYS B 1 77 ? 9.664 33.469 36.188 1 94.88 77 LYS B N 1
ATOM 5779 C CA . LYS B 1 77 ? 10.25 32.156 36.344 1 94.88 77 LYS B CA 1
ATOM 5780 C C . LYS B 1 77 ? 9.523 31.109 35.5 1 94.88 77 LYS B C 1
ATOM 5782 O O . LYS B 1 77 ? 8.289 31.125 35.438 1 94.88 77 LYS B O 1
ATOM 5787 N N . HIS B 1 78 ? 10.336 30.281 34.906 1 96 78 HIS B N 1
ATOM 5788 C CA . HIS B 1 78 ? 9.812 29.109 34.219 1 96 78 HIS B CA 1
ATOM 5789 C C . HIS B 1 78 ? 9.719 27.922 35.156 1 96 78 HIS B C 1
ATOM 5791 O O . HIS B 1 78 ? 10.672 27.609 35.875 1 96 78 HIS B O 1
ATOM 5797 N N . ILE B 1 79 ? 8.633 27.188 35.156 1 96 79 ILE B N 1
ATOM 5798 C CA . ILE B 1 79 ? 8.422 26.047 36.031 1 96 79 ILE B CA 1
ATOM 5799 C C . ILE B 1 79 ? 8.047 24.812 35.219 1 96 79 ILE B C 1
ATOM 5801 O O . ILE B 1 79 ? 7.012 24.797 34.531 1 96 79 ILE B O 1
ATOM 5805 N N . PRO B 1 80 ? 8.906 23.781 35.25 1 95.62 80 PRO B N 1
ATOM 5806 C CA . PRO B 1 80 ? 8.43 22.516 34.656 1 95.62 80 PRO B CA 1
ATOM 5807 C C . PRO B 1 80 ? 7.25 21.938 35.438 1 95.62 80 PRO B C 1
ATOM 5809 O O . PRO B 1 80 ? 7.324 21.75 36.656 1 95.62 80 PRO B O 1
ATOM 5812 N N . PHE B 1 81 ? 6.188 21.672 34.75 1 95.56 81 PHE B N 1
ATOM 5813 C CA . PHE B 1 81 ? 4.984 21.188 35.406 1 95.56 81 PHE B CA 1
ATOM 5814 C C . PHE B 1 81 ? 4.801 19.703 35.156 1 95.56 81 PHE B C 1
ATOM 5816 O O . PHE B 1 81 ? 4.777 18.906 36.125 1 95.56 81 PHE B O 1
ATOM 5823 N N . VAL B 1 82 ? 4.629 19.25 33.938 1 96.25 82 VAL B N 1
ATOM 5824 C CA . VAL B 1 82 ? 4.508 17.844 33.562 1 96.25 82 VAL B CA 1
ATOM 5825 C C . VAL B 1 82 ? 5.527 17.5 32.5 1 96.25 82 VAL B C 1
ATOM 5827 O O . VAL B 1 82 ? 5.352 17.875 31.328 1 96.25 82 VAL B O 1
ATOM 5830 N N . THR B 1 83 ? 6.574 16.672 32.844 1 95.19 83 THR B N 1
ATOM 5831 C CA . THR B 1 83 ? 7.66 16.422 31.891 1 95.19 83 THR B CA 1
ATOM 5832 C C . THR B 1 83 ? 7.938 14.93 31.75 1 95.19 83 THR B C 1
ATOM 5834 O O . THR B 1 83 ? 8.852 14.531 31.031 1 95.19 83 THR B O 1
ATOM 5837 N N . GLN B 1 84 ? 7.102 14.102 32.438 1 93.81 84 GLN B N 1
ATOM 5838 C CA . GLN B 1 84 ? 7.359 12.672 32.469 1 93.81 84 GLN B CA 1
ATOM 5839 C C . GLN B 1 84 ? 6.547 11.953 31.391 1 93.81 84 GLN B C 1
ATOM 5841 O O . GLN B 1 84 ? 6.832 10.805 31.047 1 93.81 84 GLN B O 1
ATOM 5846 N N . TYR B 1 85 ? 5.52 12.5 30.953 1 95.38 85 TYR B N 1
ATOM 5847 C CA . TYR B 1 85 ? 4.684 11.977 29.891 1 95.38 85 TYR B CA 1
ATOM 5848 C C . TYR B 1 85 ? 4.109 13.102 29.031 1 95.38 85 TYR B C 1
ATOM 5850 O O . TYR B 1 85 ? 4.262 14.281 29.375 1 95.38 85 TYR B O 1
ATOM 5858 N N . ASP B 1 86 ? 3.572 12.758 27.938 1 96.5 86 ASP B N 1
ATOM 5859 C CA . ASP B 1 86 ? 3.08 13.734 26.969 1 96.5 86 ASP B CA 1
ATOM 5860 C C . ASP B 1 86 ? 1.727 14.297 27.406 1 96.5 86 ASP B C 1
ATOM 5862 O O . ASP B 1 86 ? 0.894 13.57 27.953 1 96.5 86 ASP B O 1
ATOM 5866 N N . VAL B 1 87 ? 1.512 15.594 27.141 1 97.5 87 VAL B N 1
ATOM 5867 C CA . VAL B 1 87 ? 0.253 16.25 27.5 1 97.5 87 VAL B CA 1
ATOM 5868 C C . VAL B 1 87 ? -0.332 16.938 26.266 1 97.5 87 VAL B C 1
ATOM 5870 O O . VAL B 1 87 ? 0.405 17.328 25.359 1 97.5 87 VAL B O 1
ATOM 5873 N N . SER B 1 88 ? -1.606 17.031 26.234 1 97 88 SER B N 1
ATOM 5874 C CA . SER B 1 88 ? -2.314 17.781 25.203 1 97 88 SER B CA 1
ATOM 5875 C C . SER B 1 88 ? -3.582 18.422 25.766 1 97 88 SER B C 1
ATOM 5877 O O . SER B 1 88 ? -3.959 18.172 26.906 1 97 88 SER B O 1
ATOM 5879 N N . ASN B 1 89 ? -4.156 19.312 25 1 96.94 89 ASN B N 1
ATOM 5880 C CA . ASN B 1 89 ? -5.402 19.984 25.359 1 96.94 89 ASN B CA 1
ATOM 5881 C C . ASN B 1 89 ? -5.301 20.656 26.719 1 96.94 89 ASN B C 1
ATOM 5883 O O . ASN B 1 89 ? -6.137 20.422 27.594 1 96.94 89 ASN B O 1
ATOM 5887 N N . VAL B 1 90 ? -4.34 21.516 26.938 1 97.62 90 VAL B N 1
ATOM 5888 C CA . VAL B 1 90 ? -4.047 22.203 28.203 1 97.62 90 VAL B CA 1
ATOM 5889 C C . VAL B 1 90 ? -5.004 23.375 28.375 1 97.62 90 VAL B C 1
ATOM 5891 O O . VAL B 1 90 ? -5.129 24.234 27.484 1 97.62 90 VAL B O 1
ATOM 5894 N N . THR B 1 91 ? -5.668 23.453 29.5 1 97.12 91 THR B N 1
ATOM 5895 C CA . THR B 1 91 ? -6.555 24.578 29.781 1 97.12 91 THR B CA 1
ATOM 5896 C C . THR B 1 91 ? -6.664 24.812 31.297 1 97.12 91 THR B C 1
ATOM 5898 O O . THR B 1 91 ? -6.371 23.906 32.094 1 97.12 91 THR B O 1
ATOM 5901 N N . TYR B 1 92 ? -7.004 26.016 31.719 1 97.81 92 TYR B N 1
ATOM 5902 C CA . TYR B 1 92 ? -7.281 26.312 33.125 1 97.81 92 TYR B CA 1
ATOM 5903 C C . TYR B 1 92 ? -8.695 25.891 33.5 1 97.81 92 TYR B C 1
ATOM 5905 O O . TYR B 1 92 ? -9.633 26.094 32.719 1 97.81 92 TYR B O 1
ATOM 5913 N N . ARG B 1 93 ? -8.875 25.328 34.688 1 98 93 ARG B N 1
ATOM 5914 C CA . ARG B 1 93 ? -10.203 24.984 35.188 1 98 93 ARG B CA 1
ATOM 5915 C C . ARG B 1 93 ? -10.906 26.203 35.781 1 98 93 ARG B C 1
ATOM 5917 O O . ARG B 1 93 ? -10.383 26.812 36.719 1 98 93 ARG B O 1
ATOM 5924 N N . PRO B 1 94 ? -12.141 26.562 35.281 1 97.06 94 PRO B N 1
ATOM 5925 C CA . PRO B 1 94 ? -12.844 27.719 35.844 1 97.06 94 PRO B CA 1
ATOM 5926 C C . PRO B 1 94 ? -13.094 27.578 37.344 1 97.06 94 PRO B C 1
ATOM 5928 O O . PRO B 1 94 ? -13.461 26.5 37.844 1 97.06 94 PRO B O 1
ATOM 5931 N N . ASN B 1 95 ? -12.805 28.656 38.094 1 95.12 95 ASN B N 1
ATOM 5932 C CA . ASN B 1 95 ? -13.07 28.781 39.531 1 95.12 95 ASN B CA 1
ATOM 5933 C C . ASN B 1 95 ? -12.195 27.844 40.344 1 95.12 95 ASN B C 1
ATOM 5935 O O . ASN B 1 95 ? -12.516 27.531 41.5 1 95.12 95 ASN B O 1
ATOM 5939 N N . HIS B 1 96 ? -11.242 27.297 39.75 1 95.75 96 HIS B N 1
ATOM 5940 C CA . HIS B 1 96 ? -10.234 26.5 40.438 1 95.75 96 HIS B CA 1
ATOM 5941 C C . HIS B 1 96 ? -8.828 27.016 40.156 1 95.75 96 HIS B C 1
ATOM 5943 O O . HIS B 1 96 ? -8.602 27.656 39.125 1 95.75 96 HIS B O 1
ATOM 5949 N N . SER B 1 97 ? -7.953 26.828 41 1 95.94 97 SER B N 1
ATOM 5950 C CA . SER B 1 97 ? -6.562 27.219 40.812 1 95.94 97 SER B CA 1
ATOM 5951 C C . SER B 1 97 ? -5.734 26.062 40.25 1 95.94 97 SER B C 1
ATOM 5953 O O . SER B 1 97 ? -4.738 25.672 40.875 1 95.94 97 SER B O 1
ATOM 5955 N N . SER B 1 98 ? -6.164 25.578 39.094 1 97.25 98 SER B N 1
ATOM 5956 C CA . SER B 1 98 ? -5.508 24.406 38.562 1 97.25 98 SER B CA 1
ATOM 5957 C C . SER B 1 98 ? -5.52 24.422 37.031 1 97.25 98 SER B C 1
ATOM 5959 O O . SER B 1 98 ? -6.234 25.234 36.438 1 97.25 98 SER B O 1
ATOM 5961 N N . ILE B 1 99 ? -4.66 23.625 36.406 1 97.56 99 ILE B N 1
ATOM 5962 C CA . ILE B 1 99 ? -4.59 23.344 34.969 1 97.56 99 ILE B CA 1
ATOM 5963 C C . ILE B 1 99 ? -5.012 21.891 34.719 1 97.56 99 ILE B C 1
ATOM 5965 O O . ILE B 1 99 ? -4.668 20.984 35.5 1 97.56 99 ILE B O 1
ATOM 5969 N N . THR B 1 100 ? -5.793 21.688 33.719 1 98.31 100 THR B N 1
ATOM 5970 C CA . THR B 1 100 ? -6.152 20.328 33.281 1 98.31 100 THR B CA 1
ATOM 5971 C C . THR B 1 100 ? -5.609 20.047 31.891 1 98.31 100 THR B C 1
ATOM 5973 O O . THR B 1 100 ? -5.34 20.984 31.125 1 98.31 100 THR B O 1
ATOM 5976 N N . PHE B 1 101 ? -5.383 18.797 31.594 1 98.44 101 PHE B N 1
ATOM 5977 C CA . PHE B 1 101 ? -4.832 18.359 30.312 1 98.44 101 PHE B CA 1
ATOM 5978 C C . PHE B 1 101 ? -5.184 16.906 30.031 1 98.44 101 PHE B C 1
ATOM 5980 O O . PHE B 1 101 ? -5.68 16.203 30.922 1 98.44 101 PHE B O 1
ATOM 5987 N N . ILE B 1 102 ? -5.062 16.484 28.844 1 98.38 102 ILE B N 1
ATOM 5988 C CA . ILE B 1 102 ? -5.219 15.078 28.453 1 98.38 102 ILE B CA 1
ATOM 5989 C C . ILE B 1 102 ? -3.859 14.383 28.469 1 98.38 102 ILE B C 1
ATOM 5991 O O . ILE B 1 102 ? -2.859 14.938 28.016 1 98.38 102 ILE B O 1
ATOM 5995 N N . ALA B 1 103 ? -3.789 13.227 29.016 1 98.12 103 ALA B N 1
ATOM 5996 C CA . ALA B 1 103 ? -2.58 12.406 29.047 1 98.12 103 ALA B CA 1
ATOM 5997 C C . ALA B 1 103 ? -2.926 10.922 29.125 1 98.12 103 ALA B C 1
ATOM 5999 O O . ALA B 1 103 ? -4.062 10.555 29.438 1 98.12 103 ALA B O 1
ATOM 6000 N N . LYS B 1 104 ? -2.037 10.094 28.766 1 97.12 104 LYS B N 1
ATOM 6001 C CA . LYS B 1 104 ? -2.096 8.648 28.969 1 97.12 104 LYS B CA 1
ATOM 6002 C C . LYS B 1 104 ? -0.84 8.141 29.672 1 97.12 104 LYS B C 1
ATOM 6004 O O . LYS B 1 104 ? 0.205 7.965 29.031 1 97.12 104 LYS B O 1
ATOM 6009 N N . ARG B 1 105 ? -0.92 7.867 30.875 1 94.94 105 ARG B N 1
ATOM 6010 C CA . ARG B 1 105 ? 0.186 7.293 31.641 1 94.94 105 ARG B CA 1
ATOM 6011 C C . ARG B 1 105 ? 0.289 5.789 31.406 1 94.94 105 ARG B C 1
ATOM 6013 O O . ARG B 1 105 ? -0.613 5.184 30.828 1 94.94 105 ARG B O 1
ATOM 6020 N N . GLU B 1 106 ? 1.362 5.18 31.703 1 90.19 106 GLU B N 1
ATOM 6021 C CA . GLU B 1 106 ? 1.646 3.77 31.453 1 90.19 106 GLU B CA 1
ATOM 6022 C C . GLU B 1 106 ? 0.537 2.879 32 1 90.19 106 GLU B C 1
ATOM 6024 O O . GLU B 1 106 ? 0.171 1.878 31.375 1 90.19 106 GLU B O 1
ATOM 6029 N N . GLU B 1 107 ? -0.065 3.246 33.125 1 89.81 107 GLU B N 1
ATOM 6030 C CA . GLU B 1 107 ? -1.07 2.424 33.781 1 89.81 107 GLU B CA 1
ATOM 6031 C C . GLU B 1 107 ? -2.463 2.688 33.219 1 89.81 107 GLU B C 1
ATOM 6033 O O . GLU B 1 107 ? -3.418 1.981 33.562 1 89.81 107 GLU B O 1
ATOM 6038 N N . ASP B 1 108 ? -2.582 3.682 32.375 1 92.81 108 ASP B N 1
ATOM 6039 C CA . ASP B 1 108 ? -3.887 4.062 31.859 1 92.81 108 ASP B CA 1
ATOM 6040 C C . ASP B 1 108 ? -4.297 3.152 30.703 1 92.81 108 ASP B C 1
ATOM 6042 O O . ASP B 1 108 ? -3.467 2.793 29.859 1 92.81 108 ASP B O 1
ATOM 6046 N N . LYS B 1 109 ? -5.523 2.721 30.719 1 92.81 109 LYS B N 1
ATOM 6047 C CA . LYS B 1 109 ? -6.059 2.018 29.562 1 92.81 109 LYS B CA 1
ATOM 6048 C C . LYS B 1 109 ? -6.254 2.967 28.375 1 92.81 109 LYS B C 1
ATOM 6050 O O . LYS B 1 109 ? -5.984 2.605 27.234 1 92.81 109 LYS B O 1
ATOM 6055 N N . ASN B 1 110 ? -6.758 4.188 28.688 1 94.5 110 ASN B N 1
ATOM 6056 C CA . ASN B 1 110 ? -7.059 5.203 27.672 1 94.5 110 ASN B CA 1
ATOM 6057 C C . ASN B 1 110 ? -6.566 6.582 28.109 1 94.5 110 ASN B C 1
ATOM 6059 O O . ASN B 1 110 ? -6.277 6.801 29.281 1 94.5 110 ASN B O 1
ATOM 6063 N N . SER B 1 111 ? -6.473 7.531 27.109 1 97 111 SER B N 1
ATOM 6064 C CA . SER B 1 111 ? -6.223 8.93 27.422 1 97 111 SER B CA 1
ATOM 6065 C C . SER B 1 111 ? -7.324 9.5 28.312 1 97 111 SER B C 1
ATOM 6067 O O . SER B 1 111 ? -8.508 9.281 28.062 1 97 111 SER B O 1
ATOM 6069 N N . SER B 1 112 ? -6.918 10.164 29.312 1 97.62 112 SER B N 1
ATOM 6070 C CA . SER B 1 112 ? -7.812 10.672 30.328 1 97.62 112 SER B CA 1
ATOM 6071 C C . SER B 1 112 ? -7.516 12.141 30.641 1 97.62 112 SER B C 1
ATOM 6073 O O . SER B 1 112 ? -6.555 12.703 30.125 1 97.62 112 SER B O 1
ATOM 6075 N N . ILE B 1 113 ? -8.391 12.758 31.391 1 98.25 113 ILE B N 1
ATOM 6076 C CA . ILE B 1 113 ? -8.203 14.148 31.797 1 98.25 113 ILE B CA 1
ATOM 6077 C C . ILE B 1 113 ? -7.52 14.195 33.156 1 98.25 113 ILE B C 1
ATOM 6079 O O . ILE B 1 113 ? -7.98 13.562 34.125 1 98.25 113 ILE B O 1
ATOM 6083 N N . TYR B 1 114 ? -6.453 14.875 33.281 1 98.44 114 TYR B N 1
ATOM 6084 C CA . TYR B 1 114 ? -5.688 15.07 34.5 1 98.44 114 TYR B CA 1
ATOM 6085 C C . TYR B 1 114 ? -5.758 16.516 34.969 1 98.44 114 TYR B C 1
ATOM 6087 O O . TYR B 1 114 ? -6.09 17.406 34.188 1 98.44 114 TYR B O 1
ATOM 6095 N N . GLU B 1 115 ? -5.523 16.75 36.219 1 98.12 115 GLU B N 1
ATOM 6096 C CA . GLU B 1 115 ? -5.508 18.062 36.844 1 98.12 115 GLU B CA 1
ATOM 6097 C C . GLU B 1 115 ? -4.266 18.25 37.719 1 98.12 115 GLU B C 1
ATOM 6099 O O . GLU B 1 115 ? -3.857 17.328 38.438 1 98.12 115 GLU B O 1
ATOM 6104 N N . ILE B 1 116 ? -3.672 19.375 37.625 1 97.69 116 ILE B N 1
ATOM 6105 C CA . ILE B 1 116 ? -2.555 19.734 38.469 1 97.69 116 ILE B CA 1
ATOM 6106 C C . ILE B 1 116 ? -2.773 21.141 39.031 1 97.69 116 ILE B C 1
ATOM 6108 O O . ILE B 1 116 ? -3.213 22.031 38.312 1 97.69 116 ILE B O 1
ATOM 6112 N N . SER B 1 117 ? -2.459 21.312 40.312 1 96.38 117 SER B N 1
ATOM 6113 C CA . SER B 1 117 ? -2.602 22.594 40.969 1 96.38 117 SER B CA 1
ATOM 6114 C C . SER B 1 117 ? -1.609 23.609 40.438 1 96.38 117 SER B C 1
ATOM 6116 O O . SER B 1 117 ? -0.475 23.266 40.094 1 96.38 117 SER B O 1
ATOM 6118 N N . LEU B 1 118 ? -2.016 24.938 40.406 1 95.25 118 LEU B N 1
ATOM 6119 C CA . LEU B 1 118 ? -1.113 26 39.969 1 95.25 118 LEU B CA 1
ATOM 6120 C C . LEU B 1 118 ? 0.029 26.188 40.938 1 95.25 118 LEU B C 1
ATOM 6122 O O . LEU B 1 118 ? 1.041 26.812 40.625 1 95.25 118 LEU B O 1
ATOM 6126 N N . SER B 1 119 ? -0.104 25.625 42.125 1 90.31 119 SER B N 1
ATOM 6127 C CA . SER B 1 119 ? 0.956 25.656 43.125 1 90.31 119 SER B CA 1
ATOM 6128 C C . SER B 1 119 ? 1.905 24.484 42.969 1 90.31 119 SER B C 1
ATOM 6130 O O . SER B 1 119 ? 2.869 24.344 43.719 1 90.31 119 SER B O 1
ATOM 6132 N N . GLY B 1 120 ? 1.618 23.703 42.031 1 88.19 120 GLY B N 1
ATOM 6133 C CA . GLY B 1 120 ? 2.479 22.562 41.75 1 88.19 120 GLY B CA 1
ATOM 6134 C C . GLY B 1 120 ? 1.972 21.266 42.375 1 88.19 120 GLY B C 1
ATOM 6135 O O . GLY B 1 120 ? 0.764 21.078 42.531 1 88.19 120 GLY B O 1
ATOM 6136 N N . GLY B 1 121 ? 2.893 20.266 42.438 1 90.56 121 GLY B N 1
ATOM 6137 C CA . GLY B 1 121 ? 2.559 18.953 42.938 1 90.56 121 GLY B CA 1
ATOM 6138 C C . GLY B 1 121 ? 2.371 17.922 41.844 1 90.56 121 GLY B C 1
ATOM 6139 O O . GLY B 1 121 ? 2.793 18.141 40.688 1 90.56 121 GLY B O 1
ATOM 6140 N N . GLU B 1 122 ? 1.787 16.797 42.25 1 93.25 122 GLU B N 1
ATOM 6141 C CA . GLU B 1 122 ? 1.553 15.719 41.281 1 93.25 122 GLU B CA 1
ATOM 6142 C C . GLU B 1 122 ? 0.187 15.852 40.625 1 93.25 122 GLU B C 1
ATOM 6144 O O . GLU B 1 122 ? -0.799 16.188 41.281 1 93.25 122 GLU B O 1
ATOM 6149 N N . ALA B 1 123 ? 0.167 15.703 39.312 1 96.06 123 ALA B N 1
ATOM 6150 C CA . ALA B 1 123 ? -1.11 15.703 38.625 1 96.06 123 ALA B CA 1
ATOM 6151 C C . ALA B 1 123 ? -1.966 14.508 39 1 96.06 123 ALA B C 1
ATOM 6153 O O . ALA B 1 123 ? -1.45 13.398 39.188 1 96.06 123 ALA B O 1
ATOM 6154 N N . LEU B 1 124 ? -3.195 14.688 39.188 1 96.06 124 LEU B N 1
ATOM 6155 C CA . LEU B 1 124 ? -4.148 13.633 39.531 1 96.06 124 LEU B CA 1
ATOM 6156 C C . LEU B 1 124 ? -5.109 13.391 38.375 1 96.06 124 LEU B C 1
ATOM 6158 O O . LEU B 1 124 ? -5.523 14.336 37.688 1 96.06 124 LEU B O 1
ATOM 6162 N N . LYS B 1 125 ? -5.527 12.055 38.219 1 96.12 125 LYS B N 1
ATOM 6163 C CA . LYS B 1 125 ? -6.547 11.734 37.219 1 96.12 125 LYS B CA 1
ATOM 6164 C C . LYS B 1 125 ? -7.914 12.266 37.625 1 96.12 125 LYS B C 1
ATOM 6166 O O . LYS B 1 125 ? -8.43 11.883 38.688 1 96.12 125 LYS B O 1
ATOM 6171 N N . LEU B 1 126 ? -8.414 13.094 36.844 1 96.94 126 LEU B N 1
ATOM 6172 C CA . LEU B 1 126 ? -9.672 13.75 37.156 1 96.94 126 LEU B CA 1
ATOM 6173 C C . LEU B 1 126 ? -10.852 12.945 36.625 1 96.94 126 LEU B C 1
ATOM 6175 O O . LEU B 1 126 ? -11.891 12.836 37.281 1 96.94 126 LEU B O 1
ATOM 6179 N N . PHE B 1 127 ? -10.719 12.43 35.375 1 97.19 127 PHE B N 1
ATOM 6180 C CA . PHE B 1 127 ? -11.812 11.727 34.75 1 97.19 127 PHE B CA 1
ATOM 6181 C C . PHE B 1 127 ? -11.289 10.781 33.656 1 97.19 127 PHE B C 1
ATOM 6183 O O . PHE B 1 127 ? -10.398 11.141 32.906 1 97.19 127 PHE B O 1
ATOM 6190 N N . GLU B 1 128 ? -11.758 9.617 33.656 1 95.81 128 GLU B N 1
ATOM 6191 C CA . GLU B 1 128 ? -11.5 8.609 32.625 1 95.81 128 GLU B CA 1
ATOM 6192 C C . GLU B 1 128 ? -12.797 8.094 32 1 95.81 128 GLU B C 1
ATOM 6194 O O . GLU B 1 128 ? -13.789 7.906 32.719 1 95.81 128 GLU B O 1
ATOM 6199 N N . HIS B 1 129 ? -12.844 7.945 30.766 1 95.69 129 HIS B N 1
ATOM 6200 C CA . HIS B 1 129 ? -13.984 7.406 30.031 1 95.69 129 HIS B CA 1
ATOM 6201 C C . HIS B 1 129 ? -13.664 6.031 29.453 1 95.69 129 HIS B C 1
ATOM 6203 O O . HIS B 1 129 ? -12.5 5.621 29.422 1 95.69 129 HIS B O 1
ATOM 6209 N N . GLU B 1 130 ? -14.695 5.309 29.109 1 93.12 130 GLU B N 1
ATOM 6210 C CA . GLU B 1 130 ? -14.539 3.971 28.547 1 93.12 130 GLU B CA 1
ATOM 6211 C C . GLU B 1 130 ? -13.688 4.008 27.266 1 93.12 130 GLU B C 1
ATOM 6213 O O . GLU B 1 130 ? -12.961 3.057 26.984 1 93.12 130 GLU B O 1
ATOM 6218 N N . GLU B 1 131 ? -13.828 5.059 26.531 1 95 131 GLU B N 1
ATOM 6219 C CA . GLU B 1 131 ? -12.984 5.301 25.359 1 95 131 GLU B CA 1
ATOM 6220 C C . GLU B 1 131 ? -12.055 6.484 25.594 1 95 131 GLU B C 1
ATOM 6222 O O . GLU B 1 131 ? -12.289 7.309 26.469 1 95 131 GLU B O 1
ATOM 6227 N N . ALA B 1 132 ? -11.031 6.488 24.797 1 96.31 132 ALA B N 1
ATOM 6228 C CA . ALA B 1 132 ? -10.039 7.555 24.922 1 96.31 132 ALA B CA 1
ATOM 6229 C C . ALA B 1 132 ? -10.672 8.922 24.672 1 96.31 132 ALA B C 1
ATOM 6231 O O . ALA B 1 132 ? -11.406 9.102 23.688 1 96.31 132 ALA B O 1
ATOM 6232 N N . ILE B 1 133 ? -10.398 9.859 25.484 1 97.56 133 ILE B N 1
ATOM 6233 C CA . ILE B 1 133 ? -10.844 11.234 25.328 1 97.56 133 ILE B CA 1
ATOM 6234 C C . ILE B 1 133 ? -9.883 11.977 24.391 1 97.56 133 ILE B C 1
ATOM 6236 O O . ILE B 1 133 ? -8.672 11.992 24.625 1 97.56 133 ILE B O 1
ATOM 6240 N N . SER B 1 134 ? -10.438 12.57 23.422 1 96.81 134 SER B N 1
ATOM 6241 C CA . SER B 1 134 ? -9.57 13.211 22.453 1 96.81 134 SER B CA 1
ATOM 6242 C C . SER B 1 134 ? -9.523 14.719 22.656 1 96.81 134 SER B C 1
ATOM 6244 O O . SER B 1 134 ? -8.547 15.375 22.281 1 96.81 134 SER B O 1
ATOM 6246 N N . SER B 1 135 ? -10.523 15.344 23.141 1 97.5 135 SER B N 1
ATOM 6247 C CA . SER B 1 135 ? -10.617 16.766 23.438 1 97.5 135 SER B CA 1
ATOM 6248 C C . SER B 1 135 ? -11.711 17.062 24.469 1 97.5 135 SER B C 1
ATOM 6250 O O . SER B 1 135 ? -12.57 16.219 24.719 1 97.5 135 SER B O 1
ATOM 6252 N N . TYR B 1 136 ? -11.617 18.203 25.062 1 98.31 136 TYR B N 1
ATOM 6253 C CA . TYR B 1 136 ? -12.641 18.562 26.047 1 98.31 136 TYR B CA 1
ATOM 6254 C C . TYR B 1 136 ? -12.695 20.062 26.25 1 98.31 136 TYR B C 1
ATOM 6256 O O . TYR B 1 136 ? -11.812 20.797 25.812 1 98.31 136 TYR B O 1
ATOM 6264 N N . ASP B 1 137 ? -13.773 20.531 26.828 1 98.19 137 ASP B N 1
ATOM 6265 C CA . ASP B 1 137 ? -13.984 21.922 27.25 1 98.19 137 ASP B CA 1
ATOM 6266 C C . ASP B 1 137 ? -14.719 21.969 28.594 1 98.19 137 ASP B C 1
ATOM 6268 O O . ASP B 1 137 ? -15.5 21.062 28.906 1 98.19 137 ASP B O 1
ATOM 6272 N N . TRP B 1 138 ? -14.516 23.016 29.391 1 98.12 138 TRP B N 1
ATOM 6273 C CA . TRP B 1 138 ? -15.094 23.141 30.734 1 98.12 138 TRP B CA 1
ATOM 6274 C C . TRP B 1 138 ? -16.375 23.953 30.703 1 98.12 138 TRP B C 1
ATOM 6276 O O . TRP B 1 138 ? -16.438 25 30.047 1 98.12 138 TRP B O 1
ATOM 6286 N N . HIS B 1 139 ? -17.328 23.469 31.453 1 98.12 139 HIS B N 1
ATOM 6287 C CA . HIS B 1 139 ? -18.438 24.344 31.828 1 98.12 139 HIS B CA 1
ATOM 6288 C C . HIS B 1 139 ? -17.938 25.562 32.594 1 98.12 139 HIS B C 1
ATOM 6290 O O . HIS B 1 139 ? -17 25.453 33.406 1 98.12 139 HIS B O 1
ATOM 6296 N N . PRO B 1 140 ? -18.641 26.719 32.438 1 96.31 140 PRO B N 1
ATOM 6297 C CA . PRO B 1 140 ? -18.156 27.938 33.094 1 96.31 140 PRO B CA 1
ATOM 6298 C C . PRO B 1 140 ? -18.094 27.797 34.625 1 96.31 140 PRO B C 1
ATOM 6300 O O . PRO B 1 140 ? -17.344 28.531 35.281 1 96.31 140 PRO B O 1
ATOM 6303 N N . ASP B 1 141 ? -18.75 26.875 35.188 1 95.56 141 ASP B N 1
ATOM 6304 C CA . ASP B 1 141 ? -18.766 26.734 36.656 1 95.56 141 ASP B CA 1
ATOM 6305 C C . ASP B 1 141 ? -17.594 25.859 37.125 1 95.56 141 ASP B C 1
ATOM 6307 O O . ASP B 1 141 ? -17.344 25.75 38.312 1 95.56 141 ASP B O 1
ATOM 6311 N N . GLY B 1 142 ? -16.953 25.156 36.188 1 97.31 142 GLY B N 1
ATOM 6312 C CA . GLY B 1 142 ? -15.781 24.359 36.5 1 97.31 142 GLY B CA 1
ATOM 6313 C C . GLY B 1 142 ? -16.141 22.984 37.062 1 97.31 142 GLY B C 1
ATOM 6314 O O . GLY B 1 142 ? -15.273 22.281 37.594 1 97.31 142 GLY B O 1
ATOM 6315 N N . ASN B 1 143 ? -17.391 22.578 36.906 1 96.56 143 ASN B N 1
ATOM 6316 C CA . ASN B 1 143 ? -17.812 21.344 37.562 1 96.56 143 ASN B CA 1
ATOM 6317 C C . ASN B 1 143 ? -18.234 20.297 36.531 1 96.56 143 ASN B C 1
ATOM 6319 O O . ASN B 1 143 ? -18.438 19.141 36.844 1 96.56 143 ASN B O 1
ATOM 6323 N N . SER B 1 144 ? -18.375 20.734 35.312 1 97.56 144 SER B N 1
ATOM 6324 C CA . SER B 1 144 ? -18.734 19.828 34.219 1 97.56 144 SER B CA 1
ATOM 6325 C C . SER B 1 144 ? -17.781 19.953 33.031 1 97.56 144 SER B C 1
ATOM 6327 O O . SER B 1 144 ? -17.203 21.031 32.812 1 97.56 144 SER B O 1
ATOM 6329 N N . ILE B 1 145 ? -17.688 18.844 32.312 1 98.19 145 ILE B N 1
ATOM 6330 C CA . ILE B 1 145 ? -16.812 18.781 31.156 1 98.19 145 ILE B CA 1
ATOM 6331 C C . ILE B 1 145 ? -17.594 18.297 29.953 1 98.19 145 ILE B C 1
ATOM 6333 O O . ILE B 1 145 ? -18.375 17.344 30.047 1 98.19 145 ILE B O 1
ATOM 6337 N N . ALA B 1 146 ? -17.5 19 28.844 1 98.5 146 ALA B N 1
ATOM 6338 C CA . ALA B 1 146 ? -17.859 18.453 27.531 1 98.5 146 ALA B CA 1
ATOM 6339 C C . ALA B 1 146 ? -16.641 17.844 26.844 1 98.5 146 ALA B C 1
ATOM 6341 O O . ALA B 1 146 ? -15.57 18.453 26.812 1 98.5 146 ALA B O 1
ATOM 6342 N N . PHE B 1 147 ? -16.766 16.594 26.391 1 98.38 147 PHE B N 1
ATOM 6343 C CA . PHE B 1 147 ? -15.594 15.953 25.828 1 98.38 147 PHE B CA 1
ATOM 6344 C C . PHE B 1 147 ? -15.969 15.102 24.609 1 98.38 147 PHE B C 1
ATOM 6346 O O . PHE B 1 147 ? -17.156 14.82 24.391 1 98.38 147 PHE B O 1
ATOM 6353 N N . ILE B 1 148 ? -15.031 14.812 23.812 1 98.25 148 ILE B N 1
ATOM 6354 C CA . ILE B 1 148 ? -15.156 13.984 22.625 1 98.25 148 ILE B CA 1
ATOM 6355 C C . ILE B 1 148 ? -14.469 12.641 22.844 1 98.25 148 ILE B C 1
ATOM 6357 O O . ILE B 1 148 ? -13.336 12.586 23.328 1 98.25 148 ILE B O 1
ATOM 6361 N N . ALA B 1 149 ? -15.078 11.57 22.562 1 97.5 149 ALA B N 1
ATOM 6362 C CA . ALA B 1 149 ? -14.531 10.211 22.609 1 97.5 149 ALA B CA 1
ATOM 6363 C C . ALA B 1 149 ? -15.156 9.336 21.531 1 97.5 149 ALA B C 1
ATOM 6365 O O . ALA B 1 149 ? -16.188 9.68 20.953 1 97.5 149 ALA B O 1
ATOM 6366 N N . LYS B 1 150 ? -14.461 8.258 21.312 1 94.94 150 LYS B N 1
ATOM 6367 C CA . LYS B 1 150 ? -14.977 7.312 20.328 1 94.94 150 LYS B CA 1
ATOM 6368 C C . LYS B 1 150 ? -16.359 6.805 20.719 1 94.94 150 LYS B C 1
ATOM 6370 O O . LYS B 1 150 ? -16.609 6.539 21.891 1 94.94 150 LYS B O 1
ATOM 6375 N N . THR B 1 151 ? -17.219 6.719 19.688 1 91.81 151 THR B N 1
ATOM 6376 C CA . THR B 1 151 ? -18.531 6.133 19.922 1 91.81 151 THR B CA 1
ATOM 6377 C C . THR B 1 151 ? -18.422 4.637 20.188 1 91.81 151 THR B C 1
ATOM 6379 O O . THR B 1 151 ? -17.812 3.9 19.406 1 91.81 151 THR B O 1
ATOM 6382 N N . PRO B 1 152 ? -18.906 4.277 21.328 1 81.31 152 PRO B N 1
ATOM 6383 C CA . PRO B 1 152 ? -18.859 2.838 21.609 1 81.31 152 PRO B CA 1
ATOM 6384 C C . PRO B 1 152 ? -19.578 2.012 20.547 1 81.31 152 PRO B C 1
ATOM 6386 O O . PRO B 1 152 ? -20.672 2.391 20.109 1 81.31 152 PRO B O 1
ATOM 6389 N N . GLN B 1 153 ? -18.828 1.206 19.812 1 73.94 153 GLN B N 1
ATOM 6390 C CA . GLN B 1 153 ? -19.469 0.335 18.828 1 73.94 153 GLN B CA 1
ATOM 6391 C C . GLN B 1 153 ? -19.766 -1.043 19.422 1 73.94 153 GLN B C 1
ATOM 6393 O O . GLN B 1 153 ? -19 -1.533 20.266 1 73.94 153 GLN B O 1
ATOM 6398 N N . GLU B 1 154 ? -21 -1.526 19.281 1 63.34 154 GLU B N 1
ATOM 6399 C CA . GLU B 1 154 ? -21.25 -2.914 19.656 1 63.34 154 GLU B CA 1
ATOM 6400 C C . GLU B 1 154 ? -20.344 -3.867 18.891 1 63.34 154 GLU B C 1
ATOM 6402 O O . GLU B 1 154 ? -20.234 -3.777 17.656 1 63.34 154 GLU B O 1
ATOM 6407 N N . SER B 1 155 ? -19.188 -4.027 19.25 1 57.19 155 SER B N 1
ATOM 6408 C CA . SER B 1 155 ? -18.203 -4.852 18.562 1 57.19 155 SER B CA 1
ATOM 6409 C C . SER B 1 155 ? -18.828 -6.133 18.016 1 57.19 155 SER B C 1
ATOM 6411 O O . SER B 1 155 ? -19.406 -6.914 18.781 1 57.19 155 SER B O 1
ATOM 6413 N N . GLU B 1 156 ? -19.422 -6.141 16.922 1 59.53 156 GLU B N 1
ATOM 6414 C CA . GLU B 1 156 ? -19.609 -7.508 16.453 1 59.53 156 GLU B CA 1
ATOM 6415 C C . GLU B 1 156 ? -18.281 -8.148 16.062 1 59.53 156 GLU B C 1
ATOM 6417 O O . GLU B 1 156 ? -17.734 -7.875 14.984 1 59.53 156 GLU B O 1
ATOM 6422 N N . ASP B 1 157 ? -17.453 -8.477 17.094 1 61.25 157 ASP B N 1
ATOM 6423 C CA . ASP B 1 157 ? -16.156 -9.102 16.906 1 61.25 157 ASP B CA 1
ATOM 6424 C C . ASP B 1 157 ? -16.281 -10.383 16.078 1 61.25 157 ASP B C 1
ATOM 6426 O O . ASP B 1 157 ? -17.156 -11.219 16.344 1 61.25 157 ASP B O 1
ATOM 6430 N N . SER B 1 158 ? -15.703 -10.32 14.969 1 71.19 158 SER B N 1
ATOM 6431 C CA . SER B 1 158 ? -15.586 -11.594 14.266 1 71.19 158 SER B CA 1
ATOM 6432 C C . SER B 1 158 ? -15.023 -12.68 15.18 1 71.19 158 SER B C 1
ATOM 6434 O O . SER B 1 158 ? -14.148 -12.406 16 1 71.19 158 SER B O 1
ATOM 6436 N N . GLU B 1 159 ? -15.688 -13.812 15.18 1 80.94 159 GLU B N 1
ATOM 6437 C CA . GLU B 1 159 ? -15.227 -14.969 15.945 1 80.94 159 GLU B CA 1
ATOM 6438 C C . GLU B 1 159 ? -13.992 -15.602 15.297 1 80.94 159 GLU B C 1
ATOM 6440 O O . GLU B 1 159 ? -13.344 -16.469 15.898 1 80.94 159 GLU B O 1
ATOM 6445 N N . LEU B 1 160 ? -13.633 -15.07 14.141 1 90.19 160 LEU B N 1
ATOM 6446 C CA . LEU B 1 160 ? -12.492 -15.664 13.453 1 90.19 160 LEU B CA 1
ATOM 6447 C C . LEU B 1 160 ? -11.18 -15.07 13.953 1 90.19 160 LEU B C 1
ATOM 6449 O O . LEU B 1 160 ? -11.141 -13.922 14.391 1 90.19 160 LEU B O 1
ATOM 6453 N N . PRO B 1 161 ? -10.094 -15.797 13.977 1 93.44 161 PRO B N 1
ATOM 6454 C CA . PRO B 1 161 ? -8.789 -15.352 14.477 1 93.44 161 PRO B CA 1
ATOM 6455 C C . PRO B 1 161 ? -8.141 -14.289 13.586 1 93.44 161 PRO B C 1
ATOM 6457 O O . PRO B 1 161 ? -7.066 -13.781 13.906 1 93.44 161 PRO B O 1
ATOM 6460 N N . TYR B 1 162 ? -8.664 -13.938 12.547 1 93.44 162 TYR B N 1
ATOM 6461 C CA . TYR B 1 162 ? -8.227 -12.938 11.578 1 93.44 162 TYR B CA 1
ATOM 6462 C C . TYR B 1 162 ? -9.414 -12.211 10.969 1 93.44 162 TYR B C 1
ATOM 6464 O O . TYR B 1 162 ? -10.445 -12.828 10.68 1 93.44 162 TYR B O 1
ATOM 6472 N N . THR B 1 163 ? -9.266 -10.922 10.836 1 91.44 163 THR B N 1
ATOM 6473 C CA . THR B 1 163 ? -10.32 -10.117 10.227 1 91.44 163 THR B CA 1
ATOM 6474 C C . THR B 1 163 ? -9.758 -9.258 9.094 1 91.44 163 THR B C 1
ATOM 6476 O O . THR B 1 163 ? -8.766 -8.547 9.281 1 91.44 163 THR B O 1
ATOM 6479 N N . PRO B 1 164 ? -10.375 -9.32 7.945 1 95.25 164 PRO B N 1
ATOM 6480 C CA . PRO B 1 164 ? -9.984 -8.422 6.859 1 95.25 164 PRO B CA 1
ATOM 6481 C C . PRO B 1 164 ? -10.383 -6.969 7.129 1 95.25 164 PRO B C 1
ATOM 6483 O O . PRO B 1 164 ? -11.055 -6.68 8.125 1 95.25 164 PRO B O 1
ATOM 6486 N N . GLU B 1 165 ? -9.891 -6.043 6.383 1 95 165 GLU B N 1
ATOM 6487 C CA . GLU B 1 165 ? -10.266 -4.633 6.418 1 95 165 GLU B CA 1
ATOM 6488 C C . GLU B 1 165 ? -11.336 -4.32 5.379 1 95 165 GLU B C 1
ATOM 6490 O O . GLU B 1 165 ? -11.125 -4.516 4.18 1 95 165 GLU B O 1
ATOM 6495 N N . ILE B 1 166 ? -12.469 -3.896 5.812 1 96.25 166 ILE B N 1
ATOM 6496 C CA . ILE B 1 166 ? -13.516 -3.439 4.902 1 96.25 166 ILE B CA 1
ATOM 6497 C C . ILE B 1 166 ? -13.352 -1.942 4.648 1 96.25 166 ILE B C 1
ATOM 6499 O O . ILE B 1 166 ? -13.625 -1.123 5.527 1 96.25 166 ILE B O 1
ATOM 6503 N N . TYR B 1 167 ? -12.906 -1.605 3.469 1 96.25 167 TYR B N 1
ATOM 6504 C CA . TYR B 1 167 ? -12.484 -0.255 3.115 1 96.25 167 TYR B CA 1
ATOM 6505 C C . TYR B 1 167 ? -13.656 0.711 3.146 1 96.25 167 TYR B C 1
ATOM 6507 O O . TYR B 1 167 ? -14.672 0.489 2.477 1 96.25 167 TYR B O 1
ATOM 6515 N N . GLU B 1 168 ? -13.609 1.772 3.918 1 94.75 168 GLU B N 1
ATOM 6516 C CA . GLU B 1 168 ? -14.5 2.924 4.043 1 94.75 168 GLU B CA 1
ATOM 6517 C C . GLU B 1 168 ? -15.867 2.512 4.57 1 94.75 168 GLU B C 1
ATOM 6519 O O . GLU B 1 168 ? -16.859 3.225 4.375 1 94.75 168 GLU B O 1
ATOM 6524 N N . GLU B 1 169 ? -15.875 1.191 5.098 1 90 169 GLU B N 1
ATOM 6525 C CA . GLU B 1 169 ? -17.094 0.75 5.758 1 90 169 GLU B CA 1
ATOM 6526 C C . GLU B 1 169 ? -16.859 0.46 7.234 1 90 169 GLU B C 1
ATOM 6528 O O . GLU B 1 169 ? -15.711 0.348 7.672 1 90 169 GLU B O 1
ATOM 6533 N N . ASN B 1 170 ? -17.875 0.449 8.18 1 81.31 170 ASN B N 1
ATOM 6534 C CA . ASN B 1 170 ? -17.797 0.259 9.625 1 81.31 170 ASN B CA 1
ATOM 6535 C C . ASN B 1 170 ? -16.859 1.265 10.273 1 81.31 170 ASN B C 1
ATOM 6537 O O . ASN B 1 170 ? -15.992 0.887 11.07 1 81.31 170 ASN B O 1
ATOM 6541 N N . LEU B 1 171 ? -16.938 2.402 9.828 1 88.5 171 LEU B N 1
ATOM 6542 C CA . LEU B 1 171 ? -16.094 3.5 10.297 1 88.5 171 LEU B CA 1
ATOM 6543 C C . LEU B 1 171 ? -16.359 3.781 11.773 1 88.5 171 LEU B C 1
ATOM 6545 O O . LEU B 1 171 ? -17.5 3.707 12.234 1 88.5 171 LEU B O 1
ATOM 6549 N N . ASN B 1 172 ? -15.234 4.055 12.422 1 88.62 172 ASN B N 1
ATOM 6550 C CA . ASN B 1 172 ? -15.367 4.559 13.789 1 88.62 172 ASN B CA 1
ATOM 6551 C C . ASN B 1 172 ? -15.703 6.047 13.805 1 88.62 172 ASN B C 1
ATOM 6553 O O . ASN B 1 172 ? -15.211 6.809 12.969 1 88.62 172 ASN B O 1
ATOM 6557 N N . SER B 1 173 ? -16.609 6.379 14.695 1 93.81 173 SER B N 1
ATOM 6558 C CA . SER B 1 173 ? -16.969 7.785 14.844 1 93.81 173 SER B CA 1
ATOM 6559 C C . SER B 1 173 ? -16.734 8.273 16.266 1 93.81 173 SER B C 1
ATOM 6561 O O . SER B 1 173 ? -16.688 7.469 17.203 1 93.81 173 SER B O 1
ATOM 6563 N N . ASN B 1 174 ? -16.516 9.555 16.344 1 97.12 174 ASN B N 1
ATOM 6564 C CA . ASN B 1 174 ? -16.484 10.219 17.641 1 97.12 174 ASN B CA 1
ATOM 6565 C C . ASN B 1 174 ? -17.828 10.836 17.984 1 97.12 174 ASN B C 1
ATOM 6567 O O . ASN B 1 174 ? -18.547 11.305 17.109 1 97.12 174 ASN B O 1
ATOM 6571 N N . SER B 1 175 ? -18.094 10.812 19.25 1 97.19 175 SER B N 1
ATOM 6572 C CA . SER B 1 175 ? -19.297 11.453 19.766 1 97.19 175 SER B CA 1
ATOM 6573 C C . SER B 1 175 ? -18.953 12.5 20.812 1 97.19 175 SER B C 1
ATOM 6575 O O . SER B 1 175 ? -17.844 12.516 21.344 1 97.19 175 SER B O 1
ATOM 6577 N N . ALA B 1 176 ? -19.906 13.375 21.031 1 98.06 176 ALA B N 1
ATOM 6578 C CA . ALA B 1 176 ? -19.781 14.391 22.078 1 98.06 176 ALA B CA 1
ATOM 6579 C C . ALA B 1 176 ? -20.469 13.938 23.359 1 98.06 176 ALA B C 1
ATOM 6581 O O . ALA B 1 176 ? -21.594 13.406 23.328 1 98.06 176 ALA B O 1
ATOM 6582 N N . TYR B 1 177 ? -19.812 14.18 24.469 1 98 177 TYR B N 1
ATOM 6583 C CA . TYR B 1 177 ? -20.328 13.797 25.781 1 98 177 TYR B CA 1
ATOM 6584 C C . TYR B 1 177 ? -20.219 14.953 26.766 1 98 177 TYR B C 1
ATOM 6586 O O . TYR B 1 177 ? -19.406 15.867 26.578 1 98 177 TYR B O 1
ATOM 6594 N N . VAL B 1 178 ? -21.094 14.922 27.75 1 98.12 178 VAL B N 1
ATOM 6595 C CA . VAL B 1 178 ? -20.984 15.812 28.906 1 98.12 178 VAL B CA 1
ATOM 6596 C C . VAL B 1 178 ? -20.984 14.992 30.188 1 98.12 178 VAL B C 1
ATOM 6598 O O . VAL B 1 178 ? -21.719 14.016 30.328 1 98.12 178 VAL B O 1
ATOM 6601 N N . VAL B 1 179 ? -20.094 15.336 31.062 1 98 179 VAL B N 1
ATOM 6602 C CA . VAL B 1 179 ? -20.062 14.672 32.375 1 98 179 VAL B CA 1
ATOM 6603 C C . VAL B 1 179 ? -20.062 15.711 33.469 1 98 179 VAL B C 1
ATOM 6605 O O . VAL B 1 179 ? -19.422 16.766 33.344 1 98 179 VAL B O 1
ATOM 6608 N N . ASN B 1 180 ? -20.875 15.453 34.438 1 96.38 180 ASN B N 1
ATOM 6609 C CA . ASN B 1 180 ? -20.797 16.188 35.688 1 96.38 180 ASN B CA 1
ATOM 6610 C C . ASN B 1 180 ? -19.875 15.508 36.688 1 96.38 180 ASN B C 1
ATOM 6612 O O . ASN B 1 180 ? -20.094 14.352 37.062 1 96.38 180 ASN B O 1
ATOM 6616 N N . LEU B 1 181 ? -18.875 16.172 37.188 1 96.81 181 LEU B N 1
ATOM 6617 C CA . LEU B 1 181 ? -17.828 15.555 37.969 1 96.81 181 LEU B CA 1
ATOM 6618 C C . LEU B 1 181 ? -18.328 15.25 39.375 1 96.81 181 LEU B C 1
ATOM 6620 O O . LEU B 1 181 ? -17.703 14.469 40.094 1 96.81 181 LEU B O 1
ATOM 6624 N N . GLY B 1 182 ? -19.391 15.836 39.812 1 95.12 182 GLY B N 1
ATOM 6625 C CA . GLY B 1 182 ? -20 15.508 41.062 1 95.12 182 GLY B CA 1
ATOM 6626 C C . GLY B 1 182 ? -20.781 14.203 41.031 1 95.12 182 GLY B C 1
ATOM 6627 O O . GLY B 1 182 ? -20.594 13.352 41.906 1 95.12 182 GLY B O 1
ATOM 6628 N N . THR B 1 183 ? -21.531 13.984 40 1 95.06 183 THR B N 1
ATOM 6629 C CA . THR B 1 183 ? -22.375 12.805 39.875 1 95.06 183 THR B CA 1
ATOM 6630 C C . THR B 1 183 ? -21.703 11.742 39.031 1 95.06 183 THR B C 1
ATOM 6632 O O . THR B 1 183 ? -22.078 10.57 39.062 1 95.06 183 THR B O 1
ATOM 6635 N N . MET B 1 184 ? -20.828 12.18 38.25 1 94.75 184 MET B N 1
ATOM 6636 C CA . MET B 1 184 ? -20.125 11.344 37.281 1 94.75 184 MET B CA 1
ATOM 6637 C C . MET B 1 184 ? -21.094 10.781 36.25 1 94.75 184 MET B C 1
ATOM 6639 O O . MET B 1 184 ? -20.812 9.758 35.625 1 94.75 184 MET B O 1
ATOM 6643 N N . ALA B 1 185 ? -22.219 11.414 36.125 1 94.19 185 ALA B N 1
ATOM 6644 C CA . ALA B 1 185 ? -23.172 11.047 35.062 1 94.19 185 ALA B CA 1
ATOM 6645 C C . ALA B 1 185 ? -22.703 11.531 33.688 1 94.19 185 ALA B C 1
ATOM 6647 O O . ALA B 1 185 ? -22.359 12.711 33.531 1 94.19 185 ALA B O 1
ATOM 6648 N N . VAL B 1 186 ? -22.609 10.641 32.781 1 96.31 186 VAL B N 1
ATOM 6649 C CA . VAL B 1 186 ? -22.172 10.969 31.422 1 96.31 186 VAL B CA 1
ATOM 6650 C C . VAL B 1 186 ? -23.359 10.93 30.469 1 96.31 186 VAL B C 1
ATOM 6652 O O . VAL B 1 186 ? -24.125 9.969 30.453 1 96.31 186 VAL B O 1
ATOM 6655 N N . GLU B 1 187 ? -23.578 11.977 29.766 1 96.62 187 GLU B N 1
ATOM 6656 C CA . GLU B 1 187 ? -24.609 12.055 28.734 1 96.62 187 GLU B CA 1
ATOM 6657 C C . GLU B 1 187 ? -24 12.25 27.344 1 96.62 187 GLU B C 1
ATOM 6659 O O . GLU B 1 187 ? -23.031 13 27.188 1 96.62 187 GLU B O 1
ATOM 6664 N N . ARG B 1 188 ? -24.531 11.586 26.375 1 96 188 ARG B N 1
ATOM 6665 C CA . ARG B 1 188 ? -24.062 11.688 25 1 96 188 ARG B CA 1
ATOM 6666 C C . ARG B 1 188 ? -25 12.562 24.172 1 96 188 ARG B C 1
ATOM 6668 O O . ARG B 1 188 ? -26.219 12.469 24.297 1 96 188 ARG B O 1
ATOM 6675 N N . ALA B 1 189 ? -24.375 13.43 23.359 1 95.75 189 ALA B N 1
ATOM 6676 C CA . ALA B 1 189 ? -25.203 14.242 22.469 1 95.75 189 ALA B CA 1
ATOM 6677 C C . ALA B 1 189 ? -25.812 13.383 21.359 1 95.75 189 ALA B C 1
ATOM 6679 O O . ALA B 1 189 ? -25.172 12.469 20.844 1 95.75 189 ALA B O 1
ATOM 6680 N N . ASP B 1 190 ? -27.047 13.695 21.016 1 90.81 190 ASP B N 1
ATOM 6681 C CA . ASP B 1 190 ? -27.719 13.055 19.875 1 90.81 190 ASP B CA 1
ATOM 6682 C C . ASP B 1 190 ? -27.391 13.781 18.578 1 90.81 190 ASP B C 1
ATOM 6684 O O . ASP B 1 190 ? -28.172 14.617 18.109 1 90.81 190 ASP B O 1
ATOM 6688 N N . LEU B 1 191 ? -26.297 13.633 18.078 1 91.62 191 LEU B N 1
ATOM 6689 C CA . LEU B 1 191 ? -25.781 14.258 16.875 1 91.62 191 LEU B CA 1
ATOM 6690 C C . LEU B 1 191 ? -25.266 13.211 15.891 1 91.62 191 LEU B C 1
ATOM 6692 O O . LEU B 1 191 ? -24.547 12.281 16.281 1 91.62 191 LEU B O 1
ATOM 6696 N N . PRO B 1 192 ? -25.797 13.25 14.672 1 88.38 192 PRO B N 1
ATOM 6697 C CA . PRO B 1 192 ? -25.266 12.32 13.68 1 88.38 192 PRO B CA 1
ATOM 6698 C C . PRO B 1 192 ? -23.844 12.688 13.242 1 88.38 192 PRO B C 1
ATOM 6700 O O . PRO B 1 192 ? -23.438 13.844 13.352 1 88.38 192 PRO B O 1
ATOM 6703 N N . GLY B 1 193 ? -23.125 11.695 12.797 1 94.31 193 GLY B N 1
ATOM 6704 C CA . GLY B 1 193 ? -21.828 11.93 12.164 1 94.31 193 GLY B CA 1
ATOM 6705 C C . GLY B 1 193 ? -20.656 11.797 13.117 1 94.31 193 GLY B C 1
ATOM 6706 O O . GLY B 1 193 ? -20.75 11.094 14.125 1 94.31 193 GLY B O 1
ATOM 6707 N N . HIS B 1 194 ? -19.469 12.375 12.766 1 97.31 194 HIS B N 1
ATOM 6708 C CA . HIS B 1 194 ? -18.203 12.328 13.477 1 97.31 194 HIS B CA 1
ATOM 6709 C C . HIS B 1 194 ? -17.875 13.672 14.109 1 97.31 194 HIS B C 1
ATOM 6711 O O . HIS B 1 194 ? -17.531 14.625 13.406 1 97.31 194 HIS B O 1
ATOM 6717 N N . VAL B 1 195 ? -17.906 13.703 15.414 1 98 195 VAL B N 1
ATOM 6718 C CA . VAL B 1 195 ? -17.656 14.945 16.141 1 98 195 VAL B CA 1
ATOM 6719 C C . VAL B 1 195 ? -16.172 15.297 16.094 1 98 195 VAL B C 1
ATOM 6721 O O . VAL B 1 195 ? -15.32 14.438 16.297 1 98 195 VAL B O 1
ATOM 6724 N N . THR B 1 196 ? -15.922 16.641 15.867 1 96.69 196 THR B N 1
ATOM 6725 C CA . THR B 1 196 ? -14.531 17.031 15.664 1 96.69 196 THR B CA 1
ATOM 6726 C C . THR B 1 196 ? -14.125 18.109 16.672 1 96.69 196 THR B C 1
ATOM 6728 O O . THR B 1 196 ? -12.938 18.328 16.922 1 96.69 196 THR B O 1
ATOM 6731 N N . HIS B 1 197 ? -15.047 18.875 17.172 1 97.12 197 HIS B N 1
ATOM 6732 C CA . HIS B 1 197 ? -14.758 19.938 18.125 1 97.12 197 HIS B CA 1
ATOM 6733 C C . HIS B 1 197 ? -15.961 20.234 19.016 1 97.12 197 HIS B C 1
ATOM 6735 O O . HIS B 1 197 ? -17.109 20 18.609 1 97.12 197 HIS B O 1
ATOM 6741 N N . ILE B 1 198 ? -15.727 20.703 20.266 1 97.88 198 ILE B N 1
ATOM 6742 C CA . ILE B 1 198 ? -16.797 20.969 21.203 1 97.88 198 ILE B CA 1
ATOM 6743 C C . ILE B 1 198 ? -16.406 22.141 22.109 1 97.88 198 ILE B C 1
ATOM 6745 O O . ILE B 1 198 ? -15.266 22.234 22.547 1 97.88 198 ILE B O 1
ATOM 6749 N N . GLU B 1 199 ? -17.375 23.062 22.359 1 97.69 199 GLU B N 1
ATOM 6750 C CA . GLU B 1 199 ? -17.156 24.188 23.266 1 97.69 199 GLU B CA 1
ATOM 6751 C C . GLU B 1 199 ? -18.422 24.531 24.031 1 97.69 199 GLU B C 1
ATOM 6753 O O . GLU B 1 199 ? -19.516 24.562 23.453 1 97.69 199 GLU B O 1
ATOM 6758 N N . TRP B 1 200 ? -18.312 24.828 25.328 1 98 200 TRP B N 1
ATOM 6759 C CA . TRP B 1 200 ? -19.406 25.375 26.125 1 98 200 TRP B CA 1
ATOM 6760 C C . TRP B 1 200 ? -19.656 26.828 25.797 1 98 200 TRP B C 1
ATOM 6762 O O . TRP B 1 200 ? -18.703 27.609 25.609 1 98 200 TRP B O 1
ATOM 6772 N N . GLY B 1 201 ? -20.938 27.188 25.688 1 97 201 GLY B N 1
ATOM 6773 C CA . GLY B 1 201 ? -21.266 28.594 25.656 1 97 201 GLY B CA 1
ATOM 6774 C C . GLY B 1 201 ? -21.094 29.281 27 1 97 201 GLY B C 1
ATOM 6775 O O . GLY B 1 201 ? -21 28.625 28.031 1 97 201 GLY B O 1
ATOM 6776 N N . PRO B 1 202 ? -21 30.641 27.031 1 95.31 202 PRO B N 1
ATOM 6777 C CA . PRO B 1 202 ? -20.719 31.375 28.266 1 95.31 202 PRO B CA 1
ATOM 6778 C C . PRO B 1 202 ? -21.766 31.156 29.359 1 95.31 202 PRO B C 1
ATOM 6780 O O . PRO B 1 202 ? -21.438 31.219 30.547 1 95.31 202 PRO B O 1
ATOM 6783 N N . GLY B 1 203 ? -23.016 30.875 29.109 1 92.88 203 GLY B N 1
ATOM 6784 C CA . GLY B 1 203 ? -24.047 30.625 30.109 1 92.88 203 GLY B CA 1
ATOM 6785 C C . GLY B 1 203 ? -24.109 29.156 30.531 1 92.88 203 GLY B C 1
ATOM 6786 O O . GLY B 1 203 ? -24.781 28.828 31.516 1 92.88 203 GLY B O 1
ATOM 6787 N N . GLY B 1 204 ? -23.422 28.375 29.891 1 96.56 204 GLY B N 1
ATOM 6788 C CA . GLY B 1 204 ? -23.375 26.953 30.219 1 96.56 204 GLY B CA 1
ATOM 6789 C C . GLY B 1 204 ? -24.641 26.203 29.844 1 96.56 204 GLY B C 1
ATOM 6790 O O . GLY B 1 204 ? -24.859 25.078 30.281 1 96.56 204 GLY B O 1
ATOM 6791 N N . THR B 1 205 ? -25.406 26.844 29.062 1 96.19 205 THR B N 1
ATOM 6792 C CA . THR B 1 205 ? -26.688 26.234 28.734 1 96.19 205 THR B CA 1
ATOM 6793 C C . THR B 1 205 ? -26.656 25.625 27.328 1 96.19 205 THR B C 1
ATOM 6795 O O . THR B 1 205 ? -27.531 24.859 26.969 1 96.19 205 THR B O 1
ATOM 6798 N N . HIS B 1 206 ? -25.703 26.031 26.531 1 97.06 206 HIS B N 1
ATOM 6799 C CA . HIS B 1 206 ? -25.578 25.516 25.172 1 97.06 206 HIS B CA 1
ATOM 6800 C C . HIS B 1 206 ? -24.141 25.094 24.875 1 97.06 206 HIS B C 1
ATOM 6802 O O . HIS B 1 206 ? -23.203 25.516 25.562 1 97.06 206 HIS B O 1
ATOM 6808 N N . LEU B 1 207 ? -24.031 24.203 23.922 1 97.88 207 LEU B N 1
ATOM 6809 C CA . LEU B 1 207 ? -22.75 23.766 23.359 1 97.88 207 LEU B CA 1
ATOM 6810 C C . LEU B 1 207 ? -22.672 24.062 21.859 1 97.88 207 LEU B C 1
ATOM 6812 O O . LEU B 1 207 ? -23.688 23.938 21.156 1 97.88 207 LEU B O 1
ATOM 6816 N N . ALA B 1 208 ? -21.562 24.5 21.391 1 97.25 208 ALA B N 1
ATOM 6817 C CA . ALA B 1 208 ? -21.25 24.453 19.969 1 97.25 208 ALA B CA 1
ATOM 6818 C C . ALA B 1 208 ? -20.406 23.219 19.641 1 97.25 208 ALA B C 1
ATOM 6820 O O . ALA B 1 208 ? -19.359 23 20.234 1 97.25 208 ALA B O 1
ATOM 6821 N N . ILE B 1 209 ? -20.891 22.359 18.766 1 97.75 209 ILE B N 1
ATOM 6822 C CA . ILE B 1 209 ? -20.25 21.109 18.391 1 97.75 209 ILE B CA 1
ATOM 6823 C C . ILE B 1 209 ? -20.109 21.031 16.875 1 97.75 209 ILE B C 1
ATOM 6825 O O . ILE B 1 209 ? -21.078 21.172 16.141 1 97.75 209 ILE B O 1
ATOM 6829 N N . SER B 1 210 ? -18.875 20.891 16.422 1 97 210 SER B N 1
ATOM 6830 C CA . SER B 1 210 ? -18.719 20.609 14.992 1 97 210 SER B CA 1
ATOM 6831 C C . SER B 1 210 ? -18.734 19.109 14.711 1 97 210 SER B C 1
ATOM 6833 O O . SER B 1 210 ? -18.266 18.328 15.531 1 97 210 SER B O 1
ATOM 6835 N N . SER B 1 211 ? -19.234 18.75 13.609 1 96.5 211 SER B N 1
ATOM 6836 C CA . SER B 1 211 ? -19.281 17.344 13.188 1 96.5 211 SER B CA 1
ATOM 6837 C C . SER B 1 211 ? -19.219 17.234 11.672 1 96.5 211 SER B C 1
ATOM 6839 O O . SER B 1 211 ? -19.641 18.141 10.953 1 96.5 211 SER B O 1
ATOM 6841 N N . ALA B 1 212 ? -18.578 16.203 11.133 1 96.62 212 ALA B N 1
ATOM 6842 C CA . ALA B 1 212 ? -18.578 15.766 9.734 1 96.62 212 ALA B CA 1
ATOM 6843 C C . ALA B 1 212 ? -19.516 14.57 9.539 1 96.62 212 ALA B C 1
ATOM 6845 O O . ALA B 1 212 ? -19.828 13.859 10.5 1 96.62 212 ALA B O 1
ATOM 6846 N N . PRO B 1 213 ? -19.953 14.305 8.273 1 96 213 PRO B N 1
ATOM 6847 C CA . PRO B 1 213 ? -20.844 13.164 8.047 1 96 213 PRO B CA 1
ATOM 6848 C C . PRO B 1 213 ? -20.234 11.836 8.477 1 96 213 PRO B C 1
ATOM 6850 O O . PRO B 1 213 ? -20.938 10.961 8.984 1 96 213 PRO B O 1
ATOM 6853 N N . THR B 1 214 ? -19.031 11.625 8.227 1 96.5 214 THR B N 1
ATOM 6854 C CA . THR B 1 214 ? -18.281 10.438 8.617 1 96.5 214 THR B CA 1
ATOM 6855 C C . THR B 1 214 ? -16.891 10.82 9.133 1 96.5 214 THR B C 1
ATOM 6857 O O . THR B 1 214 ? -16.516 11.992 9.117 1 96.5 214 THR B O 1
ATOM 6860 N N . SER B 1 215 ? -16.172 9.773 9.602 1 96.44 215 SER B N 1
ATOM 6861 C CA . SER B 1 215 ? -14.812 9.992 10.094 1 96.44 215 SER B CA 1
ATOM 6862 C C . SER B 1 215 ? -13.805 10 8.953 1 96.44 215 SER B C 1
ATOM 6864 O O . SER B 1 215 ? -12.594 10.133 9.18 1 96.44 215 SER B O 1
ATOM 6866 N N . LEU B 1 216 ? -14.25 9.906 7.684 1 96.69 216 LEU B N 1
ATOM 6867 C CA . LEU B 1 216 ? -13.344 9.953 6.543 1 96.69 216 LEU B CA 1
ATOM 6868 C C . LEU B 1 216 ? -12.695 11.328 6.414 1 96.69 216 LEU B C 1
ATOM 6870 O O . LEU B 1 216 ? -13.352 12.352 6.633 1 96.69 216 LEU B O 1
ATOM 6874 N N . ILE B 1 217 ? -11.484 11.383 6.012 1 96 217 ILE B N 1
ATOM 6875 C CA . ILE B 1 217 ? -10.68 12.594 5.992 1 96 217 ILE B CA 1
ATOM 6876 C C . ILE B 1 217 ? -11.312 13.617 5.051 1 96 217 ILE B C 1
ATOM 6878 O O . ILE B 1 217 ? -11.383 14.805 5.371 1 96 217 ILE B O 1
ATOM 6882 N N . ASP B 1 218 ? -11.734 13.133 3.977 1 96.06 218 ASP B N 1
ATOM 6883 C CA . ASP B 1 218 ? -12.305 14.055 2.994 1 96.06 218 ASP B CA 1
ATOM 6884 C C . ASP B 1 218 ? -13.555 14.734 3.541 1 96.06 218 ASP B C 1
ATOM 6886 O O . ASP B 1 218 ? -13.789 15.914 3.273 1 96.06 218 ASP B O 1
ATOM 6890 N N . ASN B 1 219 ? -14.383 14.023 4.281 1 96.25 219 ASN B N 1
ATOM 6891 C CA . ASN B 1 219 ? -15.547 14.617 4.934 1 96.25 219 ASN B CA 1
ATOM 6892 C C . ASN B 1 219 ? -15.141 15.641 5.992 1 96.25 219 ASN B C 1
ATOM 6894 O O . ASN B 1 219 ? -15.805 16.656 6.16 1 96.25 219 ASN B O 1
ATOM 6898 N N . TYR B 1 220 ? -14.109 15.383 6.645 1 95.12 220 TYR B N 1
ATOM 6899 C CA . TYR B 1 220 ? -13.57 16.328 7.605 1 95.12 220 TYR B CA 1
ATOM 6900 C C . TYR B 1 220 ? -13.18 17.641 6.918 1 95.12 220 TYR B C 1
ATOM 6902 O O . TYR B 1 220 ? -13.492 18.719 7.41 1 95.12 220 TYR B O 1
ATOM 6910 N N . TYR B 1 221 ? -12.617 17.547 5.797 1 94.94 221 TYR B N 1
ATOM 6911 C CA . TYR B 1 221 ? -12.109 18.734 5.121 1 94.94 221 TYR B CA 1
ATOM 6912 C C . TYR B 1 221 ? -13.242 19.531 4.488 1 94.94 221 TYR B C 1
ATOM 6914 O O . TYR B 1 221 ? -13.234 20.766 4.516 1 94.94 221 TYR B O 1
ATOM 6922 N N . THR B 1 222 ? -14.234 18.828 3.957 1 95.19 222 THR B N 1
ATOM 6923 C CA . THR B 1 222 ? -15.094 19.531 3.016 1 95.19 222 THR B CA 1
ATOM 6924 C C . THR B 1 222 ? -16.531 19.609 3.539 1 95.19 222 THR B C 1
ATOM 6926 O O . THR B 1 222 ? -17.375 20.312 2.971 1 95.19 222 THR B O 1
ATOM 6929 N N . SER B 1 223 ? -16.812 18.984 4.734 1 95.44 223 SER B N 1
ATOM 6930 C CA . SER B 1 223 ? -18.25 18.828 5.02 1 95.44 223 SER B CA 1
ATOM 6931 C C . SER B 1 223 ? -18.531 19.031 6.504 1 95.44 223 SER B C 1
ATOM 6933 O O . SER B 1 223 ? -19.562 18.578 7.008 1 95.44 223 SER B O 1
ATOM 6935 N N . GLN B 1 224 ? -17.734 19.672 7.227 1 95.56 224 GLN B N 1
ATOM 6936 C CA . GLN B 1 224 ? -18.016 19.922 8.633 1 95.56 224 GLN B CA 1
ATOM 6937 C C . GLN B 1 224 ? -19.109 20.953 8.797 1 95.56 224 GLN B C 1
ATOM 6939 O O . GLN B 1 224 ? -19.25 21.859 7.965 1 95.56 224 GLN B O 1
ATOM 6944 N N . LYS B 1 225 ? -19.875 20.828 9.859 1 94 225 LYS B N 1
ATOM 6945 C CA . LYS B 1 225 ? -20.875 21.812 10.281 1 94 225 LYS B CA 1
ATOM 6946 C C . LYS B 1 225 ? -20.766 22.109 11.773 1 94 225 LYS B C 1
ATOM 6948 O O . LYS B 1 225 ? -20.172 21.328 12.523 1 94 225 LYS B O 1
ATOM 6953 N N . VAL B 1 226 ? -21.344 23.25 12.141 1 95.94 226 VAL B N 1
ATOM 6954 C CA . VAL B 1 226 ? -21.391 23.609 13.555 1 95.94 226 VAL B CA 1
ATOM 6955 C C . VAL B 1 226 ? -22.812 23.484 14.078 1 95.94 226 VAL B C 1
ATOM 6957 O O . VAL B 1 226 ? -23.734 24.125 13.555 1 95.94 226 VAL B O 1
ATOM 6960 N N . ASN B 1 227 ? -23.047 22.672 15.07 1 96.62 227 ASN B N 1
ATOM 6961 C CA . ASN B 1 227 ? -24.328 22.469 15.742 1 96.62 227 ASN B CA 1
ATOM 6962 C C . ASN B 1 227 ? -24.375 23.172 17.094 1 96.62 227 ASN B C 1
ATOM 6964 O O . ASN B 1 227 ? -23.469 23.031 17.906 1 96.62 227 ASN B O 1
ATOM 6968 N N . ILE B 1 228 ? -25.422 23.906 17.219 1 96.75 228 ILE B N 1
ATOM 6969 C CA . ILE B 1 228 ? -25.688 24.453 18.547 1 96.75 228 ILE B CA 1
ATOM 6970 C C . ILE B 1 228 ? -26.609 23.5 19.312 1 96.75 228 ILE B C 1
ATOM 6972 O O . ILE B 1 228 ? -27.75 23.266 18.906 1 96.75 228 ILE B O 1
ATOM 6976 N N . VAL B 1 229 ? -26.125 23.016 20.406 1 97.38 229 VAL B N 1
ATOM 6977 C CA . VAL B 1 229 ? -26.781 21.953 21.141 1 97.38 229 VAL B CA 1
ATOM 6978 C C . VAL B 1 229 ? -27.234 22.453 22.516 1 97.38 229 VAL B C 1
ATOM 6980 O O . VAL B 1 229 ? -26.484 23.141 23.203 1 97.38 229 VAL B O 1
ATOM 6983 N N . ASP B 1 230 ? -28.453 22.125 22.859 1 96.44 230 ASP B N 1
ATOM 6984 C CA . ASP B 1 230 ? -28.922 22.391 24.203 1 96.44 230 ASP B CA 1
ATOM 6985 C C . ASP B 1 230 ? -28.266 21.469 25.219 1 96.44 230 ASP B C 1
ATOM 6987 O O . ASP B 1 230 ? -28.344 20.25 25.109 1 96.44 230 ASP B O 1
ATOM 6991 N N . ALA B 1 231 ? -27.672 22.031 26.219 1 95.88 231 ALA B N 1
ATOM 6992 C CA . ALA B 1 231 ? -26.859 21.25 27.156 1 95.88 231 ALA B CA 1
ATOM 6993 C C . ALA B 1 231 ? -27.75 20.391 28.062 1 95.88 231 ALA B C 1
ATOM 6995 O O . ALA B 1 231 ? -27.297 19.359 28.578 1 95.88 231 ALA B O 1
ATOM 6996 N N . SER B 1 232 ? -28.953 20.781 28.297 1 93.81 232 SER B N 1
ATOM 6997 C CA . SER B 1 232 ? -29.844 20.062 29.188 1 93.81 232 SER B CA 1
ATOM 6998 C C . SER B 1 232 ? -30.453 18.844 28.5 1 93.81 232 SER B C 1
ATOM 7000 O O . SER B 1 232 ? -30.641 17.797 29.125 1 93.81 232 SER B O 1
ATOM 7002 N N . THR B 1 233 ? -30.734 19 27.203 1 95.19 233 THR B N 1
ATOM 7003 C CA . THR B 1 233 ? -31.391 17.922 26.5 1 95.19 233 THR B CA 1
ATOM 7004 C C . THR B 1 233 ? -30.406 17.172 25.609 1 95.19 233 THR B C 1
ATOM 7006 O O . THR B 1 233 ? -30.719 16.078 25.125 1 95.19 233 THR B O 1
ATOM 7009 N N . MET B 1 234 ? -29.328 17.812 25.391 1 96.44 234 MET B N 1
ATOM 7010 C CA . MET B 1 234 ? -28.297 17.25 24.531 1 96.44 234 MET B CA 1
ATOM 7011 C C . MET B 1 234 ? -28.828 17.047 23.109 1 96.44 234 MET B C 1
ATOM 7013 O O . MET B 1 234 ? -28.453 16.078 22.453 1 96.44 234 MET B O 1
ATOM 7017 N N . THR B 1 235 ? -29.781 17.875 22.688 1 96.12 235 THR B N 1
ATOM 7018 C CA . THR B 1 235 ? -30.328 17.844 21.344 1 96.12 235 THR B CA 1
ATOM 7019 C C . THR B 1 235 ? -29.953 19.125 20.594 1 96.12 235 THR B C 1
ATOM 7021 O O . THR B 1 235 ? -29.703 20.156 21.203 1 96.12 235 THR B O 1
ATOM 7024 N N . VAL B 1 236 ? -29.969 19.047 19.266 1 95.44 236 VAL B N 1
ATOM 7025 C CA . VAL B 1 236 ? -29.594 20.156 18.406 1 95.44 236 VAL B CA 1
ATOM 7026 C C . VAL B 1 236 ? -30.688 21.219 18.406 1 95.44 236 VAL B C 1
ATOM 7028 O O . VAL B 1 236 ? -31.859 20.906 18.156 1 95.44 236 VAL B O 1
ATOM 7031 N N . ASN B 1 237 ? -30.312 22.391 18.688 1 94.31 237 ASN B N 1
ATOM 7032 C CA . ASN B 1 237 ? -31.234 23.531 18.641 1 94.31 237 ASN B CA 1
ATOM 7033 C C . ASN B 1 237 ? -31.172 24.25 17.297 1 94.31 237 ASN B C 1
ATOM 7035 O O . ASN B 1 237 ? -32.219 24.688 16.781 1 94.31 237 ASN B O 1
ATOM 7039 N N . SER B 1 238 ? -30 24.438 16.844 1 93.94 238 SER B N 1
ATOM 7040 C CA . SER B 1 238 ? -29.812 25.125 15.555 1 93.94 238 SER B CA 1
ATOM 7041 C C . SER B 1 238 ? -28.531 24.656 14.875 1 93.94 238 SER B C 1
ATOM 7043 O O . SER B 1 238 ? -27.656 24.078 15.516 1 93.94 238 SER B O 1
ATOM 7045 N N . LEU B 1 239 ? -28.531 24.906 13.547 1 93.62 239 LEU B N 1
ATOM 7046 C CA . LEU B 1 239 ? -27.391 24.531 12.703 1 93.62 239 LEU B CA 1
ATOM 7047 C C . LEU B 1 239 ? -26.828 25.75 11.977 1 93.62 239 LEU B C 1
ATOM 7049 O O . LEU B 1 239 ? -27.594 26.531 11.391 1 93.62 239 LEU B O 1
ATOM 7053 N N . ILE B 1 240 ? -25.531 25.938 12.125 1 92.56 240 ILE B N 1
ATOM 7054 C CA . ILE B 1 240 ? -24.844 26.922 11.305 1 92.56 240 ILE B CA 1
ATOM 7055 C C . ILE B 1 240 ? -24.359 26.266 10.016 1 92.56 240 ILE B C 1
ATOM 7057 O O . ILE B 1 240 ? -23.406 25.469 10.031 1 92.56 240 ILE B O 1
ATOM 7061 N N . ASP B 1 241 ? -24.969 26.562 8.945 1 86.62 241 ASP B N 1
ATOM 7062 C CA . ASP B 1 241 ? -24.703 25.922 7.668 1 86.62 241 ASP B CA 1
ATOM 7063 C C . ASP B 1 241 ? -23.734 26.75 6.824 1 86.62 241 ASP B C 1
ATOM 7065 O O . ASP B 1 241 ? -24.156 27.594 6.043 1 86.62 241 ASP B O 1
ATOM 7069 N N . HIS B 1 242 ? -22.484 26.453 7.027 1 88.38 242 HIS B N 1
ATOM 7070 C CA . HIS B 1 242 ? -21.438 27.047 6.191 1 88.38 242 HIS B CA 1
ATOM 7071 C C . HIS B 1 242 ? -20.953 26.062 5.133 1 88.38 242 HIS B C 1
ATOM 7073 O O . HIS B 1 242 ? -21.062 24.844 5.309 1 88.38 242 HIS B O 1
ATOM 7079 N N . THR B 1 243 ? -20.703 26.312 3.857 1 86.06 243 THR B N 1
ATOM 7080 C CA . THR B 1 243 ? -20.359 25.406 2.775 1 86.06 243 THR B CA 1
ATOM 7081 C C . THR B 1 243 ? -18.844 25.406 2.531 1 86.06 243 THR B C 1
ATOM 7083 O O . THR B 1 243 ? -18.375 24.844 1.538 1 86.06 243 THR B O 1
ATOM 7086 N N . ALA B 1 244 ? -18.094 25.859 3.533 1 93.38 244 ALA B N 1
ATOM 7087 C CA . ALA B 1 244 ? -16.656 26 3.363 1 93.38 244 ALA B CA 1
ATOM 7088 C C . ALA B 1 244 ? -15.898 25.188 4.406 1 93.38 244 ALA B C 1
ATOM 7090 O O . ALA B 1 244 ? -16.516 24.531 5.266 1 93.38 244 ALA B O 1
ATOM 7091 N N . LYS B 1 245 ? -14.602 25.078 4.211 1 96.75 245 LYS B N 1
ATOM 7092 C CA . LYS B 1 245 ? -13.75 24.484 5.234 1 96.75 245 LYS B CA 1
ATOM 7093 C C . LYS B 1 245 ? -13.938 25.172 6.578 1 96.75 245 LYS B C 1
ATOM 7095 O O . LYS B 1 245 ? -14.234 26.375 6.629 1 96.75 245 LYS B O 1
ATOM 7100 N N . LEU B 1 246 ? -13.75 24.422 7.617 1 97.19 246 LEU B N 1
ATOM 7101 C CA . LEU B 1 246 ? -14 24.953 8.953 1 97.19 246 LEU B CA 1
ATOM 7102 C C . LEU B 1 246 ? -12.734 24.906 9.797 1 97.19 246 LEU B C 1
ATOM 7104 O O . LEU B 1 246 ? -12.023 23.906 9.82 1 97.19 246 LEU B O 1
ATOM 7108 N N . GLY B 1 247 ? -12.367 26.078 10.391 1 96.25 247 GLY B N 1
ATOM 7109 C CA . GLY B 1 247 ? -11.305 26.172 11.375 1 96.25 247 GLY B CA 1
ATOM 7110 C C . GLY B 1 247 ? -11.812 26.391 12.789 1 96.25 247 GLY B C 1
ATOM 7111 O O . GLY B 1 247 ? -12.836 25.828 13.172 1 96.25 247 GLY B O 1
ATOM 7112 N N . ASP B 1 248 ? -11.172 27.156 13.531 1 94.44 248 ASP B N 1
ATOM 7113 C CA . ASP B 1 248 ? -11.508 27.406 14.93 1 94.44 248 ASP B CA 1
ATOM 7114 C C . ASP B 1 248 ? -12.781 28.234 15.047 1 94.44 248 ASP B C 1
ATOM 7116 O O . ASP B 1 248 ? -13.07 29.062 14.195 1 94.44 248 ASP B O 1
ATOM 7120 N N . PHE B 1 249 ? -13.523 27.969 16.094 1 96.12 249 PHE B N 1
ATOM 7121 C CA . PHE B 1 249 ? -14.68 28.812 16.391 1 96.12 249 PHE B CA 1
ATOM 7122 C C . PHE B 1 249 ? -14.773 29.094 17.891 1 96.12 249 PHE B C 1
ATOM 7124 O O . PHE B 1 249 ? -14.25 28.328 18.703 1 96.12 249 PHE B O 1
ATOM 7131 N N . THR B 1 250 ? -15.398 30.172 18.25 1 96 250 THR B N 1
ATOM 7132 C CA . THR B 1 250 ? -15.578 30.547 19.641 1 96 250 THR B CA 1
ATOM 7133 C C . THR B 1 250 ? -16.859 31.359 19.828 1 96 250 THR B C 1
ATOM 7135 O O . THR B 1 250 ? -17.312 32 18.891 1 96 250 THR B O 1
ATOM 7138 N N . TRP B 1 251 ? -17.406 31.328 21.062 1 97 251 TRP B N 1
ATOM 7139 C CA . TRP B 1 251 ? -18.609 32.031 21.438 1 97 251 TRP B CA 1
ATOM 7140 C C . TRP B 1 251 ? -18.297 33.5 21.766 1 97 251 TRP B C 1
ATOM 7142 O O . TRP B 1 251 ? -17.266 33.781 22.391 1 97 251 TRP B O 1
ATOM 7152 N N . SER B 1 252 ? -19.297 34.344 21.344 1 96.88 252 SER B N 1
ATOM 7153 C CA . SER B 1 252 ? -19.25 35.688 21.922 1 96.88 252 SER B CA 1
ATOM 7154 C C . SER B 1 252 ? -19.5 35.656 23.438 1 96.88 252 SER B C 1
ATOM 7156 O O . SER B 1 252 ? -20.141 34.719 23.938 1 96.88 252 SER B O 1
ATOM 7158 N N . PRO B 1 253 ? -19.031 36.656 24.125 1 95.75 253 PRO B N 1
ATOM 7159 C CA . PRO B 1 253 ? -19.203 36.656 25.578 1 95.75 253 PRO B CA 1
ATOM 7160 C C . PRO B 1 253 ? -20.672 36.625 26 1 95.75 253 PRO B C 1
ATOM 7162 O O . PRO B 1 253 ? -21.016 36.062 27.047 1 95.75 253 PRO B O 1
ATOM 7165 N N . GLU B 1 254 ? -21.578 37.094 25.203 1 95.12 254 GLU B N 1
ATOM 7166 C CA . GLU B 1 254 ? -23 37.125 25.516 1 95.12 254 GLU B CA 1
ATOM 7167 C C . GLU B 1 254 ? -23.688 35.844 25.031 1 95.12 254 GLU B C 1
ATOM 7169 O O . GLU B 1 254 ? -24.828 35.594 25.391 1 95.12 254 GLU B O 1
ATOM 7174 N N . GLY B 1 255 ? -23.016 35.125 24.219 1 95.69 255 GLY B N 1
ATOM 7175 C CA . GLY B 1 255 ? -23.516 33.844 23.781 1 95.69 255 GLY B CA 1
ATOM 7176 C C . GLY B 1 255 ? -24.469 33.938 22.609 1 95.69 255 GLY B C 1
ATOM 7177 O O . GLY B 1 255 ? -25.016 32.938 22.156 1 95.69 255 GLY B O 1
ATOM 7178 N N . ASP B 1 256 ? -24.641 35.094 22.047 1 94.62 256 ASP B N 1
ATOM 7179 C CA . ASP B 1 256 ? -25.625 35.281 20.984 1 94.62 256 ASP B CA 1
ATOM 7180 C C . ASP B 1 256 ? -25 35.125 19.609 1 94.62 256 ASP B C 1
ATOM 7182 O O . ASP B 1 256 ? -25.703 35 18.609 1 94.62 256 ASP B O 1
ATOM 7186 N N . GLN B 1 257 ? -23.672 35.156 19.547 1 95.5 257 GLN B N 1
ATOM 7187 C CA . GLN B 1 257 ? -22.953 35 18.281 1 95.5 257 GLN B CA 1
ATOM 7188 C C . GLN B 1 257 ? -21.812 34 18.438 1 95.5 257 GLN B C 1
ATOM 7190 O O . GLN B 1 257 ? -21.328 33.75 19.547 1 95.5 257 GLN B O 1
ATOM 7195 N N . ILE B 1 258 ? -21.438 33.406 17.297 1 96 258 ILE B N 1
ATOM 7196 C CA . ILE B 1 258 ? -20.234 32.594 17.172 1 96 258 ILE B CA 1
ATOM 7197 C C . ILE B 1 258 ? -19.344 33.156 16.078 1 96 258 ILE B C 1
ATOM 7199 O O . ILE B 1 258 ? -19.812 33.438 14.969 1 96 258 ILE B O 1
ATOM 7203 N N . ALA B 1 259 ? -18.125 33.469 16.422 1 97.12 259 ALA B N 1
ATOM 7204 C CA . ALA B 1 259 ? -17.109 33.781 15.414 1 97.12 259 ALA B CA 1
ATOM 7205 C C . ALA B 1 259 ? -16.281 32.531 15.086 1 97.12 259 ALA B C 1
ATOM 7207 O O . ALA B 1 259 ? -15.945 31.75 15.977 1 97.12 259 ALA B O 1
ATOM 7208 N N . PHE B 1 260 ? -16.031 32.344 13.844 1 96.56 260 PHE B N 1
ATOM 7209 C CA . PHE B 1 260 ? -15.18 31.219 13.469 1 96.56 260 PHE B CA 1
ATOM 7210 C C . PHE B 1 260 ? -14.383 31.531 12.211 1 96.56 260 PHE B C 1
ATOM 7212 O O . PHE B 1 260 ? -14.703 32.469 11.484 1 96.56 260 PHE B O 1
ATOM 7219 N N . ILE B 1 261 ? -13.289 30.859 12.07 1 97.56 261 ILE B N 1
ATOM 7220 C CA . ILE B 1 261 ? -12.477 30.906 10.859 1 97.56 261 ILE B CA 1
ATOM 7221 C C . ILE B 1 261 ? -12.945 29.812 9.891 1 97.56 261 ILE B C 1
ATOM 7223 O O . ILE B 1 261 ? -13.125 28.656 10.281 1 97.56 261 ILE B O 1
ATOM 7227 N N . ALA B 1 262 ? -13.188 30.172 8.633 1 97.31 262 ALA B N 1
ATOM 7228 C CA . ALA B 1 262 ? -13.688 29.25 7.625 1 97.31 262 ALA B CA 1
ATOM 7229 C C . ALA B 1 262 ? -13.297 29.703 6.223 1 97.31 262 ALA B C 1
ATOM 7231 O O . ALA B 1 262 ? -12.633 30.719 6.055 1 97.31 262 ALA B O 1
ATOM 7232 N N . GLY B 1 263 ? -13.555 28.875 5.32 1 96.81 263 GLY B N 1
ATOM 7233 C CA . GLY B 1 263 ? -13.453 29.328 3.943 1 96.81 263 GLY B CA 1
ATOM 7234 C C . GLY B 1 263 ? -14.531 30.328 3.562 1 96.81 263 GLY B C 1
ATOM 7235 O O . GLY B 1 263 ? -15.617 30.344 4.156 1 96.81 263 GLY B O 1
ATOM 7236 N N . GLY B 1 264 ? -14.219 31.109 2.586 1 96 264 GLY B N 1
ATOM 7237 C CA . GLY B 1 264 ? -15.195 32.062 2.102 1 96 264 GLY B CA 1
ATOM 7238 C C . GLY B 1 264 ? -16.281 31.438 1.251 1 96 264 GLY B C 1
ATOM 7239 O O . GLY B 1 264 ? -17.391 31.984 1.146 1 96 264 GLY B O 1
ATOM 7240 N N . ASN B 1 265 ? -15.961 30.391 0.599 1 95.12 265 ASN B N 1
ATOM 7241 C CA . ASN B 1 265 ? -16.875 29.547 -0.172 1 95.12 265 ASN B CA 1
ATOM 7242 C C . ASN B 1 265 ? -16.328 28.125 -0.322 1 95.12 265 ASN B C 1
ATOM 7244 O O . ASN B 1 265 ? -15.242 27.812 0.178 1 95.12 265 ASN B O 1
ATOM 7248 N N . LYS B 1 266 ? -17.062 27.266 -0.99 1 95.81 266 LYS B N 1
ATOM 7249 C CA . LYS B 1 266 ? -16.719 25.844 -1.04 1 95.81 266 LYS B CA 1
ATOM 7250 C C . LYS B 1 266 ? -15.398 25.625 -1.78 1 95.81 266 LYS B C 1
ATOM 7252 O O . LYS B 1 266 ? -14.797 24.562 -1.689 1 95.81 266 LYS B O 1
ATOM 7257 N N . HIS B 1 267 ? -14.945 26.641 -2.547 1 97.31 267 HIS B N 1
ATOM 7258 C CA . HIS B 1 267 ? -13.742 26.484 -3.354 1 97.31 267 HIS B CA 1
ATOM 7259 C C . HIS B 1 267 ? -12.539 27.156 -2.688 1 97.31 267 HIS B C 1
ATOM 7261 O O . HIS B 1 267 ? -11.422 27.078 -3.189 1 97.31 267 HIS B O 1
ATOM 7267 N N . ASP B 1 268 ? -12.812 27.906 -1.553 1 96.94 268 ASP B N 1
ATOM 7268 C CA . ASP B 1 268 ? -11.68 28.406 -0.776 1 96.94 268 ASP B CA 1
ATOM 7269 C C . ASP B 1 268 ? -10.852 27.25 -0.209 1 96.94 268 ASP B C 1
ATOM 7271 O O . ASP B 1 268 ? -11.367 26.391 0.509 1 96.94 268 ASP B O 1
ATOM 7275 N N . PRO B 1 269 ? -9.547 27.203 -0.569 1 96.44 269 PRO B N 1
ATOM 7276 C CA . PRO B 1 269 ? -8.75 26.031 -0.222 1 96.44 269 PRO B CA 1
ATOM 7277 C C . PRO B 1 269 ? -8.375 25.984 1.258 1 96.44 269 PRO B C 1
ATOM 7279 O O . PRO B 1 269 ? -7.863 24.969 1.739 1 96.44 269 PRO B O 1
ATOM 7282 N N . ILE B 1 270 ? -8.656 27.047 2.043 1 96.19 270 ILE B N 1
ATOM 7283 C CA . ILE B 1 270 ? -8.312 27.047 3.461 1 96.19 270 ILE B CA 1
ATOM 7284 C C . ILE B 1 270 ? -9.453 27.656 4.27 1 96.19 270 ILE B C 1
ATOM 7286 O O . ILE B 1 270 ? -10.297 28.375 3.727 1 96.19 270 ILE B O 1
ATOM 7290 N N . ALA B 1 271 ? -9.461 27.297 5.512 1 96.81 271 ALA B N 1
ATOM 7291 C CA . ALA B 1 271 ? -10.164 28.109 6.504 1 96.81 271 ALA B CA 1
ATOM 7292 C C . ALA B 1 271 ? -9.32 29.312 6.918 1 96.81 271 ALA B C 1
ATOM 7294 O O . ALA B 1 271 ? -8.523 29.219 7.855 1 96.81 271 ALA B O 1
ATOM 7295 N N . GLY B 1 272 ? -9.516 30.438 6.211 1 97.44 272 GLY B N 1
ATOM 7296 C CA . GLY B 1 272 ? -8.688 31.594 6.449 1 97.44 272 GLY B CA 1
ATOM 7297 C C . GLY B 1 272 ? -9.469 32.906 6.48 1 97.44 272 GLY B C 1
ATOM 7298 O O . GLY B 1 272 ? -8.891 33.969 6.41 1 97.44 272 GLY B O 1
ATOM 7299 N N . ARG B 1 273 ? -10.828 32.75 6.547 1 97.81 273 ARG B N 1
ATOM 7300 C CA . ARG B 1 273 ? -11.695 33.906 6.605 1 97.81 273 ARG B CA 1
ATOM 7301 C C . ARG B 1 273 ? -12.383 34.031 7.961 1 97.81 273 ARG B C 1
ATOM 7303 O O . ARG B 1 273 ? -12.703 33 8.578 1 97.81 273 ARG B O 1
ATOM 7310 N N . MET B 1 274 ? -12.578 35.25 8.359 1 97.75 274 MET B N 1
ATOM 7311 C CA . MET B 1 274 ? -13.367 35.469 9.57 1 97.75 274 MET B CA 1
ATOM 7312 C C . MET B 1 274 ? -14.859 35.438 9.266 1 97.75 274 MET B C 1
ATOM 7314 O O . MET B 1 274 ? -15.336 36.156 8.383 1 97.75 274 MET B O 1
ATOM 7318 N N . VAL B 1 275 ? -15.531 34.594 9.992 1 97.44 275 VAL B N 1
ATOM 7319 C CA . VAL B 1 275 ? -16.969 34.438 9.758 1 97.44 275 VAL B CA 1
ATOM 7320 C C . VAL B 1 275 ? -17.719 34.656 11.07 1 97.44 275 VAL B C 1
ATOM 7322 O O . VAL B 1 275 ? -17.25 34.25 12.133 1 97.44 275 VAL B O 1
ATOM 7325 N N . LEU B 1 276 ? -18.812 35.312 10.984 1 96.56 276 LEU B N 1
ATOM 7326 C CA . LEU B 1 276 ? -19.688 35.562 12.125 1 96.56 276 LEU B CA 1
ATOM 7327 C C . LEU B 1 276 ? -21.078 35 11.867 1 96.56 276 LEU B C 1
ATOM 7329 O O . LEU B 1 276 ? -21.609 35.094 10.766 1 96.56 276 LEU B O 1
ATOM 7333 N N . SER B 1 277 ? -21.641 34.375 12.867 1 96 277 SER B N 1
ATOM 7334 C CA . SER B 1 277 ? -22.984 33.812 12.773 1 96 277 SER B CA 1
ATOM 7335 C C . SER B 1 277 ? -23.75 34 14.07 1 96 277 SER B C 1
ATOM 7337 O O . SER B 1 277 ? -23.156 34 15.156 1 96 277 SER B O 1
ATOM 7339 N N . ASP B 1 278 ? -25.047 34.125 13.891 1 94.88 278 ASP B N 1
ATOM 7340 C CA . ASP B 1 278 ? -25.938 34.031 15.047 1 94.88 278 ASP B CA 1
ATOM 7341 C C . ASP B 1 278 ? -26.047 32.594 15.562 1 94.88 278 ASP B C 1
ATOM 7343 O O . ASP B 1 278 ? -26.031 31.656 14.781 1 94.88 278 ASP B O 1
ATOM 7347 N N . THR B 1 279 ? -26.188 32.5 16.906 1 94.5 279 THR B N 1
ATOM 7348 C CA . THR B 1 279 ? -26.25 31.172 17.516 1 94.5 279 THR B CA 1
ATOM 7349 C C . THR B 1 279 ? -27.625 30.547 17.281 1 94.5 279 THR B C 1
ATOM 7351 O O . THR B 1 279 ? -27.797 29.344 17.484 1 94.5 279 THR B O 1
ATOM 7354 N N . GLU B 1 280 ? -28.578 31.312 16.938 1 90.81 280 GLU B N 1
ATOM 7355 C CA . GLU B 1 280 ? -29.906 30.797 16.672 1 90.81 280 GLU B CA 1
ATOM 7356 C C . GLU B 1 280 ? -29.984 30.125 15.297 1 90.81 280 GLU B C 1
ATOM 7358 O O . GLU B 1 280 ? -31 29.531 14.945 1 90.81 280 GLU B O 1
ATOM 7363 N N . GLY B 1 281 ? -28.938 30.234 14.602 1 82.94 281 GLY B N 1
ATOM 7364 C CA . GLY B 1 281 ? -28.875 29.547 13.32 1 82.94 281 GLY B CA 1
ATOM 7365 C C . GLY B 1 281 ? -28.906 30.484 12.133 1 82.94 281 GLY B C 1
ATOM 7366 O O . GLY B 1 281 ? -28.844 31.703 12.297 1 82.94 281 GLY B O 1
ATOM 7367 N N . GLY B 1 282 ? -28.797 29.953 10.922 1 79.5 282 GLY B N 1
ATOM 7368 C CA . GLY B 1 282 ? -28.875 30.688 9.672 1 79.5 282 GLY B CA 1
ATOM 7369 C C . GLY B 1 282 ? -27.562 30.75 8.922 1 79.5 282 GLY B C 1
ATOM 7370 O O . GLY B 1 282 ? -26.688 29.891 9.125 1 79.5 282 GLY B O 1
ATOM 7371 N N . THR B 1 283 ? -27.484 31.719 7.953 1 85 283 THR B N 1
ATOM 7372 C CA . THR B 1 283 ? -26.328 31.828 7.074 1 85 283 THR B CA 1
ATOM 7373 C C . THR B 1 283 ? -25.281 32.781 7.66 1 85 283 THR B C 1
ATOM 7375 O O . THR B 1 283 ? -25.562 33.938 7.887 1 85 283 THR B O 1
ATOM 7378 N N . PRO B 1 284 ? -24.125 32.25 7.902 1 94.19 284 PRO B N 1
ATOM 7379 C CA . PRO B 1 284 ? -23.062 33.094 8.453 1 94.19 284 PRO B CA 1
ATOM 7380 C C . PRO B 1 284 ? -22.594 34.156 7.48 1 94.19 284 PRO B C 1
ATOM 7382 O O . PRO B 1 284 ? -22.859 34.062 6.281 1 94.19 284 PRO B O 1
ATOM 7385 N N . THR B 1 285 ? -22.031 35.156 7.957 1 94.81 285 THR B N 1
ATOM 7386 C CA . THR B 1 285 ? -21.5 36.25 7.164 1 94.81 285 THR B CA 1
ATOM 7387 C C . THR B 1 285 ? -19.969 36.25 7.188 1 94.81 285 THR B C 1
ATOM 7389 O O . THR B 1 285 ? -19.359 36.219 8.258 1 94.81 285 THR B O 1
ATOM 7392 N N . VAL B 1 286 ? -19.375 36.312 6.004 1 96.12 286 VAL B N 1
ATOM 7393 C CA . VAL B 1 286 ? -17.922 36.469 5.898 1 96.12 286 VAL B CA 1
ATOM 7394 C C . VAL B 1 286 ? -17.531 37.938 6.141 1 96.12 286 VAL B C 1
ATOM 7396 O O . VAL B 1 286 ? -18 38.844 5.426 1 96.12 286 VAL B O 1
ATOM 7399 N N . MET B 1 287 ? -16.703 38.094 7.113 1 96.69 287 MET B N 1
ATOM 7400 C CA . MET B 1 287 ? -16.266 39.438 7.457 1 96.69 287 MET B CA 1
ATOM 7401 C C . MET B 1 287 ? -15.062 39.844 6.621 1 96.69 287 MET B C 1
ATOM 7403 O O . MET B 1 287 ? -14.266 39 6.211 1 96.69 287 MET B O 1
ATOM 7407 N N . LEU B 1 288 ? -14.938 41.188 6.375 1 95.88 288 LEU B N 1
ATOM 7408 C CA . LEU B 1 288 ? -13.797 41.75 5.656 1 95.88 288 LEU B CA 1
ATOM 7409 C C . LEU B 1 288 ? -13.477 40.906 4.418 1 95.88 288 LEU B C 1
ATOM 7411 O O . LEU B 1 288 ? -12.344 40.469 4.238 1 95.88 288 LEU B O 1
ATOM 7415 N N . LYS B 1 289 ? -14.328 40.75 3.562 1 93 289 LYS B N 1
ATOM 7416 C CA . LYS B 1 289 ? -14.242 39.875 2.389 1 93 289 LYS B CA 1
ATOM 7417 C C . LYS B 1 289 ? -12.992 40.188 1.57 1 93 289 LYS B C 1
ATOM 7419 O O . LYS B 1 289 ? -12.422 39.281 0.932 1 93 289 LYS B O 1
ATOM 7424 N N . GLU B 1 290 ? -12.516 41.375 1.656 1 93.31 290 GLU B N 1
ATOM 7425 C CA . GLU B 1 290 ? -11.391 41.812 0.822 1 93.31 290 GLU B CA 1
ATOM 7426 C C . GLU B 1 290 ? -10.078 41.781 1.61 1 93.31 290 GLU B C 1
ATOM 7428 O O . GLU B 1 290 ? -9.07 42.312 1.154 1 93.31 290 GLU B O 1
ATOM 7433 N N . PHE B 1 291 ? -10.133 41.25 2.793 1 96 291 PHE B N 1
ATOM 7434 C CA . PHE B 1 291 ? -8.914 41.188 3.594 1 96 291 PHE B CA 1
ATOM 7435 C C . PHE B 1 291 ? -7.797 40.5 2.824 1 96 291 PHE B C 1
ATOM 7437 O O . PHE B 1 291 ? -7.984 39.375 2.311 1 96 291 PHE B O 1
ATOM 7444 N N . GLY B 1 292 ? -6.609 41.125 2.711 1 96.44 292 GLY B N 1
ATOM 7445 C CA . GLY B 1 292 ? -5.488 40.625 1.924 1 96.44 292 GLY B CA 1
ATOM 7446 C C . GLY B 1 292 ? -4.609 39.625 2.682 1 96.44 292 GLY B C 1
ATOM 7447 O O . GLY B 1 292 ? -3.42 39.5 2.389 1 96.44 292 GLY B O 1
ATOM 7448 N N . GLY B 1 293 ? -5.117 39 3.668 1 97.5 293 GLY B N 1
ATOM 7449 C CA . GLY B 1 293 ? -4.41 38.031 4.473 1 97.5 293 GLY B CA 1
ATOM 7450 C C . GLY B 1 293 ? -5.23 36.781 4.758 1 97.5 293 GLY B C 1
ATOM 7451 O O . GLY B 1 293 ? -6.172 36.469 4.023 1 97.5 293 GLY B O 1
ATOM 7452 N N . ALA B 1 294 ? -4.801 36 5.652 1 97.81 294 ALA B N 1
ATOM 7453 C CA . ALA B 1 294 ? -5.484 34.812 6.145 1 97.81 294 ALA B CA 1
ATOM 7454 C C . ALA B 1 294 ? -5.555 34.812 7.668 1 97.81 294 ALA B C 1
ATOM 7456 O O . ALA B 1 294 ? -4.527 34.875 8.344 1 97.81 294 ALA B O 1
ATOM 7457 N N . PHE B 1 295 ? -6.789 34.719 8.195 1 98.12 295 PHE B N 1
ATOM 7458 C CA . PHE B 1 295 ? -6.945 34.594 9.641 1 98.12 295 PHE B CA 1
ATOM 7459 C C . PHE B 1 295 ? -6.523 33.219 10.125 1 98.12 295 PHE B C 1
ATOM 7461 O O . PHE B 1 295 ? -6.832 32.219 9.484 1 98.12 295 PHE B O 1
ATOM 7468 N N . GLU B 1 296 ? -5.793 33.188 11.211 1 97.31 296 GLU B N 1
ATOM 7469 C CA . GLU B 1 296 ? -5.238 31.938 11.688 1 97.31 296 GLU B CA 1
ATOM 7470 C C . GLU B 1 296 ? -5.887 31.5 13 1 97.31 296 GLU B C 1
ATOM 7472 O O . GLU B 1 296 ? -6.023 30.312 13.273 1 97.31 296 GLU B O 1
ATOM 7477 N N . SER B 1 297 ? -6.176 32.375 13.844 1 97.44 297 SER B N 1
ATOM 7478 C CA . SER B 1 297 ? -6.797 32.125 15.133 1 97.44 297 SER B CA 1
ATOM 7479 C C . SER B 1 297 ? -7.566 33.344 15.633 1 97.44 297 SER B C 1
ATOM 7481 O O . SER B 1 297 ? -7.402 34.438 15.094 1 97.44 297 SER B O 1
ATOM 7483 N N . LEU B 1 298 ? -8.453 33.125 16.594 1 97.94 298 LEU B N 1
ATOM 7484 C CA . LEU B 1 298 ? -9.281 34.219 17.094 1 97.94 298 LEU B CA 1
ATOM 7485 C C . LEU B 1 298 ? -9.633 34 18.562 1 97.94 298 LEU B C 1
ATOM 7487 O O . LEU B 1 298 ? -9.609 32.875 19.047 1 97.94 298 LEU B O 1
ATOM 7491 N N . LYS B 1 299 ? -9.914 35.125 19.219 1 96.81 299 LYS B N 1
ATOM 7492 C CA . LYS B 1 299 ? -10.422 35.156 20.594 1 96.81 299 LYS B CA 1
ATOM 7493 C C . LYS B 1 299 ? -11.258 36.406 20.844 1 96.81 299 LYS B C 1
ATOM 7495 O O . LYS B 1 299 ? -10.82 37.531 20.547 1 96.81 299 LYS B O 1
ATOM 7500 N N . TRP B 1 300 ? -12.477 36.25 21.406 1 96.75 300 TRP B N 1
ATOM 7501 C CA . TRP B 1 300 ? -13.289 37.406 21.781 1 96.75 300 TRP B CA 1
ATOM 7502 C C . TRP B 1 300 ? -12.664 38.156 22.969 1 96.75 300 TRP B C 1
ATOM 7504 O O . TRP B 1 300 ? -12.281 37.531 23.969 1 96.75 300 TRP B O 1
ATOM 7514 N N . THR B 1 301 ? -12.5 39.406 22.828 1 94.38 301 THR B N 1
ATOM 7515 C CA . THR B 1 301 ? -11.984 40.219 23.922 1 94.38 301 THR B CA 1
ATOM 7516 C C . THR B 1 301 ? -13.117 40.938 24.656 1 94.38 301 THR B C 1
ATOM 7518 O O . THR B 1 301 ? -13.031 41.188 25.844 1 94.38 301 THR B O 1
ATOM 7521 N N . ASP B 1 302 ? -14.109 41.312 23.953 1 94.12 302 ASP B N 1
ATOM 7522 C CA . ASP B 1 302 ? -15.367 41.812 24.5 1 94.12 302 ASP B CA 1
ATOM 7523 C C . ASP B 1 302 ? -16.531 41.5 23.562 1 94.12 302 ASP B C 1
ATOM 7525 O O . ASP B 1 302 ? -16.375 40.719 22.609 1 94.12 302 ASP B O 1
ATOM 7529 N N . ASP B 1 303 ? -17.688 42 23.844 1 93.56 303 ASP B N 1
ATOM 7530 C CA . ASP B 1 303 ? -18.891 41.562 23.125 1 93.56 303 ASP B CA 1
ATOM 7531 C C . ASP B 1 303 ? -18.859 42.031 21.672 1 93.56 303 ASP B C 1
ATOM 7533 O O . ASP B 1 303 ? -19.578 41.5 20.828 1 93.56 303 ASP B O 1
ATOM 7537 N N . ASN B 1 304 ? -18 42.938 21.391 1 95.75 304 ASN B N 1
ATOM 7538 C CA . ASN B 1 304 ? -18.031 43.531 20.062 1 95.75 304 ASN B CA 1
ATOM 7539 C C . ASN B 1 304 ? -16.672 43.406 19.375 1 95.75 304 ASN B C 1
ATOM 7541 O O . ASN B 1 304 ? -16.5 43.875 18.234 1 95.75 304 ASN B O 1
ATOM 7545 N N . THR B 1 305 ? -15.789 42.812 20.078 1 97.25 305 THR B N 1
ATOM 7546 C CA . THR B 1 305 ? -14.422 42.844 19.547 1 97.25 305 THR B CA 1
ATOM 7547 C C . THR B 1 305 ? -13.789 41.469 19.594 1 97.25 305 THR B C 1
ATOM 7549 O O . THR B 1 305 ? -13.844 40.781 20.625 1 97.25 305 THR B O 1
ATOM 7552 N N . ILE B 1 306 ? -13.172 41.094 18.484 1 97.88 306 ILE B N 1
ATOM 7553 C CA . ILE B 1 306 ? -12.422 39.844 18.344 1 97.88 306 ILE B CA 1
ATOM 7554 C C . ILE B 1 306 ? -10.945 40.188 18.109 1 97.88 306 ILE B C 1
ATOM 7556 O O . ILE B 1 306 ? -10.602 40.938 17.219 1 97.88 306 ILE B O 1
ATOM 7560 N N . THR B 1 307 ? -10.078 39.688 18.969 1 97.81 307 THR B N 1
ATOM 7561 C CA . THR B 1 307 ? -8.648 39.688 18.672 1 97.81 307 THR B CA 1
ATOM 7562 C C . THR B 1 307 ? -8.266 38.5 17.781 1 97.81 307 THR B C 1
ATOM 7564 O O . THR B 1 307 ? -8.766 37.406 17.969 1 97.81 307 THR B O 1
ATOM 7567 N N . PHE B 1 308 ? -7.465 38.781 16.766 1 98.19 308 PHE B N 1
ATOM 7568 C CA . PHE B 1 308 ? -7.133 37.719 15.812 1 98.19 308 PHE B CA 1
ATOM 7569 C C . PHE B 1 308 ? -5.633 37.688 15.555 1 98.19 308 PHE B C 1
ATOM 7571 O O . PHE B 1 308 ? -4.918 38.625 15.844 1 98.19 308 PHE B O 1
ATOM 7578 N N . LEU B 1 309 ? -5.148 36.531 15.195 1 98.19 309 LEU B N 1
ATOM 7579 C CA . LEU B 1 309 ? -3.873 36.312 14.516 1 98.19 309 LEU B CA 1
ATOM 7580 C C . LEU B 1 309 ? -4.082 36.125 13.016 1 98.19 309 LEU B C 1
ATOM 7582 O O . LEU B 1 309 ? -4.98 35.375 12.609 1 98.19 309 LEU B O 1
ATOM 7586 N N . ALA B 1 310 ? -3.328 36.781 12.18 1 98.25 310 ALA B N 1
ATOM 7587 C CA . ALA B 1 310 ? -3.436 36.625 10.734 1 98.25 310 ALA B CA 1
ATOM 7588 C C . ALA B 1 310 ? -2.057 36.625 10.078 1 98.25 310 ALA B C 1
ATOM 7590 O O . ALA B 1 310 ? -1.098 37.188 10.641 1 98.25 310 ALA B O 1
ATOM 7591 N N . SER B 1 311 ? -1.997 35.969 8.984 1 97.81 311 SER B N 1
ATOM 7592 C CA . SER B 1 311 ? -0.866 36.094 8.07 1 97.81 311 SER B CA 1
ATOM 7593 C C . SER B 1 311 ? -1.166 37.094 6.961 1 97.81 311 SER B C 1
ATOM 7595 O O . SER B 1 311 ? -2.254 37.094 6.383 1 97.81 311 SER B O 1
ATOM 7597 N N . GLU B 1 312 ? -0.301 37.969 6.703 1 97.44 312 GLU B N 1
ATOM 7598 C CA . GLU B 1 312 ? -0.327 38.906 5.586 1 97.44 312 GLU B CA 1
ATOM 7599 C C . GLU B 1 312 ? 0.957 38.812 4.766 1 97.44 312 GLU B C 1
ATOM 7601 O O . GLU B 1 312 ? 1.916 39.531 5.027 1 97.44 312 GLU B O 1
ATOM 7606 N N . GLY B 1 313 ? 0.849 38.062 3.664 1 96.56 313 GLY B N 1
ATOM 7607 C CA . GLY B 1 313 ? 2.088 37.688 3.008 1 96.56 313 GLY B CA 1
ATOM 7608 C C . GLY B 1 313 ? 3.002 36.844 3.891 1 96.56 313 GLY B C 1
ATOM 7609 O O . GLY B 1 313 ? 2.586 35.844 4.434 1 96.56 313 GLY B O 1
ATOM 7610 N N . VAL B 1 314 ? 4.199 37.375 4.109 1 96.88 314 VAL B N 1
ATOM 7611 C CA . VAL B 1 314 ? 5.164 36.625 4.918 1 96.88 314 VAL B CA 1
ATOM 7612 C C . VAL B 1 314 ? 5.156 37.156 6.348 1 96.88 314 VAL B C 1
ATOM 7614 O O . VAL B 1 314 ? 5.953 36.75 7.184 1 96.88 314 VAL B O 1
ATOM 7617 N N . ALA B 1 315 ? 4.25 38.125 6.656 1 96 315 ALA B N 1
ATOM 7618 C CA . ALA B 1 315 ? 4.188 38.781 7.957 1 96 315 ALA B CA 1
ATOM 7619 C C . ALA B 1 315 ? 3.078 38.188 8.82 1 96 315 ALA B C 1
ATOM 7621 O O . ALA B 1 315 ? 2.143 37.562 8.305 1 96 315 ALA B O 1
ATOM 7622 N N . SER B 1 316 ? 3.234 38.375 10.109 1 97.19 316 SER B N 1
ATOM 7623 C CA . SER B 1 316 ? 2.191 38.031 11.078 1 97.19 316 SER B CA 1
ATOM 7624 C C . SER B 1 316 ? 1.594 39.281 11.695 1 97.19 316 SER B C 1
ATOM 7626 O O . SER B 1 316 ? 2.307 40.281 11.938 1 97.19 316 SER B O 1
ATOM 7628 N N . THR B 1 317 ? 0.319 39.188 11.906 1 97 317 THR B N 1
ATOM 7629 C CA . THR B 1 317 ? -0.383 40.312 12.5 1 97 317 THR B CA 1
ATOM 7630 C C . THR B 1 317 ? -1.312 39.844 13.617 1 97 317 THR B C 1
ATOM 7632 O O . THR B 1 317 ? -2.084 38.906 13.445 1 97 317 THR B O 1
ATOM 7635 N N . ILE B 1 318 ? -1.153 40.469 14.758 1 97.5 318 ILE B N 1
ATOM 7636 C CA . ILE B 1 318 ? -2.178 40.406 15.797 1 97.5 318 ILE B CA 1
ATOM 7637 C C . ILE B 1 318 ? -3.002 41.688 15.773 1 97.5 318 ILE B C 1
ATOM 7639 O O . ILE B 1 318 ? -2.447 42.812 15.742 1 97.5 318 ILE B O 1
ATOM 7643 N N . GLY B 1 319 ? -4.266 41.562 15.672 1 97.19 319 GLY B N 1
ATOM 7644 C CA . GLY B 1 319 ? -5.148 42.719 15.617 1 97.19 319 GLY B CA 1
ATOM 7645 C C . GLY B 1 319 ? -6.508 42.469 16.234 1 97.19 319 GLY B C 1
ATOM 7646 O O . GLY B 1 319 ? -6.746 41.406 16.812 1 97.19 319 GLY B O 1
ATOM 7647 N N . THR B 1 320 ? -7.324 43.469 16.172 1 97.62 320 THR B N 1
ATOM 7648 C CA . THR B 1 320 ? -8.711 43.375 16.609 1 97.62 320 THR B CA 1
ATOM 7649 C C . THR B 1 320 ? -9.664 43.656 15.453 1 97.62 320 THR B C 1
ATOM 7651 O O . THR B 1 320 ? -9.312 44.406 14.523 1 97.62 320 THR B O 1
ATOM 7654 N N . LEU B 1 321 ? -10.727 43.031 15.492 1 98 321 LEU B N 1
ATOM 7655 C CA . LEU B 1 321 ? -11.828 43.188 14.547 1 98 321 LEU B CA 1
ATOM 7656 C C . LEU B 1 321 ? -13.164 43.312 15.273 1 98 321 LEU B C 1
ATOM 7658 O O . LEU B 1 321 ? -13.531 42.406 16.047 1 98 321 LEU B O 1
ATOM 7662 N N . THR B 1 322 ? -13.852 44.406 15.047 1 97.75 322 THR B N 1
ATOM 7663 C CA . THR B 1 322 ? -15.156 44.562 15.672 1 97.75 322 THR B CA 1
ATOM 7664 C C . THR B 1 322 ? -16.25 43.906 14.836 1 97.75 322 THR B C 1
ATOM 7666 O O . THR B 1 322 ? -16.047 43.656 13.641 1 97.75 322 THR B O 1
ATOM 7669 N N . THR B 1 323 ? -17.391 43.625 15.391 1 95.94 323 THR B N 1
ATOM 7670 C CA . THR B 1 323 ? -18.516 43 14.68 1 95.94 323 THR B CA 1
ATOM 7671 C C . THR B 1 323 ? -19.031 43.938 13.586 1 95.94 323 THR B C 1
ATOM 7673 O O . THR B 1 323 ? -19.797 43.531 12.711 1 95.94 323 THR B O 1
ATOM 7676 N N . LYS B 1 324 ? -18.609 45.219 13.57 1 95 324 LYS B N 1
ATOM 7677 C CA . LYS B 1 324 ? -18.953 46.188 12.531 1 95 324 LYS B CA 1
ATOM 7678 C C . LYS B 1 324 ? -17.828 46.312 11.523 1 95 324 LYS B C 1
ATOM 7680 O O . LYS B 1 324 ? -17.734 47.344 10.82 1 95 324 LYS B O 1
ATOM 7685 N N . GLU B 1 325 ? -16.844 45.438 11.609 1 95.56 325 GLU B N 1
ATOM 7686 C CA . GLU B 1 325 ? -15.805 45.219 10.609 1 95.56 325 GLU B CA 1
ATOM 7687 C C . GLU B 1 325 ? -14.734 46.312 10.688 1 95.56 325 GLU B C 1
ATOM 7689 O O . GLU B 1 325 ? -14.156 46.688 9.672 1 95.56 325 GLU B O 1
ATOM 7694 N N . LYS B 1 326 ? -14.641 46.875 11.836 1 96.81 326 LYS B N 1
ATOM 7695 C CA . LYS B 1 326 ? -13.5 47.75 12.047 1 96.81 326 LYS B CA 1
ATOM 7696 C C . LYS B 1 326 ? -12.281 46.969 12.531 1 96.81 326 LYS B C 1
ATOM 7698 O O . LYS B 1 326 ? -12.32 46.344 13.594 1 96.81 326 LYS B O 1
ATOM 7703 N N . MET B 1 327 ? -11.281 47.031 11.758 1 97.06 327 MET B N 1
ATOM 7704 C CA . MET B 1 327 ? -10.062 46.312 12.086 1 97.06 327 MET B CA 1
ATOM 7705 C C . MET B 1 327 ? -8.984 47.25 12.602 1 97.06 327 MET B C 1
ATOM 7707 O O . MET B 1 327 ? -8.844 48.375 12.094 1 97.06 327 MET B O 1
ATOM 7711 N N . LYS B 1 328 ? -8.297 46.906 13.602 1 96.31 328 LYS B N 1
ATOM 7712 C CA . LYS B 1 328 ? -7.137 47.594 14.141 1 96.31 328 LYS B CA 1
ATOM 7713 C C . LYS B 1 328 ? -5.973 46.625 14.359 1 96.31 328 LYS B C 1
ATOM 7715 O O . LYS B 1 328 ? -6.137 45.594 14.984 1 96.31 328 LYS B O 1
ATOM 7720 N N . LYS B 1 329 ? -4.797 46.969 13.836 1 95.44 329 LYS B N 1
ATOM 7721 C CA . LYS B 1 329 ? -3.6 46.156 14.078 1 95.44 329 LYS B CA 1
ATOM 7722 C C . LYS B 1 329 ? -2.951 46.531 15.406 1 95.44 329 LYS B C 1
ATOM 7724 O O . LYS B 1 329 ? -2.645 47.719 15.648 1 95.44 329 LYS B O 1
ATOM 7729 N N . LEU B 1 330 ? -2.783 45.562 16.234 1 95 330 LEU B N 1
ATOM 7730 C CA . LEU B 1 330 ? -2.096 45.781 17.516 1 95 330 LEU B CA 1
ATOM 7731 C C . LEU B 1 330 ? -0.591 45.594 17.344 1 95 330 LEU B C 1
ATOM 7733 O O . LEU B 1 330 ? 0.197 46.281 17.984 1 95 330 LEU B O 1
ATOM 7737 N N . PHE B 1 331 ? -0.207 44.625 16.625 1 95.88 331 PHE B N 1
ATOM 7738 C CA . PHE B 1 331 ? 1.184 44.281 16.359 1 95.88 331 PHE B CA 1
ATOM 7739 C C . PHE B 1 331 ? 1.319 43.562 15.008 1 95.88 331 PHE B C 1
ATOM 7741 O O . PHE B 1 331 ? 0.559 42.656 14.695 1 95.88 331 PHE B O 1
ATOM 7748 N N . SER B 1 332 ? 2.137 44.062 14.203 1 95.12 332 SER B N 1
ATOM 7749 C CA . SER B 1 332 ? 2.424 43.469 12.898 1 95.12 332 SER B CA 1
ATOM 7750 C C . SER B 1 332 ? 3.922 43.469 12.617 1 95.12 332 SER B C 1
ATOM 7752 O O . SER B 1 332 ? 4.613 44.438 12.852 1 95.12 332 SER B O 1
ATOM 7754 N N . THR B 1 333 ? 4.398 42.344 12.164 1 94.38 333 THR B N 1
ATOM 7755 C CA . THR B 1 333 ? 5.832 42.219 11.922 1 94.38 333 THR B CA 1
ATOM 7756 C C . THR B 1 333 ? 6.121 41.219 10.805 1 94.38 333 THR B C 1
ATOM 7758 O O . THR B 1 333 ? 5.449 40.188 10.703 1 94.38 333 THR B O 1
ATOM 7761 N N . ALA B 1 334 ? 7.113 41.531 9.984 1 92.25 334 ALA B N 1
ATOM 7762 C CA . ALA B 1 334 ? 7.602 40.625 8.961 1 92.25 334 ALA B CA 1
ATOM 7763 C C . ALA B 1 334 ? 8.867 39.906 9.422 1 92.25 334 ALA B C 1
ATOM 7765 O O . ALA B 1 334 ? 9.484 39.156 8.648 1 92.25 334 ALA B O 1
ATOM 7766 N N . GLU B 1 335 ? 9.18 40.094 10.703 1 92.88 335 GLU B N 1
ATOM 7767 C CA . GLU B 1 335 ? 10.438 39.562 11.188 1 92.88 335 GLU B CA 1
ATOM 7768 C C . GLU B 1 335 ? 10.211 38.375 12.125 1 92.88 335 GLU B C 1
ATOM 7770 O O . GLU B 1 335 ? 11.164 37.781 12.641 1 92.88 335 GLU B O 1
ATOM 7775 N N . MET B 1 336 ? 8.984 38.125 12.406 1 95 336 MET B N 1
ATOM 7776 C CA . MET B 1 336 ? 8.609 36.969 13.219 1 95 336 MET B CA 1
ATOM 7777 C C . MET B 1 336 ? 7.43 36.25 12.586 1 95 336 MET B C 1
ATOM 7779 O O . MET B 1 336 ? 6.629 36.844 11.867 1 95 336 MET B O 1
ATOM 7783 N N . SER B 1 337 ? 7.43 35 12.75 1 97.69 337 SER B N 1
ATOM 7784 C CA . SER B 1 337 ? 6.262 34.188 12.445 1 97.69 337 SER B CA 1
ATOM 7785 C C . SER B 1 337 ? 5.531 33.75 13.711 1 97.69 337 SER B C 1
ATOM 7787 O O . SER B 1 337 ? 6.031 32.938 14.469 1 97.69 337 SER B O 1
ATOM 7789 N N . ILE B 1 338 ? 4.355 34.281 13.953 1 98.19 338 ILE B N 1
ATOM 7790 C CA . ILE B 1 338 ? 3.568 34 15.148 1 98.19 338 ILE B CA 1
ATOM 7791 C C . ILE B 1 338 ? 2.648 32.812 14.891 1 98.19 338 ILE B C 1
ATOM 7793 O O . ILE B 1 338 ? 1.914 32.781 13.898 1 98.19 338 ILE B O 1
ATOM 7797 N N . SER B 1 339 ? 2.756 31.828 15.766 1 97.5 339 SER B N 1
ATOM 7798 C CA . SER B 1 339 ? 1.989 30.625 15.516 1 97.5 339 SER B CA 1
ATOM 7799 C C . SER B 1 339 ? 0.849 30.469 16.516 1 97.5 339 SER B C 1
ATOM 7801 O O . SER B 1 339 ? -0.068 29.672 16.312 1 97.5 339 SER B O 1
ATOM 7803 N N . ALA B 1 340 ? 0.872 31.109 17.609 1 98 340 ALA B N 1
ATOM 7804 C CA . ALA B 1 340 ? -0.173 31.062 18.625 1 98 340 ALA B CA 1
ATOM 7805 C C . ALA B 1 340 ? -0.19 32.344 19.453 1 98 340 ALA B C 1
ATOM 7807 O O . ALA B 1 340 ? 0.829 33.031 19.578 1 98 340 ALA B O 1
ATOM 7808 N N . PHE B 1 341 ? -1.325 32.625 20.016 1 97.88 341 PHE B N 1
ATOM 7809 C CA . PHE B 1 341 ? -1.397 33.781 20.906 1 97.88 341 PHE B CA 1
ATOM 7810 C C . PHE B 1 341 ? -2.498 33.594 21.953 1 97.88 341 PHE B C 1
ATOM 7812 O O . PHE B 1 341 ? -3.355 32.719 21.797 1 97.88 341 PHE B O 1
ATOM 7819 N N . ASP B 1 342 ? -2.432 34.281 22.984 1 97.75 342 ASP B N 1
ATOM 7820 C CA . ASP B 1 342 ? -3.488 34.531 23.969 1 97.75 342 ASP B CA 1
ATOM 7821 C C . ASP B 1 342 ? -3.492 35.969 24.422 1 97.75 342 ASP B C 1
ATOM 7823 O O . ASP B 1 342 ? -2.469 36.656 24.359 1 97.75 342 ASP B O 1
ATOM 7827 N N . VAL B 1 343 ? -4.672 36.469 24.781 1 97 343 VAL B N 1
ATOM 7828 C CA . VAL B 1 343 ? -4.793 37.875 25.125 1 97 343 VAL B CA 1
ATOM 7829 C C . VAL B 1 343 ? -5.621 38.031 26.391 1 97 343 VAL B C 1
ATOM 7831 O O . VAL B 1 343 ? -6.582 37.312 26.609 1 97 343 VAL B O 1
ATOM 7834 N N . GLY B 1 344 ? -5.16 38.938 27.297 1 95.25 344 GLY B N 1
ATOM 7835 C CA . GLY B 1 344 ? -5.824 39.25 28.562 1 95.25 344 GLY B CA 1
ATOM 7836 C C . GLY B 1 344 ? -5.02 40.188 29.422 1 95.25 344 GLY B C 1
ATOM 7837 O O . GLY B 1 344 ? -3.799 40.312 29.281 1 95.25 344 GLY B O 1
ATOM 7838 N N . HIS B 1 345 ? -5.742 40.938 30.266 1 95.5 345 HIS B N 1
ATOM 7839 C CA . HIS B 1 345 ? -5.113 41.812 31.25 1 95.5 345 HIS B CA 1
ATOM 7840 C C . HIS B 1 345 ? -4.188 42.812 30.562 1 95.5 345 HIS B C 1
ATOM 7842 O O . HIS B 1 345 ? -3.049 43 31 1 95.5 345 HIS B O 1
ATOM 7848 N N . ASP B 1 346 ? -4.578 43.25 29.422 1 94.31 346 ASP B N 1
ATOM 7849 C CA . ASP B 1 346 ? -3.898 44.281 28.641 1 94.31 346 ASP B CA 1
ATOM 7850 C C . ASP B 1 346 ? -2.553 43.781 28.125 1 94.31 346 ASP B C 1
ATOM 7852 O O . ASP B 1 346 ? -1.607 44.531 27.984 1 94.31 346 ASP B O 1
ATOM 7856 N N . LYS B 1 347 ? -2.451 42.438 28 1 96.31 347 LYS B N 1
ATOM 7857 C CA . LYS B 1 347 ? -1.248 41.812 27.469 1 96.31 347 LYS B CA 1
ATOM 7858 C C . LYS B 1 347 ? -1.594 40.812 26.359 1 96.31 347 LYS B C 1
ATOM 7860 O O . LYS B 1 347 ? -2.715 40.312 26.312 1 96.31 347 LYS B O 1
ATOM 7865 N N . VAL B 1 348 ? -0.686 40.625 25.5 1 97.12 348 VAL B N 1
ATOM 7866 C CA . VAL B 1 348 ? -0.736 39.562 24.5 1 97.12 348 VAL B CA 1
ATOM 7867 C C . VAL B 1 348 ? 0.452 38.625 24.688 1 97.12 348 VAL B C 1
ATOM 7869 O O . VAL B 1 348 ? 1.605 39.062 24.672 1 97.12 348 VAL B O 1
ATOM 7872 N N . ALA B 1 349 ? 0.191 37.406 25.016 1 98.06 349 ALA B N 1
ATOM 7873 C CA . ALA B 1 349 ? 1.193 36.344 24.969 1 98.06 349 ALA B CA 1
ATOM 7874 C C . ALA B 1 349 ? 1.206 35.688 23.594 1 98.06 349 ALA B C 1
ATOM 7876 O O . ALA B 1 349 ? 0.153 35.5 22.984 1 98.06 349 ALA B O 1
ATOM 7877 N N . MET B 1 350 ? 2.35 35.406 23.047 1 97.94 350 MET B N 1
ATOM 7878 C CA . MET B 1 350 ? 2.404 34.781 21.719 1 97.94 350 MET B CA 1
ATOM 7879 C C . MET B 1 350 ? 3.557 33.781 21.625 1 97.94 350 MET B C 1
ATOM 7881 O O . MET B 1 350 ? 4.512 33.844 22.406 1 97.94 350 MET B O 1
ATOM 7885 N N . VAL B 1 351 ? 3.463 32.781 20.844 1 98.62 351 VAL B N 1
ATOM 7886 C CA . VAL B 1 351 ? 4.523 31.891 20.422 1 98.62 351 VAL B CA 1
ATOM 7887 C C . VAL B 1 351 ? 4.98 32.25 19 1 98.62 351 VAL B C 1
ATOM 7889 O O . VAL B 1 351 ? 4.164 32.312 18.078 1 98.62 351 VAL B O 1
ATOM 7892 N N . ALA B 1 352 ? 6.258 32.5 18.812 1 98.5 352 ALA B N 1
ATOM 7893 C CA . ALA B 1 352 ? 6.742 32.969 17.531 1 98.5 352 ALA B CA 1
ATOM 7894 C C . ALA B 1 352 ? 8.164 32.5 17.266 1 98.5 352 ALA B C 1
ATOM 7896 O O . ALA B 1 352 ? 8.938 32.25 18.203 1 98.5 352 ALA B O 1
ATOM 7897 N N . SER B 1 353 ? 8.469 32.312 16.062 1 98.38 353 SER B N 1
ATOM 7898 C CA . SER B 1 353 ? 9.828 32.062 15.602 1 98.38 353 SER B CA 1
ATOM 7899 C C . SER B 1 353 ? 10.367 33.219 14.805 1 98.38 353 SER B C 1
ATOM 7901 O O . SER B 1 353 ? 9.609 34.125 14.406 1 98.38 353 SER B O 1
ATOM 7903 N N . THR B 1 354 ? 11.648 33.344 14.617 1 97.75 354 THR B N 1
ATOM 7904 C CA . THR B 1 354 ? 12.336 34.344 13.789 1 97.75 354 THR B CA 1
ATOM 7905 C C . THR B 1 354 ? 13.312 33.656 12.828 1 97.75 354 THR B C 1
ATOM 7907 O O . THR B 1 354 ? 13.539 32.438 12.93 1 97.75 354 THR B O 1
ATOM 7910 N N . PRO B 1 355 ? 13.82 34.375 11.867 1 97.38 355 PRO B N 1
ATOM 7911 C CA . PRO B 1 355 ? 14.844 33.812 10.992 1 97.38 355 PRO B CA 1
ATOM 7912 C C . PRO B 1 355 ? 16.031 33.25 11.773 1 97.38 355 PRO B C 1
ATOM 7914 O O . PRO B 1 355 ? 16.766 32.406 11.258 1 97.38 355 PRO B O 1
ATOM 7917 N N . SER B 1 356 ? 16.188 33.625 13.047 1 96.5 356 SER B N 1
ATOM 7918 C CA . SER B 1 356 ? 17.406 33.312 13.766 1 96.5 356 SER B CA 1
ATOM 7919 C C . SER B 1 356 ? 17.141 32.25 14.844 1 96.5 356 SER B C 1
ATOM 7921 O O . SER B 1 356 ? 18.078 31.719 15.438 1 96.5 356 SER B O 1
ATOM 7923 N N . HIS B 1 357 ? 15.914 31.969 15.195 1 96.69 357 HIS B N 1
ATOM 7924 C CA . HIS B 1 357 ? 15.664 30.953 16.203 1 96.69 357 HIS B CA 1
ATOM 7925 C C . HIS B 1 357 ? 14.273 30.344 16.047 1 96.69 357 HIS B C 1
ATOM 7927 O O . HIS B 1 357 ? 13.359 31 15.562 1 96.69 357 HIS B O 1
ATOM 7933 N N . PRO B 1 358 ? 14.039 29.031 16.516 1 98.12 358 PRO B N 1
ATOM 7934 C CA . PRO B 1 358 ? 12.727 28.391 16.5 1 98.12 358 PRO B CA 1
ATOM 7935 C C . PRO B 1 358 ? 11.734 29.078 17.438 1 98.12 358 PRO B C 1
ATOM 7937 O O . PRO B 1 358 ? 12.07 30.094 18.062 1 98.12 358 PRO B O 1
ATOM 7940 N N . SER B 1 359 ? 10.531 28.516 17.5 1 98.5 359 SER B N 1
ATOM 7941 C CA . SER B 1 359 ? 9.445 29.156 18.234 1 98.5 359 SER B CA 1
ATOM 7942 C C . SER B 1 359 ? 9.781 29.281 19.719 1 98.5 359 SER B C 1
ATOM 7944 O O . SER B 1 359 ? 10.25 28.328 20.344 1 98.5 359 SER B O 1
ATOM 7946 N N . GLU B 1 360 ? 9.57 30.391 20.281 1 98.62 360 GLU B N 1
ATOM 7947 C CA . GLU B 1 360 ? 9.742 30.766 21.688 1 98.62 360 GLU B CA 1
ATOM 7948 C C . GLU B 1 360 ? 8.531 31.516 22.203 1 98.62 360 GLU B C 1
ATOM 7950 O O . GLU B 1 360 ? 7.684 31.969 21.422 1 98.62 360 GLU B O 1
ATOM 7955 N N . LEU B 1 361 ? 8.461 31.609 23.484 1 98.75 361 LEU B N 1
ATOM 7956 C CA . LEU B 1 361 ? 7.371 32.312 24.156 1 98.75 361 LEU B CA 1
ATOM 7957 C C . LEU B 1 361 ? 7.676 33.781 24.297 1 98.75 361 LEU B C 1
ATOM 7959 O O . LEU B 1 361 ? 8.797 34.188 24.656 1 98.75 361 LEU B O 1
ATOM 7963 N N . TYR B 1 362 ? 6.699 34.656 23.953 1 98.19 362 TYR B N 1
ATOM 7964 C CA . TYR B 1 362 ? 6.801 36.125 24.078 1 98.19 362 TYR B CA 1
ATOM 7965 C C . TYR B 1 362 ? 5.594 36.688 24.812 1 98.19 362 TYR B C 1
ATOM 7967 O O . TYR B 1 362 ? 4.535 36.062 24.875 1 98.19 362 TYR B O 1
ATOM 7975 N N . ILE B 1 363 ? 5.789 37.875 25.359 1 97.81 363 ILE B N 1
ATOM 7976 C CA . ILE B 1 363 ? 4.688 38.625 25.953 1 97.81 363 ILE B CA 1
ATOM 7977 C C . ILE B 1 363 ? 4.852 40.125 25.625 1 97.81 363 ILE B C 1
ATOM 7979 O O . ILE B 1 363 ? 5.969 40.594 25.422 1 97.81 363 ILE B O 1
ATOM 7983 N N . MET B 1 364 ? 3.754 40.812 25.453 1 96.56 364 MET B N 1
ATOM 7984 C CA . MET B 1 364 ? 3.771 42.219 25.172 1 96.56 364 MET B CA 1
ATOM 7985 C C . MET B 1 364 ? 2.562 42.906 25.797 1 96.56 364 MET B C 1
ATOM 7987 O O . MET B 1 364 ? 1.483 42.312 25.891 1 96.56 364 MET B O 1
ATOM 7991 N N . ASP B 1 365 ? 2.781 44.125 26.25 1 95.62 365 ASP B N 1
ATOM 7992 C CA . ASP B 1 365 ? 1.651 44.938 26.656 1 95.62 365 ASP B CA 1
ATOM 7993 C C . ASP B 1 365 ? 0.92 45.531 25.453 1 95.62 365 ASP B C 1
ATOM 7995 O O . ASP B 1 365 ? 1.551 45.906 24.469 1 95.62 365 ASP B O 1
ATOM 7999 N N . ILE B 1 366 ? -0.328 45.531 25.547 1 93.5 366 ILE B N 1
ATOM 8000 C CA . ILE B 1 366 ? -1.098 46.125 24.469 1 93.5 366 ILE B CA 1
ATOM 8001 C C . ILE B 1 366 ? -0.745 47.625 24.359 1 93.5 366 ILE B C 1
ATOM 8003 O O . ILE B 1 366 ? -0.786 48.344 25.359 1 93.5 366 ILE B O 1
ATOM 8007 N N . GLY B 1 367 ? -0.454 48.031 23.219 1 86.38 367 GLY B N 1
ATOM 8008 C CA . GLY B 1 367 ? -0.009 49.406 23 1 86.38 367 GLY B CA 1
ATOM 8009 C C . GLY B 1 367 ? 1.491 49.531 22.812 1 86.38 367 GLY B C 1
ATOM 8010 O O . GLY B 1 367 ? 1.978 50.531 22.266 1 86.38 367 GLY B O 1
ATOM 8011 N N . ASP B 1 368 ? 2.174 48.406 23.203 1 84.88 368 ASP B N 1
ATOM 8012 C CA . ASP B 1 368 ? 3.613 48.344 22.984 1 84.88 368 ASP B CA 1
ATOM 8013 C C . ASP B 1 368 ? 3.934 47.688 21.641 1 84.88 368 ASP B C 1
ATOM 8015 O O . ASP B 1 368 ? 3.1 46.969 21.078 1 84.88 368 ASP B O 1
ATOM 8019 N N . ASP B 1 369 ? 5.074 48.125 21.141 1 84.06 369 ASP B N 1
ATOM 8020 C CA . ASP B 1 369 ? 5.445 47.562 19.859 1 84.06 369 ASP B CA 1
ATOM 8021 C C . ASP B 1 369 ? 6.688 46.688 20 1 84.06 369 ASP B C 1
ATOM 8023 O O . ASP B 1 369 ? 7.312 46.312 19 1 84.06 369 ASP B O 1
ATOM 8027 N N . ASP B 1 370 ? 6.953 46.281 21.188 1 90.12 370 ASP B N 1
ATOM 8028 C CA . ASP B 1 370 ? 8.156 45.5 21.391 1 90.12 370 ASP B CA 1
ATOM 8029 C C . ASP B 1 370 ? 7.867 44.281 22.266 1 90.12 370 ASP B C 1
ATOM 8031 O O . ASP B 1 370 ? 7.957 44.344 23.484 1 90.12 370 ASP B O 1
ATOM 8035 N N . PRO B 1 371 ? 7.652 43.125 21.672 1 95.75 371 PRO B N 1
ATOM 8036 C CA . PRO B 1 371 ? 7.422 41.906 22.469 1 95.75 371 PRO B CA 1
ATOM 8037 C C . PRO B 1 371 ? 8.664 41.469 23.234 1 95.75 371 PRO B C 1
ATOM 8039 O O . PRO B 1 371 ? 9.781 41.562 22.719 1 95.75 371 PRO B O 1
ATOM 8042 N N . LEU B 1 372 ? 8.523 41.062 24.484 1 96.81 372 LEU B N 1
ATOM 8043 C CA . LEU B 1 372 ? 9.578 40.531 25.328 1 96.81 372 LEU B CA 1
ATOM 8044 C C . LEU B 1 372 ? 9.68 39 25.172 1 96.81 372 LEU B C 1
ATOM 8046 O O . LEU B 1 372 ? 8.703 38.281 25.391 1 96.81 372 LEU B O 1
ATOM 8050 N N . ARG B 1 373 ? 10.844 38.531 24.766 1 97.62 373 ARG B N 1
ATOM 8051 C CA . ARG B 1 373 ? 11.07 37.094 24.688 1 97.62 373 ARG B CA 1
ATOM 8052 C C . ARG B 1 373 ? 11.219 36.5 26.078 1 97.62 373 ARG B C 1
ATOM 8054 O O . ARG B 1 373 ? 12.055 36.938 26.875 1 97.62 373 ARG B O 1
ATOM 8061 N N . LEU B 1 374 ? 10.492 35.438 26.406 1 98.25 374 LEU B N 1
ATOM 8062 C CA . LEU B 1 374 ? 10.461 34.875 27.75 1 98.25 374 LEU B CA 1
ATOM 8063 C C . LEU B 1 374 ? 11.273 33.594 27.828 1 98.25 374 LEU B C 1
ATOM 8065 O O . LEU B 1 374 ? 11.766 33.219 28.891 1 98.25 374 LEU B O 1
ATOM 8069 N N . THR B 1 375 ? 11.328 32.812 26.734 1 97.94 375 THR B N 1
ATOM 8070 C CA . THR B 1 375 ? 12.023 31.547 26.781 1 97.94 375 THR B CA 1
ATOM 8071 C C . THR B 1 375 ? 13.195 31.531 25.797 1 97.94 375 THR B C 1
ATOM 8073 O O . THR B 1 375 ? 13.18 32.25 24.797 1 97.94 375 THR B O 1
ATOM 8076 N N . ILE B 1 376 ? 14.25 30.766 26.109 1 97.31 376 ILE B N 1
ATOM 8077 C CA . ILE B 1 376 ? 15.375 30.391 25.266 1 97.31 376 ILE B CA 1
ATOM 8078 C C . ILE B 1 376 ? 15.562 28.875 25.297 1 97.31 376 ILE B C 1
ATOM 8080 O O . ILE B 1 376 ? 16.312 28.359 26.125 1 97.31 376 ILE B O 1
ATOM 8084 N N . SER B 1 377 ? 14.914 28.219 24.406 1 97.38 377 SER B N 1
ATOM 8085 C CA . SER B 1 377 ? 14.844 26.766 24.453 1 97.38 377 SER B CA 1
ATOM 8086 C C . SER B 1 377 ? 16.047 26.125 23.781 1 97.38 377 SER B C 1
ATOM 8088 O O . SER B 1 377 ? 16.344 24.938 24.016 1 97.38 377 SER B O 1
ATOM 8090 N N . ASN B 1 378 ? 16.734 26.875 22.938 1 98.25 378 ASN B N 1
ATOM 8091 C CA . ASN B 1 378 ? 17.891 26.375 22.188 1 98.25 378 ASN B CA 1
ATOM 8092 C C . ASN B 1 378 ? 19.062 27.344 22.297 1 98.25 378 ASN B C 1
ATOM 8094 O O . ASN B 1 378 ? 19.5 27.906 21.281 1 98.25 378 ASN B O 1
ATOM 8098 N N . PRO B 1 379 ? 19.719 27.484 23.422 1 97.5 379 PRO B N 1
ATOM 8099 C CA . PRO B 1 379 ? 20.781 28.469 23.594 1 97.5 379 PRO B CA 1
ATOM 8100 C C . PRO B 1 379 ? 21.984 28.188 22.703 1 97.5 379 PRO B C 1
ATOM 8102 O O . PRO B 1 379 ? 22.734 29.109 22.359 1 97.5 379 PRO B O 1
ATOM 8105 N N . TRP B 1 380 ? 22.172 26.953 22.328 1 96.81 380 TRP B N 1
ATOM 8106 C CA . TRP B 1 380 ? 23.312 26.547 21.516 1 96.81 380 TRP B CA 1
ATOM 8107 C C . TRP B 1 380 ? 23.266 27.203 20.125 1 96.81 380 TRP B C 1
ATOM 8109 O O . TRP B 1 380 ? 24.281 27.281 19.438 1 96.81 380 TRP B O 1
ATOM 8119 N N . ILE B 1 381 ? 22.141 27.719 19.672 1 97.62 381 ILE B N 1
ATOM 8120 C CA . ILE B 1 381 ? 22 28.297 18.344 1 97.62 381 ILE B CA 1
ATOM 8121 C C . ILE B 1 381 ? 22.75 29.625 18.281 1 97.62 381 ILE B C 1
ATOM 8123 O O . ILE B 1 381 ? 23.234 30.016 17.203 1 97.62 381 ILE B O 1
ATOM 8127 N N . ASP B 1 382 ? 22.922 30.312 19.391 1 95.81 382 ASP B N 1
ATOM 8128 C CA . ASP B 1 382 ? 23.625 31.594 19.438 1 95.81 382 ASP B CA 1
ATOM 8129 C C . ASP B 1 382 ? 25.094 31.422 19.047 1 95.81 382 ASP B C 1
ATOM 8131 O O . ASP B 1 382 ? 25.75 32.406 18.656 1 95.81 382 ASP B O 1
ATOM 8135 N N . ASP B 1 383 ? 25.594 30.266 19.188 1 96 383 ASP B N 1
ATOM 8136 C CA . ASP B 1 383 ? 26.984 29.984 18.891 1 96 383 ASP B CA 1
ATOM 8137 C C . ASP B 1 383 ? 27.188 29.656 17.406 1 96 383 ASP B C 1
ATOM 8139 O O . ASP B 1 383 ? 28.312 29.531 16.938 1 96 383 ASP B O 1
ATOM 8143 N N . LEU B 1 384 ? 26.078 29.609 16.656 1 97.31 384 LEU B N 1
ATOM 8144 C CA . LEU B 1 384 ? 26.156 29.203 15.25 1 97.31 384 LEU B CA 1
ATOM 8145 C C . LEU B 1 384 ? 26.25 30.438 14.344 1 97.31 384 LEU B C 1
ATOM 8147 O O . LEU B 1 384 ? 25.766 31.516 14.695 1 97.31 384 LEU B O 1
ATOM 8151 N N . THR B 1 385 ? 26.969 30.266 13.266 1 97.62 385 THR B N 1
ATOM 8152 C CA . THR B 1 385 ? 26.875 31.219 12.156 1 97.62 385 THR B CA 1
ATOM 8153 C C . THR B 1 385 ? 25.734 30.844 11.227 1 97.62 385 THR B C 1
ATOM 8155 O O . THR B 1 385 ? 25.766 29.797 10.578 1 97.62 385 THR B O 1
ATOM 8158 N N . LEU B 1 386 ? 24.719 31.703 11.18 1 98.06 386 LEU B N 1
ATOM 8159 C CA . LEU B 1 386 ? 23.547 31.453 10.344 1 98.06 386 LEU B CA 1
ATOM 8160 C C . LEU B 1 386 ? 23.594 32.281 9.07 1 98.06 386 LEU B C 1
ATOM 8162 O O . LEU B 1 386 ? 24.219 33.344 9.047 1 98.06 386 LEU B O 1
ATOM 8166 N N . GLY B 1 387 ? 23.031 31.766 7.992 1 98.19 387 GLY B N 1
ATOM 8167 C CA . GLY B 1 387 ? 22.844 32.562 6.789 1 98.19 387 GLY B CA 1
ATOM 8168 C C . GLY B 1 387 ? 21.828 33.656 6.969 1 98.19 387 GLY B C 1
ATOM 8169 O O . GLY B 1 387 ? 20.828 33.5 7.672 1 98.19 387 GLY B O 1
ATOM 8170 N N . LYS B 1 388 ? 22.094 34.719 6.25 1 97.81 388 LYS B N 1
ATOM 8171 C CA . LYS B 1 388 ? 21.141 35.844 6.27 1 97.81 388 LYS B CA 1
ATOM 8172 C C . LYS B 1 388 ? 19.828 35.438 5.586 1 97.81 388 LYS B C 1
ATOM 8174 O O . LYS B 1 388 ? 19.844 34.906 4.473 1 97.81 388 LYS B O 1
ATOM 8179 N N . GLN B 1 389 ? 18.75 35.625 6.266 1 98.12 389 GLN B N 1
ATOM 8180 C CA . GLN B 1 389 ? 17.422 35.375 5.715 1 98.12 389 GLN B CA 1
ATOM 8181 C C . GLN B 1 389 ? 16.734 36.688 5.324 1 98.12 389 GLN B C 1
ATOM 8183 O O . GLN B 1 389 ? 16.719 37.625 6.102 1 98.12 389 GLN B O 1
ATOM 8188 N N . GLU B 1 390 ? 16.188 36.781 4.129 1 97.25 390 GLU B N 1
ATOM 8189 C CA . GLU B 1 390 ? 15.508 38 3.711 1 97.25 390 GLU B CA 1
ATOM 8190 C C . GLU B 1 390 ? 14.289 37.688 2.848 1 97.25 390 GLU B C 1
ATOM 8192 O O . GLU B 1 390 ? 14.234 36.625 2.199 1 97.25 390 GLU B O 1
ATOM 8197 N N . VAL B 1 391 ? 13.305 38.562 2.84 1 97.81 391 VAL B N 1
ATOM 8198 C CA . VAL B 1 391 ? 12.125 38.5 1.979 1 97.81 391 VAL B CA 1
ATOM 8199 C C . VAL B 1 391 ? 12.469 39 0.587 1 97.81 391 VAL B C 1
ATOM 8201 O O . VAL B 1 391 ? 13.117 40.062 0.451 1 97.81 391 VAL B O 1
ATOM 8204 N N . VAL B 1 392 ? 12.109 38.281 -0.415 1 97.94 392 VAL B N 1
ATOM 8205 C CA . VAL B 1 392 ? 12.312 38.719 -1.79 1 97.94 392 VAL B CA 1
ATOM 8206 C C . VAL B 1 392 ? 10.961 38.844 -2.496 1 97.94 392 VAL B C 1
ATOM 8208 O O . VAL B 1 392 ? 10.031 38.062 -2.203 1 97.94 392 VAL B O 1
ATOM 8211 N N . THR B 1 393 ? 10.797 39.781 -3.344 1 98.12 393 THR B N 1
ATOM 8212 C CA . THR B 1 393 ? 9.617 39.969 -4.176 1 98.12 393 THR B CA 1
ATOM 8213 C C . THR B 1 393 ? 10 40.031 -5.652 1 98.12 393 THR B C 1
ATOM 8215 O O . THR B 1 393 ? 10.977 40.688 -6.023 1 98.12 393 THR B O 1
ATOM 8218 N N . TYR B 1 394 ? 9.312 39.281 -6.473 1 98.44 394 TYR B N 1
ATOM 8219 C CA . TYR B 1 394 ? 9.555 39.281 -7.91 1 98.44 394 TYR B CA 1
ATOM 8220 C C . TYR B 1 394 ? 8.25 39.188 -8.688 1 98.44 394 TYR B C 1
ATOM 8222 O O . TYR B 1 394 ? 7.18 39 -8.094 1 98.44 394 TYR B O 1
ATOM 8230 N N . LYS B 1 395 ? 8.289 39.438 -9.969 1 98.12 395 LYS B N 1
ATOM 8231 C CA . LYS B 1 395 ? 7.109 39.406 -10.828 1 98.12 395 LYS B CA 1
ATOM 8232 C C . LYS B 1 395 ? 7.086 38.125 -11.68 1 98.12 395 LYS B C 1
ATOM 8234 O O . LYS B 1 395 ? 8.109 37.75 -12.242 1 98.12 395 LYS B O 1
ATOM 8239 N N . ALA B 1 396 ? 5.93 37.531 -11.68 1 98 396 ALA B N 1
ATOM 8240 C CA . ALA B 1 396 ? 5.719 36.438 -12.625 1 98 396 ALA B CA 1
ATOM 8241 C C . ALA B 1 396 ? 5.633 36.938 -14.062 1 98 396 ALA B C 1
ATOM 8243 O O . ALA B 1 396 ? 5.57 38.156 -14.289 1 98 396 ALA B O 1
ATOM 8244 N N . ASP B 1 397 ? 5.613 36.031 -15.016 1 96.5 397 ASP B N 1
ATOM 8245 C CA . ASP B 1 397 ? 5.59 36.406 -16.438 1 96.5 397 ASP B CA 1
ATOM 8246 C C . ASP B 1 397 ? 4.355 37.219 -16.766 1 96.5 397 ASP B C 1
ATOM 8248 O O . ASP B 1 397 ? 4.398 38.094 -17.641 1 96.5 397 ASP B O 1
ATOM 8252 N N . ASP B 1 398 ? 3.291 36.969 -16.062 1 97.06 398 ASP B N 1
ATOM 8253 C CA . ASP B 1 398 ? 2.043 37.656 -16.359 1 97.06 398 ASP B CA 1
ATOM 8254 C C . ASP B 1 398 ? 1.902 38.938 -15.523 1 97.06 398 ASP B C 1
ATOM 8256 O O . ASP B 1 398 ? 0.84 39.562 -15.5 1 97.06 398 ASP B O 1
ATOM 8260 N N . GLY B 1 399 ? 2.854 39.188 -14.695 1 97.56 399 GLY B N 1
ATOM 8261 C CA . GLY B 1 399 ? 2.869 40.438 -13.961 1 97.56 399 GLY B CA 1
ATOM 8262 C C . GLY B 1 399 ? 2.498 40.25 -12.5 1 97.56 399 GLY B C 1
ATOM 8263 O O . GLY B 1 399 ? 2.68 41.188 -11.695 1 97.56 399 GLY B O 1
ATOM 8264 N N . MET B 1 400 ? 2.08 39.156 -12.086 1 97.38 400 MET B N 1
ATOM 8265 C CA . MET B 1 400 ? 1.706 38.938 -10.695 1 97.38 400 MET B CA 1
ATOM 8266 C C . MET B 1 400 ? 2.924 39.031 -9.781 1 97.38 400 MET B C 1
ATOM 8268 O O . MET B 1 400 ? 3.977 38.469 -10.086 1 97.38 400 MET B O 1
ATOM 8272 N N . GLU B 1 401 ? 2.77 39.812 -8.75 1 97.75 401 GLU B N 1
ATOM 8273 C CA . GLU B 1 401 ? 3.838 39.906 -7.758 1 97.75 401 GLU B CA 1
ATOM 8274 C C . GLU B 1 401 ? 3.861 38.688 -6.848 1 97.75 401 GLU B C 1
ATOM 8276 O O . GLU B 1 401 ? 2.836 38.312 -6.273 1 97.75 401 GLU B O 1
ATOM 8281 N N . ILE B 1 402 ? 4.988 38.062 -6.77 1 98.19 402 ILE B N 1
ATOM 8282 C CA . ILE B 1 402 ? 5.184 36.875 -5.938 1 98.19 402 ILE B CA 1
ATOM 8283 C C . ILE B 1 402 ? 6.215 37.156 -4.852 1 98.19 402 ILE B C 1
ATOM 8285 O O . ILE B 1 402 ? 7.219 37.844 -5.105 1 98.19 402 ILE B O 1
ATOM 8289 N N . GLN B 1 403 ? 5.934 36.719 -3.66 1 97.12 403 GLN B N 1
ATOM 8290 C CA . GLN B 1 403 ? 6.883 36.844 -2.559 1 97.12 403 GLN B CA 1
ATOM 8291 C C . GLN B 1 403 ? 7.555 35.5 -2.26 1 97.12 403 GLN B C 1
ATOM 8293 O O . GLN B 1 403 ? 7.039 34.469 -2.631 1 97.12 403 GLN B O 1
ATOM 8298 N N . GLY B 1 404 ? 8.727 35.562 -1.723 1 97.56 404 GLY B N 1
ATOM 8299 C CA . GLY B 1 404 ? 9.453 34.406 -1.21 1 97.56 404 GLY B CA 1
ATOM 8300 C C . GLY B 1 404 ? 10.5 34.781 -0.172 1 97.56 404 GLY B C 1
ATOM 8301 O O . GLY B 1 404 ? 10.586 35.938 0.249 1 97.56 404 GLY B O 1
ATOM 8302 N N . ILE B 1 405 ? 11.109 33.781 0.29 1 98.56 405 ILE B N 1
ATOM 8303 C CA . ILE B 1 405 ? 12.172 33.969 1.271 1 98.56 405 ILE B CA 1
ATOM 8304 C C . ILE B 1 405 ? 13.469 33.344 0.759 1 98.56 405 ILE B C 1
ATOM 8306 O O . ILE B 1 405 ? 13.461 32.25 0.203 1 98.56 405 ILE B O 1
ATOM 8310 N N . LEU B 1 406 ? 14.531 34.031 0.898 1 98.75 406 LEU B N 1
ATOM 8311 C CA . LEU B 1 406 ? 15.859 33.594 0.507 1 98.75 406 LEU B CA 1
ATOM 8312 C C . LEU B 1 406 ? 16.797 33.531 1.71 1 98.75 406 LEU B C 1
ATOM 8314 O O . LEU B 1 406 ? 16.906 34.5 2.457 1 98.75 406 LEU B O 1
ATOM 8318 N N . ILE B 1 407 ? 17.391 32.438 1.972 1 98.75 407 ILE B N 1
ATOM 8319 C CA . ILE B 1 407 ? 18.484 32.312 2.941 1 98.75 407 ILE B CA 1
ATOM 8320 C C . ILE B 1 407 ? 19.828 32.312 2.213 1 98.75 407 ILE B C 1
ATOM 8322 O O . ILE B 1 407 ? 20.078 31.438 1.368 1 98.75 407 ILE B O 1
ATOM 8326 N N . HIS B 1 408 ? 20.656 33.25 2.533 1 98.44 408 HIS B N 1
ATOM 8327 C CA . HIS B 1 408 ? 22 33.312 1.94 1 98.44 408 HIS B CA 1
ATOM 8328 C C . HIS B 1 408 ? 22.906 32.219 2.48 1 98.44 408 HIS B C 1
ATOM 8330 O O . HIS B 1 408 ? 22.828 31.875 3.656 1 98.44 408 HIS B O 1
ATOM 8336 N N . PRO B 1 409 ? 23.75 31.688 1.558 1 97.88 409 PRO B N 1
ATOM 8337 C CA . PRO B 1 409 ? 24.766 30.766 2.104 1 97.88 409 PRO B CA 1
ATOM 8338 C C . PRO B 1 409 ? 25.734 31.453 3.049 1 97.88 409 PRO B C 1
ATOM 8340 O O . PRO B 1 409 ? 26.078 32.625 2.85 1 97.88 409 PRO B O 1
ATOM 8343 N N . VAL B 1 410 ? 26.109 30.594 4.047 1 96.25 410 VAL B N 1
ATOM 8344 C CA . VAL B 1 410 ? 27.234 31.078 4.852 1 96.25 410 VAL B CA 1
ATOM 8345 C C . VAL B 1 410 ? 28.484 31.172 3.98 1 96.25 410 VAL B C 1
ATOM 8347 O O . VAL B 1 410 ? 28.828 30.234 3.27 1 96.25 410 VAL B O 1
ATOM 8350 N N . GLY B 1 411 ? 29.109 32.344 3.838 1 92.06 411 GLY B N 1
ATOM 8351 C CA . GLY B 1 411 ? 30.297 32.5 3.029 1 92.06 411 GLY B CA 1
ATOM 8352 C C . GLY B 1 411 ? 30.062 33.344 1.789 1 92.06 411 GLY B C 1
ATOM 8353 O O . GLY B 1 411 ? 31 33.625 1.038 1 92.06 411 GLY B O 1
ATOM 8354 N N . GLY B 1 412 ? 28.828 33.594 1.474 1 93.62 412 GLY B N 1
ATOM 8355 C CA . GLY B 1 412 ? 28.562 34.5 0.369 1 93.62 412 GLY B CA 1
ATOM 8356 C C . GLY B 1 412 ? 27.688 33.875 -0.711 1 93.62 412 GLY B C 1
ATOM 8357 O O . GLY B 1 412 ? 27.828 32.688 -1.006 1 93.62 412 GLY B O 1
ATOM 8358 N N . ILE B 1 413 ? 26.859 34.688 -1.347 1 95.56 413 ILE B N 1
ATOM 8359 C CA . ILE B 1 413 ? 25.812 34.188 -2.236 1 95.56 413 ILE B CA 1
ATOM 8360 C C . ILE B 1 413 ? 26.312 34.188 -3.678 1 95.56 413 ILE B C 1
ATOM 8362 O O . ILE B 1 413 ? 25.75 33.5 -4.543 1 95.56 413 ILE B O 1
ATOM 8366 N N . GLU B 1 414 ? 27.406 34.938 -4.066 1 93.69 414 GLU B N 1
ATOM 8367 C CA . GLU B 1 414 ? 27.875 35.031 -5.449 1 93.69 414 GLU B CA 1
ATOM 8368 C C . GLU B 1 414 ? 28.25 33.656 -6.004 1 93.69 414 GLU B C 1
ATOM 8370 O O . GLU B 1 414 ? 29.078 32.938 -5.422 1 93.69 414 GLU B O 1
ATOM 8375 N N . ASN B 1 415 ? 27.672 33.25 -7.098 1 95.69 415 ASN B N 1
ATOM 8376 C CA . ASN B 1 415 ? 27.875 32 -7.812 1 95.69 415 ASN B CA 1
ATOM 8377 C C . ASN B 1 415 ? 27.547 30.797 -6.93 1 95.69 415 ASN B C 1
ATOM 8379 O O . ASN B 1 415 ? 28.141 29.734 -7.078 1 95.69 415 ASN B O 1
ATOM 8383 N N . ALA B 1 416 ? 26.656 30.984 -5.992 1 97.12 416 ALA B N 1
ATOM 8384 C CA . ALA B 1 416 ? 26.328 29.906 -5.062 1 97.12 416 ALA B CA 1
ATOM 8385 C C . ALA B 1 416 ? 25.344 28.922 -5.695 1 97.12 416 ALA B C 1
ATOM 8387 O O . ALA B 1 416 ? 24.484 29.312 -6.496 1 97.12 416 ALA B O 1
ATOM 8388 N N . PRO B 1 417 ? 25.516 27.609 -5.387 1 98 417 PRO B N 1
ATOM 8389 C CA . PRO B 1 417 ? 24.406 26.688 -5.652 1 98 417 PRO B CA 1
ATOM 8390 C C . PRO B 1 417 ? 23.172 27.016 -4.805 1 98 417 PRO B C 1
ATOM 8392 O O . PRO B 1 417 ? 23.281 27.688 -3.777 1 98 417 PRO B O 1
ATOM 8395 N N . MET B 1 418 ? 22.016 26.516 -5.219 1 98.62 418 MET B N 1
ATOM 8396 C CA . MET B 1 418 ? 20.781 26.859 -4.508 1 98.62 418 MET B CA 1
ATOM 8397 C C . MET B 1 418 ? 19.844 25.672 -4.434 1 98.62 418 MET B C 1
ATOM 8399 O O . MET B 1 418 ? 19.781 24.859 -5.363 1 98.62 418 MET B O 1
ATOM 8403 N N . ILE B 1 419 ? 19.234 25.531 -3.355 1 98.88 419 ILE B N 1
ATOM 8404 C CA . ILE B 1 419 ? 18.141 24.578 -3.182 1 98.88 419 ILE B CA 1
ATOM 8405 C C . ILE B 1 419 ? 16.812 25.328 -3.109 1 98.88 419 ILE B C 1
ATOM 8407 O O . ILE B 1 419 ? 16.656 26.234 -2.283 1 98.88 419 ILE B O 1
ATOM 8411 N N . THR B 1 420 ? 15.93 25.031 -3.988 1 98.88 420 THR B N 1
ATOM 8412 C CA . THR B 1 420 ? 14.578 25.578 -3.975 1 98.88 420 THR B CA 1
ATOM 8413 C C . THR B 1 420 ? 13.633 24.672 -3.197 1 98.88 420 THR B C 1
ATOM 8415 O O . THR B 1 420 ? 13.508 23.484 -3.504 1 98.88 420 THR B O 1
ATOM 8418 N N . VAL B 1 421 ? 12.969 25.219 -2.203 1 98.88 421 VAL B N 1
ATOM 8419 C CA . VAL B 1 421 ? 12.07 24.453 -1.354 1 98.88 421 VAL B CA 1
ATOM 8420 C C . VAL B 1 421 ? 10.625 24.875 -1.616 1 98.88 421 VAL B C 1
ATOM 8422 O O . VAL B 1 421 ? 10.203 25.953 -1.207 1 98.88 421 VAL B O 1
ATOM 8425 N N . VAL B 1 422 ? 9.867 23.984 -2.205 1 98.75 422 VAL B N 1
ATOM 8426 C CA . VAL B 1 422 ? 8.492 24.281 -2.59 1 98.75 422 VAL B CA 1
ATOM 8427 C C . VAL B 1 422 ? 7.527 23.734 -1.543 1 98.75 422 VAL B C 1
ATOM 8429 O O . VAL B 1 422 ? 7.551 22.531 -1.242 1 98.75 422 VAL B O 1
ATOM 8432 N N . HIS B 1 423 ? 6.754 24.609 -0.954 1 97.94 423 HIS B N 1
ATOM 8433 C CA . HIS B 1 423 ? 5.82 24.141 0.07 1 97.94 423 HIS B CA 1
ATOM 8434 C C . HIS B 1 423 ? 4.68 23.344 -0.544 1 97.94 423 HIS B C 1
ATOM 8436 O O . HIS B 1 423 ? 4.422 23.438 -1.746 1 97.94 423 HIS B O 1
ATOM 8442 N N . GLY B 1 424 ? 4.078 22.5 0.321 1 95.12 424 GLY B N 1
ATOM 8443 C CA . GLY B 1 424 ? 2.906 21.75 -0.107 1 95.12 424 GLY B CA 1
ATOM 8444 C C . GLY B 1 424 ? 1.652 22.609 -0.189 1 95.12 424 GLY B C 1
ATOM 8445 O O . GLY B 1 424 ? 1.669 23.781 0.171 1 95.12 424 GLY B O 1
ATOM 8446 N N . GLY B 1 425 ? 0.529 21.953 -0.542 1 83.06 425 GLY B N 1
ATOM 8447 C CA . GLY B 1 425 ? -0.728 22.672 -0.68 1 83.06 425 GLY B CA 1
ATOM 8448 C C . GLY B 1 425 ? -1.293 22.625 -2.086 1 83.06 425 GLY B C 1
ATOM 8449 O O . GLY B 1 425 ? -1.51 21.547 -2.635 1 83.06 425 GLY B O 1
ATOM 8450 N N . PRO B 1 426 ? -1.517 23.703 -2.697 1 84.75 426 PRO B N 1
ATOM 8451 C CA . PRO B 1 426 ? -0.794 24.969 -2.668 1 84.75 426 PRO B CA 1
ATOM 8452 C C . PRO B 1 426 ? -1.235 25.875 -1.52 1 84.75 426 PRO B C 1
ATOM 8454 O O . PRO B 1 426 ? -0.68 26.969 -1.336 1 84.75 426 PRO B O 1
ATOM 8457 N N . GLU B 1 427 ? -2.236 25.328 -0.738 1 90.12 427 GLU B N 1
ATOM 8458 C CA . GLU B 1 427 ? -2.863 26.172 0.267 1 90.12 427 GLU B CA 1
ATOM 8459 C C . GLU B 1 427 ? -1.995 26.281 1.518 1 90.12 427 GLU B C 1
ATOM 8461 O O . GLU B 1 427 ? -2.451 25.984 2.625 1 90.12 427 GLU B O 1
ATOM 8466 N N . ALA B 1 428 ? -0.793 26.75 1.346 1 95 428 ALA B N 1
ATOM 8467 C CA . ALA B 1 428 ? 0.202 27.031 2.377 1 95 428 ALA B CA 1
ATOM 8468 C C . ALA B 1 428 ? 1.089 28.203 1.984 1 95 428 ALA B C 1
ATOM 8470 O O . ALA B 1 428 ? 0.909 28.797 0.917 1 95 428 ALA B O 1
ATOM 8471 N N . HIS B 1 429 ? 1.872 28.656 2.832 1 97 429 HIS B N 1
ATOM 8472 C CA . HIS B 1 429 ? 2.914 29.625 2.52 1 97 429 HIS B CA 1
ATOM 8473 C C . HIS B 1 429 ? 4.008 29.625 3.582 1 97 429 HIS B C 1
ATOM 8475 O O . HIS B 1 429 ? 3.801 29.125 4.691 1 97 429 HIS B O 1
ATOM 8481 N N . TYR B 1 430 ? 5.188 30.078 3.238 1 97.25 430 TYR B N 1
ATOM 8482 C CA . TYR B 1 430 ? 6.277 30.297 4.184 1 97.25 430 TYR B CA 1
ATOM 8483 C C . TYR B 1 430 ? 6.215 31.703 4.773 1 97.25 430 TYR B C 1
ATOM 8485 O O . TYR B 1 430 ? 6.086 32.688 4.043 1 97.25 430 TYR B O 1
ATOM 8493 N N . ASP B 1 431 ? 6.254 31.766 6.078 1 96.69 431 ASP B N 1
ATOM 8494 C CA . ASP B 1 431 ? 6.465 33.031 6.781 1 96.69 431 ASP B CA 1
ATOM 8495 C C . ASP B 1 431 ? 7.949 33.25 7.047 1 96.69 431 ASP B C 1
ATOM 8497 O O . ASP B 1 431 ? 8.758 32.344 6.992 1 96.69 431 ASP B O 1
ATOM 8501 N N . ASN B 1 432 ? 8.25 34.531 7.273 1 97.62 432 ASN B N 1
ATOM 8502 C CA . ASN B 1 432 ? 9.648 34.875 7.52 1 97.62 432 ASN B CA 1
ATOM 8503 C C . ASN B 1 432 ? 10.055 34.562 8.953 1 97.62 432 ASN B C 1
ATOM 8505 O O . ASN B 1 432 ? 10.562 35.438 9.664 1 97.62 432 ASN B O 1
ATOM 8509 N N . GLY B 1 433 ? 9.875 33.344 9.367 1 98.06 433 GLY B N 1
ATOM 8510 C CA . GLY B 1 433 ? 10.328 32.781 10.625 1 98.06 433 GLY B CA 1
ATOM 8511 C C . GLY B 1 433 ? 11.422 31.75 10.461 1 98.06 433 GLY B C 1
ATOM 8512 O O . GLY B 1 433 ? 12.289 31.891 9.602 1 98.06 433 GLY B O 1
ATOM 8513 N N . TRP B 1 434 ? 11.469 30.812 11.375 1 98.19 434 TRP B N 1
ATOM 8514 C CA . TRP B 1 434 ? 12.445 29.719 11.336 1 98.19 434 TRP B CA 1
ATOM 8515 C C . TRP B 1 434 ? 12.117 28.734 10.234 1 98.19 434 TRP B C 1
ATOM 8517 O O . TRP B 1 434 ? 11.078 28.062 10.281 1 98.19 434 TRP B O 1
ATOM 8527 N N . LEU B 1 435 ? 12.906 28.641 9.227 1 98.06 435 LEU B N 1
ATOM 8528 C CA . LEU B 1 435 ? 12.656 27.797 8.062 1 98.06 435 LEU B CA 1
ATOM 8529 C C . LEU B 1 435 ? 13.695 26.688 7.957 1 98.06 435 LEU B C 1
ATOM 8531 O O . LEU B 1 435 ? 14.305 26.484 6.902 1 98.06 435 LEU B O 1
ATOM 8535 N N . THR B 1 436 ? 13.93 25.953 9.07 1 98.19 436 THR B N 1
ATOM 8536 C CA . THR B 1 436 ? 14.836 24.812 9.125 1 98.19 436 THR B CA 1
ATOM 8537 C C . THR B 1 436 ? 14.18 23.641 9.852 1 98.19 436 THR B C 1
ATOM 8539 O O . THR B 1 436 ? 13.789 23.766 11.016 1 98.19 436 THR B O 1
ATOM 8542 N N . ALA B 1 437 ? 13.969 22.562 9.172 1 97.5 437 ALA B N 1
ATOM 8543 C CA . ALA B 1 437 ? 13.391 21.328 9.688 1 97.5 437 ALA B CA 1
ATOM 8544 C C . ALA B 1 437 ? 13.922 20.109 8.922 1 97.5 437 ALA B C 1
ATOM 8546 O O . ALA B 1 437 ? 14.797 20.25 8.062 1 97.5 437 ALA B O 1
ATOM 8547 N N . TYR B 1 438 ? 13.469 18.875 9.281 1 97.12 438 TYR B N 1
ATOM 8548 C CA . TYR B 1 438 ? 14.031 17.672 8.68 1 97.12 438 TYR B CA 1
ATOM 8549 C C . TYR B 1 438 ? 13.82 17.672 7.168 1 97.12 438 TYR B C 1
ATOM 8551 O O . TYR B 1 438 ? 14.664 17.172 6.418 1 97.12 438 TYR B O 1
ATOM 8559 N N . SER B 1 439 ? 12.672 18.266 6.723 1 97.5 439 SER B N 1
ATOM 8560 C CA . SER B 1 439 ? 12.367 18.219 5.297 1 97.5 439 SER B CA 1
ATOM 8561 C C . SER B 1 439 ? 12.617 19.578 4.641 1 97.5 439 SER B C 1
ATOM 8563 O O . SER B 1 439 ? 12.414 19.734 3.432 1 97.5 439 SER B O 1
ATOM 8565 N N . ILE B 1 440 ? 13.008 20.547 5.391 1 96.88 440 ILE B N 1
ATOM 8566 C CA . ILE B 1 440 ? 13.344 21.891 4.906 1 96.88 440 ILE B CA 1
ATOM 8567 C C . ILE B 1 440 ? 14.789 22.219 5.266 1 96.88 440 ILE B C 1
ATOM 8569 O O . ILE B 1 440 ? 15.094 22.547 6.41 1 96.88 440 ILE B O 1
ATOM 8573 N N . PRO B 1 441 ? 15.672 22.203 4.328 1 97.75 441 PRO B N 1
ATOM 8574 C CA . PRO B 1 441 ? 17.109 22.219 4.621 1 97.75 441 PRO B CA 1
ATOM 8575 C C . PRO B 1 441 ? 17.562 23.5 5.32 1 97.75 441 PRO B C 1
ATOM 8577 O O . PRO B 1 441 ? 18.484 23.469 6.133 1 97.75 441 PRO B O 1
ATOM 8580 N N . GLY B 1 442 ? 16.953 24.719 4.965 1 98.25 442 GLY B N 1
ATOM 8581 C CA . GLY B 1 442 ? 17.109 25.984 5.66 1 98.25 442 GLY B CA 1
ATOM 8582 C C . GLY B 1 442 ? 18.562 26.297 6.008 1 98.25 442 GLY B C 1
ATOM 8583 O O . GLY B 1 442 ? 19.438 26.266 5.133 1 98.25 442 GLY B O 1
ATOM 8584 N N . GLN B 1 443 ? 18.828 26.469 7.297 1 98.5 443 GLN B N 1
ATOM 8585 C CA . GLN B 1 443 ? 20.109 26.922 7.809 1 98.5 443 GLN B CA 1
ATOM 8586 C C . GLN B 1 443 ? 21.156 25.828 7.727 1 98.5 443 GLN B C 1
ATOM 8588 O O . GLN B 1 443 ? 22.359 26.094 7.711 1 98.5 443 GLN B O 1
ATOM 8593 N N . VAL B 1 444 ? 20.719 24.547 7.688 1 98.38 444 VAL B N 1
ATOM 8594 C CA . VAL B 1 444 ? 21.688 23.469 7.508 1 98.38 444 VAL B CA 1
ATOM 8595 C C . VAL B 1 444 ? 22.328 23.578 6.125 1 98.38 444 VAL B C 1
ATOM 8597 O O . VAL B 1 444 ? 23.547 23.516 6 1 98.38 444 VAL B O 1
ATOM 8600 N N . ALA B 1 445 ? 21.484 23.766 5.141 1 98.44 445 ALA B N 1
ATOM 8601 C CA . ALA B 1 445 ? 21.984 23.906 3.777 1 98.44 445 ALA B CA 1
ATOM 8602 C C . ALA B 1 445 ? 22.797 25.203 3.633 1 98.44 445 ALA B C 1
ATOM 8604 O O . ALA B 1 445 ? 23.844 25.203 2.979 1 98.44 445 ALA B O 1
ATOM 8605 N N . ALA B 1 446 ? 22.266 26.281 4.234 1 98.38 446 ALA B N 1
ATOM 8606 C CA . ALA B 1 446 ? 23.016 27.531 4.191 1 98.38 446 ALA B CA 1
ATOM 8607 C C . ALA B 1 446 ? 24.406 27.375 4.785 1 98.38 446 ALA B C 1
ATOM 8609 O O . ALA B 1 446 ? 25.375 27.922 4.258 1 98.38 446 ALA B O 1
ATOM 8610 N N . GLY B 1 447 ? 24.469 26.625 5.863 1 97.62 447 GLY B N 1
ATOM 8611 C CA . GLY B 1 447 ? 25.75 26.344 6.496 1 97.62 447 GLY B CA 1
ATOM 8612 C C . GLY B 1 447 ? 26.703 25.562 5.609 1 97.62 447 GLY B C 1
ATOM 8613 O O . GLY B 1 447 ? 27.922 25.656 5.762 1 97.62 447 GLY B O 1
ATOM 8614 N N . LYS B 1 448 ? 26.188 24.828 4.664 1 95.94 448 LYS B N 1
ATOM 8615 C CA . LYS B 1 448 ? 26.984 24.031 3.734 1 95.94 448 LYS B CA 1
ATOM 8616 C C . LYS B 1 448 ? 27.312 24.812 2.469 1 95.94 448 LYS B C 1
ATOM 8618 O O . LYS B 1 448 ? 27.922 24.281 1.538 1 95.94 448 LYS B O 1
ATOM 8623 N N . GLY B 1 449 ? 26.828 26.062 2.41 1 96.62 449 GLY B N 1
ATOM 8624 C CA . GLY B 1 449 ? 27.188 26.922 1.305 1 96.62 449 GLY B CA 1
ATOM 8625 C C . GLY B 1 449 ? 26.125 27.016 0.229 1 96.62 449 GLY B C 1
ATOM 8626 O O . GLY B 1 449 ? 26.375 27.516 -0.868 1 96.62 449 GLY B O 1
ATOM 8627 N N . PHE B 1 450 ? 24.938 26.531 0.489 1 98.38 450 PHE B N 1
ATOM 8628 C CA . PHE B 1 450 ? 23.828 26.625 -0.452 1 98.38 450 PHE B CA 1
ATOM 8629 C C . PHE B 1 450 ? 22.984 27.859 -0.151 1 98.38 450 PHE B C 1
ATOM 8631 O O . PHE B 1 450 ? 22.719 28.172 1.014 1 98.38 450 PHE B O 1
ATOM 8638 N N . ALA B 1 451 ? 22.562 28.594 -1.152 1 98.62 451 ALA B N 1
ATOM 8639 C CA . ALA B 1 451 ? 21.391 29.438 -0.982 1 98.62 451 ALA B CA 1
ATOM 8640 C C . ALA B 1 451 ? 20.125 28.578 -0.891 1 98.62 451 ALA B C 1
ATOM 8642 O O . ALA B 1 451 ? 20.047 27.5 -1.467 1 98.62 451 ALA B O 1
ATOM 8643 N N . VAL B 1 452 ? 19.219 29 -0.127 1 98.88 452 VAL B N 1
ATOM 8644 C CA . VAL B 1 452 ? 17.953 28.281 -0.011 1 98.88 452 VAL B CA 1
ATOM 8645 C C . VAL B 1 452 ? 16.781 29.234 -0.308 1 98.88 452 VAL B C 1
ATOM 8647 O O . VAL B 1 452 ? 16.641 30.266 0.343 1 98.88 452 VAL B O 1
ATOM 8650 N N . PHE B 1 453 ? 15.969 28.891 -1.299 1 98.81 453 PHE B N 1
ATOM 8651 C CA . PHE B 1 453 ? 14.875 29.734 -1.764 1 98.81 453 PHE B CA 1
ATOM 8652 C C . PHE B 1 453 ? 13.531 29.094 -1.475 1 98.81 453 PHE B C 1
ATOM 8654 O O . PHE B 1 453 ? 13.305 27.922 -1.809 1 98.81 453 PHE B O 1
ATOM 8661 N N . TYR B 1 454 ? 12.633 29.844 -0.813 1 98.81 454 TYR B N 1
ATOM 8662 C CA . TYR B 1 454 ? 11.273 29.422 -0.472 1 98.81 454 TYR B CA 1
ATOM 8663 C C . TYR B 1 454 ? 10.25 30.281 -1.202 1 98.81 454 TYR B C 1
ATOM 8665 O O . TYR B 1 454 ? 9.805 31.312 -0.688 1 98.81 454 TYR B O 1
ATOM 8673 N N . PRO B 1 455 ? 9.789 29.812 -2.359 1 98.56 455 PRO B N 1
ATOM 8674 C CA . PRO B 1 455 ? 8.805 30.625 -3.094 1 98.56 455 PRO B CA 1
ATOM 8675 C C . PRO B 1 455 ? 7.383 30.438 -2.566 1 98.56 455 PRO B C 1
ATOM 8677 O O . PRO B 1 455 ? 6.969 29.312 -2.27 1 98.56 455 PRO B O 1
ATOM 8680 N N . ASN B 1 456 ? 6.605 31.484 -2.371 1 98.25 456 ASN B N 1
ATOM 8681 C CA . ASN B 1 456 ? 5.164 31.453 -2.146 1 98.25 456 ASN B CA 1
ATOM 8682 C C . ASN B 1 456 ? 4.391 31.703 -3.439 1 98.25 456 ASN B C 1
ATOM 8684 O O . ASN B 1 456 ? 3.768 32.75 -3.602 1 98.25 456 ASN B O 1
ATOM 8688 N N . TYR B 1 457 ? 4.438 30.719 -4.281 1 98.25 457 TYR B N 1
ATOM 8689 C CA . TYR B 1 457 ? 3.859 30.781 -5.617 1 98.25 457 TYR B CA 1
ATOM 8690 C C . TYR B 1 457 ? 2.354 31.016 -5.551 1 98.25 457 TYR B C 1
ATOM 8692 O O . TYR B 1 457 ? 1.763 30.984 -4.469 1 98.25 457 TYR B O 1
ATOM 8700 N N . ARG B 1 458 ? 1.751 31.422 -6.711 1 98.06 458 ARG B N 1
ATOM 8701 C CA . ARG B 1 458 ? 0.318 31.703 -6.703 1 98.06 458 ARG B CA 1
ATOM 8702 C C . ARG B 1 458 ? -0.462 30.5 -6.168 1 98.06 458 ARG B C 1
ATOM 8704 O O . ARG B 1 458 ? -0.099 29.359 -6.43 1 98.06 458 ARG B O 1
ATOM 8711 N N . GLY B 1 459 ? -1.581 30.766 -5.516 1 97.31 459 GLY B N 1
ATOM 8712 C CA . GLY B 1 459 ? -2.33 29.719 -4.828 1 97.31 459 GLY B CA 1
ATOM 8713 C C . GLY B 1 459 ? -1.947 29.578 -3.365 1 97.31 459 GLY B C 1
ATOM 8714 O O . GLY B 1 459 ? -2.674 28.953 -2.586 1 97.31 459 GLY B O 1
ATOM 8715 N N . SER B 1 460 ? -0.776 30.156 -2.986 1 98 460 SER B N 1
ATOM 8716 C CA . SER B 1 460 ? -0.364 30.156 -1.586 1 98 460 SER B CA 1
ATOM 8717 C C . SER B 1 460 ? -1.312 30.984 -0.729 1 98 460 SER B C 1
ATOM 8719 O O . SER B 1 460 ? -2.084 31.797 -1.25 1 98 460 SER B O 1
ATOM 8721 N N . THR B 1 461 ? -1.231 30.797 0.537 1 96.94 461 THR B N 1
ATOM 8722 C CA . THR B 1 461 ? -2.104 31.5 1.474 1 96.94 461 THR B CA 1
ATOM 8723 C C . THR B 1 461 ? -1.443 32.781 1.974 1 96.94 461 THR B C 1
ATOM 8725 O O . THR B 1 461 ? -0.315 33.094 1.59 1 96.94 461 THR B O 1
ATOM 8728 N N . GLY B 1 462 ? -2.145 33.594 2.721 1 97 462 GLY B N 1
ATOM 8729 C CA . GLY B 1 462 ? -1.621 34.781 3.359 1 97 462 GLY B CA 1
ATOM 8730 C C . GLY B 1 462 ? -1.802 36.031 2.52 1 97 462 GLY B C 1
ATOM 8731 O O . GLY B 1 462 ? -1.424 37.125 2.941 1 97 462 GLY B O 1
ATOM 8732 N N . ARG B 1 463 ? -2.4 35.906 1.378 1 97.31 463 ARG B N 1
ATOM 8733 C CA . ARG B 1 463 ? -2.557 37.062 0.515 1 97.31 463 ARG B CA 1
ATOM 8734 C C . ARG B 1 463 ? -3.998 37.188 0.034 1 97.31 463 ARG B C 1
ATOM 8736 O O . ARG B 1 463 ? -4.246 37.656 -1.079 1 97.31 463 ARG B O 1
ATOM 8743 N N . GLY B 1 464 ? -4.918 36.656 0.828 1 96.81 464 GLY B N 1
ATOM 8744 C CA . GLY B 1 464 ? -6.336 36.812 0.533 1 96.81 464 GLY B CA 1
ATOM 8745 C C . GLY B 1 464 ? -6.902 35.656 -0.257 1 96.81 464 GLY B C 1
ATOM 8746 O O . GLY B 1 464 ? -6.152 34.812 -0.761 1 96.81 464 GLY B O 1
ATOM 8747 N N . MET B 1 465 ? -8.219 35.625 -0.327 1 96.5 465 MET B N 1
ATOM 8748 C CA . MET B 1 465 ? -8.945 34.5 -0.922 1 96.5 465 MET B CA 1
ATOM 8749 C C . MET B 1 465 ? -8.688 34.406 -2.424 1 96.5 465 MET B C 1
ATOM 8751 O O . MET B 1 465 ? -8.469 33.344 -2.963 1 96.5 465 MET B O 1
ATOM 8755 N N . GLU B 1 466 ? -8.695 35.562 -3.104 1 96.38 466 GLU B N 1
ATOM 8756 C CA . GLU B 1 466 ? -8.492 35.594 -4.547 1 96.38 466 GLU B CA 1
ATOM 8757 C C . GLU B 1 466 ? -7.125 35 -4.918 1 96.38 466 GLU B C 1
ATOM 8759 O O . GLU B 1 466 ? -7.008 34.219 -5.859 1 96.38 466 GLU B O 1
ATOM 8764 N N . TYR B 1 467 ? -6.113 35.438 -4.199 1 96.94 467 TYR B N 1
ATOM 8765 C CA . TYR B 1 467 ? -4.77 34.906 -4.43 1 96.94 467 TYR B CA 1
ATOM 8766 C C . TYR B 1 467 ? -4.707 33.406 -4.152 1 96.94 467 TYR B C 1
ATOM 8768 O O . TYR B 1 467 ? -4.137 32.656 -4.938 1 96.94 467 TYR B O 1
ATOM 8776 N N . ALA B 1 468 ? -5.359 33 -3.082 1 96.88 468 ALA B N 1
ATOM 8777 C CA . ALA B 1 468 ? -5.336 31.609 -2.662 1 96.88 468 ALA B CA 1
ATOM 8778 C C . ALA B 1 468 ? -6.02 30.719 -3.693 1 96.88 468 ALA B C 1
ATOM 8780 O O . ALA B 1 468 ? -5.688 29.531 -3.816 1 96.88 468 ALA B O 1
ATOM 8781 N N . MET B 1 469 ? -6.926 31.219 -4.488 1 97.25 469 MET B N 1
ATOM 8782 C CA . MET B 1 469 ? -7.68 30.438 -5.461 1 97.25 469 MET B CA 1
ATOM 8783 C C . MET B 1 469 ? -7.117 30.625 -6.863 1 97.25 469 MET B C 1
ATOM 8785 O O . MET B 1 469 ? -7.66 30.078 -7.832 1 97.25 469 MET B O 1
ATOM 8789 N N . SER B 1 470 ? -6.023 31.312 -6.941 1 96.75 470 SER B N 1
ATOM 8790 C CA . SER B 1 470 ? -5.562 31.812 -8.227 1 96.75 470 SER B CA 1
ATOM 8791 C C . SER B 1 470 ? -4.953 30.703 -9.078 1 96.75 470 SER B C 1
ATOM 8793 O O . SER B 1 470 ? -4.754 30.859 -10.281 1 96.75 470 SER B O 1
ATOM 8795 N N . SER B 1 471 ? -4.602 29.578 -8.531 1 96.69 471 SER B N 1
ATOM 8796 C CA . SER B 1 471 ? -3.996 28.5 -9.281 1 96.69 471 SER B CA 1
ATOM 8797 C C . SER B 1 471 ? -5.035 27.453 -9.68 1 96.69 471 SER B C 1
ATOM 8799 O O . SER B 1 471 ? -4.73 26.5 -10.406 1 96.69 471 SER B O 1
ATOM 8801 N N . GLN B 1 472 ? -6.281 27.531 -9.219 1 97.5 472 GLN B N 1
ATOM 8802 C CA . GLN B 1 472 ? -7.285 26.484 -9.383 1 97.5 472 GLN B CA 1
ATOM 8803 C C . GLN B 1 472 ? -7.68 26.328 -10.852 1 97.5 472 GLN B C 1
ATOM 8805 O O . GLN B 1 472 ? -7.723 27.297 -11.594 1 97.5 472 GLN B O 1
ATOM 8810 N N . GLY B 1 473 ? -7.898 25.047 -11.266 1 96.88 473 GLY B N 1
ATOM 8811 C CA . GLY B 1 473 ? -8.312 24.734 -12.625 1 96.88 473 GLY B CA 1
ATOM 8812 C C . GLY B 1 473 ? -7.152 24.547 -13.578 1 96.88 473 GLY B C 1
ATOM 8813 O O . GLY B 1 473 ? -7.352 24.188 -14.742 1 96.88 473 GLY B O 1
ATOM 8814 N N . ASP B 1 474 ? -5.941 24.766 -13.047 1 95.44 474 ASP B N 1
ATOM 8815 C CA . ASP B 1 474 ? -4.754 24.656 -13.891 1 95.44 474 ASP B CA 1
ATOM 8816 C C . ASP B 1 474 ? -3.572 24.094 -13.094 1 95.44 474 ASP B C 1
ATOM 8818 O O . ASP B 1 474 ? -2.506 24.703 -13.047 1 95.44 474 ASP B O 1
ATOM 8822 N N . PRO B 1 475 ? -3.789 22.891 -12.562 1 95.31 475 PRO B N 1
ATOM 8823 C CA . PRO B 1 475 ? -2.678 22.312 -11.797 1 95.31 475 PRO B CA 1
ATOM 8824 C C . PRO B 1 475 ? -1.399 22.188 -12.617 1 95.31 475 PRO B C 1
ATOM 8826 O O . PRO B 1 475 ? -1.453 21.797 -13.781 1 95.31 475 PRO B O 1
ATOM 8829 N N . ALA B 1 476 ? -0.221 22.578 -11.977 1 96.69 476 ALA B N 1
ATOM 8830 C CA . ALA B 1 476 ? 1.128 22.5 -12.539 1 96.69 476 ALA B CA 1
ATOM 8831 C C . ALA B 1 476 ? 1.331 23.547 -13.625 1 96.69 476 ALA B C 1
ATOM 8833 O O . ALA B 1 476 ? 2.393 23.609 -14.25 1 96.69 476 ALA B O 1
ATOM 8834 N N . GLY B 1 477 ? 0.328 24.422 -13.852 1 96.88 477 GLY B N 1
ATOM 8835 C CA . GLY B 1 477 ? 0.438 25.469 -14.852 1 96.88 477 GLY B CA 1
ATOM 8836 C C . GLY B 1 477 ? 1.193 26.688 -14.352 1 96.88 477 GLY B C 1
ATOM 8837 O O . GLY B 1 477 ? 2.348 26.578 -13.93 1 96.88 477 GLY B O 1
ATOM 8838 N N . LYS B 1 478 ? 0.513 27.781 -14.273 1 97.06 478 LYS B N 1
ATOM 8839 C CA . LYS B 1 478 ? 1.151 29.047 -13.914 1 97.06 478 LYS B CA 1
ATOM 8840 C C . LYS B 1 478 ? 1.716 29 -12.5 1 97.06 478 LYS B C 1
ATOM 8842 O O . LYS B 1 478 ? 2.693 29.672 -12.195 1 97.06 478 LYS B O 1
ATOM 8847 N N . GLU B 1 479 ? 1.099 28.219 -11.664 1 97.69 479 GLU B N 1
ATOM 8848 C CA . GLU B 1 479 ? 1.586 28.141 -10.289 1 97.69 479 GLU B CA 1
ATOM 8849 C C . GLU B 1 479 ? 3.029 27.641 -10.242 1 97.69 479 GLU B C 1
ATOM 8851 O O . GLU B 1 479 ? 3.855 28.188 -9.516 1 97.69 479 GLU B O 1
ATOM 8856 N N . PHE B 1 480 ? 3.377 26.641 -11.062 1 98.12 480 PHE B N 1
ATOM 8857 C CA . PHE B 1 480 ? 4.746 26.141 -11.062 1 98.12 480 PHE B CA 1
ATOM 8858 C C . PHE B 1 480 ? 5.645 27.016 -11.93 1 98.12 480 PHE B C 1
ATOM 8860 O O . PHE B 1 480 ? 6.852 27.094 -11.688 1 98.12 480 PHE B O 1
ATOM 8867 N N . ASP B 1 481 ? 5.066 27.719 -12.945 1 98.38 481 ASP B N 1
ATOM 8868 C CA . ASP B 1 481 ? 5.832 28.719 -13.695 1 98.38 481 ASP B CA 1
ATOM 8869 C C . ASP B 1 481 ? 6.312 29.844 -12.789 1 98.38 481 ASP B C 1
ATOM 8871 O O . ASP B 1 481 ? 7.387 30.406 -13.008 1 98.38 481 ASP B O 1
ATOM 8875 N N . ASP B 1 482 ? 5.473 30.172 -11.766 1 98.56 482 ASP B N 1
ATOM 8876 C CA . ASP B 1 482 ? 5.859 31.188 -10.797 1 98.56 482 ASP B CA 1
ATOM 8877 C C . ASP B 1 482 ? 7.195 30.859 -10.141 1 98.56 482 ASP B C 1
ATOM 8879 O O . ASP B 1 482 ? 7.98 31.75 -9.812 1 98.56 482 ASP B O 1
ATOM 8883 N N . ILE B 1 483 ? 7.441 29.594 -9.891 1 98.69 483 ILE B N 1
ATOM 8884 C CA . ILE B 1 483 ? 8.672 29.125 -9.258 1 98.69 483 ILE B CA 1
ATOM 8885 C C . ILE B 1 483 ? 9.859 29.359 -10.195 1 98.69 483 ILE B C 1
ATOM 8887 O O . ILE B 1 483 ? 10.898 29.859 -9.773 1 98.69 483 ILE B O 1
ATOM 8891 N N . ILE B 1 484 ? 9.703 29.062 -11.492 1 98.69 484 ILE B N 1
ATOM 8892 C CA . ILE B 1 484 ? 10.734 29.25 -12.5 1 98.69 484 ILE B CA 1
ATOM 8893 C C . ILE B 1 484 ? 11.062 30.75 -12.625 1 98.69 484 ILE B C 1
ATOM 8895 O O . ILE B 1 484 ? 12.227 31.125 -12.711 1 98.69 484 ILE B O 1
ATOM 8899 N N . ASP B 1 485 ? 10.008 31.578 -12.625 1 98.69 485 ASP B N 1
ATOM 8900 C CA . ASP B 1 485 ? 10.219 33.031 -12.656 1 98.69 485 ASP B CA 1
ATOM 8901 C C . ASP B 1 485 ? 11.062 33.469 -11.469 1 98.69 485 ASP B C 1
ATOM 8903 O O . ASP B 1 485 ? 11.891 34.375 -11.602 1 98.69 485 ASP B O 1
ATOM 8907 N N . GLY B 1 486 ? 10.797 32.875 -10.305 1 98.75 486 GLY B N 1
ATOM 8908 C CA . GLY B 1 486 ? 11.594 33.188 -9.125 1 98.75 486 GLY B CA 1
ATOM 8909 C C . GLY B 1 486 ? 13.055 32.812 -9.281 1 98.75 486 GLY B C 1
ATOM 8910 O O . GLY B 1 486 ? 13.945 33.562 -8.859 1 98.75 486 GLY B O 1
ATOM 8911 N N . LEU B 1 487 ? 13.344 31.672 -9.883 1 98.56 487 LEU B N 1
ATOM 8912 C CA . LEU B 1 487 ? 14.719 31.25 -10.156 1 98.56 487 LEU B CA 1
ATOM 8913 C C . LEU B 1 487 ? 15.43 32.281 -11.039 1 98.56 487 LEU B C 1
ATOM 8915 O O . LEU B 1 487 ? 16.562 32.688 -10.742 1 98.56 487 LEU B O 1
ATOM 8919 N N . ASP B 1 488 ? 14.781 32.656 -12.125 1 98.56 488 ASP B N 1
ATOM 8920 C CA . ASP B 1 488 ? 15.367 33.594 -13.062 1 98.56 488 ASP B CA 1
ATOM 8921 C C . ASP B 1 488 ? 15.68 34.938 -12.367 1 98.56 488 ASP B C 1
ATOM 8923 O O . ASP B 1 488 ? 16.734 35.531 -12.594 1 98.56 488 ASP B O 1
ATOM 8927 N N . TYR B 1 489 ? 14.766 35.375 -11.547 1 98.56 489 TYR B N 1
ATOM 8928 C CA . TYR B 1 489 ? 14.977 36.594 -10.781 1 98.56 489 TYR B CA 1
ATOM 8929 C C . TYR B 1 489 ? 16.234 36.5 -9.922 1 98.56 489 TYR B C 1
ATOM 8931 O O . TYR B 1 489 ? 17.031 37.406 -9.867 1 98.56 489 TYR B O 1
ATOM 8939 N N . LEU B 1 490 ? 16.406 35.375 -9.203 1 98.56 490 LEU B N 1
ATOM 8940 C CA . LEU B 1 490 ? 17.531 35.188 -8.289 1 98.56 490 LEU B CA 1
ATOM 8941 C C . LEU B 1 490 ? 18.828 35.031 -9.055 1 98.56 490 LEU B C 1
ATOM 8943 O O . LEU B 1 490 ? 19.891 35.5 -8.609 1 98.56 490 LEU B O 1
ATOM 8947 N N . ILE B 1 491 ? 18.812 34.344 -10.211 1 98.31 491 ILE B N 1
ATOM 8948 C CA . ILE B 1 491 ? 19.984 34.219 -11.07 1 98.31 491 ILE B CA 1
ATOM 8949 C C . ILE B 1 491 ? 20.438 35.594 -11.523 1 98.31 491 ILE B C 1
ATOM 8951 O O . ILE B 1 491 ? 21.625 35.938 -11.422 1 98.31 491 ILE B O 1
ATOM 8955 N N . ASP B 1 492 ? 19.516 36.469 -11.883 1 98 492 ASP B N 1
ATOM 8956 C CA . ASP B 1 492 ? 19.828 37.781 -12.469 1 98 492 ASP B CA 1
ATOM 8957 C C . ASP B 1 492 ? 20.25 38.781 -11.398 1 98 492 ASP B C 1
ATOM 8959 O O . ASP B 1 492 ? 21.109 39.625 -11.641 1 98 492 ASP B O 1
ATOM 8963 N N . ASN B 1 493 ? 19.688 38.656 -10.219 1 97.81 493 ASN B N 1
ATOM 8964 C CA . ASN B 1 493 ? 19.828 39.75 -9.266 1 97.81 493 ASN B CA 1
ATOM 8965 C C . ASN B 1 493 ? 20.734 39.375 -8.094 1 97.81 493 ASN B C 1
ATOM 8967 O O . ASN B 1 493 ? 21.234 40.25 -7.383 1 97.81 493 ASN B O 1
ATOM 8971 N N . TYR B 1 494 ? 20.922 38.031 -7.836 1 97.75 494 TYR B N 1
ATOM 8972 C CA . TYR B 1 494 ? 21.719 37.625 -6.684 1 97.75 494 TYR B CA 1
ATOM 8973 C C . TYR B 1 494 ? 22.938 36.812 -7.117 1 97.75 494 TYR B C 1
ATOM 8975 O O . TYR B 1 494 ? 23.766 36.438 -6.289 1 97.75 494 TYR B O 1
ATOM 8983 N N . GLY B 1 495 ? 23.031 36.5 -8.398 1 96.81 495 GLY B N 1
ATOM 8984 C CA . GLY B 1 495 ? 24.203 35.812 -8.93 1 96.81 495 GLY B CA 1
ATOM 8985 C C . GLY B 1 495 ? 24.188 34.312 -8.641 1 96.81 495 GLY B C 1
ATOM 8986 O O . GLY B 1 495 ? 25.25 33.688 -8.508 1 96.81 495 GLY B O 1
ATOM 8987 N N . ILE B 1 496 ? 23.047 33.75 -8.461 1 97.81 496 ILE B N 1
ATOM 8988 C CA . ILE B 1 496 ? 22.906 32.312 -8.25 1 97.81 496 ILE B CA 1
ATOM 8989 C C . ILE B 1 496 ? 23.422 31.562 -9.469 1 97.81 496 ILE B C 1
ATOM 8991 O O . ILE B 1 496 ? 23.203 31.969 -10.602 1 97.81 496 ILE B O 1
ATOM 8995 N N . ASP B 1 497 ? 24.125 30.453 -9.266 1 97.81 497 ASP B N 1
ATOM 8996 C CA . ASP B 1 497 ? 24.625 29.625 -10.359 1 97.81 497 ASP B CA 1
ATOM 8997 C C . ASP B 1 497 ? 23.484 28.844 -11.008 1 97.81 497 ASP B C 1
ATOM 8999 O O . ASP B 1 497 ? 22.953 27.906 -10.414 1 97.81 497 ASP B O 1
ATOM 9003 N N . GLU B 1 498 ? 23.203 29.125 -12.227 1 97.5 498 GLU B N 1
ATOM 9004 C CA . GLU B 1 498 ? 22.031 28.562 -12.906 1 97.5 498 GLU B CA 1
ATOM 9005 C C . GLU B 1 498 ? 22.219 27.062 -13.156 1 97.5 498 GLU B C 1
ATOM 9007 O O . GLU B 1 498 ? 21.25 26.328 -13.344 1 97.5 498 GLU B O 1
ATOM 9012 N N . ASP B 1 499 ? 23.438 26.562 -13.141 1 97 499 ASP B N 1
ATOM 9013 C CA . ASP B 1 499 ? 23.703 25.156 -13.461 1 97 499 ASP B CA 1
ATOM 9014 C C . ASP B 1 499 ? 23.688 24.297 -12.203 1 97 499 ASP B C 1
ATOM 9016 O O . ASP B 1 499 ? 23.781 23.062 -12.289 1 97 499 ASP B O 1
ATOM 9020 N N . ARG B 1 500 ? 23.562 24.875 -11.062 1 98.06 500 ARG B N 1
ATOM 9021 C CA . ARG B 1 500 ? 23.609 24.156 -9.797 1 98.06 500 ARG B CA 1
ATOM 9022 C C . ARG B 1 500 ? 22.391 24.484 -8.93 1 98.06 500 ARG B C 1
ATOM 9024 O O . ARG B 1 500 ? 22.547 24.828 -7.75 1 98.06 500 ARG B O 1
ATOM 9031 N N . ILE B 1 501 ? 21.234 24.312 -9.453 1 98.69 501 ILE B N 1
ATOM 9032 C CA . ILE B 1 501 ? 19.969 24.547 -8.758 1 98.69 501 ILE B CA 1
ATOM 9033 C C . ILE B 1 501 ? 19.281 23.219 -8.469 1 98.69 501 ILE B C 1
ATOM 9035 O O . ILE B 1 501 ? 19.141 22.375 -9.367 1 98.69 501 ILE B O 1
ATOM 9039 N N . GLY B 1 502 ? 18.969 23 -7.234 1 98.75 502 GLY B N 1
ATOM 9040 C CA . GLY B 1 502 ? 18.156 21.859 -6.82 1 98.75 502 GLY B CA 1
ATOM 9041 C C . GLY B 1 502 ? 16.734 22.234 -6.449 1 98.75 502 GLY B C 1
ATOM 9042 O O . GLY B 1 502 ? 16.422 23.422 -6.281 1 98.75 502 GLY B O 1
ATOM 9043 N N . VAL B 1 503 ? 15.867 21.266 -6.348 1 98.94 503 VAL B N 1
ATOM 9044 C CA . VAL B 1 503 ? 14.484 21.484 -5.965 1 98.94 503 VAL B CA 1
ATOM 9045 C C . VAL B 1 503 ? 14.016 20.375 -5.031 1 98.94 503 VAL B C 1
ATOM 9047 O O . VAL B 1 503 ? 14.383 19.203 -5.207 1 98.94 503 VAL B O 1
ATOM 9050 N N . THR B 1 504 ? 13.258 20.719 -4.031 1 98.88 504 THR B N 1
ATOM 9051 C CA . THR B 1 504 ? 12.641 19.766 -3.121 1 98.88 504 THR B CA 1
ATOM 9052 C C . THR B 1 504 ? 11.297 20.281 -2.619 1 98.88 504 THR B C 1
ATOM 9054 O O . THR B 1 504 ? 11 21.469 -2.754 1 98.88 504 THR B O 1
ATOM 9057 N N . GLY B 1 505 ? 10.5 19.375 -2.109 1 98.56 505 GLY B N 1
ATOM 9058 C CA . GLY B 1 505 ? 9.203 19.672 -1.523 1 98.56 505 GLY B CA 1
ATOM 9059 C C . GLY B 1 505 ? 8.391 18.438 -1.216 1 98.56 505 GLY B C 1
ATOM 9060 O O . GLY B 1 505 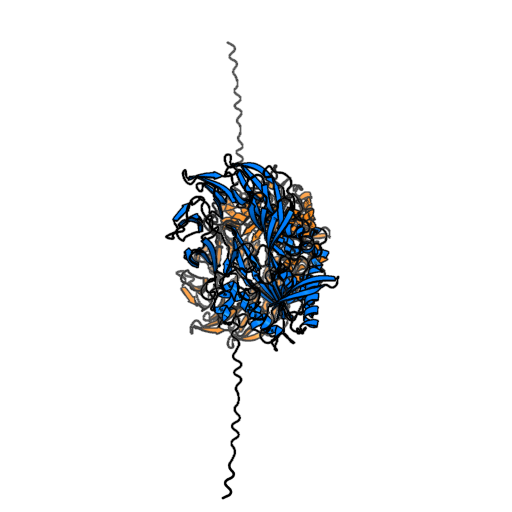? 8.68 17.344 -1.735 1 98.56 505 GLY B O 1
ATOM 9061 N N . GLY B 1 506 ? 7.41 18.594 -0.365 1 98.25 506 GLY B N 1
ATOM 9062 C CA . GLY B 1 506 ? 6.535 17.5 0.012 1 98.25 506 GLY B CA 1
ATOM 9063 C C . GLY B 1 506 ? 5.098 17.703 -0.436 1 98.25 506 GLY B C 1
ATOM 9064 O O . GLY B 1 506 ? 4.645 18.828 -0.592 1 98.25 506 GLY B O 1
ATOM 9065 N N . SER B 1 507 ? 4.355 16.516 -0.619 1 98.19 507 SER B N 1
ATOM 9066 C CA . SER B 1 507 ? 2.951 16.562 -1.009 1 98.19 507 SER B CA 1
ATOM 9067 C C . SER B 1 507 ? 2.768 17.297 -2.332 1 98.19 507 SER B C 1
ATOM 9069 O O . SER B 1 507 ? 3.346 16.922 -3.35 1 98.19 507 SER B O 1
ATOM 9071 N N . TYR B 1 508 ? 2.172 18.484 -2.322 1 98.31 508 TYR B N 1
ATOM 9072 C CA . TYR B 1 508 ? 2.059 19.297 -3.531 1 98.31 508 TYR B CA 1
ATOM 9073 C C . TYR B 1 508 ? 3.412 19.875 -3.932 1 98.31 508 TYR B C 1
ATOM 9075 O O . TYR B 1 508 ? 3.688 20.062 -5.121 1 98.31 508 TYR B O 1
ATOM 9083 N N . GLY B 1 509 ? 4.277 20.172 -2.949 1 98.56 509 GLY B N 1
ATOM 9084 C CA . GLY B 1 509 ? 5.66 20.5 -3.262 1 98.56 509 GLY B CA 1
ATOM 9085 C C . GLY B 1 509 ? 6.426 19.359 -3.9 1 98.56 509 GLY B C 1
ATOM 9086 O O . GLY B 1 509 ? 7.348 19.594 -4.684 1 98.56 509 GLY B O 1
ATOM 9087 N N . GLY B 1 510 ? 6.066 18.109 -3.469 1 98.75 510 GLY B N 1
ATOM 9088 C CA . GLY B 1 510 ? 6.594 16.953 -4.156 1 98.75 510 GLY B CA 1
ATOM 9089 C C . GLY B 1 510 ? 6.125 16.844 -5.594 1 98.75 510 GLY B C 1
ATOM 9090 O O . GLY B 1 510 ? 6.895 16.453 -6.477 1 98.75 510 GLY B O 1
ATOM 9091 N N . TYR B 1 511 ? 4.84 17.172 -5.832 1 98.75 511 TYR B N 1
ATOM 9092 C CA . TYR B 1 511 ? 4.312 17.281 -7.188 1 98.75 511 TYR B CA 1
ATOM 9093 C C . TYR B 1 511 ? 5.121 18.281 -8.008 1 98.75 511 TYR B C 1
ATOM 9095 O O . TYR B 1 511 ? 5.531 17.984 -9.133 1 98.75 511 TYR B O 1
ATOM 9103 N N . ALA B 1 512 ? 5.383 19.422 -7.391 1 98.88 512 ALA B N 1
ATOM 9104 C CA . ALA B 1 512 ? 6.207 20.438 -8.047 1 98.88 512 ALA B CA 1
ATOM 9105 C C . ALA B 1 512 ? 7.602 19.891 -8.344 1 98.88 512 ALA B C 1
ATOM 9107 O O . ALA B 1 512 ? 8.133 20.094 -9.445 1 98.88 512 ALA B O 1
ATOM 9108 N N . THR B 1 513 ? 8.195 19.25 -7.398 1 98.88 513 THR B N 1
ATOM 9109 C CA . THR B 1 513 ? 9.531 18.688 -7.566 1 98.88 513 THR B CA 1
ATOM 9110 C C . THR B 1 513 ? 9.555 17.688 -8.727 1 98.88 513 THR B C 1
ATOM 9112 O O . THR B 1 513 ? 10.453 17.734 -9.562 1 98.88 513 THR B O 1
ATOM 9115 N N . ALA B 1 514 ? 8.547 16.828 -8.742 1 98.94 514 ALA B N 1
ATOM 9116 C CA . ALA B 1 514 ? 8.43 15.867 -9.828 1 98.94 514 ALA B CA 1
ATOM 9117 C C . ALA B 1 514 ? 8.258 16.578 -11.172 1 98.94 514 ALA B C 1
ATOM 9119 O O . ALA B 1 514 ? 8.906 16.203 -12.156 1 98.94 514 ALA B O 1
ATOM 9120 N N . TRP B 1 515 ? 7.391 17.547 -11.18 1 98.88 515 TRP B N 1
ATOM 9121 C CA . TRP B 1 515 ? 7.125 18.312 -12.383 1 98.88 515 TRP B CA 1
ATOM 9122 C C . TRP B 1 515 ? 8.391 19 -12.883 1 98.88 515 TRP B C 1
ATOM 9124 O O . TRP B 1 515 ? 8.727 18.922 -14.07 1 98.88 515 TRP B O 1
ATOM 9134 N N . MET B 1 516 ? 9.117 19.641 -11.93 1 98.88 516 MET B N 1
ATOM 9135 C CA . MET B 1 516 ? 10.352 20.344 -12.281 1 98.88 516 MET B CA 1
ATOM 9136 C C . MET B 1 516 ? 11.406 19.375 -12.797 1 98.88 516 MET B C 1
ATOM 9138 O O . MET B 1 516 ? 12.164 19.703 -13.711 1 98.88 516 MET B O 1
ATOM 9142 N N . SER B 1 517 ? 11.445 18.172 -12.258 1 98.81 517 SER B N 1
ATOM 9143 C CA . SER B 1 517 ? 12.453 17.172 -12.602 1 98.81 517 SER B CA 1
ATOM 9144 C C . SER B 1 517 ? 12.141 16.5 -13.93 1 98.81 517 SER B C 1
ATOM 9146 O O . SER B 1 517 ? 12.977 15.766 -14.477 1 98.81 517 SER B O 1
ATOM 9148 N N . THR B 1 518 ? 10.945 16.688 -14.469 1 98.75 518 THR B N 1
ATOM 9149 C CA . THR B 1 518 ? 10.547 16.031 -15.711 1 98.75 518 THR B CA 1
ATOM 9150 C C . THR B 1 518 ? 10.219 17.062 -16.781 1 98.75 518 THR B C 1
ATOM 9152 O O . THR B 1 518 ? 10.984 17.25 -17.734 1 98.75 518 THR B O 1
ATOM 9155 N N . ARG B 1 519 ? 9.258 17.938 -16.5 1 98.5 519 ARG B N 1
ATOM 9156 C CA . ARG B 1 519 ? 8.805 18.906 -17.484 1 98.5 519 ARG B CA 1
ATOM 9157 C C . ARG B 1 519 ? 9.844 20 -17.688 1 98.5 519 ARG B C 1
ATOM 9159 O O . ARG B 1 519 ? 10.062 20.469 -18.812 1 98.5 519 ARG B O 1
ATOM 9166 N N . HIS B 1 520 ? 10.414 20.453 -16.594 1 98.38 520 HIS B N 1
ATOM 9167 C CA . HIS B 1 520 ? 11.398 21.531 -16.609 1 98.38 520 HIS B CA 1
ATOM 9168 C C . HIS B 1 520 ? 12.789 21.016 -16.25 1 98.38 520 HIS B C 1
ATOM 9170 O O . HIS B 1 520 ? 13.555 21.719 -15.586 1 98.38 520 HIS B O 1
ATOM 9176 N N . THR B 1 521 ? 13.086 19.891 -16.672 1 98.38 521 THR B N 1
ATOM 9177 C CA . THR B 1 521 ? 14.25 19.125 -16.25 1 98.38 521 THR B CA 1
ATOM 9178 C C . THR B 1 521 ? 15.539 19.859 -16.578 1 98.38 521 THR B C 1
ATOM 9180 O O . THR B 1 521 ? 16.547 19.719 -15.883 1 98.38 521 THR B O 1
ATOM 9183 N N . GLU B 1 522 ? 15.57 20.781 -17.547 1 97.62 522 GLU B N 1
ATOM 9184 C CA . GLU B 1 522 ? 16.781 21.484 -17.953 1 97.62 522 GLU B CA 1
ATOM 9185 C C . GLU B 1 522 ? 17.172 22.562 -16.953 1 97.62 522 GLU B C 1
ATOM 9187 O O . GLU B 1 522 ? 18.297 23.062 -16.969 1 97.62 522 GLU B O 1
ATOM 9192 N N . ARG B 1 523 ? 16.281 22.875 -16.047 1 98.31 523 ARG B N 1
ATOM 9193 C CA . ARG B 1 523 ? 16.516 23.984 -15.133 1 98.31 523 ARG B CA 1
ATOM 9194 C C . ARG B 1 523 ? 17.094 23.5 -13.812 1 98.31 523 ARG B C 1
ATOM 9196 O O . ARG B 1 523 ? 17.5 24.297 -12.969 1 98.31 523 ARG B O 1
ATOM 9203 N N . PHE B 1 524 ? 17.156 22.141 -13.609 1 98.62 524 PHE B N 1
ATOM 9204 C CA . PHE B 1 524 ? 17.5 21.641 -12.281 1 98.62 524 PHE B CA 1
ATOM 9205 C C . PHE B 1 524 ? 18.562 20.562 -12.367 1 98.62 524 PHE B C 1
ATOM 9207 O O . PHE B 1 524 ? 18.453 19.625 -13.164 1 98.62 524 PHE B O 1
ATOM 9214 N N . ALA B 1 525 ? 19.516 20.656 -11.477 1 98 525 ALA B N 1
ATOM 9215 C CA . ALA B 1 525 ? 20.625 19.719 -11.453 1 98 525 ALA B CA 1
ATOM 9216 C C . ALA B 1 525 ? 20.297 18.516 -10.562 1 98 525 ALA B C 1
ATOM 9218 O O . ALA B 1 525 ? 20.922 17.453 -10.695 1 98 525 ALA B O 1
ATOM 9219 N N . ALA B 1 526 ? 19.328 18.688 -9.672 1 98.44 526 ALA B N 1
ATOM 9220 C CA . ALA B 1 526 ? 18.938 17.609 -8.773 1 98.44 526 ALA B CA 1
ATOM 9221 C C . ALA B 1 526 ? 17.562 17.875 -8.164 1 98.44 526 ALA B C 1
ATOM 9223 O O . ALA B 1 526 ? 17.188 19.031 -7.969 1 98.44 526 ALA B O 1
ATOM 9224 N N . GLY B 1 527 ? 16.812 16.828 -7.875 1 98.75 527 GLY B N 1
ATOM 9225 C CA . GLY B 1 527 ? 15.547 16.922 -7.18 1 98.75 527 GLY B CA 1
ATOM 9226 C C . GLY B 1 527 ? 15.406 15.93 -6.043 1 98.75 527 GLY B C 1
ATOM 9227 O O . GLY B 1 527 ? 15.945 14.82 -6.113 1 98.75 527 GLY B O 1
ATOM 9228 N N . VAL B 1 528 ? 14.711 16.266 -4.98 1 98.88 528 VAL B N 1
ATOM 9229 C CA . VAL B 1 528 ? 14.289 15.398 -3.889 1 98.88 528 VAL B CA 1
ATOM 9230 C C . VAL B 1 528 ? 12.781 15.531 -3.674 1 98.88 528 VAL B C 1
ATOM 9232 O O . VAL B 1 528 ? 12.312 16.531 -3.121 1 98.88 528 VAL B O 1
ATOM 9235 N N . MET B 1 529 ? 12.047 14.547 -4.082 1 98.88 529 MET B N 1
ATOM 9236 C CA . MET B 1 529 ? 10.594 14.5 -4.027 1 98.88 529 MET B CA 1
ATOM 9237 C C . MET B 1 529 ? 10.117 13.742 -2.793 1 98.88 529 MET B C 1
ATOM 9239 O O . MET B 1 529 ? 10.555 12.617 -2.545 1 98.88 529 MET B O 1
ATOM 9243 N N . PHE B 1 530 ? 9.242 14.367 -2.002 1 98.75 530 PHE B N 1
ATOM 9244 C CA . PHE B 1 530 ? 8.711 13.727 -0.806 1 98.75 530 PHE B CA 1
ATOM 9245 C C . PHE B 1 530 ? 7.188 13.625 -0.876 1 98.75 530 PHE B C 1
ATOM 9247 O O . PHE B 1 530 ? 6.5 14.641 -1.005 1 98.75 530 PHE B O 1
ATOM 9254 N N . VAL B 1 531 ? 6.602 12.375 -0.811 1 98.69 531 VAL B N 1
ATOM 9255 C CA . VAL B 1 531 ? 5.172 12.094 -0.801 1 98.69 531 VAL B CA 1
ATOM 9256 C C . VAL B 1 531 ? 4.48 12.891 -1.902 1 98.69 531 VAL B C 1
ATOM 9258 O O . VAL B 1 531 ? 3.443 13.523 -1.667 1 98.69 531 VAL B O 1
ATOM 9261 N N . GLY B 1 532 ? 5 12.898 -3.105 1 98.69 532 GLY B N 1
ATOM 9262 C CA . GLY B 1 532 ? 4.551 13.758 -4.188 1 98.69 532 GLY B CA 1
ATOM 9263 C C . GLY B 1 532 ? 3.643 13.047 -5.176 1 98.69 532 GLY B C 1
ATOM 9264 O O . GLY B 1 532 ? 3.557 11.82 -5.172 1 98.69 532 GLY B O 1
ATOM 9265 N N . ILE B 1 533 ? 2.984 13.773 -6.023 1 98.75 533 ILE B N 1
ATOM 9266 C CA . ILE B 1 533 ? 2.057 13.297 -7.043 1 98.75 533 ILE B CA 1
ATOM 9267 C C . ILE B 1 533 ? 2.797 13.102 -8.367 1 98.75 533 ILE B C 1
ATOM 9269 O O . ILE B 1 533 ? 3.621 13.938 -8.75 1 98.75 533 ILE B O 1
ATOM 9273 N N . SER B 1 534 ? 2.482 12.016 -9.062 1 98.69 534 SER B N 1
ATOM 9274 C CA . SER B 1 534 ? 3.16 11.781 -10.336 1 98.69 534 SER B CA 1
ATOM 9275 C C . SER B 1 534 ? 2.164 11.445 -11.438 1 98.69 534 SER B C 1
ATOM 9277 O O . SER B 1 534 ? 2.477 11.57 -12.625 1 98.69 534 SER B O 1
ATOM 9279 N N . ASN B 1 535 ? 1.027 10.938 -11.086 1 98.69 535 ASN B N 1
ATOM 9280 C CA . ASN B 1 535 ? -0.057 10.555 -11.992 1 98.69 535 ASN B CA 1
ATOM 9281 C C . ASN B 1 535 ? -1.419 10.945 -11.422 1 98.69 535 ASN B C 1
ATOM 9283 O O . ASN B 1 535 ? -1.972 10.234 -10.586 1 98.69 535 ASN B O 1
ATOM 9287 N N . ASN B 1 536 ? -2.01 12.016 -12 1 98.25 536 ASN B N 1
ATOM 9288 C CA . ASN B 1 536 ? -3.223 12.602 -11.445 1 98.25 536 ASN B CA 1
ATOM 9289 C C . ASN B 1 536 ? -4.414 11.656 -11.57 1 98.25 536 ASN B C 1
ATOM 9291 O O . ASN B 1 536 ? -5.355 11.727 -10.781 1 98.25 536 ASN B O 1
ATOM 9295 N N . LEU B 1 537 ? -4.398 10.719 -12.547 1 97.88 537 LEU B N 1
ATOM 9296 C CA . LEU B 1 537 ? -5.488 9.766 -12.703 1 97.88 537 LEU B CA 1
ATOM 9297 C C . LEU B 1 537 ? -5.539 8.797 -11.531 1 97.88 537 LEU B C 1
ATOM 9299 O O . LEU B 1 537 ? -6.578 8.648 -10.883 1 97.88 537 LEU B O 1
ATOM 9303 N N . SER B 1 538 ? -4.41 8.156 -11.25 1 98.44 538 SER B N 1
ATOM 9304 C CA . SER B 1 538 ? -4.395 7.203 -10.148 1 98.44 538 SER B CA 1
ATOM 9305 C C . SER B 1 538 ? -4.379 7.914 -8.797 1 98.44 538 SER B C 1
ATOM 9307 O O . SER B 1 538 ? -4.867 7.375 -7.805 1 98.44 538 SER B O 1
ATOM 9309 N N . LYS B 1 539 ? -3.857 9.195 -8.688 1 98.56 539 LYS B N 1
ATOM 9310 C CA . LYS B 1 539 ? -3.904 9.969 -7.453 1 98.56 539 LYS B CA 1
ATOM 9311 C C . LYS B 1 539 ? -5.34 10.117 -6.957 1 98.56 539 LYS B C 1
ATOM 9313 O O . LYS B 1 539 ? -5.633 9.82 -5.797 1 98.56 539 LYS B O 1
ATOM 9318 N N . TRP B 1 540 ? -6.195 10.57 -7.848 1 98 540 TRP B N 1
ATOM 9319 C CA . TRP B 1 540 ? -7.59 10.734 -7.461 1 98 540 TRP B CA 1
ATOM 9320 C C . TRP B 1 540 ? -8.18 9.414 -6.977 1 98 540 TRP B C 1
ATOM 9322 O O . TRP B 1 540 ? -8.859 9.367 -5.949 1 98 540 TRP B O 1
ATOM 9332 N N . GLY B 1 541 ? -7.875 8.336 -7.672 1 97.94 541 GLY B N 1
ATOM 9333 C CA . GLY B 1 541 ? -8.492 7.043 -7.414 1 97.94 541 GLY B CA 1
ATOM 9334 C C . GLY B 1 541 ? -8.008 6.395 -6.129 1 97.94 541 GLY B C 1
ATOM 9335 O O . GLY B 1 541 ? -8.68 5.512 -5.586 1 97.94 541 GLY B O 1
ATOM 9336 N N . THR B 1 542 ? -6.875 6.801 -5.641 1 98.44 542 THR B N 1
ATOM 9337 C CA . THR B 1 542 ? -6.273 6.102 -4.512 1 98.44 542 THR B CA 1
ATOM 9338 C C . THR B 1 542 ? -6.25 6.988 -3.271 1 98.44 542 THR B C 1
ATOM 9340 O O . THR B 1 542 ? -5.984 6.516 -2.166 1 98.44 542 THR B O 1
ATOM 9343 N N . SER B 1 543 ? -6.566 8.258 -3.355 1 98.12 543 SER B N 1
ATOM 9344 C CA . SER B 1 543 ? -6.402 9.242 -2.289 1 98.12 543 SER B CA 1
ATOM 9345 C C . SER B 1 543 ? -7.578 9.203 -1.319 1 98.12 543 SER B C 1
ATOM 9347 O O . SER B 1 543 ? -8.703 8.898 -1.715 1 98.12 543 SER B O 1
ATOM 9349 N N . ASP B 1 544 ? -7.32 9.578 -0.14 1 97.44 544 ASP B N 1
ATOM 9350 C CA . ASP B 1 544 ? -8.406 9.711 0.827 1 97.44 544 ASP B CA 1
ATOM 9351 C C . ASP B 1 544 ? -9.008 11.109 0.791 1 97.44 544 ASP B C 1
ATOM 9353 O O . ASP B 1 544 ? -9.836 11.453 1.636 1 97.44 544 ASP B O 1
ATOM 9357 N N . ILE B 1 545 ? -8.609 12 -0.3 1 97.25 545 ILE B N 1
ATOM 9358 C CA . ILE B 1 545 ? -9.203 13.336 -0.394 1 97.25 545 ILE B CA 1
ATOM 9359 C C . ILE B 1 545 ? -9.617 13.609 -1.837 1 97.25 545 ILE B C 1
ATOM 9361 O O . ILE B 1 545 ? -9.297 14.672 -2.385 1 97.25 545 ILE B O 1
ATOM 9365 N N . PRO B 1 546 ? -10.266 12.766 -2.453 1 96.69 546 PRO B N 1
ATOM 9366 C CA . PRO B 1 546 ? -10.633 12.953 -3.859 1 96.69 546 PRO B CA 1
ATOM 9367 C C . PRO B 1 546 ? -11.531 14.172 -4.074 1 96.69 546 PRO B C 1
ATOM 9369 O O . PRO B 1 546 ? -11.383 14.883 -5.07 1 96.69 546 PRO B O 1
ATOM 9372 N N . GLU B 1 547 ? -12.5 14.438 -3.174 1 96.31 547 GLU B N 1
ATOM 9373 C CA . GLU B 1 547 ? -13.422 15.562 -3.34 1 96.31 547 GLU B CA 1
ATOM 9374 C C . GLU B 1 547 ? -12.703 16.891 -3.168 1 96.31 547 GLU B C 1
ATOM 9376 O O . GLU B 1 547 ? -12.977 17.859 -3.891 1 96.31 547 GLU B O 1
ATOM 9381 N N . GLU B 1 548 ? -11.828 16.906 -2.244 1 96.38 548 GLU B N 1
ATOM 9382 C CA . GLU B 1 548 ? -11.047 18.141 -2.072 1 96.38 548 GLU B CA 1
ATOM 9383 C C . GLU B 1 548 ? -10.266 18.469 -3.338 1 96.38 548 GLU B C 1
ATOM 9385 O O . GLU B 1 548 ? -10.195 19.641 -3.736 1 96.38 548 GLU B O 1
ATOM 9390 N N . MET B 1 549 ? -9.664 17.469 -3.961 1 95.62 549 MET B N 1
ATOM 9391 C CA . MET B 1 549 ? -8.906 17.688 -5.188 1 95.62 549 MET B CA 1
ATOM 9392 C C . MET B 1 549 ? -9.773 18.359 -6.254 1 95.62 549 MET B C 1
ATOM 9394 O O . MET B 1 549 ? -9.328 19.281 -6.934 1 95.62 549 MET B O 1
ATOM 9398 N N . PHE B 1 550 ? -10.992 17.891 -6.355 1 96.31 550 PHE B N 1
ATOM 9399 C CA . PHE B 1 550 ? -11.938 18.469 -7.309 1 96.31 550 PHE B CA 1
ATOM 9400 C C . PHE B 1 550 ? -12.32 19.891 -6.895 1 96.31 550 PHE B C 1
ATOM 9402 O O . PHE B 1 550 ? -12.312 20.797 -7.719 1 96.31 550 PHE B O 1
ATOM 9409 N N . LEU B 1 551 ? -12.586 20.078 -5.613 1 96.75 551 LEU B N 1
ATOM 9410 C CA . LEU B 1 551 ? -13.18 21.328 -5.133 1 96.75 551 LEU B CA 1
ATOM 9411 C C . LEU B 1 551 ? -12.156 22.453 -5.156 1 96.75 551 LEU B C 1
ATOM 9413 O O . LEU B 1 551 ? -12.5 23.594 -5.473 1 96.75 551 LEU B O 1
ATOM 9417 N N . VAL B 1 552 ? -10.859 22.125 -4.879 1 96.19 552 VAL B N 1
ATOM 9418 C CA . VAL B 1 552 ? -10.008 23.266 -4.574 1 96.19 552 VAL B CA 1
ATOM 9419 C C . VAL B 1 552 ? -8.75 23.219 -5.441 1 96.19 552 VAL B C 1
ATOM 9421 O O . VAL B 1 552 ? -7.898 24.109 -5.363 1 96.19 552 VAL B O 1
ATOM 9424 N N . HIS B 1 553 ? -8.539 22.188 -6.305 1 95.5 553 HIS B N 1
ATOM 9425 C CA . HIS B 1 553 ? -7.352 22.125 -7.148 1 95.5 553 HIS B CA 1
ATOM 9426 C C . HIS B 1 553 ? -7.727 22.109 -8.625 1 95.5 553 HIS B C 1
ATOM 9428 O O . HIS B 1 553 ? -7.688 23.141 -9.289 1 95.5 553 HIS B O 1
ATOM 9434 N N . SER B 1 554 ? -8.312 21.031 -9.102 1 95.81 554 SER B N 1
ATOM 9435 C CA . SER B 1 554 ? -8.492 20.828 -10.531 1 95.81 554 SER B CA 1
ATOM 9436 C C . SER B 1 554 ? -9.773 21.484 -11.031 1 95.81 554 SER B C 1
ATOM 9438 O O . SER B 1 554 ? -9.859 21.891 -12.188 1 95.81 554 SER B O 1
ATOM 9440 N N . ARG B 1 555 ? -10.812 21.578 -10.203 1 97.12 555 ARG B N 1
ATOM 9441 C CA . ARG B 1 555 ? -12.125 22.094 -10.555 1 97.12 555 ARG B CA 1
ATOM 9442 C C . ARG B 1 555 ? -12.75 21.297 -11.695 1 97.12 555 ARG B C 1
ATOM 9444 O O . ARG B 1 555 ? -13.609 21.812 -12.414 1 97.12 555 ARG B O 1
ATOM 9451 N N . LYS B 1 556 ? -12.172 20.078 -11.914 1 96.38 556 LYS B N 1
ATOM 9452 C CA . LYS B 1 556 ? -12.648 19.125 -12.922 1 96.38 556 LYS B CA 1
ATOM 9453 C C . LYS B 1 556 ? -12.625 17.703 -12.383 1 96.38 556 LYS B C 1
ATOM 9455 O O . LYS B 1 556 ? -11.781 17.344 -11.555 1 96.38 556 LYS B O 1
ATOM 9460 N N . ARG B 1 557 ? -13.664 16.969 -12.844 1 96.94 557 ARG B N 1
ATOM 9461 C CA . ARG B 1 557 ? -13.625 15.539 -12.547 1 96.94 557 ARG B CA 1
ATOM 9462 C C . ARG B 1 557 ? -12.719 14.797 -13.523 1 96.94 557 ARG B C 1
ATOM 9464 O O . ARG B 1 557 ? -12.625 15.172 -14.695 1 96.94 557 ARG B O 1
ATOM 9471 N N . ILE B 1 558 ? -12.062 13.688 -13.125 1 95.25 558 ILE B N 1
ATOM 9472 C CA . ILE B 1 558 ? -11.055 12.992 -13.914 1 95.25 558 ILE B CA 1
ATOM 9473 C C . ILE B 1 558 ? -11.695 12.391 -15.164 1 95.25 558 ILE B C 1
ATOM 9475 O O . ILE B 1 558 ? -11.078 12.367 -16.234 1 95.25 558 ILE B O 1
ATOM 9479 N N . TRP B 1 559 ? -12.953 11.922 -15.086 1 95.5 559 TRP B N 1
ATOM 9480 C CA . TRP B 1 559 ? -13.609 11.242 -16.203 1 95.5 559 TRP B CA 1
ATOM 9481 C C . TRP B 1 559 ? -14.148 12.242 -17.203 1 95.5 559 TRP B C 1
ATOM 9483 O O . TRP B 1 559 ? -14.594 11.867 -18.297 1 95.5 559 TRP B O 1
ATOM 9493 N N . ASP B 1 560 ? -14.078 13.531 -16.859 1 94.56 560 ASP B N 1
ATOM 9494 C CA . ASP B 1 560 ? -14.531 14.555 -17.797 1 94.56 560 ASP B CA 1
ATOM 9495 C C . ASP B 1 560 ? -13.461 14.852 -18.844 1 94.56 560 ASP B C 1
ATOM 9497 O O . ASP B 1 560 ? -13.773 15.281 -19.953 1 94.56 560 ASP B O 1
ATOM 9501 N N . ASP B 1 561 ? -12.203 14.695 -18.5 1 96 561 ASP B N 1
ATOM 9502 C CA . ASP B 1 561 ? -11.094 15.016 -19.391 1 96 561 ASP B CA 1
ATOM 9503 C C . ASP B 1 561 ? -9.82 14.297 -18.953 1 96 561 ASP B C 1
ATOM 9505 O O . ASP B 1 561 ? -8.906 14.922 -18.391 1 96 561 ASP B O 1
ATOM 9509 N N . TYR B 1 562 ? -9.688 12.984 -19.297 1 96.62 562 TYR B N 1
ATOM 9510 C CA . TYR B 1 562 ? -8.539 12.188 -18.891 1 96.62 562 TYR B CA 1
ATOM 9511 C C . TYR B 1 562 ? -7.242 12.766 -19.438 1 96.62 562 TYR B C 1
ATOM 9513 O O . TYR B 1 562 ? -6.211 12.75 -18.766 1 96.62 562 TYR B O 1
ATOM 9521 N N . GLU B 1 563 ? -7.234 13.258 -20.609 1 96.25 563 GLU B N 1
ATOM 9522 C CA . GLU B 1 563 ? -6.043 13.789 -21.266 1 96.25 563 GLU B CA 1
ATOM 9523 C C . GLU B 1 563 ? -5.504 15.008 -20.516 1 96.25 563 GLU B C 1
ATOM 9525 O O . GLU B 1 563 ? -4.289 15.148 -20.344 1 96.25 563 GLU B O 1
ATOM 9530 N N . PHE B 1 564 ? -6.449 15.906 -20.078 1 97.06 564 PHE B N 1
ATOM 9531 C CA . PHE B 1 564 ? -6.055 17.062 -19.281 1 97.06 564 PHE B CA 1
ATOM 9532 C C . PHE B 1 564 ? -5.246 16.641 -18.062 1 97.06 564 PHE B C 1
ATOM 9534 O O . PHE B 1 564 ? -4.18 17.188 -17.781 1 97.06 564 PHE B O 1
ATOM 9541 N N . PHE B 1 565 ? -5.684 15.641 -17.375 1 97.62 565 PHE B N 1
ATOM 9542 C CA . PHE B 1 565 ? -5.039 15.172 -16.156 1 97.62 565 PHE B CA 1
ATOM 9543 C C . PHE B 1 565 ? -3.727 14.461 -16.484 1 97.62 565 PHE B C 1
ATOM 9545 O O . PHE B 1 565 ? -2.75 14.586 -15.734 1 97.62 565 PHE B O 1
ATOM 9552 N N . LEU B 1 566 ? -3.697 13.719 -17.578 1 97.56 566 LEU B N 1
ATOM 9553 C CA . LEU B 1 566 ? -2.473 13.047 -17.984 1 97.56 566 LEU B CA 1
ATOM 9554 C C . LEU B 1 566 ? -1.381 14.055 -18.328 1 97.56 566 LEU B C 1
ATOM 9556 O O . LEU B 1 566 ? -0.232 13.898 -17.906 1 97.56 566 LEU B O 1
ATOM 9560 N N . GLU B 1 567 ? -1.739 15.094 -19.016 1 97.5 567 GLU B N 1
ATOM 9561 C CA . GLU B 1 567 ? -0.782 16.125 -19.422 1 97.5 567 GLU B CA 1
ATOM 9562 C C . GLU B 1 567 ? -0.269 16.906 -18.219 1 97.5 567 GLU B C 1
ATOM 9564 O O . GLU B 1 567 ? 0.761 17.578 -18.312 1 97.5 567 GLU B O 1
ATOM 9569 N N . ARG B 1 568 ? -0.993 16.891 -17.188 1 97.94 568 ARG B N 1
ATOM 9570 C CA . ARG B 1 568 ? -0.594 17.562 -15.961 1 97.94 568 ARG B CA 1
ATOM 9571 C C . ARG B 1 568 ? 0.025 16.578 -14.969 1 97.94 568 ARG B C 1
ATOM 9573 O O . ARG B 1 568 ? 0.047 16.844 -13.766 1 97.94 568 ARG B O 1
ATOM 9580 N N . SER B 1 569 ? 0.477 15.461 -15.477 1 98.56 569 SER B N 1
ATOM 9581 C CA . SER B 1 569 ? 1.145 14.438 -14.672 1 98.56 569 SER B CA 1
ATOM 9582 C C . SER B 1 569 ? 2.627 14.352 -15.023 1 98.56 569 SER B C 1
ATOM 9584 O O . SER B 1 569 ? 2.988 14.227 -16.188 1 98.56 569 SER B O 1
ATOM 9586 N N . PRO B 1 570 ? 3.523 14.297 -14.023 1 98.88 570 PRO B N 1
ATOM 9587 C CA . PRO B 1 570 ? 4.961 14.148 -14.258 1 98.88 570 PRO B CA 1
ATOM 9588 C C . PRO B 1 570 ? 5.297 12.922 -15.102 1 98.88 570 PRO B C 1
ATOM 9590 O O . PRO B 1 570 ? 6.227 12.953 -15.914 1 98.88 570 PRO B O 1
ATOM 9593 N N . ILE B 1 571 ? 4.594 11.805 -15 1 98.69 571 ILE B N 1
ATOM 9594 C CA . ILE B 1 571 ? 4.914 10.57 -15.711 1 98.69 571 ILE B CA 1
ATOM 9595 C C . ILE B 1 571 ? 4.828 10.812 -17.219 1 98.69 571 ILE B C 1
ATOM 9597 O O . ILE B 1 571 ? 5.504 10.133 -18 1 98.69 571 ILE B O 1
ATOM 9601 N N . TYR B 1 572 ? 3.979 11.734 -17.656 1 98.31 572 TYR B N 1
ATOM 9602 C CA . TYR B 1 572 ? 3.783 12.047 -19.062 1 98.31 572 TYR B CA 1
ATOM 9603 C C . TYR B 1 572 ? 5.07 12.562 -19.688 1 98.31 572 TYR B C 1
ATOM 9605 O O . TYR B 1 572 ? 5.344 12.312 -20.859 1 98.31 572 TYR B O 1
ATOM 9613 N N . TYR B 1 573 ? 5.934 13.203 -18.891 1 98.5 573 TYR B N 1
ATOM 9614 C CA . TYR B 1 573 ? 7.152 13.844 -19.375 1 98.5 573 TYR B CA 1
ATOM 9615 C C . TYR B 1 573 ? 8.391 13.094 -18.891 1 98.5 573 TYR B C 1
ATOM 9617 O O . TYR B 1 573 ? 9.516 13.539 -19.109 1 98.5 573 TYR B O 1
ATOM 9625 N N . ALA B 1 574 ? 8.234 11.984 -18.297 1 98.56 574 ALA B N 1
ATOM 9626 C CA . ALA B 1 574 ? 9.32 11.281 -17.625 1 98.56 574 ALA B CA 1
ATOM 9627 C C . ALA B 1 574 ? 10.359 10.797 -18.625 1 98.56 574 ALA B C 1
ATOM 9629 O O . ALA B 1 574 ? 11.523 10.594 -18.281 1 98.56 574 ALA B O 1
ATOM 9630 N N . GLY B 1 575 ? 9.984 10.617 -19.875 1 98.38 575 GLY B N 1
ATOM 9631 C CA . GLY B 1 575 ? 10.906 10.125 -20.906 1 98.38 575 GLY B CA 1
ATOM 9632 C C . GLY B 1 575 ? 12.016 11.102 -21.219 1 98.38 575 GLY B C 1
ATOM 9633 O O . GLY B 1 575 ? 13.047 10.719 -21.781 1 98.38 575 GLY B O 1
ATOM 9634 N N . GLN B 1 576 ? 11.852 12.367 -20.906 1 98.44 576 GLN B N 1
ATOM 9635 C CA . GLN B 1 576 ? 12.867 13.375 -21.188 1 98.44 576 GLN B CA 1
ATOM 9636 C C . GLN B 1 576 ? 13.609 13.773 -19.906 1 98.44 576 GLN B C 1
ATOM 9638 O O . GLN B 1 576 ? 14.43 14.688 -19.922 1 98.44 576 GLN B O 1
ATOM 9643 N N . ALA B 1 577 ? 13.375 13.117 -18.812 1 98.69 577 ALA B N 1
ATOM 9644 C CA . ALA B 1 577 ? 13.914 13.523 -17.516 1 98.69 577 ALA B CA 1
ATOM 9645 C C . ALA B 1 577 ? 15.438 13.422 -17.5 1 98.69 577 ALA B C 1
ATOM 9647 O O . ALA B 1 577 ? 16 12.359 -17.781 1 98.69 577 ALA B O 1
ATOM 9648 N N . GLU B 1 578 ? 16.062 14.445 -17.094 1 98.19 578 GLU B N 1
ATOM 9649 C CA . GLU B 1 578 ? 17.531 14.469 -16.984 1 98.19 578 GLU B CA 1
ATOM 9650 C C . GLU B 1 578 ? 17.969 14.805 -15.57 1 98.19 578 GLU B C 1
ATOM 9652 O O . GLU B 1 578 ? 19.141 14.656 -15.227 1 98.19 578 GLU B O 1
ATOM 9657 N N . THR B 1 579 ? 17.109 15.242 -14.727 1 98.38 579 THR B N 1
ATOM 9658 C CA . THR B 1 579 ? 17.406 15.648 -13.352 1 98.38 579 THR B CA 1
ATOM 9659 C C . THR B 1 579 ? 17.484 14.43 -12.438 1 98.38 579 THR B C 1
ATOM 9661 O O . THR B 1 579 ? 16.484 13.75 -12.211 1 98.38 579 THR B O 1
ATOM 9664 N N . PRO B 1 580 ? 18.734 14.141 -11.859 1 98.5 580 PRO B N 1
ATOM 9665 C CA . PRO B 1 580 ? 18.766 13.102 -10.828 1 98.5 580 PRO B CA 1
ATOM 9666 C C . PRO B 1 580 ? 17.688 13.312 -9.758 1 98.5 580 PRO B C 1
ATOM 9668 O O . PRO B 1 580 ? 17.531 14.422 -9.25 1 98.5 580 PRO B O 1
ATOM 9671 N N . LEU B 1 581 ? 16.938 12.258 -9.445 1 98.88 581 LEU B N 1
ATOM 9672 C CA . LEU B 1 581 ? 15.773 12.422 -8.586 1 98.88 581 LEU B CA 1
ATOM 9673 C C . LEU B 1 581 ? 15.781 11.406 -7.449 1 98.88 581 LEU B C 1
ATOM 9675 O O . LEU B 1 581 ? 15.836 10.203 -7.691 1 98.88 581 LEU B O 1
ATOM 9679 N N . LEU B 1 582 ? 15.805 11.867 -6.203 1 98.81 582 LEU B N 1
ATOM 9680 C CA . LEU B 1 582 ? 15.555 11.07 -5.008 1 98.81 582 LEU B CA 1
ATOM 9681 C C . LEU B 1 582 ? 14.078 11.148 -4.609 1 98.81 582 LEU B C 1
ATOM 9683 O O . LEU B 1 582 ? 13.562 12.227 -4.336 1 98.81 582 LEU B O 1
ATOM 9687 N N . ILE B 1 583 ? 13.398 10.055 -4.656 1 98.94 583 ILE B N 1
ATOM 9688 C CA . ILE B 1 583 ? 11.992 9.961 -4.277 1 98.94 583 ILE B CA 1
ATOM 9689 C C . ILE B 1 583 ? 11.867 9.312 -2.9 1 98.94 583 ILE B C 1
ATOM 9691 O O . ILE B 1 583 ? 12.422 8.242 -2.662 1 98.94 583 ILE B O 1
ATOM 9695 N N . MET B 1 584 ? 11.203 9.969 -1.998 1 98.88 584 MET B N 1
ATOM 9696 C CA . MET B 1 584 ? 11 9.438 -0.653 1 98.88 584 MET B CA 1
ATOM 9697 C C . MET B 1 584 ? 9.523 9.516 -0.259 1 98.88 584 MET B C 1
ATOM 9699 O O . MET B 1 584 ? 8.836 10.477 -0.598 1 98.88 584 MET B O 1
ATOM 9703 N N . ALA B 1 585 ? 8.984 8.492 0.398 1 98.69 585 ALA B N 1
ATOM 9704 C CA . ALA B 1 585 ? 7.566 8.461 0.735 1 98.69 585 ALA B CA 1
ATOM 9705 C C . ALA B 1 585 ? 7.305 7.547 1.93 1 98.69 585 ALA B C 1
ATOM 9707 O O . ALA B 1 585 ? 7.992 6.539 2.113 1 98.69 585 ALA B O 1
ATOM 9708 N N . GLY B 1 586 ? 6.293 7.953 2.797 1 98.62 586 GLY B N 1
ATOM 9709 C CA . GLY B 1 586 ? 5.785 7 3.77 1 98.62 586 GLY B CA 1
ATOM 9710 C C . GLY B 1 586 ? 5.059 5.828 3.135 1 98.62 586 GLY B C 1
ATOM 9711 O O . GLY B 1 586 ? 4.238 6.016 2.232 1 98.62 586 GLY B O 1
ATOM 9712 N N . LYS B 1 587 ? 5.258 4.688 3.629 1 97.75 587 LYS B N 1
ATOM 9713 C CA . LYS B 1 587 ? 4.711 3.482 3.008 1 97.75 587 LYS B CA 1
ATOM 9714 C C . LYS B 1 587 ? 3.213 3.355 3.281 1 97.75 587 LYS B C 1
ATOM 9716 O O . LYS B 1 587 ? 2.502 2.66 2.553 1 97.75 587 LYS B O 1
ATOM 9721 N N . GLU B 1 588 ? 2.684 3.998 4.328 1 97.31 588 GLU B N 1
ATOM 9722 C CA . GLU B 1 588 ? 1.272 3.904 4.691 1 97.31 588 GLU B CA 1
ATOM 9723 C C . GLU B 1 588 ? 0.544 5.219 4.422 1 97.31 588 GLU B C 1
ATOM 9725 O O . GLU B 1 588 ? -0.465 5.52 5.062 1 97.31 588 GLU B O 1
ATOM 9730 N N . ASP B 1 589 ? 1.042 5.98 3.502 1 98.25 589 ASP B N 1
ATOM 9731 C CA . ASP B 1 589 ? 0.44 7.262 3.137 1 98.25 589 ASP B CA 1
ATOM 9732 C C . ASP B 1 589 ? -0.907 7.055 2.447 1 98.25 589 ASP B C 1
ATOM 9734 O O . ASP B 1 589 ? -0.981 6.422 1.393 1 98.25 589 ASP B O 1
ATOM 9738 N N . THR B 1 590 ? -1.982 7.652 2.961 1 97.44 590 THR B N 1
ATOM 9739 C CA . THR B 1 590 ? -3.303 7.5 2.361 1 97.44 590 THR B CA 1
ATOM 9740 C C . THR B 1 590 ? -3.695 8.758 1.596 1 97.44 590 THR B C 1
ATOM 9742 O O . THR B 1 590 ? -4.672 8.758 0.845 1 97.44 590 THR B O 1
ATOM 9745 N N . ARG B 1 591 ? -2.871 9.828 1.804 1 97.88 591 ARG B N 1
ATOM 9746 C CA . ARG B 1 591 ? -3.133 11.102 1.133 1 97.88 591 ARG B CA 1
ATOM 9747 C C . ARG B 1 591 ? -2.592 11.086 -0.293 1 97.88 591 ARG B C 1
ATOM 9749 O O . ARG B 1 591 ? -3.309 11.43 -1.237 1 97.88 591 ARG B O 1
ATOM 9756 N N . VAL B 1 592 ? -1.369 10.797 -0.418 1 98.56 592 VAL B N 1
ATOM 9757 C CA . VAL B 1 592 ? -0.688 10.5 -1.674 1 98.56 592 VAL B CA 1
ATOM 9758 C C . VAL B 1 592 ? -0.136 9.07 -1.638 1 98.56 592 VAL B C 1
ATOM 9760 O O . VAL B 1 592 ? 0.962 8.836 -1.128 1 98.56 592 VAL B O 1
ATOM 9763 N N . ASP B 1 593 ? -0.905 8.18 -2.215 1 98.31 593 ASP B N 1
ATOM 9764 C CA . ASP B 1 593 ? -0.584 6.754 -2.209 1 98.31 593 ASP B CA 1
ATOM 9765 C C . ASP B 1 593 ? 0.838 6.508 -2.709 1 98.31 593 ASP B C 1
ATOM 9767 O O . ASP B 1 593 ? 1.27 7.117 -3.689 1 98.31 593 ASP B O 1
ATOM 9771 N N . PRO B 1 594 ? 1.605 5.555 -2.031 1 98.25 594 PRO B N 1
ATOM 9772 C CA . PRO B 1 594 ? 2.969 5.27 -2.484 1 98.25 594 PRO B CA 1
ATOM 9773 C C . PRO B 1 594 ? 3.027 4.859 -3.955 1 98.25 594 PRO B C 1
ATOM 9775 O O . PRO B 1 594 ? 4.082 4.957 -4.586 1 98.25 594 PRO B O 1
ATOM 9778 N N . GLY B 1 595 ? 1.914 4.387 -4.484 1 98.62 595 GLY B N 1
ATOM 9779 C CA . GLY B 1 595 ? 1.855 4.09 -5.906 1 98.62 595 GLY B CA 1
ATOM 9780 C C . GLY B 1 595 ? 2.309 5.246 -6.781 1 98.62 595 GLY B C 1
ATOM 9781 O O . GLY B 1 595 ? 2.848 5.035 -7.867 1 98.62 595 GLY B O 1
ATOM 9782 N N . GLN B 1 596 ? 2.092 6.461 -6.316 1 98.81 596 GLN B N 1
ATOM 9783 C CA . GLN B 1 596 ? 2.562 7.637 -7.047 1 98.81 596 GLN B CA 1
ATOM 9784 C C . GLN B 1 596 ? 4.082 7.633 -7.172 1 98.81 596 GLN B C 1
ATOM 9786 O O . GLN B 1 596 ? 4.625 7.992 -8.219 1 98.81 596 GLN B O 1
ATOM 9791 N N . SER B 1 597 ? 4.77 7.223 -6.137 1 98.88 597 SER B N 1
ATOM 9792 C CA . SER B 1 597 ? 6.227 7.141 -6.133 1 98.88 597 SER B CA 1
ATOM 9793 C C . SER B 1 597 ? 6.719 5.992 -7.004 1 98.88 597 SER B C 1
ATOM 9795 O O . SER B 1 597 ? 7.68 6.145 -7.758 1 98.88 597 SER B O 1
ATOM 9797 N N . TYR B 1 598 ? 6.027 4.832 -6.945 1 98.75 598 TYR B N 1
ATOM 9798 C CA . TYR B 1 598 ? 6.383 3.686 -7.773 1 98.75 598 TYR B CA 1
ATOM 9799 C C . TYR B 1 598 ? 6.309 4.043 -9.258 1 98.75 598 TYR B C 1
ATOM 9801 O O . TYR B 1 598 ? 7.215 3.717 -10.023 1 98.75 598 TYR B O 1
ATOM 9809 N N . GLU B 1 599 ? 5.254 4.684 -9.609 1 98.81 599 GLU B N 1
ATOM 9810 C CA . GLU B 1 599 ? 5.023 4.996 -11.016 1 98.81 599 GLU B CA 1
ATOM 9811 C C . GLU B 1 599 ? 6.125 5.895 -11.57 1 98.81 599 GLU B C 1
ATOM 9813 O O . GLU B 1 599 ? 6.695 5.605 -12.625 1 98.81 599 GLU B O 1
ATOM 9818 N N . LEU B 1 600 ? 6.402 6.957 -10.891 1 98.94 600 LEU B N 1
ATOM 9819 C CA . LEU B 1 600 ? 7.418 7.871 -11.406 1 98.94 600 LEU B CA 1
ATOM 9820 C C . LEU B 1 600 ? 8.789 7.203 -11.438 1 98.94 600 LEU B C 1
ATOM 9822 O O . LEU B 1 600 ? 9.523 7.348 -12.414 1 98.94 600 LEU B O 1
ATOM 9826 N N . TYR B 1 601 ? 9.141 6.5 -10.359 1 98.81 601 TYR B N 1
ATOM 9827 C CA . TYR B 1 601 ? 10.391 5.746 -10.32 1 98.81 601 TYR B CA 1
ATOM 9828 C C . TYR B 1 601 ? 10.531 4.848 -11.539 1 98.81 601 TYR B C 1
ATOM 9830 O O . TYR B 1 601 ? 11.555 4.867 -12.227 1 98.81 601 TYR B O 1
ATOM 9838 N N . ARG B 1 602 ? 9.531 4.117 -11.812 1 98.38 602 ARG B N 1
ATOM 9839 C CA . ARG B 1 602 ? 9.562 3.152 -12.914 1 98.38 602 ARG B CA 1
ATOM 9840 C C . ARG B 1 602 ? 9.703 3.857 -14.258 1 98.38 602 ARG B C 1
ATOM 9842 O O . ARG B 1 602 ? 10.461 3.416 -15.117 1 98.38 602 ARG B O 1
ATOM 9849 N N . HIS B 1 603 ? 8.938 4.871 -14.492 1 98.69 603 HIS B N 1
ATOM 9850 C CA . HIS B 1 603 ? 9 5.613 -15.742 1 98.69 603 HIS B CA 1
ATOM 9851 C C . HIS B 1 603 ? 10.406 6.141 -16 1 98.69 603 HIS B C 1
ATOM 9853 O O . HIS B 1 603 ? 10.953 5.965 -17.094 1 98.69 603 HIS B O 1
ATOM 9859 N N . ILE B 1 604 ? 11 6.773 -14.992 1 98.75 604 ILE B N 1
ATOM 9860 C CA . ILE B 1 604 ? 12.32 7.352 -15.18 1 98.75 604 ILE B CA 1
ATOM 9861 C C . ILE B 1 604 ? 13.352 6.238 -15.367 1 98.75 604 ILE B C 1
ATOM 9863 O O . ILE B 1 604 ? 14.164 6.285 -16.297 1 98.75 604 ILE B O 1
ATOM 9867 N N . LYS B 1 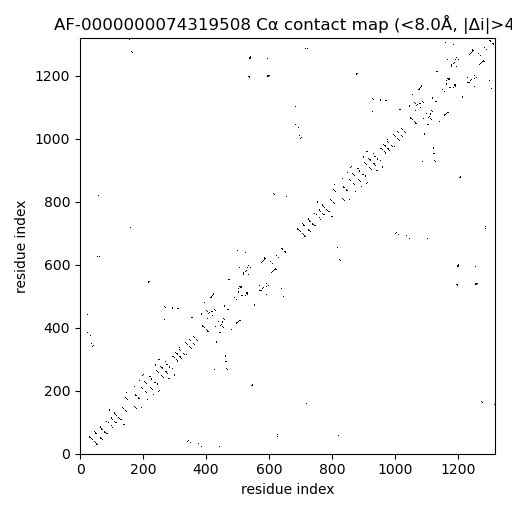605 ? 13.297 5.219 -14.523 1 97.62 605 LYS B N 1
ATOM 9868 C CA . LYS B 1 605 ? 14.25 4.113 -14.555 1 97.62 605 LYS B CA 1
ATOM 9869 C C . LYS B 1 605 ? 14.234 3.408 -15.906 1 97.62 605 LYS B C 1
ATOM 9871 O O . LYS B 1 605 ? 15.273 2.98 -16.406 1 97.62 605 LYS B O 1
ATOM 9876 N N . THR B 1 606 ? 13.094 3.289 -16.469 1 97.06 606 THR B N 1
ATOM 9877 C CA . THR B 1 606 ? 12.914 2.504 -17.688 1 97.06 606 THR B CA 1
ATOM 9878 C C . THR B 1 606 ? 13.203 3.352 -18.922 1 97.06 606 THR B C 1
ATOM 9880 O O . THR B 1 606 ? 13.805 2.871 -19.891 1 97.06 606 THR B O 1
ATOM 9883 N N . ARG B 1 607 ? 12.867 4.586 -18.922 1 97.88 607 ARG B N 1
ATOM 9884 C CA . ARG B 1 607 ? 12.836 5.375 -20.141 1 97.88 607 ARG B CA 1
ATOM 9885 C C . ARG B 1 607 ? 14.102 6.211 -20.297 1 97.88 607 ARG B C 1
ATOM 9887 O O . ARG B 1 607 ? 14.359 6.766 -21.359 1 97.88 607 ARG B O 1
ATOM 9894 N N . THR B 1 608 ? 14.844 6.332 -19.188 1 98.25 608 THR B N 1
ATOM 9895 C CA . THR B 1 608 ? 16.016 7.199 -19.219 1 98.25 608 THR B CA 1
ATOM 9896 C C . THR B 1 608 ? 17.203 6.539 -18.516 1 98.25 608 THR B C 1
ATOM 9898 O O . THR B 1 608 ? 17.047 5.465 -17.922 1 98.25 608 THR B O 1
ATOM 9901 N N . ASP B 1 609 ? 18.344 7.172 -18.625 1 97.06 609 ASP B N 1
ATOM 9902 C CA . ASP B 1 609 ? 19.531 6.77 -17.875 1 97.06 609 ASP B CA 1
ATOM 9903 C C . ASP B 1 609 ? 19.75 7.691 -16.672 1 97.06 609 ASP B C 1
ATOM 9905 O O . ASP B 1 609 ? 20.828 7.664 -16.062 1 97.06 609 ASP B O 1
ATOM 9909 N N . THR B 1 610 ? 18.781 8.539 -16.391 1 97.81 610 THR B N 1
ATOM 9910 C CA . THR B 1 610 ? 18.859 9.5 -15.305 1 97.81 610 THR B CA 1
ATOM 9911 C C . THR B 1 610 ? 18.906 8.797 -13.953 1 97.81 610 THR B C 1
ATOM 9913 O O . THR B 1 610 ? 18.109 7.891 -13.695 1 97.81 610 THR B O 1
ATOM 9916 N N . PRO B 1 611 ? 19.891 9.156 -13.039 1 97.81 611 PRO B N 1
ATOM 9917 C CA . PRO B 1 611 ? 19.875 8.57 -11.695 1 97.81 611 PRO B CA 1
ATOM 9918 C C . PRO B 1 611 ? 18.562 8.789 -10.969 1 97.81 611 PRO B C 1
ATOM 9920 O O . PRO B 1 611 ? 18.062 9.914 -10.914 1 97.81 611 PRO B O 1
ATOM 9923 N N . VAL B 1 612 ? 17.969 7.758 -10.5 1 98.5 612 VAL B N 1
ATOM 9924 C CA . VAL B 1 612 ? 16.734 7.82 -9.727 1 98.5 612 VAL B CA 1
ATOM 9925 C C . VAL B 1 612 ? 16.766 6.781 -8.609 1 98.5 612 VAL B C 1
ATOM 9927 O O . VAL B 1 612 ? 17.25 5.664 -8.805 1 98.5 612 VAL B O 1
ATOM 9930 N N . ARG B 1 613 ? 16.391 7.121 -7.383 1 98.31 613 ARG B N 1
ATOM 9931 C CA . ARG B 1 613 ? 16.281 6.238 -6.227 1 98.31 613 ARG B CA 1
ATOM 9932 C C . ARG B 1 613 ? 14.969 6.453 -5.492 1 98.31 613 ARG B C 1
ATOM 9934 O O . ARG B 1 613 ? 14.508 7.59 -5.348 1 98.31 613 ARG B O 1
ATOM 9941 N N . LEU B 1 614 ? 14.312 5.402 -5.059 1 98.69 614 LEU B N 1
ATOM 9942 C CA . LEU B 1 614 ? 13.086 5.453 -4.27 1 98.69 614 LEU B CA 1
ATOM 9943 C C . LEU B 1 614 ? 13.312 4.863 -2.881 1 98.69 614 LEU B C 1
ATOM 9945 O O . LEU B 1 614 ? 13.727 3.711 -2.75 1 98.69 614 LEU B O 1
ATOM 9949 N N . VAL B 1 615 ? 13.062 5.641 -1.87 1 98.19 615 VAL B N 1
ATOM 9950 C CA . VAL B 1 615 ? 13.164 5.242 -0.47 1 98.19 615 VAL B CA 1
ATOM 9951 C C . VAL B 1 615 ? 11.781 5.25 0.177 1 98.19 615 VAL B C 1
ATOM 9953 O O . VAL B 1 615 ? 11.094 6.27 0.161 1 98.19 615 VAL B O 1
ATOM 9956 N N . LEU B 1 616 ? 11.367 4.156 0.752 1 98.19 616 LEU B N 1
ATOM 9957 C CA . LEU B 1 616 ? 10.102 4.031 1.462 1 98.19 616 LEU B CA 1
ATOM 9958 C C . LEU B 1 616 ? 10.32 3.934 2.967 1 98.19 616 LEU B C 1
ATOM 9960 O O . LEU B 1 616 ? 11.258 3.268 3.418 1 98.19 616 LEU B O 1
ATOM 9964 N N . TYR B 1 617 ? 9.469 4.559 3.719 1 98.44 617 TYR B N 1
ATOM 9965 C CA . TYR B 1 617 ? 9.547 4.527 5.176 1 98.44 617 TYR B CA 1
ATOM 9966 C C . TYR B 1 617 ? 8.391 3.734 5.766 1 98.44 617 TYR B C 1
ATOM 9968 O O . TYR B 1 617 ? 7.305 4.281 5.988 1 98.44 617 TYR B O 1
ATOM 9976 N N . PRO B 1 618 ? 8.617 2.455 6.133 1 97.25 618 PRO B N 1
ATOM 9977 C CA . PRO B 1 618 ? 7.559 1.66 6.762 1 97.25 618 PRO B CA 1
ATOM 9978 C C . PRO B 1 618 ? 7.078 2.26 8.086 1 97.25 618 PRO B C 1
ATOM 9980 O O . PRO B 1 618 ? 7.891 2.717 8.891 1 97.25 618 PRO B O 1
ATOM 9983 N N . GLY B 1 619 ? 5.762 2.293 8.273 1 97 619 GLY B N 1
ATOM 9984 C CA . GLY B 1 619 ? 5.18 2.82 9.5 1 97 619 GLY B CA 1
ATOM 9985 C C . GLY B 1 619 ? 4.867 4.301 9.414 1 97 619 GLY B C 1
ATOM 9986 O O . GLY B 1 619 ? 4.25 4.863 10.328 1 97 619 GLY B O 1
ATOM 9987 N N . GLU B 1 620 ? 5.277 4.938 8.328 1 98.5 620 GLU B N 1
ATOM 9988 C CA . GLU B 1 620 ? 5.047 6.367 8.164 1 98.5 620 GLU B CA 1
ATOM 9989 C C . GLU B 1 620 ? 3.93 6.637 7.164 1 98.5 620 GLU B C 1
ATOM 9991 O O . GLU B 1 620 ? 3.707 5.844 6.246 1 98.5 620 GLU B O 1
ATOM 9996 N N . GLY B 1 621 ? 3.18 7.711 7.32 1 98.06 621 GLY B N 1
ATOM 9997 C CA . GLY B 1 621 ? 2.092 8.125 6.449 1 98.06 621 GLY B CA 1
ATOM 9998 C C . GLY B 1 621 ? 2.447 9.305 5.566 1 98.06 621 GLY B C 1
ATOM 9999 O O . GLY B 1 621 ? 3.5 9.312 4.926 1 98.06 621 GLY B O 1
ATOM 10000 N N . HIS B 1 622 ? 1.496 10.258 5.473 1 97.75 622 HIS B N 1
ATOM 10001 C CA . HIS B 1 622 ? 1.722 11.461 4.684 1 97.75 622 HIS B CA 1
ATOM 10002 C C . HIS B 1 622 ? 2.689 12.406 5.387 1 97.75 622 HIS B C 1
ATOM 10004 O O . HIS B 1 622 ? 2.301 13.5 5.809 1 97.75 622 HIS B O 1
ATOM 10010 N N . GLY B 1 623 ? 3.945 11.953 5.449 1 97 623 GLY B N 1
ATOM 10011 C CA . GLY B 1 623 ? 5.031 12.562 6.195 1 97 623 GLY B CA 1
ATOM 10012 C C . GLY B 1 623 ? 5.562 11.672 7.305 1 97 623 GLY B C 1
ATOM 10013 O O . GLY B 1 623 ? 4.848 10.812 7.816 1 97 623 GLY B O 1
ATOM 10014 N N . ASN B 1 624 ? 6.852 11.875 7.773 1 97.94 624 ASN B N 1
ATOM 10015 C CA . ASN B 1 624 ? 7.477 11.078 8.82 1 97.94 624 ASN B CA 1
ATOM 10016 C C . ASN B 1 624 ? 7.227 11.672 10.203 1 97.94 624 ASN B C 1
ATOM 10018 O O . ASN B 1 624 ? 7.457 12.859 10.422 1 97.94 624 ASN B O 1
ATOM 10022 N N . ARG B 1 625 ? 6.82 10.898 11.047 1 97.81 625 ARG B N 1
ATOM 10023 C CA . ARG B 1 625 ? 6.531 11.344 12.406 1 97.81 625 ARG B CA 1
ATOM 10024 C C . ARG B 1 625 ? 7.625 10.906 13.375 1 97.81 625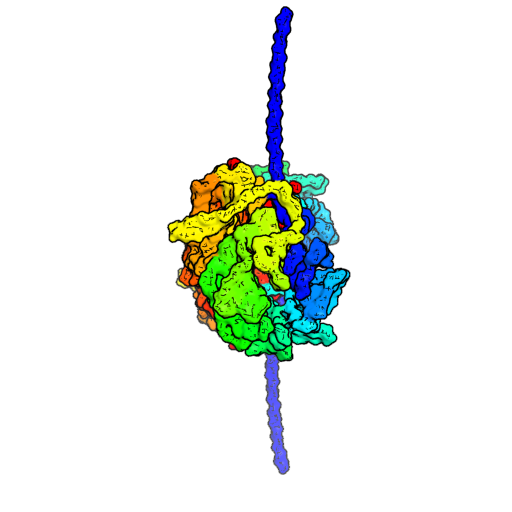 ARG B C 1
ATOM 10026 O O . ARG B 1 625 ? 7.824 11.523 14.422 1 97.81 625 ARG B O 1
ATOM 10033 N N . ASN B 1 626 ? 8.359 9.875 13.047 1 98.5 626 ASN B N 1
ATOM 10034 C CA . ASN B 1 626 ? 9.266 9.25 14 1 98.5 626 ASN B CA 1
ATOM 10035 C C . ASN B 1 626 ? 10.688 9.781 13.852 1 98.5 626 ASN B C 1
ATOM 10037 O O . ASN B 1 626 ? 11.148 10.047 12.734 1 98.5 626 ASN B O 1
ATOM 10041 N N . SER B 1 627 ? 11.391 9.844 14.938 1 98.25 627 SER B N 1
ATOM 10042 C CA . SER B 1 627 ? 12.656 10.562 15.07 1 98.25 627 SER B CA 1
ATOM 10043 C C . SER B 1 627 ? 13.695 10.047 14.078 1 98.25 627 SER B C 1
ATOM 10045 O O . SER B 1 627 ? 14.305 10.82 13.344 1 98.25 627 SER B O 1
ATOM 10047 N N . THR B 1 628 ? 13.938 8.719 14.016 1 97.88 628 THR B N 1
ATOM 10048 C CA . THR B 1 628 ? 14.984 8.172 13.164 1 97.88 628 THR B CA 1
ATOM 10049 C C . THR B 1 628 ? 14.617 8.328 11.688 1 97.88 628 THR B C 1
ATOM 10051 O O . THR B 1 628 ? 15.484 8.617 10.859 1 97.88 628 THR B O 1
ATOM 10054 N N . ALA B 1 629 ? 13.375 8.086 11.328 1 98.31 629 ALA B N 1
ATOM 10055 C CA . ALA B 1 629 ? 12.914 8.266 9.953 1 98.31 629 ALA B CA 1
ATOM 10056 C C . ALA B 1 629 ? 13.141 9.703 9.484 1 98.31 629 ALA B C 1
ATOM 10058 O O . ALA B 1 629 ? 13.602 9.93 8.359 1 98.31 629 ALA B O 1
ATOM 10059 N N . ARG B 1 630 ? 12.852 10.664 10.367 1 98.31 630 ARG B N 1
ATOM 10060 C CA . ARG B 1 630 ? 13.07 12.078 10.062 1 98.31 630 ARG B CA 1
ATOM 10061 C C . ARG B 1 630 ? 14.547 12.367 9.852 1 98.31 630 ARG B C 1
ATOM 10063 O O . ARG B 1 630 ? 14.922 13.086 8.922 1 98.31 630 ARG B O 1
ATOM 10070 N N . TYR B 1 631 ? 15.328 11.852 10.711 1 97.56 631 TYR B N 1
ATOM 10071 C CA . TYR B 1 631 ? 16.766 12.055 10.641 1 97.56 631 TYR B CA 1
ATOM 10072 C C . TYR B 1 631 ? 17.344 11.453 9.359 1 97.56 631 TYR B C 1
ATOM 10074 O O . TYR B 1 631 ? 18.125 12.094 8.656 1 97.56 631 TYR B O 1
ATOM 10082 N N . ASP B 1 632 ? 16.969 10.203 9.055 1 97 632 ASP B N 1
ATOM 10083 C CA . ASP B 1 632 ? 17.406 9.539 7.828 1 97 632 ASP B CA 1
ATOM 10084 C C . ASP B 1 632 ? 17.031 10.359 6.598 1 97 632 ASP B C 1
ATOM 10086 O O . ASP B 1 632 ? 17.859 10.594 5.723 1 97 632 ASP B O 1
ATOM 10090 N N . TYR B 1 633 ? 15.836 10.828 6.57 1 97.88 633 TYR B N 1
ATOM 10091 C CA . TYR B 1 633 ? 15.359 11.664 5.473 1 97.88 633 TYR B CA 1
ATOM 10092 C C . TYR B 1 633 ? 16.281 12.859 5.258 1 97.88 633 TYR B C 1
ATOM 10094 O O . TYR B 1 633 ? 16.688 13.141 4.125 1 97.88 633 TYR B O 1
ATOM 10102 N N . ASN B 1 634 ? 16.5 13.562 6.332 1 97.75 634 ASN B N 1
ATOM 10103 C CA . ASN B 1 634 ? 17.328 14.766 6.277 1 97.75 634 ASN B CA 1
ATOM 10104 C C . ASN B 1 634 ? 18.719 14.469 5.727 1 97.75 634 ASN B C 1
ATOM 10106 O O . ASN B 1 634 ? 19.203 15.18 4.848 1 97.75 634 ASN B O 1
ATOM 10110 N N . LEU B 1 635 ? 19.312 13.398 6.184 1 96.75 635 LEU B N 1
ATOM 10111 C CA . LEU B 1 635 ? 20.656 13.008 5.742 1 96.75 635 LEU B CA 1
ATOM 10112 C C . LEU B 1 635 ? 20.656 12.688 4.25 1 96.75 635 LEU B C 1
ATOM 10114 O O . LEU B 1 635 ? 21.547 13.133 3.521 1 96.75 635 LEU B O 1
ATOM 10118 N N . ARG B 1 636 ? 19.688 12.008 3.787 1 97.06 636 ARG B N 1
ATOM 10119 C CA . ARG B 1 636 ? 19.641 11.594 2.387 1 97.06 636 ARG B CA 1
ATOM 10120 C C . ARG B 1 636 ? 19.422 12.797 1.471 1 97.06 636 ARG B C 1
ATOM 10122 O O . ARG B 1 636 ? 20.047 12.891 0.408 1 97.06 636 ARG B O 1
ATOM 10129 N N . MET B 1 637 ? 18.531 13.625 1.891 1 98.19 637 MET B N 1
ATOM 10130 C CA . MET B 1 637 ? 18.266 14.82 1.098 1 98.19 637 MET B CA 1
ATOM 10131 C C . MET B 1 637 ? 19.531 15.648 0.922 1 98.19 637 MET B C 1
ATOM 10133 O O . MET B 1 637 ? 19.906 15.992 -0.202 1 98.19 637 MET B O 1
ATOM 10137 N N . LEU B 1 638 ? 20.234 15.938 2.016 1 96.94 638 LEU B N 1
ATOM 10138 C CA . LEU B 1 638 ? 21.406 16.797 1.972 1 96.94 638 LEU B CA 1
ATOM 10139 C C . LEU B 1 638 ? 22.547 16.141 1.203 1 96.94 638 LEU B C 1
ATOM 10141 O O . LEU B 1 638 ? 23.25 16.797 0.438 1 96.94 638 LEU B O 1
ATOM 10145 N N . ARG B 1 639 ? 22.688 14.859 1.397 1 96.06 639 ARG B N 1
ATOM 10146 C CA . ARG B 1 639 ? 23.719 14.133 0.665 1 96.06 639 ARG B CA 1
ATOM 10147 C C . ARG B 1 639 ? 23.453 14.164 -0.836 1 96.06 639 ARG B C 1
ATOM 10149 O O . ARG B 1 639 ? 24.375 14.281 -1.637 1 96.06 639 ARG B O 1
ATOM 10156 N N . TRP B 1 640 ? 22.172 13.977 -1.237 1 97.5 640 TRP B N 1
ATOM 10157 C CA . TRP B 1 640 ? 21.797 14.016 -2.645 1 97.5 640 TRP B CA 1
ATOM 10158 C C . TRP B 1 640 ? 22.141 15.367 -3.266 1 97.5 640 TRP B C 1
ATOM 10160 O O . TRP B 1 640 ? 22.766 15.422 -4.336 1 97.5 640 TRP B O 1
ATOM 10170 N N . PHE B 1 641 ? 21.797 16.453 -2.609 1 97.88 641 PHE B N 1
ATOM 10171 C CA . PHE B 1 641 ? 22.094 17.781 -3.109 1 97.88 641 PHE B CA 1
ATOM 10172 C C . PHE B 1 641 ? 23.594 18.062 -3.107 1 97.88 641 PHE B C 1
ATOM 10174 O O . PHE B 1 641 ? 24.125 18.656 -4.043 1 97.88 641 PHE B O 1
ATOM 10181 N N . ASP B 1 642 ? 24.281 17.594 -2.064 1 95.56 642 ASP B N 1
ATOM 10182 C CA . ASP B 1 642 ? 25.719 17.75 -2.023 1 95.56 642 ASP B CA 1
ATOM 10183 C C . ASP B 1 642 ? 26.391 17.078 -3.223 1 95.56 642 ASP B C 1
ATOM 10185 O O . ASP B 1 642 ? 27.281 17.641 -3.848 1 95.56 642 ASP B O 1
ATOM 10189 N N . THR B 1 643 ? 25.922 15.914 -3.541 1 96.19 643 THR B N 1
ATOM 10190 C CA . THR B 1 643 ? 26.5 15.117 -4.617 1 96.19 643 THR B CA 1
ATOM 10191 C C . THR B 1 643 ? 26.266 15.781 -5.969 1 96.19 643 THR B C 1
ATOM 10193 O O . THR B 1 643 ? 27.203 15.945 -6.75 1 96.19 643 THR B O 1
ATOM 10196 N N . TYR B 1 644 ? 25.094 16.328 -6.262 1 97.25 644 TYR B N 1
ATOM 10197 C CA . TYR B 1 644 ? 24.75 16.688 -7.633 1 97.25 644 TYR B CA 1
ATOM 10198 C C . TYR B 1 644 ? 24.875 18.188 -7.848 1 97.25 644 TYR B C 1
ATOM 10200 O O . TYR B 1 644 ? 24.953 18.656 -8.984 1 97.25 644 TYR B O 1
ATOM 10208 N N . LEU B 1 645 ? 24.812 18.969 -6.727 1 96.94 645 LEU B N 1
ATOM 10209 C CA . LEU B 1 645 ? 24.922 20.422 -6.891 1 96.94 645 LEU B CA 1
ATOM 10210 C C . LEU B 1 645 ? 26.375 20.875 -6.695 1 96.94 645 LEU B C 1
ATOM 10212 O O . LEU B 1 645 ? 26.734 21.984 -7.102 1 96.94 645 LEU B O 1
ATOM 10216 N N . ARG B 1 646 ? 27.141 20.109 -5.973 1 89.62 646 ARG B N 1
ATOM 10217 C CA . ARG B 1 646 ? 28.516 20.5 -5.715 1 89.62 646 ARG B CA 1
ATOM 10218 C C . ARG B 1 646 ? 29.5 19.516 -6.32 1 89.62 646 ARG B C 1
ATOM 10220 O O . ARG B 1 646 ? 30.641 19.859 -6.602 1 89.62 646 ARG B O 1
ATOM 10227 N N . GLY B 1 647 ? 29.047 18.172 -6.25 1 73.06 647 GLY B N 1
ATOM 10228 C CA . GLY B 1 647 ? 29.984 17.109 -6.559 1 73.06 647 GLY B CA 1
ATOM 10229 C C . GLY B 1 647 ? 30.375 17.062 -8.023 1 73.06 647 GLY B C 1
ATOM 10230 O O . GLY B 1 647 ? 29.656 17.578 -8.883 1 73.06 647 GLY B O 1
ATOM 10231 N N . SER B 1 648 ? 31.641 16.672 -8.25 1 62.75 648 SER B N 1
ATOM 10232 C CA . SER B 1 648 ? 32.25 16.656 -9.586 1 62.75 648 SER B CA 1
ATOM 10233 C C . SER B 1 648 ? 31.906 15.352 -10.305 1 62.75 648 SER B C 1
ATOM 10235 O O . SER B 1 648 ? 31.812 15.32 -11.539 1 62.75 648 SER B O 1
ATOM 10237 N N . ASP B 1 649 ? 31.688 14.188 -9.531 1 67.12 649 ASP B N 1
ATOM 10238 C CA . ASP B 1 649 ? 31.641 12.914 -10.25 1 67.12 649 ASP B CA 1
ATOM 10239 C C . ASP B 1 649 ? 30.203 12.477 -10.492 1 67.12 649 ASP B C 1
ATOM 10241 O O . ASP B 1 649 ? 29.953 11.562 -11.281 1 67.12 649 ASP B O 1
ATOM 10245 N N . ASN B 1 650 ? 29.219 13.203 -10.023 1 75.44 650 ASN B N 1
ATOM 10246 C CA . ASN B 1 650 ? 27.797 12.969 -10.234 1 75.44 650 ASN B CA 1
ATOM 10247 C C . ASN B 1 650 ? 27.438 11.5 -10.078 1 75.44 650 ASN B C 1
ATOM 10249 O O . ASN B 1 650 ? 26.547 10.992 -10.766 1 75.44 650 ASN B O 1
ATOM 10253 N N . LYS B 1 651 ? 28.328 10.703 -9.266 1 87.56 651 LYS B N 1
ATOM 10254 C CA . LYS B 1 651 ? 27.969 9.32 -8.977 1 87.56 651 LYS B CA 1
ATOM 10255 C C . LYS B 1 651 ? 26.859 9.258 -7.926 1 87.56 651 LYS B C 1
ATOM 10257 O O . LYS B 1 651 ? 26.891 9.977 -6.93 1 87.56 651 LYS B O 1
ATOM 10262 N N . MET B 1 652 ? 25.875 8.477 -8.195 1 93 652 MET B N 1
ATOM 10263 C CA . MET B 1 652 ? 24.781 8.328 -7.246 1 93 652 MET B CA 1
ATOM 10264 C C . MET B 1 652 ? 25.297 7.91 -5.871 1 93 652 MET B C 1
ATOM 10266 O O . MET B 1 652 ? 26.109 6.992 -5.766 1 93 652 MET B O 1
ATOM 10270 N N . PRO B 1 653 ? 24.891 8.586 -4.867 1 92.75 653 PRO B N 1
ATOM 10271 C CA . PRO B 1 653 ? 25.344 8.242 -3.52 1 92.75 653 PRO B CA 1
ATOM 10272 C C . PRO B 1 653 ? 25.016 6.801 -3.133 1 92.75 653 PRO B C 1
ATOM 10274 O O . PRO B 1 653 ? 24 6.262 -3.58 1 92.75 653 PRO B O 1
ATOM 10277 N N . GLU B 1 654 ? 25.828 6.285 -2.23 1 89.56 654 GLU B N 1
ATOM 10278 C CA . GLU B 1 654 ? 25.562 4.945 -1.716 1 89.56 654 GLU B CA 1
ATOM 10279 C C . GLU B 1 654 ? 24.266 4.922 -0.896 1 89.56 654 GLU B C 1
ATOM 10281 O O . GLU B 1 654 ? 23.859 5.949 -0.357 1 89.56 654 GLU B O 1
ATOM 10286 N N . VAL B 1 655 ? 23.734 3.77 -0.749 1 88.94 655 VAL B N 1
ATOM 10287 C CA . VAL B 1 655 ? 22.484 3.604 -0.025 1 88.94 655 VAL B CA 1
ATOM 10288 C C . VAL B 1 655 ? 22.734 3.746 1.476 1 88.94 655 VAL B C 1
ATOM 10290 O O . VAL B 1 655 ? 21.875 4.262 2.205 1 88.94 655 VAL B O 1
ATOM 10293 N N . THR B 1 656 ? 23.844 3.248 1.909 1 86.56 656 THR B N 1
ATOM 10294 C CA . THR B 1 656 ? 24.188 3.299 3.328 1 86.56 656 THR B CA 1
ATOM 10295 C C . THR B 1 656 ? 24.562 4.719 3.742 1 86.56 656 THR B C 1
ATOM 10297 O O . THR B 1 656 ? 25.297 5.406 3.023 1 86.56 656 THR B O 1
ATOM 10300 N N . LEU B 1 657 ? 23.984 5.125 4.887 1 86.38 657 LEU B N 1
ATOM 10301 C CA . LEU B 1 657 ? 24.281 6.465 5.387 1 86.38 657 LEU B CA 1
ATOM 10302 C C . LEU B 1 657 ? 25.469 6.441 6.348 1 86.38 657 LEU B C 1
ATOM 10304 O O . LEU B 1 657 ? 25.609 5.5 7.129 1 86.38 657 LEU B O 1
ATOM 10308 N N . GLU B 1 658 ? 26.391 7.316 6.184 1 72.12 658 GLU B N 1
ATOM 10309 C CA . GLU B 1 658 ? 27.469 7.504 7.148 1 72.12 658 GLU B CA 1
ATOM 10310 C C . GLU B 1 658 ? 27 8.289 8.367 1 72.12 658 GLU B C 1
ATOM 10312 O O . GLU B 1 658 ? 26.453 9.391 8.234 1 72.12 658 GLU B O 1
ATOM 10317 N N . THR B 1 659 ? 26.688 7.617 9.383 1 67.31 659 THR B N 1
ATOM 10318 C CA . THR B 1 659 ? 26.328 8.375 10.578 1 67.31 659 THR B CA 1
ATOM 10319 C C . THR B 1 659 ? 27.562 8.703 11.406 1 67.31 659 THR B C 1
ATOM 10321 O O . THR B 1 659 ? 28.516 7.918 11.453 1 67.31 659 THR B O 1
ATOM 10324 N N . LYS B 1 660 ? 27.922 9.789 11.43 1 51.72 660 LYS B N 1
ATOM 10325 C CA . LYS B 1 660 ? 29.078 10.188 12.234 1 51.72 660 LYS B CA 1
ATOM 10326 C C . LYS B 1 660 ? 28.828 9.945 13.719 1 51.72 660 LYS B C 1
ATOM 10328 O O . LYS B 1 660 ? 27.75 10.25 14.227 1 51.72 660 LYS B O 1
#

Radius of gyration: 36.55 Å; Cα contacts (8 Å, |Δi|>4): 3530; chains: 2; bounding box: 167×104×79 Å

Solvent-accessible surface area (backbone atoms only — not comparable to full-atom values): 66890 Å² total; per-residue (Å²): 130,85,75,76,79,76,78,75,76,77,77,77,76,74,71,74,69,72,66,77,75,51,41,51,45,73,68,54,57,52,64,48,45,33,43,42,63,52,44,64,39,96,84,59,46,37,37,39,33,31,43,36,37,44,49,59,34,68,70,40,62,39,55,64,46,30,25,39,34,35,35,33,60,86,75,68,40,80,39,85,64,41,81,89,55,51,54,42,78,73,44,72,42,41,96,48,72,30,37,31,28,35,34,59,56,92,88,45,92,42,31,24,37,30,36,29,44,74,90,48,76,76,67,42,84,70,50,77,55,99,39,41,49,77,47,66,30,60,29,65,78,42,53,31,38,39,33,33,27,53,49,85,67,83,71,80,68,71,82,43,65,55,77,68,45,55,64,98,49,92,70,70,33,26,34,45,33,38,34,34,70,87,77,64,51,72,45,67,47,69,65,84,43,12,47,76,47,63,41,55,28,63,82,50,53,35,29,45,34,30,26,11,72,40,64,49,63,35,33,53,53,59,46,37,36,42,32,28,25,32,55,87,75,30,37,73,72,25,51,39,64,58,67,15,22,72,52,61,69,49,59,28,70,82,45,59,33,35,42,30,28,17,21,85,37,62,47,39,65,45,40,29,30,46,31,42,32,50,50,80,31,50,77,58,44,70,48,63,80,78,47,55,30,21,41,73,48,74,46,66,76,46,81,51,32,31,38,33,36,29,29,48,52,39,20,24,32,36,28,37,36,30,84,85,66,50,70,48,79,61,44,73,38,60,61,30,27,63,78,35,59,34,76,55,89,64,28,36,39,33,27,33,14,22,65,84,41,59,32,26,41,31,39,29,48,69,89,46,89,65,69,44,76,74,53,76,80,56,68,71,55,78,71,40,56,72,30,58,66,46,81,45,76,49,59,28,96,88,59,52,78,36,47,29,37,37,31,32,11,43,91,50,42,72,63,17,29,31,39,34,42,36,62,33,62,51,61,32,63,70,52,38,18,51,61,60,46,58,88,35,56,36,44,37,38,6,40,73,35,22,27,31,36,36,57,35,33,60,11,16,42,16,45,12,66,68,41,30,46,61,30,48,58,37,63,80,38,66,33,52,48,33,47,54,37,50,49,53,50,40,35,74,75,52,36,36,31,71,78,17,23,31,34,26,19,39,40,44,6,3,24,48,20,37,31,39,29,15,74,44,15,92,60,32,37,26,29,36,25,27,40,24,54,21,42,52,67,57,45,47,26,42,24,54,40,43,64,53,44,29,49,43,35,41,67,51,61,64,91,78,42,57,65,63,36,44,72,56,14,29,52,73,34,19,64,67,29,60,20,31,34,42,37,37,33,21,58,61,13,48,63,44,34,45,57,28,52,38,26,38,51,44,41,28,59,70,54,31,89,37,58,69,48,43,38,33,31,78,92,18,26,83,54,71,65,27,24,20,59,32,48,52,50,30,52,51,52,52,50,52,47,47,32,45,46,70,41,89,78,64,62,79,76,69,88,73,78,84,77,128,134,84,76,75,79,76,78,76,77,77,75,78,75,75,71,74,70,72,67,74,76,51,41,49,46,73,67,55,58,52,63,48,44,33,45,43,67,52,42,65,39,96,83,58,47,35,36,39,32,29,44,35,36,44,48,59,34,67,71,39,62,40,56,65,45,31,25,39,33,36,35,32,61,87,73,69,42,79,39,87,65,42,80,87,55,52,55,42,78,73,43,72,41,41,97,49,72,32,39,32,28,34,35,59,56,92,88,45,92,42,32,23,38,31,35,29,45,74,90,47,76,75,67,41,83,71,50,76,56,100,39,40,50,77,48,66,30,59,28,65,76,43,52,32,38,39,34,32,27,54,49,87,65,85,71,80,68,70,82,44,66,57,77,66,44,53,62,98,48,91,71,70,34,28,35,44,33,37,33,34,69,86,77,62,51,72,45,67,46,71,63,83,42,13,47,76,47,63,39,53,28,62,84,49,53,35,30,45,34,30,27,12,71,40,64,50,60,35,32,51,53,59,47,38,36,41,32,27,24,33,56,88,75,30,38,72,73,24,50,39,65,58,66,15,22,74,51,61,69,48,58,27,68,81,44,60,33,34,41,31,29,18,22,85,36,61,48,38,67,45,39,30,30,47,30,42,31,50,51,83,30,50,76,58,43,71,48,64,80,79,47,56,29,21,40,72,49,77,45,65,77,45,80,51,33,31,36,32,36,28,28,48,53,38,20,24,32,37,28,38,36,29,85,85,67,49,72,46,80,61,43,73,39,61,62,30,28,64,78,35,59,33,76,54,88,64,27,38,38,33,26,30,15,21,64,83,40,59,32,27,40,31,39,30,48,68,88,47,89,65,69,43,75,76,55,77,80,56,68,73,56,76,72,39,56,72,32,59,65,46,81,45,76,48,58,30,95,87,59,51,77,36,48,30,38,39,31,32,10,42,92,50,42,71,62,16,31,32,39,33,42,35,62,34,63,52,62,33,61,72,52,39,17,52,62,61,47,59,88,35,56,36,46,36,38,6,39,74,35,22,25,31,37,36,56,34,33,60,10,17,43,16,44,11,65,68,41,29,45,60,30,48,59,38,62,77,39,66,32,51,48,33,48,54,37,50,50,52,49,41,35,74,74,51,36,35,31,72,80,16,23,31,32,26,19,38,39,43,6,3,24,48,21,37,30,38,30,15,73,44,14,90,61,32,38,27,28,38,25,27,39,25,53,21,40,50,66,57,46,49,26,41,24,53,40,44,62,53,43,29,48,44,35,42,68,51,60,64,88,78,43,56,64,63,37,43,73,55,12,28,52,72,33,18,63,68,27,59,20,32,33,42,35,36,32,20,59,61,13,48,63,45,32,45,57,28,52,37,26,38,52,44,42,29,58,71,54,32,88,35,56,69,50,42,38,32,30,79,92,18,27,84,55,69,63,27,25,21,60,33,49,52,48,30,51,52,51,52,50,52,47,47,34,43,46,69,42,88,77,64,61,80,76,72,87,74,78,84,77,128

Foldseek 3Di:
DPPPPPPPPPPPPPPPPPPQFFFDALQNQQFAKFKADWDADPVRFKIKIWIWHFPRLVPDWFFIAIFIWMAGPVVLDIGGAGRPFHWAQWDDQAPAQWIKTWTADPPRPAIAIWIAGVVGDDIDGQDDDPFHWDYWEAQNVRFKIKTKGKDDDPPPDDPDPDDDDDPPPPAIAIWIWMAGSVVRDIDTAPDAAHWDDWYAFLVRQKMWIKHFNYPFPQSLFQPIWIFIAGPVVSYTQETADARWGFDDKDAANVRQKIWTFTAPHSQQLDSFWIWMDGNNYDYIDTAPQVDFWGWQDWDHPHNFKIWTWIFAAQKIFTWIAGVVGDIGTQEIDLFKAWRYWDDDPQKIWTWIFGQQGHTFIWMDGGVDHDIDTSDDRDPVSVSGDFFDKDKDWDAFPVGDIWIKMKGAADPANAQFFAEEEEEARLAAAHHRGHQPHLQGPHRVVSSVGYMYMYINFFLYHTGHRCSVQVQAQPAPPSRLSSVVRVLVVCCVPRNYNQQQYEYEYAACSLQSQLCCQFVVVNRHQAYEHELYAAQQLVLLVQASNNVSCCSHHNVDDCVVCVPSRRVSGSLVRLLRGAHAYEYEYECAARHRHCVRVVSSQCSNVPRHPHHYYYYYDYPAYSDRRISNVSSVSSQQVSVRSCCRNPNDPSDDDDPDGDDD/DPPPPPPPPPPPPPPPPPVQFFFDALQNQLFAKFKADWDADPVRFKIKIWIWHFPRLVPDWFFIAIFIWMAGPVVLDIGGAGRPFHWAQWDDQAPAQWIKTWTADPPRPAIAIWIAGVVGDDIDGQDDDPFHWDYWEAQNVRFKIKTKGKDDDPPPDDPDPDDDDDPPPPAIAIWIWMAGSVVRDIDTAPDAAHWDDWYAFLVRQKMWIKHFNYPFPQSLFFPIWIFIAGPVVSYTQETADARWGFDDKDAANVRQKIWTFTAPHSQQLDSFWIWMDTSNYDYIDTAPQVDFWGWQDWDHPHNFKIWTWIFAAQKIFTWIAGPVGDIDTQEIDLFKDWRYWDDDPQKIWTWIFGQQGHTFIWMDGGVDHDIDTSDDRDPVSVSGDFFDKDKDWDAFPVGDIWIKMKGAADPANAQFFAEEEEEARLAAAHHRGHQPHLQGPHRVVSSVGYMYMYINFFLYHTGHRCSVQVQAQPAPPSRLSSVVRVLVVCCVPRNYNQQQYEYEYAACSLQSQLCCQFVVVNRHQAYEHELYAAQQLVLLVQASNNVSCCSHHNVDDCVVCVPSRRVSGSLVRLLRGAHAYEYEYECAARHRHCVRVVSSQCSNVPRHPHHYYYYYDYPAYSDRRISNVSSVSSQQVSVRSCCRNPNDPSDDDDPDGDDD

Sequence (1320 aa):
MKRTILLSLLIIYSTFSVVAQNTMTPEDVANTRYVSGVEMSPDGKFLAYRIISYPDPTIENRPAHSHLYLYDIDNQKHIPFVTQYDVSNVTYRPNHSSITFIAKREEDKNSSIYEISLSGGEALKLFEHEEAISSYDWHPDGNSIAFIAKTPQESEDSELPYTPEIYEENLNSNSAYVVNLGTMAVERADLPGHVTHIEWGPGGTHLAISSAPTSLIDNYYTSQKVNIVDASTMTVNSLIDHTAKLGDFTWSPEGDQIAFIAGGNKHDPIAGRMVLSDTEGGTPTVMLKEFGGAFESLKWTDDNTITFLASEGVASTIGTLTTKEKMKKLFSTAEMSISAFDVGHDKVAMVASTPSHPSELYIMDIGDDDPLRLTISNPWIDDLTLGKQEVVTYKADDGMEIQGILIHPVGGIENAPMITVVHGGPEAHYDNGWLTAYSIPGQVAAGKGFAVFYPNYRGSTGRGMEYAMSSQGDPAGKEFDDIIDGLDYLIDNYGIDEDRIGVTGGSYGGYATAWMSTRHTERFAAGVMFVGISNNLSKWGTSDIPEEMFLVHSRKRIWDDYEFFLERSPIYYAGQAETPLLIMAGKEDTRVDPGQSYELYRHIKTRTDTPVRLVLYPGEGHGNRNSTARYDYNLRMLRWFDTYLRGSDNKMPEVTLETKMKRTILLSLLIIYSTFSVVAQNTMTPEDVANTRYVSGVEMSPDGKFLAYRIISYPDPTIENRPAHSHLYLYDIDNQKHIPFVTQYDVSNVTYRPNHSSITFIAKREEDKNSSIYEISLSGGEALKLFEHEEAISSYDWHPDGNSIAFIAKTPQESEDSELPYTPEIYEENLNSNSAYVVNLGTMAVERADLPGHVTHIEWGPGGTHLAISSAPTSLIDNYYTSQKVNIVDASTMTVNSLIDHTAKLGDFTWSPEGDQIAFIAGGNKHDPIAGRMVLSDTEGGTPTVMLKEFGGAFESLKWTDDNTITFLASEGVASTIGTLTTKEKMKKLFSTAEMSISAFDVGHDKVAMVASTPSHPSELYIMDIGDDDPLRLTISNPWIDDLTLGKQEVVTYKADDGMEIQGILIHPVGGIENAPMITVVHGGPEAHYDNGWLTAYSIPGQVAAGKGFAVFYPNYRGSTGRGMEYAMSSQGDPAGKEFDDIIDGLDYLIDNYGIDEDRIGVTGGSYGGYATAWMSTRHTERFAAGVMFVGISNNLSKWGTSDIPEEMFLVHSRKRIWDDYEFFLERSPIYYAGQAETPLLIMAGKEDTRVDPGQSYELYRHIKTRTDTPVRLVLYPGEGHGNRNSTARYDYNLRMLRWFDTYLRGSDNKMPEVTLETK

Secondary structure (DSSP, 8-state):
-------------------------HHHHHH--EEEEEEE-TTSSEEEEEEEE---TTT-----EEEEEEEETTTTEEEEEE-SS--EEEEEPTTSSEEEEEE--TT-SS-EEEEEETTEEEEEEEE--SS-EEEEEE-TTSSEEEEEEE--------SSS---EETT-S---EEEEEEETTT--EEE----SEEEEEEE-TTSSEEEEEEESSS-HHHHHH--EEEEEETTTTEEEEEE---S-EEEEEE-TTSSEEEEEE-SSTT-SS--EEEEEETT-B--EESSTT-SSEEEEEEEEETTEEEEEEEETTEEEEEEEETT--EEEEEEESS-EEEEEEEETTEEEEEEEETTEEEEEEEEEBTBS-PEE---S-GGGGGS-PPPEEEEEEE-TTS-EEEEEEEPPTT--TT--EEEEE-SSSS----SS---SSS--HHHHHHTT-EEEEEE-TT-SSSHHHHHTTTTT-TTSHHHHHHHHHHHHHHHHH---TTSEEEEEETHHHHHHHHHHHTTGGG-SEEEEES--S-HHHHHHH-S-HHHHIIIIISS-GGG-HHHHHHTSGGGGGGG--S-EEEEEETT-SSS-THHHHHHHHHHHHH----EEEEEETT-BSB--SHHHHHHHHHHHHHHHIIIII-SS-PPPPSS----/-------------------------HHHHHH--EEEEEEE-TTSSEEEEEEEE---TTT-----EEEEEEEETTTTEEEEEE-SS--EEEEEPTTSSEEEEEE--TT-SS-EEEEEETTEEEEEEEE--SS-EEEEEE-TTSSEEEEEEE--------SSS---EETT-S---EEEEEEETTT--EEE----SEEEEEEE-TTSSEEEEEEESSS-HHHHHH--EEEEEETTTTEEEEEE---S-EEEEEE-TTSSEEEEEE-SSTT-SS--EEEEEETT-B--EESSTT-SSEEEEEEEEETTEEEEEEEETTEEEEEEEETT--EEEEEEESS-EEEEEEEETTEEEEEEEETTEEEEEEEEEBTBS-PEE---S-GGGGGS-PPPEEEEEEE-TTS-EEEEEEEPPTT--TT--EEEEE-SSSS----SS---SSS--HHHHHHTT-EEEEEE-TT-SSSHHHHHTTTTT-TTSHHHHHHHHHHHHHHHHH---TTSEEEEEETHHHHHHHHHHHTTGGG-SEEEEES--S-HHHHHHH-S-HHHHIIIII-S-GGG-HHHHHHTSGGGGGGG--S-EEEEEETT-SSS-THHHHHHHHHHHHH----EEEEEETT-BSB--SHHHHHHHHHHHHHHHIIIII-SS-PPPPSS----

pLDDT: mean 94.08, std 11.19, range [24.86, 98.94]

Nearest PDB structures (foldseek):
  8wt1-assembly1_C  TM=9.086E-01  e=6.781E-50  Geobacillus stearothermophilus ATCC 12980
  8wt1-assembly2_F  TM=9.062E-01  e=1.553E-49  Geobacillus stearothermophilus ATCC 12980
  8wt1-assembly2_E  TM=9.041E-01  e=2.286E-49  Geobacillus stearothermophilus ATCC 12980
  5l8s-assembly2_D  TM=7.565E-01  e=1.064E-39  Sporosarcina psychrophila
  7y4g-assembly1_A  TM=6.593E-01  e=1.271E-32  Bacteroides thetaiotaomicron